Protein AF-0000000074217308 (afdb_homodimer)

pLDDT: mean 73.63, std 30.28, range [13.21, 98.88]

Radius of gyration: 38.31 Å; Cα contacts (8 Å, |Δi|>4): 2050; chains: 2; bounding box: 138×130×109 Å

InterPro domains:
  IPR002314 Aminoacyl-tRNA synthetase, class II (G/ P/ S/T) [PF00587] (200-422)
  IPR002316 Proline-tRNA ligase, class IIa [PR01046] (174-192)
  IPR002316 Proline-tRNA ligase, class IIa [PR01046] (210-221)
  IPR002316 Proline-tRNA ligase, class IIa [PR01046] (241-249)
  IPR002316 Proline-tRNA ligase, class IIa [PR01046] (251-262)
  IPR006195 Aminoacyl-tRNA synthetase, class II [PS50862] (157-419)
  IPR036621 Anticodon-binding domain superfamily [G3DSA:3.40.50.800] (457-588)
  IPR045864 Class II Aminoacyl-tRNA synthetase/Biotinyl protein ligase (BPL) and lipoyl protein ligase (LPL) [G3DSA:3.30.930.10] (109-428)
  IPR045864 Class II Aminoacyl-tRNA synthetase/Biotinyl protein ligase (BPL) and lipoyl protein ligase (LPL) [SSF55681] (122-476)
  IPR050062 Proline-tRNA synthetase [PTHR42753] (130-562)

Sequence (1192 aa):
MTILNKLNRSNFIRLQDLLKIEQRSKYLFNSIESNNNHWYQDGKKPISTANQHHHHSSILNHHMNDKKPDDYSYGKRDYHHNNNNHVVDQQCQQIIRGRLYRWNDVLFSSTFNEIVRLDSSIIDDITQYSLFREKNFIKSFDKGFFSLMPFVVRSLERLIDLVDQQMFKIGAQKIQMPSIVGKHLWLRSERWQLSGQEIFRVNDRHQSEYCLAPTHEEVVTQILASCNQLSHRQLPIYLYQISPKYRDELRTKFGLLRAREFIMKDLYTFDKDEDTAKQTYQLVSSMYENIFRLLELPVIKTVGSVGTIGGKHSHEFLLETNLGEDEMYTCLNCSESFNAELLDDINDDQQQQQQPYCLNCKSHHLTTKRRALELGHSFLLSDRYSKRMGAIYLAEHSNKQIPLQMGCYGLGISRILAASVEYLSCKYQQSLSSDSESSAQSSSSSQSQSASTLYDSASNSLFLRWPKLIVPFKICLILPKRDSKEDHGKGTEFSMHLANIIRDRFGEDILIDDRSNLTIGKRLLTAKTIGIPFILVAGRNIIDVRPKFEVFDMYNVGDDSIDAKQQQQQQGRLMTQAEILDHLNIHLKHFQLNKDMTILNKLNRSNFIRLQDLLKIEQRSKYLFNSIESNNNHWYQDGKKPISTANQHHHHSSILNHHMNDKKPDDYSYGKRDYHHNNNNHVVDQQCQQIIRGRLYRWNDVLFSSTFNEIVRLDSSIIDDITQYSLFREKNFIKSFDKGFFSLMPFVVRSLERLIDLVDQQMFKIGAQKIQMPSIVGKHLWLRSERWQLSGQEIFRVNDRHQSEYCLAPTHEEVVTQILASCNQLSHRQLPIYLYQISPKYRDELRTKFGLLRAREFIMKDLYTFDKDEDTAKQTYQLVSSMYENIFRLLELPVIKTVGSVGTIGGKHSHEFLLETNLGEDEMYTCLNCSESFNAELLDDINDDQQQQQQPYCLNCKSHHLTTKRRALELGHSFLLSDRYSKRMGAIYLAEHSNKQIPLQMGCYGLGISRILAASVEYLSCKYQQSLSSDSESSAQSSSSSQSQSASTLYDSASNSLFLRWPKLIVPFKICLILPKRDSKEDHGKGTEFSMHLANIIRDRFGEDILIDDRSNLTIGKRLLTAKTIGIPFILVAGRNIIDVRPKFEVFDMYNVGDDSIDAKQQQQQQGRLMTQAEILDHLNIHLKHFQLNKD

Organism: Dermatophagoides pteronyssinus (NCBI:txid6956)

Solvent-accessible surface area (bac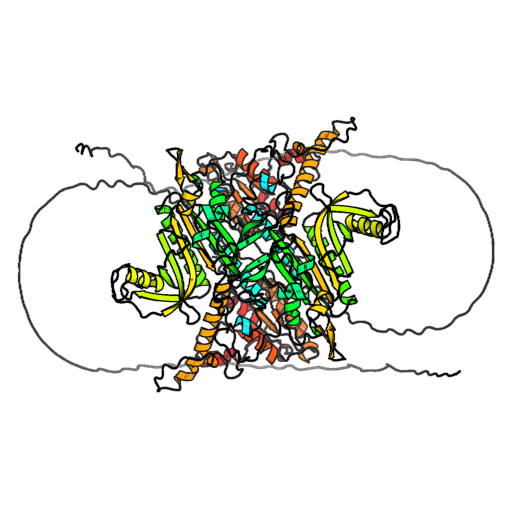kbone atoms only — not comparable to full-atom values): 68248 Å² total; per-residue (Å²): 142,82,99,81,81,92,84,78,91,84,94,84,88,80,88,66,90,75,73,90,79,78,84,90,84,84,85,92,81,86,83,93,86,86,91,86,90,87,93,85,90,86,91,86,91,93,84,92,86,86,89,82,90,83,85,86,84,88,83,91,83,85,88,83,90,83,89,83,87,89,82,92,84,89,90,77,90,71,90,74,81,82,79,69,84,69,72,84,67,71,72,70,68,53,52,54,42,59,56,39,61,37,44,47,73,36,50,46,61,64,44,78,50,66,72,62,47,64,63,69,68,81,64,77,61,66,74,56,54,24,74,46,52,63,34,52,35,38,49,67,91,48,93,34,34,53,28,32,28,37,61,48,38,47,19,49,51,37,45,50,40,53,50,52,49,57,39,47,74,74,54,39,37,51,35,43,70,54,47,67,38,52,44,70,52,32,55,56,69,49,45,58,70,72,46,54,66,42,46,36,50,34,49,49,90,83,64,49,55,28,29,40,31,65,68,57,70,56,59,56,40,43,56,48,30,69,43,80,78,37,48,59,82,52,51,64,42,42,44,25,35,75,45,72,29,28,34,47,58,91,71,63,40,34,59,54,67,33,40,28,51,45,39,30,35,45,36,39,36,36,17,82,38,67,68,57,33,50,52,50,49,50,53,52,53,52,49,52,53,48,53,33,52,68,46,72,42,83,60,43,73,18,44,37,66,44,71,88,83,38,51,80,44,26,36,30,29,29,34,77,36,85,87,28,85,43,41,31,33,35,25,74,82,80,64,52,31,32,29,39,66,42,47,50,49,53,30,58,73,62,71,40,95,58,79,64,55,34,87,86,82,61,44,64,54,51,50,68,82,37,45,14,28,77,43,32,40,40,32,38,29,42,43,66,54,20,57,59,60,52,16,46,30,34,41,88,89,68,67,44,80,39,51,28,16,30,32,42,38,40,35,35,49,45,28,41,54,49,49,41,30,54,51,44,22,50,52,50,32,48,61,60,46,58,65,60,41,74,73,64,82,78,91,78,80,82,69,77,84,60,85,75,66,49,33,39,86,89,68,45,30,55,50,40,30,54,35,53,61,32,46,61,39,57,33,35,41,35,52,34,43,73,84,31,71,36,32,73,57,44,28,44,59,52,50,50,51,52,51,50,50,49,30,72,73,66,58,48,34,34,35,34,38,67,55,52,91,48,54,69,66,58,52,51,48,49,44,42,36,72,30,39,37,33,35,38,32,40,46,81,46,31,56,43,99,69,42,25,29,36,38,34,55,68,75,72,59,63,91,56,60,73,66,54,38,57,43,40,70,71,42,56,43,78,30,37,69,69,52,45,54,51,51,45,64,67,56,51,57,72,44,42,81,76,66,88,144,90,84,90,93,84,95,90,97,86,95,87,91,79,94,81,72,88,90,74,90,72,87,88,93,86,89,93,84,92,88,94,89,93,89,92,94,89,89,96,88,91,91,75,94,81,87,91,79,85,86,84,90,84,89,80,86,88,91,82,90,83,90,81,85,86,88,79,85,89,82,83,90,87,86,74,86,73,81,77,79,82,75,67,86,64,62,86,65,68,75,70,69,53,49,54,42,59,55,40,60,38,44,50,74,35,48,47,60,64,44,79,50,66,71,61,48,62,64,69,65,81,66,76,59,66,74,60,51,27,73,46,52,63,34,53,35,37,48,67,92,46,93,34,33,53,28,34,28,37,61,48,38,46,18,50,51,36,46,50,40,53,50,50,49,57,38,46,72,73,55,38,38,52,35,43,71,54,46,67,38,52,45,71,51,32,55,56,68,49,44,56,69,72,47,56,65,42,47,35,50,35,49,51,90,83,65,49,55,27,29,38,33,66,67,56,69,55,59,57,39,44,55,49,31,68,44,80,76,38,50,60,81,54,52,64,43,43,44,26,34,75,46,72,28,28,34,47,58,91,70,63,40,35,56,54,66,31,41,27,51,44,38,30,34,42,37,38,35,37,18,82,39,67,69,56,34,50,52,50,50,51,53,52,51,52,48,53,52,48,53,34,52,67,47,71,42,85,58,41,73,18,44,37,66,45,71,86,83,38,52,82,45,26,36,31,31,28,34,76,35,84,87,27,86,44,40,31,33,36,25,73,81,81,64,52,32,32,30,40,68,44,45,49,51,53,31,58,72,62,72,40,96,58,80,64,57,36,88,86,82,64,43,64,54,52,49,69,82,39,45,14,28,77,43,31,40,39,31,37,29,42,42,66,55,20,57,60,59,53,14,45,31,34,42,87,88,67,66,42,80,40,51,27,18,30,33,41,36,41,35,36,49,46,28,42,54,50,48,42,30,54,51,44,21,51,53,51,33,48,60,60,47,58,66,60,41,73,72,66,81,80,89,78,80,82,67,80,82,60,84,75,66,50,34,38,85,88,67,46,30,55,52,40,30,54,36,55,61,32,45,62,40,58,34,33,41,35,51,36,44,75,86,31,74,36,32,72,56,43,28,42,59,54,49,53,49,50,50,50,50,47,29,72,74,67,57,46,34,33,36,33,38,68,53,49,92,47,53,68,66,57,51,49,50,48,43,43,36,72,31,39,36,32,37,38,32,41,47,82,46,32,57,43,97,70,41,24,29,34,37,31,54,68,73,72,58,63,91,54,62,71,66,52,36,55,43,42,70,71,41,56,43,79,32,36,71,69,53,44,55,52,50,45,67,67,56,50,58,70,44,43,79,76,65,93

Secondary structure (DSSP, 8-state):
--------------------------------------------------------------------------------------TT----------------PEEGGGS-------S----S-GGG--HHHHTTSEEEEETTEEEEPHHHHHHHHHHHHHHHHHHHHTT-EE-B--SEEEHHHHHHHTHHHHTGGGSEEEE-TT--EEEE-S--HHHHHHHHHTSSS-BGGG-SEEEEEEEEEE---S--BTGGGB-SEEEEEEEEEEESSHHHHHHHHHHHHHHHHHHHHHTT--EEEEE---TTT--SEEEEEEEE-TT--EEEEEBTTT--EEEHHHHHHHHHHTT--PPP--TTT----BPPPEEEEEEEEEEEEETHHHHHHT-EEE-TTT--EEEPEEEEEEE-HHHHHHHHHHHHHHHHHHHHHHHHHTTS----------GGGGS-TTT--PPP---GGG-S-SEEEEPPPTTSHHHHTTHHHHHHHHHHHHHHHH---EEEE--TTS-HHHHHHHHHHHT-SEEEE--GGGGSSS--EEEEESS---SS-HHHHHHHHHSPEEE-HHHHHHHHHHHGGGGS----/-----------------------------------------------------------------------------------GGGGGG---------------PEEGGGS-------S------GGG--HHHHTTSEEEEETTEEEEPHHHHHHHHHHHHHHHHHHHHTT-EE-B--SEEEHHHHHHHTHHHHTGGGSEEEE-TT--EEEE-S--HHHHHHHHHTSSS-BGGG-SEEEEEEEEEE---S--BTGGGB-SEEEEEEEEEEESSHHHHHHHHHHHHHHHHHHHHHTT--EEEEE---TTT--SEEEEEEEE-TT--EEEEEBTTT--EEEHHHHHHHHHHTT--PPP--TTT----BPPPEEEEEEEEEEEEETHHHHHHT-EEE-TTT--EEEPEEEEEEE-HHHHHHHHHHHHHHHHHHHHHHHHHTTS----------GGGGS-TTT--PPP---GGG-S-SEEEEPPPTTSHHHHTTHHHHHHHHHHHHHHHH---EEEE--TTS-HHHHHHHHHHHT-SEEEE--GGGGSSS--EEEEESS---SS-HHHHHHHHHSPEEE-HHHHHHHHHHHGGGGS----

Structure (mmCIF, N/CA/C/O backbone):
data_AF-0000000074217308-model_v1
#
loop_
_entity.id
_entity.type
_entity.pdbx_description
1 polymer 'proline--tRNA ligase'
#
loop_
_atom_site.group_PDB
_atom_site.id
_atom_site.type_symbol
_atom_site.label_atom_id
_atom_site.label_alt_id
_atom_site.label_comp_id
_atom_site.label_asym_id
_atom_site.label_entity_id
_atom_site.label_seq_id
_atom_site.pdbx_PDB_ins_code
_atom_site.Cartn_x
_atom_site.Cartn_y
_atom_site.Cartn_z
_atom_site.occupancy
_atom_site.B_iso_or_equiv
_atom_site.auth_seq_id
_atom_site.auth_comp_id
_atom_site.auth_asym_id
_atom_site.auth_atom_id
_atom_site.pdbx_PDB_model_num
ATOM 1 N N . MET A 1 1 ? 15.766 60.781 9.047 1 15.88 1 MET A N 1
ATOM 2 C CA . MET A 1 1 ? 17.047 61.156 9.641 1 15.88 1 MET A CA 1
ATOM 3 C C . MET A 1 1 ? 17.281 60.406 10.945 1 15.88 1 MET A C 1
ATOM 5 O O . MET A 1 1 ? 18.344 59.781 11.141 1 15.88 1 MET A O 1
ATOM 9 N N . THR A 1 2 ? 16.766 60.938 12.188 1 13.95 2 THR A N 1
ATOM 10 C CA . THR A 1 2 ? 17.438 61.344 13.422 1 13.95 2 THR A CA 1
ATOM 11 C C . THR A 1 2 ? 17.422 60.188 14.438 1 13.95 2 THR A C 1
ATOM 13 O O . THR A 1 2 ? 18.453 59.875 15.031 1 13.95 2 THR A O 1
ATOM 16 N N . ILE A 1 3 ? 16.266 60.031 15.367 1 15.48 3 ILE A N 1
ATOM 17 C CA . ILE A 1 3 ? 16.297 60 16.828 1 15.48 3 ILE A CA 1
ATOM 18 C C . ILE A 1 3 ? 16.625 58.562 17.281 1 15.48 3 ILE A C 1
ATOM 20 O O . ILE A 1 3 ? 15.891 57.625 16.969 1 15.48 3 ILE A O 1
ATOM 24 N N . LEU A 1 4 ? 17.766 58.156 18.016 1 16.31 4 LEU A N 1
ATOM 25 C CA . LEU A 1 4 ? 18.938 57.5 18.578 1 16.31 4 LEU A CA 1
ATOM 26 C C . LEU A 1 4 ? 18.562 56.719 19.844 1 16.31 4 LEU A C 1
ATOM 28 O O . LEU A 1 4 ? 19.25 55.781 20.219 1 16.31 4 LEU A O 1
ATOM 32 N N . ASN A 1 5 ? 17.719 57.125 20.828 1 15.34 5 ASN A N 1
ATOM 33 C CA . ASN A 1 5 ? 18.188 57.469 22.172 1 15.34 5 ASN A CA 1
ATOM 34 C C . ASN A 1 5 ? 18.219 56.219 23.062 1 15.34 5 ASN A C 1
ATOM 36 O O . ASN A 1 5 ? 19.234 55.938 23.688 1 15.34 5 ASN A O 1
ATOM 40 N N . LYS A 1 6 ? 17.453 56.094 24.266 1 16.47 6 LYS A N 1
ATOM 41 C CA . LYS A 1 6 ? 17.766 56.031 25.703 1 16.47 6 LYS A CA 1
ATOM 42 C C . LYS A 1 6 ? 17.656 54.625 26.219 1 16.47 6 LYS A C 1
ATOM 44 O O . LYS A 1 6 ? 16.594 54 26.125 1 16.47 6 LYS A O 1
ATOM 49 N N . LEU A 1 7 ? 18.766 53.844 26.641 1 16.33 7 LEU A N 1
ATOM 50 C CA . LEU A 1 7 ? 19.453 52.594 27 1 16.33 7 LEU A CA 1
ATOM 51 C C . LEU A 1 7 ? 19.062 52.125 28.391 1 16.33 7 LEU A C 1
ATOM 53 O O . LEU A 1 7 ? 19.5 51.062 28.844 1 16.33 7 LEU A O 1
ATOM 57 N N . ASN A 1 8 ? 18.516 52.844 29.328 1 15.38 8 ASN A N 1
ATOM 58 C CA . ASN A 1 8 ? 19.141 52.938 30.656 1 15.38 8 ASN A CA 1
ATOM 59 C C . ASN A 1 8 ? 18.844 51.688 31.484 1 15.38 8 ASN A C 1
ATOM 61 O O . ASN A 1 8 ? 19.75 51.062 32.031 1 15.38 8 ASN A O 1
ATOM 65 N N . ARG A 1 9 ? 17.938 51.625 32.562 1 15.54 9 ARG A N 1
ATOM 66 C CA . ARG A 1 9 ? 18.203 51.625 34 1 15.54 9 ARG A CA 1
ATOM 67 C C . ARG A 1 9 ? 18.219 50.219 34.562 1 15.54 9 ARG A C 1
ATOM 69 O O . ARG A 1 9 ? 17.75 49.281 33.906 1 15.54 9 ARG A O 1
ATOM 76 N N . SER A 1 10 ? 17.562 49.781 35.844 1 15.8 10 SER A N 1
ATOM 77 C CA . SER A 1 10 ? 17.953 49.562 37.25 1 15.8 10 SER A CA 1
ATOM 78 C C . SER A 1 10 ? 17.906 48.062 37.594 1 15.8 10 SER A C 1
ATOM 80 O O . SER A 1 10 ? 18.891 47.531 38.094 1 15.8 10 SER A O 1
ATOM 82 N N . ASN A 1 11 ? 16.938 47.5 38.469 1 16.11 11 ASN A N 1
ATOM 83 C CA . ASN A 1 11 ? 17.062 47.094 39.875 1 16.11 11 ASN A CA 1
ATOM 84 C C . ASN A 1 11 ? 17.312 45.594 40 1 16.11 11 ASN A C 1
ATOM 86 O O . ASN A 1 11 ? 16.922 44.812 39.125 1 16.11 11 ASN A O 1
ATOM 90 N N . PHE A 1 12 ? 17.828 44.812 41.188 1 16.44 12 PHE A N 1
ATOM 91 C CA . PHE A 1 12 ? 18.766 44.094 42.031 1 16.44 12 PHE A CA 1
ATOM 92 C C . PHE A 1 12 ? 18.188 42.781 42.5 1 16.44 12 PHE A C 1
ATOM 94 O O . PHE A 1 12 ? 18.875 41.75 42.469 1 16.44 12 PHE A O 1
ATOM 101 N N . ILE A 1 13 ? 16.891 42.562 43.188 1 16.02 13 ILE A N 1
ATOM 102 C CA . ILE A 1 13 ? 17 42.062 44.531 1 16.02 13 ILE A CA 1
ATOM 103 C C . ILE A 1 13 ? 17.234 40.562 44.5 1 16.02 13 ILE A C 1
ATOM 105 O O . ILE A 1 13 ? 16.984 39.906 43.469 1 16.02 13 ILE A O 1
ATOM 109 N N . ARG A 1 14 ? 16.594 39.656 45.5 1 16.12 14 ARG A N 1
ATOM 110 C CA . ARG A 1 14 ? 16.922 38.969 46.75 1 16.12 14 ARG A CA 1
ATOM 111 C C . ARG A 1 14 ? 16.719 37.469 46.625 1 16.12 14 ARG A C 1
ATOM 113 O O . ARG A 1 14 ? 15.602 36.969 46.75 1 16.12 14 ARG A O 1
ATOM 120 N N . LEU A 1 15 ? 17.25 36.75 45.656 1 16.14 15 LEU A N 1
ATOM 121 C CA . LEU A 1 15 ? 17.047 35.344 45.469 1 16.14 15 LEU A CA 1
ATOM 122 C C . LEU A 1 15 ? 17.609 34.531 46.625 1 16.14 15 LEU A C 1
ATOM 124 O O . LEU A 1 15 ? 18.812 34.25 46.656 1 16.14 15 LEU A O 1
ATOM 128 N N . GLN A 1 16 ? 17.109 34.844 47.844 1 15.11 16 GLN A N 1
ATOM 129 C CA . GLN A 1 16 ? 17.656 34.25 49.062 1 15.11 16 GLN A CA 1
ATOM 130 C C . GLN A 1 16 ? 17.719 32.75 49 1 15.11 16 GLN A C 1
ATOM 132 O O . GLN A 1 16 ? 18.766 32.125 49.188 1 15.11 16 GLN A O 1
ATOM 137 N N . ASP A 1 17 ? 16.656 32 49.625 1 16.16 17 ASP A N 1
ATOM 138 C CA . ASP A 1 17 ? 16.828 31.078 50.75 1 16.16 17 ASP A CA 1
ATOM 139 C C . ASP A 1 17 ? 17.016 29.656 50.25 1 16.16 17 ASP A C 1
ATOM 141 O O . ASP A 1 17 ? 16.062 29 49.844 1 16.16 17 ASP A O 1
ATOM 145 N N . LEU A 1 18 ? 17.922 29.344 49.438 1 16.66 18 LEU A N 1
ATOM 146 C CA . LEU A 1 18 ? 18.188 28.047 48.812 1 16.66 18 LEU A CA 1
ATOM 147 C C . LEU A 1 18 ? 18.391 26.969 49.906 1 16.66 18 LEU A C 1
ATOM 149 O O . LEU A 1 18 ? 18.203 25.781 49.625 1 16.66 18 LEU A O 1
ATOM 153 N N . LEU A 1 19 ? 19.031 27.375 51 1 15.98 19 LEU A N 1
ATOM 154 C CA . LEU A 1 19 ? 20.141 26.5 51.375 1 15.98 19 LEU A CA 1
ATOM 155 C C . LEU A 1 19 ? 19.625 25.172 51.906 1 15.98 19 LEU A C 1
ATOM 157 O O . LEU A 1 19 ? 20.156 24.109 51.562 1 15.98 19 LEU A O 1
ATOM 161 N N . LYS A 1 20 ? 18.859 25.141 53.031 1 16.34 20 LYS A N 1
ATOM 162 C CA . LYS A 1 20 ? 19.266 24.391 54.219 1 16.34 20 LYS A CA 1
ATOM 163 C C . LYS A 1 20 ? 18.938 22.906 54.062 1 16.34 20 LYS A C 1
ATOM 165 O O . LYS A 1 20 ? 17.781 22.531 53.812 1 16.34 20 LYS A O 1
ATOM 170 N N . ILE A 1 21 ? 19.953 22.016 53.875 1 17.78 21 ILE A N 1
ATOM 171 C CA . ILE A 1 21 ? 20.281 20.609 53.656 1 17.78 21 ILE A CA 1
ATOM 172 C C . ILE A 1 21 ? 19.641 19.734 54.719 1 17.78 21 ILE A C 1
ATOM 174 O O . ILE A 1 21 ? 19.125 18.656 54.438 1 17.78 21 ILE A O 1
ATOM 178 N N . GLU A 1 22 ? 19.75 20.125 56.031 1 16.22 22 GLU A N 1
ATOM 179 C CA . GLU A 1 22 ? 20.391 19.156 56.938 1 16.22 22 GLU A CA 1
ATOM 180 C C . GLU A 1 22 ? 19.438 18.016 57.25 1 16.22 22 GLU A C 1
ATOM 182 O O . GLU A 1 22 ? 19.812 16.844 57.156 1 16.22 22 GLU A O 1
ATOM 187 N N . GLN A 1 23 ? 18.625 18.125 58.406 1 15.47 23 GLN A N 1
ATOM 188 C CA . GLN A 1 23 ? 18.812 17.391 59.656 1 15.47 23 GLN A CA 1
ATOM 189 C C . GLN A 1 23 ? 18.016 16.078 59.656 1 15.47 23 GLN A C 1
ATOM 191 O O . GLN A 1 23 ? 18.562 15.016 59.938 1 15.47 23 GLN A O 1
ATOM 196 N N . ARG A 1 24 ? 16.812 15.953 60.5 1 15.36 24 ARG A N 1
ATOM 197 C CA . ARG A 1 24 ? 16.531 15.148 61.688 1 15.36 24 ARG A CA 1
ATOM 198 C C . ARG A 1 24 ? 15.852 13.844 61.312 1 15.36 24 ARG A C 1
ATOM 200 O O . ARG A 1 24 ? 14.922 13.828 60.5 1 15.36 24 ARG A O 1
ATOM 207 N N . SER A 1 25 ? 16.422 12.508 61.75 1 16.09 25 SER A N 1
ATOM 208 C CA . SER A 1 25 ? 16.266 11.062 61.844 1 16.09 25 SER A CA 1
ATOM 209 C C . SER A 1 25 ? 14.945 10.695 62.531 1 16.09 25 SER A C 1
ATOM 211 O O . SER A 1 25 ? 14.586 9.516 62.594 1 16.09 25 SER A O 1
ATOM 213 N N . LYS A 1 26 ? 14.211 11.523 63.375 1 15.23 26 LYS A N 1
ATOM 214 C CA . LYS A 1 26 ? 13.875 10.93 64.688 1 15.23 26 LYS A CA 1
ATOM 215 C C . LYS A 1 26 ? 12.898 9.766 64.5 1 15.23 26 LYS A C 1
ATOM 217 O O . LYS A 1 26 ? 12.289 9.609 63.438 1 15.23 26 LYS A O 1
ATOM 222 N N . TYR A 1 27 ? 11.805 9.719 65.562 1 15.08 27 TYR A N 1
ATOM 223 C CA . TYR A 1 27 ? 11.414 8.875 66.688 1 15.08 27 TYR A CA 1
ATOM 224 C C . TYR A 1 27 ? 10.344 7.875 66.312 1 15.08 27 TYR A C 1
ATOM 226 O O . TYR A 1 27 ? 10.492 6.672 66.5 1 15.08 27 TYR A O 1
ATOM 234 N N . LEU A 1 28 ? 8.875 8.164 66.438 1 14.73 28 LEU A N 1
ATOM 235 C CA . LEU A 1 28 ? 8.031 7.613 67.5 1 14.73 28 LEU A CA 1
ATOM 236 C C . LEU A 1 28 ? 7.324 6.348 67.062 1 14.73 28 LEU A C 1
ATOM 238 O O . LEU A 1 28 ? 6.887 6.27 65.875 1 14.73 28 LEU A O 1
ATOM 242 N N . PHE A 1 29 ? 7.227 5.164 68 1 15.73 29 PHE A N 1
ATOM 243 C CA . PHE A 1 29 ? 6.836 3.805 68.312 1 15.73 29 PHE A CA 1
ATOM 244 C C . PHE A 1 29 ? 5.324 3.643 68.25 1 15.73 29 PHE A C 1
ATOM 246 O O . PHE A 1 29 ? 4.812 2.52 68.25 1 15.73 29 PHE A O 1
ATOM 253 N N . ASN A 1 30 ? 4.359 4.672 68.438 1 14.72 30 ASN A N 1
ATOM 254 C CA . ASN A 1 30 ? 3.422 4.324 69.5 1 14.72 30 ASN A CA 1
ATOM 255 C C . ASN A 1 30 ? 2.586 3.102 69.125 1 14.72 30 ASN A C 1
ATOM 257 O O . ASN A 1 30 ? 2.469 2.756 68 1 14.72 30 ASN A O 1
ATOM 261 N N . SER A 1 31 ? 1.557 2.748 70.188 1 14.85 31 SER A N 1
ATOM 262 C CA . SER A 1 31 ? 0.955 1.761 71.062 1 14.85 31 SER A CA 1
ATOM 263 C C . SER A 1 31 ? -0.258 1.102 70.438 1 14.85 31 SER A C 1
ATOM 265 O O . SER A 1 31 ? -0.382 -0.125 70.438 1 14.85 31 SER A O 1
ATOM 267 N N . ILE A 1 32 ? -1.607 1.765 70.312 1 14.55 32 ILE A N 1
ATOM 268 C CA . ILE A 1 32 ? -2.654 1.37 71.25 1 14.55 32 ILE A CA 1
ATOM 269 C C . ILE A 1 32 ? -3.379 0.134 70.688 1 14.55 32 ILE A C 1
ATOM 271 O O . ILE A 1 32 ? -3.412 -0.104 69.5 1 14.55 32 ILE A O 1
ATOM 275 N N . GLU A 1 33 ? -4.617 -0.195 71.5 1 14.62 33 GLU A N 1
ATOM 276 C CA . GLU A 1 33 ? -5.332 -1.15 72.312 1 14.62 33 GLU A CA 1
ATOM 277 C C . GLU A 1 33 ? -6.352 -1.946 71.5 1 14.62 33 GLU A C 1
ATOM 279 O O . GLU A 1 33 ? -6.363 -3.178 71.562 1 14.62 33 GLU A O 1
ATOM 284 N N . SER A 1 34 ? -7.789 -1.557 71.625 1 14.17 34 SER A N 1
ATOM 285 C CA . SER A 1 34 ? -8.734 -2.229 72.5 1 14.17 34 SER A CA 1
ATOM 286 C C . SER A 1 34 ? -9.531 -3.295 71.75 1 14.17 34 SER A C 1
ATOM 288 O O . SER A 1 34 ? -9.57 -4.453 72.188 1 14.17 34 SER A O 1
ATOM 290 N N . ASN A 1 35 ? -10.984 -3.127 71.812 1 14.22 35 ASN A N 1
ATOM 291 C CA . ASN A 1 35 ? -12.023 -3.803 72.562 1 14.22 35 ASN A CA 1
ATOM 292 C C . ASN A 1 35 ? -12.695 -4.91 71.75 1 14.22 35 ASN A C 1
ATOM 294 O O . ASN A 1 35 ? -12.594 -4.934 70.5 1 14.22 35 ASN A O 1
ATOM 298 N N . ASN A 1 36 ? -14.055 -5.293 72.25 1 14.43 36 ASN A N 1
ATOM 299 C CA . ASN A 1 36 ? -14.766 -6.375 72.938 1 14.43 36 ASN A CA 1
ATOM 300 C C . ASN A 1 36 ? -15.641 -7.156 71.938 1 14.43 36 ASN A C 1
ATOM 302 O O . ASN A 1 36 ? -15.578 -8.383 71.875 1 14.43 36 ASN A O 1
ATOM 306 N N . ASN A 1 37 ? -17.047 -6.703 71.75 1 14.09 37 ASN A N 1
ATOM 307 C CA . ASN A 1 37 ? -18.172 -7.41 72.375 1 14.09 37 ASN A CA 1
ATOM 308 C C . ASN A 1 37 ? -18.703 -8.508 71.438 1 14.09 37 ASN A C 1
ATOM 310 O O . ASN A 1 37 ? -18.422 -8.508 70.25 1 14.09 37 ASN A O 1
ATOM 314 N N . HIS A 1 38 ? -20.156 -8.945 71.688 1 14.25 38 HIS A N 1
ATOM 315 C CA . HIS A 1 38 ? -20.891 -10.078 72.25 1 14.25 38 HIS A CA 1
ATOM 316 C C . HIS A 1 38 ? -21.562 -10.875 71.125 1 14.25 38 HIS A C 1
ATOM 318 O O . HIS A 1 38 ? -21.406 -12.094 71.062 1 14.25 38 HIS A O 1
ATOM 324 N N . TRP A 1 39 ? -23.031 -10.57 70.812 1 13.79 39 TRP A N 1
ATOM 325 C CA . TRP A 1 39 ? -24.125 -11.398 71.312 1 13.79 39 TRP A CA 1
ATOM 326 C C . TRP A 1 39 ? -24.516 -12.477 70.312 1 13.79 39 TRP A C 1
ATOM 328 O O . TRP A 1 39 ? -24.219 -12.375 69.125 1 13.79 39 TRP A O 1
ATOM 338 N N . TYR A 1 40 ? -25.875 -13.039 70.562 1 13.81 40 TYR A N 1
ATOM 339 C CA . TYR A 1 40 ? -26.516 -14.297 70.938 1 13.81 40 TYR A CA 1
ATOM 340 C C . TYR A 1 40 ? -27.094 -14.977 69.688 1 13.81 40 TYR A C 1
ATOM 342 O O . TYR A 1 40 ? -26.766 -16.125 69.375 1 13.81 40 TYR A O 1
ATOM 350 N N . GLN A 1 41 ? -28.547 -14.891 69.438 1 13.29 41 GLN A N 1
ATOM 351 C CA . GLN A 1 41 ? -29.5 -15.93 69.812 1 13.29 41 GLN A CA 1
ATOM 352 C C . GLN A 1 41 ? -29.875 -16.797 68.625 1 13.29 41 GLN A C 1
ATOM 354 O O . GLN A 1 41 ? -29.609 -16.438 67.5 1 13.29 41 GLN A O 1
ATOM 359 N N . ASP A 1 42 ? -31.359 -17.234 68.438 1 13.9 42 ASP A N 1
ATOM 360 C CA . ASP A 1 42 ? -32.094 -18.484 68.688 1 13.9 42 ASP A CA 1
ATOM 361 C C . ASP A 1 42 ? -32.5 -19.156 67.438 1 13.9 42 ASP A C 1
ATOM 363 O O . ASP A 1 42 ? -32.25 -20.344 67.188 1 13.9 42 ASP A O 1
ATOM 367 N N . GLY A 1 43 ? -33.812 -18.812 66.812 1 13.67 43 GLY A N 1
ATOM 368 C CA . GLY A 1 43 ? -34.969 -19.688 66.938 1 13.67 43 GLY A CA 1
ATOM 369 C C . GLY A 1 43 ? -35.094 -20.703 65.812 1 13.67 43 GLY A C 1
ATOM 370 O O . GLY A 1 43 ? -34.5 -20.531 64.75 1 13.67 43 GLY A O 1
ATOM 371 N N . LYS A 1 44 ? -36.156 -21.719 65.938 1 14.55 44 LYS A N 1
ATOM 372 C CA . LYS A 1 44 ? -36.5 -23.125 65.812 1 14.55 44 LYS A CA 1
ATOM 373 C C . LYS A 1 44 ? -37.031 -23.469 64.438 1 14.55 44 LYS A C 1
ATOM 375 O O . LYS A 1 44 ? -36.562 -24.391 63.781 1 14.55 44 LYS A O 1
ATOM 380 N N . LYS A 1 45 ? -38.562 -23.438 64.188 1 14.3 45 LYS A N 1
ATOM 381 C CA . LYS A 1 45 ? -39.344 -24.672 64.25 1 14.3 45 LYS A CA 1
ATOM 382 C C . LYS A 1 45 ? -39.406 -25.375 62.906 1 14.3 45 LYS A C 1
ATOM 384 O O . LYS A 1 45 ? -39.094 -24.766 61.875 1 14.3 45 LYS A O 1
ATOM 389 N N . PRO A 1 46 ? -40.875 -26 62.562 1 13.77 46 PRO A N 1
ATOM 390 C CA . PRO A 1 46 ? -41.531 -27.312 62.531 1 13.77 46 PRO A CA 1
ATOM 391 C C . PRO A 1 46 ? -41.781 -27.797 61.094 1 13.77 46 PRO A C 1
ATOM 393 O O . PRO A 1 46 ? -41.594 -27.047 60.125 1 13.77 46 PRO A O 1
ATOM 396 N N . ILE A 1 47 ? -43.25 -28 60.688 1 13.64 47 ILE A N 1
ATOM 397 C CA . ILE A 1 47 ? -44.094 -29.188 60.594 1 13.64 47 ILE A CA 1
ATOM 398 C C . ILE A 1 47 ? -44.281 -29.594 59.156 1 13.64 47 ILE A C 1
ATOM 400 O O . ILE A 1 47 ? -44.031 -30.734 58.75 1 13.64 47 ILE A O 1
ATOM 404 N N . SER A 1 48 ? -45.594 -29.359 58.562 1 13.52 48 SER A N 1
ATOM 405 C CA . SER A 1 48 ? -46.688 -30.328 58.406 1 13.52 48 SER A CA 1
ATOM 406 C C . SER A 1 48 ? -46.656 -30.953 57 1 13.52 48 SER A C 1
ATOM 408 O O . SER A 1 48 ? -46.031 -30.422 56.094 1 13.52 48 SER A O 1
ATOM 410 N N . THR A 1 49 ? -47.938 -31.531 56.531 1 13.62 49 THR A N 1
ATOM 411 C CA . THR A 1 49 ? -48.688 -32.75 56.25 1 13.62 49 THR A CA 1
ATOM 412 C C . THR A 1 49 ? -48.812 -32.969 54.75 1 13.62 49 THR A C 1
ATOM 414 O O . THR A 1 49 ? -48.438 -34.031 54.219 1 13.62 49 THR A O 1
ATOM 417 N N . ALA A 1 50 ? -50.156 -32.938 54.156 1 13.21 50 ALA A N 1
ATOM 418 C CA . ALA A 1 50 ? -51.031 -34.062 53.781 1 13.21 50 ALA A CA 1
ATOM 419 C C . ALA A 1 50 ? -50.938 -34.344 52.281 1 13.21 50 ALA A C 1
ATOM 421 O O . ALA A 1 50 ? -50.656 -35.469 51.844 1 13.21 50 ALA A O 1
ATOM 422 N N . ASN A 1 51 ? -52.156 -34.188 51.531 1 13.52 51 ASN A N 1
ATOM 423 C CA . ASN A 1 51 ? -53.125 -35.156 51.094 1 13.52 51 ASN A CA 1
ATOM 424 C C . ASN A 1 51 ? -52.938 -35.531 49.625 1 13.52 51 ASN A C 1
ATOM 426 O O . ASN A 1 51 ? -52.25 -34.781 48.875 1 13.52 51 ASN A O 1
ATOM 430 N N . GLN A 1 52 ? -54.094 -35.719 48.781 1 13.25 52 GLN A N 1
ATOM 431 C CA . GLN A 1 52 ? -54.875 -36.812 48.281 1 13.25 52 GLN A CA 1
ATOM 432 C C . GLN A 1 52 ? -54.688 -37 46.781 1 13.25 52 GLN A C 1
ATOM 434 O O . GLN A 1 52 ? -54.312 -38.094 46.312 1 13.25 52 GLN A O 1
ATOM 439 N N . HIS A 1 53 ? -55.688 -36.625 45.875 1 13.8 53 HIS A N 1
ATOM 440 C CA . HIS A 1 53 ? -56.625 -37.562 45.25 1 13.8 53 HIS A CA 1
ATOM 441 C C . HIS A 1 53 ? -56.188 -37.969 43.844 1 13.8 53 HIS A C 1
ATOM 443 O O . HIS A 1 53 ? -55.312 -37.281 43.281 1 13.8 53 HIS A O 1
ATOM 449 N N . HIS A 1 54 ? -57.156 -38.406 42.938 1 13.47 54 HIS A N 1
ATOM 450 C CA . HIS A 1 54 ? -57.719 -39.625 42.344 1 13.47 54 HIS A CA 1
ATOM 451 C C . HIS A 1 54 ? -57.406 -39.719 40.844 1 13.47 54 HIS A C 1
ATOM 453 O O . HIS A 1 54 ? -56.875 -40.719 40.375 1 13.47 54 HIS A O 1
ATOM 459 N N . HIS A 1 55 ? -58.281 -39.188 39.938 1 13.38 55 HIS A N 1
ATOM 460 C CA . HIS A 1 55 ? -59.188 -40.094 39.219 1 13.38 55 HIS A CA 1
ATOM 461 C C . HIS A 1 55 ? -58.562 -40.562 37.906 1 13.38 55 HIS A C 1
ATOM 463 O O . HIS A 1 55 ? -57.594 -39.938 37.438 1 13.38 55 HIS A O 1
ATOM 469 N N . HIS A 1 56 ? -59.438 -40.719 36.812 1 13.25 56 HIS A N 1
ATOM 470 C CA . HIS A 1 56 ? -60.062 -41.844 36.125 1 13.25 56 HIS A CA 1
ATOM 471 C C . HIS A 1 56 ? -59.375 -42.156 34.812 1 13.25 56 HIS A C 1
ATOM 473 O O . HIS A 1 56 ? -58.312 -41.594 34.531 1 13.25 56 HIS A O 1
ATOM 479 N N . SER A 1 57 ? -60.219 -42.188 33.688 1 13.29 57 SER A N 1
ATOM 480 C CA . SER A 1 57 ? -60.75 -43.344 33 1 13.29 57 SER A CA 1
ATOM 481 C C . SER A 1 57 ? -59.969 -43.656 31.719 1 13.29 57 SER A C 1
ATOM 483 O O . SER A 1 57 ? -59.5 -44.781 31.531 1 13.29 57 SER A O 1
ATOM 485 N N . SER A 1 58 ? -60.688 -43.594 30.484 1 13.48 58 SER A N 1
ATOM 486 C CA . SER A 1 58 ? -61.219 -44.719 29.719 1 13.48 58 SER A CA 1
ATOM 487 C C . SER A 1 58 ? -60.281 -45.094 28.578 1 13.48 58 SER A C 1
ATOM 489 O O . SER A 1 58 ? -59.344 -44.344 28.25 1 13.48 58 SER A O 1
ATOM 491 N N . ILE A 1 59 ? -60.906 -45.375 27.266 1 13.49 59 ILE A N 1
ATOM 492 C CA . ILE A 1 59 ? -61.188 -46.656 26.594 1 13.49 59 ILE A CA 1
ATOM 493 C C . ILE A 1 59 ? -60.219 -46.875 25.453 1 13.49 59 ILE A C 1
ATOM 495 O O . ILE A 1 59 ? -59.594 -47.938 25.375 1 13.49 59 ILE A O 1
ATOM 499 N N . LEU A 1 60 ? -60.688 -46.719 24.109 1 13.87 60 LEU A N 1
ATOM 500 C CA . LEU A 1 60 ? -61.031 -47.875 23.281 1 13.87 60 LEU A CA 1
ATOM 501 C C . LEU A 1 60 ? -59.875 -48.281 22.375 1 13.87 60 LEU A C 1
ATOM 503 O O . LEU A 1 60 ? -58.969 -47.469 22.125 1 13.87 60 LEU A O 1
ATOM 507 N N . ASN A 1 61 ? -60.156 -49.188 21.344 1 13.45 61 ASN A N 1
ATOM 508 C CA . ASN A 1 61 ? -59.938 -50.562 20.875 1 13.45 61 ASN A CA 1
ATOM 509 C C . ASN A 1 61 ? -58.969 -50.562 19.688 1 13.45 61 ASN A C 1
ATOM 511 O O . ASN A 1 61 ? -57.969 -51.312 19.688 1 13.45 61 ASN A O 1
ATOM 515 N N . HIS A 1 62 ? -59.438 -50.438 18.375 1 13.93 62 HIS A N 1
ATOM 516 C CA . HIS A 1 62 ? -59.594 -51.625 17.562 1 13.93 62 HIS A CA 1
ATOM 517 C C . HIS A 1 62 ? -58.312 -51.906 16.781 1 13.93 62 HIS A C 1
ATOM 519 O O . HIS A 1 62 ? -57.469 -51.031 16.609 1 13.93 62 HIS A O 1
ATOM 525 N N . HIS A 1 63 ? -58.5 -52.5 15.453 1 13.98 63 HIS A N 1
ATOM 526 C CA . HIS A 1 63 ? -58.312 -53.812 14.891 1 13.98 63 HIS A CA 1
ATOM 527 C C . HIS A 1 63 ? -57.031 -53.875 14.062 1 13.98 63 HIS A C 1
ATOM 529 O O . HIS A 1 63 ? -56.375 -52.844 13.812 1 13.98 63 HIS A O 1
ATOM 535 N N . MET A 1 64 ? -57.188 -54.344 12.641 1 13.73 64 MET A N 1
ATOM 536 C CA . MET A 1 64 ? -56.875 -55.656 12.141 1 13.73 64 MET A CA 1
ATOM 537 C C . MET A 1 64 ? -55.5 -55.688 11.445 1 13.73 64 MET A C 1
ATOM 539 O O . MET A 1 64 ? -54.562 -56.312 11.906 1 13.73 64 MET A O 1
ATOM 543 N N . ASN A 1 65 ? -55.531 -56.031 10 1 13.93 65 ASN A N 1
ATOM 544 C CA . ASN A 1 65 ? -55.125 -57.344 9.477 1 13.93 65 ASN A CA 1
ATOM 545 C C . ASN A 1 65 ? -53.688 -57.312 8.961 1 13.93 65 ASN A C 1
ATOM 547 O O . ASN A 1 65 ? -53.094 -56.25 8.789 1 13.93 65 ASN A O 1
ATOM 551 N N . ASP A 1 66 ? -53.5 -57.906 7.59 1 14.22 66 ASP A N 1
ATOM 552 C CA . ASP A 1 66 ? -52.938 -59.219 7.246 1 14.22 66 ASP A CA 1
ATOM 553 C C . ASP A 1 66 ? -51.5 -59.062 6.766 1 14.22 66 ASP A C 1
ATOM 555 O O . ASP A 1 66 ? -50.594 -59.75 7.25 1 14.22 66 ASP A O 1
ATOM 559 N N . LYS A 1 67 ? -51.375 -59.156 5.273 1 14.8 67 LYS A N 1
ATOM 560 C CA . LYS A 1 67 ? -50.75 -60.344 4.676 1 14.8 67 LYS A CA 1
ATOM 561 C C . LYS A 1 67 ? -49.25 -60.25 4.672 1 14.8 67 LYS A C 1
ATOM 563 O O . LYS A 1 67 ? -48.688 -59.156 4.715 1 14.8 67 LYS A O 1
ATOM 568 N N . LYS A 1 68 ? -48.625 -61.062 3.639 1 14.42 68 LYS A N 1
ATOM 569 C CA . LYS A 1 68 ? -47.719 -62.219 3.752 1 14.42 68 LYS A CA 1
ATOM 570 C C . LYS A 1 68 ? -46.281 -61.781 3.533 1 14.42 68 LYS A C 1
ATOM 572 O O . LYS A 1 68 ? -45.406 -62.094 4.344 1 14.42 68 LYS A O 1
ATOM 577 N N . PRO A 1 69 ? -45.594 -62.344 2.26 1 14.63 69 PRO A N 1
ATOM 578 C CA . PRO A 1 69 ? -44.625 -63.438 2.377 1 14.63 69 PRO A CA 1
ATOM 579 C C . PRO A 1 69 ? -43.188 -62.938 2.443 1 14.63 69 PRO A C 1
ATOM 581 O O . PRO A 1 69 ? -42.906 -61.781 2.209 1 14.63 69 PRO A O 1
ATOM 584 N N . ASP A 1 70 ? -42.312 -63.469 1.396 1 14.89 70 ASP A N 1
ATOM 585 C CA . ASP A 1 70 ? -41.25 -64.438 1.56 1 14.89 70 ASP A CA 1
ATOM 586 C C . ASP A 1 70 ? -39.875 -63.75 1.629 1 14.89 70 ASP A C 1
ATOM 588 O O . ASP A 1 70 ? -39.75 -62.594 1.206 1 14.89 70 ASP A O 1
ATOM 592 N N . ASP A 1 71 ? -38.688 -64.562 1.265 1 14.8 71 ASP A N 1
ATOM 593 C CA . ASP A 1 71 ? -37.5 -65.062 1.953 1 14.8 71 ASP A CA 1
ATOM 594 C C . ASP A 1 71 ? -36.25 -64.312 1.538 1 14.8 71 ASP A C 1
ATOM 596 O O . ASP A 1 71 ? -35.469 -63.906 2.389 1 14.8 71 ASP A O 1
ATOM 600 N N . TYR A 1 72 ? -35.625 -64.5 0.259 1 15.78 72 TYR A N 1
ATOM 601 C CA . TYR A 1 72 ? -34.344 -65.188 0.289 1 15.78 72 TYR A CA 1
ATOM 602 C C . TYR A 1 72 ? -33.219 -64.25 0.594 1 15.78 72 TYR A C 1
ATOM 604 O O . TYR A 1 72 ? -33.344 -63.031 0.381 1 15.78 72 TYR A O 1
ATOM 612 N N . SER A 1 73 ? -31.812 -64.75 0.713 1 14.87 73 SER A N 1
ATOM 613 C CA . SER A 1 73 ? -30.656 -64.812 1.604 1 14.87 73 SER A CA 1
ATOM 614 C C . SER A 1 73 ? -29.547 -63.875 1.166 1 14.87 73 SER A C 1
ATOM 616 O O . SER A 1 73 ? -28.938 -63.219 1.998 1 14.87 73 SER A O 1
ATOM 618 N N . TYR A 1 74 ? -28.844 -63.969 -0.066 1 15.22 74 TYR A N 1
ATOM 619 C CA . TYR A 1 74 ? -27.422 -64.312 -0.007 1 15.22 74 TYR A CA 1
ATOM 620 C C . TYR A 1 74 ? -26.562 -63.125 0.346 1 15.22 74 TYR A C 1
ATOM 622 O O . TYR A 1 74 ? -27.016 -62 0.226 1 15.22 74 TYR A O 1
ATOM 630 N N . GLY A 1 75 ? -25.156 -63.031 -0.258 1 15.54 75 GLY A N 1
ATOM 631 C CA . GLY A 1 75 ? -23.812 -63.094 0.273 1 15.54 75 GLY A CA 1
ATOM 632 C C . GLY A 1 75 ? -23.141 -61.719 0.424 1 15.54 75 GLY A C 1
ATOM 633 O O . GLY A 1 75 ? -23.578 -60.75 -0.187 1 15.54 75 GLY A O 1
ATOM 634 N N . LYS A 1 76 ? -21.938 -61.594 1.157 1 16.2 76 LYS A N 1
ATOM 635 C CA . LYS A 1 76 ? -21.156 -60.781 2.096 1 16.2 76 LYS A CA 1
ATOM 636 C C . LYS A 1 76 ? -20.203 -59.875 1.359 1 16.2 76 LYS A C 1
ATOM 638 O O . LYS A 1 76 ? -19.578 -59 1.969 1 16.2 76 LYS A O 1
ATOM 643 N N . ARG A 1 77 ? -19.688 -59.875 0.133 1 17.2 77 ARG A N 1
ATOM 644 C CA . ARG A 1 77 ? -18.234 -59.688 0.112 1 17.2 77 ARG A CA 1
ATOM 645 C C . ARG A 1 77 ? -17.875 -58.219 0.385 1 17.2 77 ARG A C 1
ATOM 647 O O . ARG A 1 77 ? -18.531 -57.312 -0.124 1 17.2 77 ARG A O 1
ATOM 654 N N . ASP A 1 78 ? -16.812 -57.906 1.326 1 16.81 78 ASP A N 1
ATOM 655 C CA . ASP A 1 78 ? -16.234 -56.906 2.213 1 16.81 78 ASP A CA 1
ATOM 656 C C . ASP A 1 78 ? -15.336 -55.938 1.439 1 16.81 78 ASP A C 1
ATOM 658 O O . ASP A 1 78 ? -14.617 -55.156 2.039 1 16.81 78 ASP A O 1
ATOM 662 N N . TYR A 1 79 ? -15.258 -55.781 0.169 1 17.81 79 TYR A N 1
ATOM 663 C CA . TYR A 1 79 ? -13.992 -55.219 -0.295 1 17.81 79 TYR A CA 1
ATOM 664 C C . TYR A 1 79 ? -13.75 -53.844 0.298 1 17.81 79 TYR A C 1
ATOM 666 O O . TYR A 1 79 ? -14.594 -52.938 0.17 1 17.81 79 TYR A O 1
ATOM 674 N N . HIS A 1 80 ? -12.797 -53.688 1.319 1 18.33 80 HIS A N 1
ATOM 675 C CA . HIS A 1 80 ? -12.266 -52.625 2.168 1 18.33 80 HIS A CA 1
ATOM 676 C C . HIS A 1 80 ? -11.492 -51.594 1.349 1 18.33 80 HIS A C 1
ATOM 678 O O . HIS A 1 80 ? -10.359 -51.875 0.927 1 18.33 80 HIS A O 1
ATOM 684 N N . HIS A 1 81 ? -11.742 -51.125 0.213 1 18.47 81 HIS A N 1
ATOM 685 C CA . HIS A 1 81 ? -10.789 -50.25 -0.452 1 18.47 81 HIS A CA 1
ATOM 686 C C . HIS A 1 81 ? -10.422 -49.094 0.435 1 18.47 81 HIS A C 1
ATOM 688 O O . HIS A 1 81 ? -11.297 -48.344 0.915 1 18.47 81 HIS A O 1
ATOM 694 N N . ASN A 1 82 ? -9.125 -49.062 1.083 1 20.62 82 ASN A N 1
ATOM 695 C CA . ASN A 1 82 ? -8.383 -48.188 1.978 1 20.62 82 ASN A CA 1
ATOM 696 C C . ASN A 1 82 ? -8.125 -46.844 1.332 1 20.62 82 ASN A C 1
ATOM 698 O O . ASN A 1 82 ? -7.336 -46.719 0.393 1 20.62 82 ASN A O 1
ATOM 702 N N . ASN A 1 83 ? -8.969 -45.969 1.019 1 20.05 83 ASN A N 1
ATOM 703 C CA . ASN A 1 83 ? -8.867 -44.625 0.455 1 20.05 83 ASN A CA 1
ATOM 704 C C . ASN A 1 83 ? -8.086 -43.688 1.373 1 20.05 83 ASN A C 1
ATOM 706 O O . ASN A 1 83 ? -8.664 -42.812 2.004 1 20.05 83 ASN A O 1
ATOM 710 N N . ASN A 1 84 ? -6.988 -44.094 2.119 1 21.62 84 ASN A N 1
ATOM 711 C CA . ASN A 1 84 ? -6.473 -43.219 3.166 1 21.62 84 ASN A CA 1
ATOM 712 C C . ASN A 1 84 ? -5.77 -42 2.58 1 21.62 84 ASN A C 1
ATOM 714 O O . ASN A 1 84 ? -4.543 -41.906 2.602 1 21.62 84 ASN A O 1
ATOM 718 N N . ASN A 1 85 ? -5.832 -41.531 1.408 1 22.61 85 ASN A N 1
ATOM 719 C CA . ASN A 1 85 ? -4.969 -40.406 1.065 1 22.61 85 ASN A CA 1
ATOM 720 C C . ASN A 1 85 ? -5.16 -39.25 2.031 1 22.61 85 ASN A C 1
ATOM 722 O O . ASN A 1 85 ? -5.902 -38.312 1.741 1 22.61 85 ASN A O 1
ATOM 726 N N . HIS A 1 86 ? -5.418 -39.469 3.357 1 24.33 86 HIS A N 1
ATOM 727 C CA . HIS A 1 86 ? -5.699 -38.438 4.355 1 24.33 86 HIS A CA 1
ATOM 728 C C . HIS A 1 86 ? -4.488 -37.531 4.574 1 24.33 86 HIS A C 1
ATOM 730 O O . HIS A 1 86 ? -4.387 -36.875 5.605 1 24.33 86 HIS A O 1
ATOM 736 N N . VAL A 1 87 ? -3.402 -37.75 3.912 1 23.97 87 VAL A N 1
ATOM 737 C CA . VAL A 1 87 ? -2.236 -37.156 4.555 1 23.97 87 VAL A CA 1
ATOM 738 C C . VAL A 1 87 ? -2.584 -35.75 5.062 1 23.97 87 VAL A C 1
ATOM 740 O O . VAL A 1 87 ? -2.422 -35.469 6.25 1 23.97 87 VAL A O 1
ATOM 743 N N . VAL A 1 88 ? -1.652 -34.75 4.641 1 25.02 88 VAL A N 1
ATOM 744 C CA . VAL A 1 88 ? -1.037 -33.594 5.293 1 25.02 88 VAL A CA 1
ATOM 745 C C . VAL A 1 88 ? -2.047 -32.438 5.387 1 25.02 88 VAL A C 1
ATOM 747 O O . VAL A 1 88 ? -2.164 -31.641 4.461 1 25.02 88 VAL A O 1
ATOM 750 N N . ASP A 1 89 ? -3.26 -32.75 5.367 1 24.73 89 ASP A N 1
ATOM 751 C CA . ASP A 1 89 ? -4.145 -31.594 5.48 1 24.73 89 ASP A CA 1
ATOM 752 C C . ASP A 1 89 ? -3.914 -30.859 6.797 1 24.73 89 ASP A C 1
ATOM 754 O O . ASP A 1 89 ? -4.871 -30.453 7.465 1 24.73 89 ASP A O 1
ATOM 758 N N . GLN A 1 90 ? -2.941 -31.297 7.594 1 24.2 90 GLN A N 1
ATOM 759 C CA . GLN A 1 90 ? -2.932 -30.562 8.844 1 24.2 90 GLN A CA 1
ATOM 760 C C . GLN A 1 90 ? -3.055 -29.062 8.594 1 24.2 90 GLN A C 1
ATOM 762 O O . GLN A 1 90 ? -2.311 -28.5 7.789 1 24.2 90 GLN A O 1
ATOM 767 N N . GLN A 1 91 ? -4.148 -28.562 8.961 1 25.2 91 GLN A N 1
ATOM 768 C CA . GLN A 1 91 ? -4.555 -27.156 9.078 1 25.2 91 GLN A CA 1
ATOM 769 C C . GLN A 1 91 ? -3.477 -26.328 9.75 1 25.2 91 GLN A C 1
ATOM 771 O O . GLN A 1 91 ? -3.232 -26.469 10.953 1 25.2 91 GLN A O 1
ATOM 776 N N . CYS A 1 92 ? -2.324 -26.25 9.242 1 27 92 CYS A N 1
ATOM 777 C CA . CYS A 1 92 ? -1.455 -25.188 9.719 1 27 92 CYS A CA 1
ATOM 778 C C . CYS A 1 92 ? -2.271 -23.984 10.195 1 27 92 CYS A C 1
ATOM 780 O O . CYS A 1 92 ? -3.008 -23.391 9.414 1 27 92 CYS A O 1
ATOM 782 N N . GLN A 1 93 ? -2.74 -24.125 11.414 1 25.55 93 GLN A N 1
ATOM 783 C CA . GLN A 1 93 ? -3.305 -22.953 12.07 1 25.55 93 GLN A CA 1
ATOM 784 C C . GLN A 1 93 ? -2.469 -21.703 11.789 1 25.55 93 GLN A C 1
ATOM 786 O O . GLN A 1 93 ? -1.331 -21.594 12.25 1 25.55 93 GLN A O 1
ATOM 791 N N . GLN A 1 94 ? -2.582 -21.234 10.664 1 29.7 94 GLN A N 1
ATOM 792 C CA . GLN A 1 94 ? -1.947 -20.016 10.148 1 29.7 94 GLN A CA 1
ATOM 793 C C . GLN A 1 94 ? -2.217 -18.828 11.07 1 29.7 94 GLN A C 1
ATOM 795 O O . GLN A 1 94 ? -3.369 -18.453 11.266 1 29.7 94 GLN A O 1
ATOM 800 N N . ILE A 1 95 ? -1.489 -18.797 12.133 1 30.05 95 ILE A N 1
ATOM 801 C CA . ILE A 1 95 ? -1.569 -17.594 12.961 1 30.05 95 ILE A CA 1
ATOM 802 C C . ILE A 1 95 ? -1.248 -16.359 12.125 1 30.05 95 ILE A C 1
ATOM 804 O O . ILE A 1 95 ? -0.146 -16.234 11.586 1 30.05 95 ILE A O 1
ATOM 808 N N . ILE A 1 96 ? -2.246 -15.766 11.625 1 30.58 96 ILE A N 1
ATOM 809 C CA . ILE A 1 96 ? -2.162 -14.555 10.812 1 30.58 96 ILE A CA 1
ATOM 810 C C . ILE A 1 96 ? -1.893 -13.352 11.711 1 30.58 96 ILE A C 1
ATOM 812 O O . ILE A 1 96 ? -2.654 -13.078 12.641 1 30.58 96 ILE A O 1
ATOM 816 N N . ARG A 1 97 ? -0.711 -13.102 11.977 1 33.78 97 ARG A N 1
ATOM 817 C CA . ARG A 1 97 ? -0.481 -11.875 12.719 1 33.78 97 ARG A CA 1
ATOM 818 C C . ARG A 1 97 ? -0.526 -10.656 11.797 1 33.78 97 ARG A C 1
ATOM 820 O O . ARG A 1 97 ? 0.065 -10.672 10.711 1 33.78 97 ARG A O 1
ATOM 827 N N . GLY A 1 98 ? -1.528 -9.961 11.875 1 34.75 98 GLY A N 1
ATOM 828 C CA . GLY A 1 98 ? -1.78 -8.742 11.117 1 34.75 98 GLY A CA 1
ATOM 829 C C . GLY A 1 98 ? -0.671 -7.715 11.258 1 34.75 98 GLY A C 1
ATOM 830 O O . GLY A 1 98 ? 0.222 -7.867 12.094 1 34.75 98 GLY A O 1
ATOM 831 N N . ARG A 1 99 ? -0.595 -6.895 10.336 1 36.88 99 ARG A N 1
ATOM 832 C CA . ARG A 1 99 ? 0.289 -5.734 10.305 1 36.88 99 ARG A CA 1
ATOM 833 C C . ARG A 1 99 ? 0.171 -4.922 11.594 1 36.88 99 ARG A C 1
ATOM 835 O O . ARG A 1 99 ? -0.923 -4.492 11.969 1 36.88 99 ARG A O 1
ATOM 842 N N . LEU A 1 100 ? 0.868 -5.211 12.57 1 34.03 100 LEU A N 1
ATOM 843 C CA . LEU A 1 100 ? 0.814 -4.332 13.734 1 34.03 100 LEU A CA 1
ATOM 844 C C . LEU A 1 100 ? 1.19 -2.904 13.352 1 34.03 100 LEU A C 1
ATOM 846 O O . LEU A 1 100 ? 2.268 -2.668 12.805 1 34.03 100 LEU A O 1
ATOM 850 N N . TYR A 1 101 ? 0.269 -2.221 12.906 1 34.5 101 TYR A N 1
ATOM 851 C CA . TYR A 1 101 ? 0.484 -0.783 12.781 1 34.5 101 TYR A CA 1
ATOM 852 C C . TYR A 1 101 ? 1.059 -0.205 14.07 1 34.5 101 TYR A C 1
ATOM 854 O O . TYR A 1 101 ? 0.518 -0.432 15.156 1 34.5 101 TYR A O 1
ATOM 862 N N . ARG A 1 102 ? 2.342 -0.293 14.281 1 36.16 102 ARG A N 1
ATOM 863 C CA . ARG A 1 102 ? 2.932 0.327 15.469 1 36.16 102 ARG A CA 1
ATOM 864 C C . ARG A 1 102 ? 2.809 1.846 15.406 1 36.16 102 ARG A C 1
ATOM 866 O O . ARG A 1 102 ? 3.607 2.514 14.742 1 36.16 102 ARG A O 1
ATOM 873 N N . TRP A 1 103 ? 1.594 2.338 15.344 1 41.22 103 TRP A N 1
ATOM 874 C CA . TRP A 1 103 ? 1.499 3.793 15.422 1 41.22 103 TRP A CA 1
ATOM 875 C C . TRP A 1 103 ? 1.748 4.277 16.844 1 41.22 103 TRP A C 1
ATOM 877 O O . TRP A 1 103 ? 1.382 3.604 17.812 1 41.22 103 TRP A O 1
ATOM 887 N N . ASN A 1 104 ? 2.965 4.895 17.062 1 48.38 104 ASN A N 1
ATOM 888 C CA . ASN A 1 104 ? 3.158 5.719 18.25 1 48.38 104 ASN A CA 1
ATOM 889 C C . ASN A 1 104 ? 1.969 6.645 18.5 1 48.38 104 ASN A C 1
ATOM 891 O O . ASN A 1 104 ? 1.098 6.781 17.625 1 48.38 104 ASN A O 1
ATOM 895 N N . ASP A 1 105 ? 2.008 7.082 19.719 1 57.44 105 ASP A N 1
ATOM 896 C CA . ASP A 1 105 ? 0.999 8.07 20.078 1 57.44 105 ASP A CA 1
ATOM 897 C C . ASP A 1 105 ? 0.94 9.203 19.062 1 57.44 105 ASP A C 1
ATOM 899 O O . ASP A 1 105 ? 1.971 9.617 18.516 1 57.44 105 ASP A O 1
ATOM 903 N N . VAL A 1 106 ? -0.224 9.273 18.547 1 67 106 VAL A N 1
ATOM 904 C CA . VAL A 1 106 ? -0.452 10.359 17.609 1 67 106 VAL A CA 1
ATOM 905 C C . VAL A 1 106 ? -1.111 11.539 18.312 1 67 106 VAL A C 1
ATOM 907 O O . VAL A 1 106 ? -2.121 11.375 19 1 67 106 VAL A O 1
ATOM 910 N N . LEU A 1 107 ? -0.36 12.594 18.312 1 66.12 107 LEU A N 1
ATOM 911 C CA . LEU A 1 107 ? -0.964 13.812 18.844 1 66.12 107 LEU A CA 1
ATOM 912 C C . LEU A 1 107 ? -2.051 14.328 17.906 1 66.12 107 LEU A C 1
ATOM 914 O O . LEU A 1 107 ? -1.825 14.461 16.703 1 66.12 107 LEU A O 1
ATOM 918 N N . PHE A 1 108 ? -3.207 14.586 18.438 1 70.5 108 PHE A N 1
ATOM 919 C CA . PHE A 1 108 ? -4.332 15.047 17.625 1 70.5 108 PHE A CA 1
ATOM 920 C C . PHE A 1 108 ? -4.023 16.406 17 1 70.5 108 PHE A C 1
ATOM 922 O O . PHE A 1 108 ? -4.398 16.656 15.852 1 70.5 108 PHE A O 1
ATOM 929 N N . SER A 1 109 ? -3.289 17.188 17.781 1 68 109 SER A N 1
ATOM 930 C CA . SER A 1 109 ? -2.955 18.516 17.297 1 68 109 SER A CA 1
ATOM 931 C C . SER A 1 109 ? -2.078 18.453 16.047 1 68 109 SER A C 1
ATOM 933 O O . SER A 1 109 ? -2.084 19.359 15.227 1 68 109 SER A O 1
ATOM 935 N N . SER A 1 110 ? -1.459 17.375 15.898 1 64.19 110 SER A N 1
ATOM 936 C CA . SER A 1 110 ? -0.535 17.203 14.781 1 64.19 110 SER A CA 1
ATOM 937 C C . SER A 1 110 ? -1.196 16.469 13.617 1 64.19 110 SER A C 1
ATOM 939 O O . SER A 1 110 ? -0.591 16.312 12.555 1 64.19 110 SER A O 1
ATOM 941 N N . THR A 1 111 ? -2.352 16.094 13.922 1 67.56 111 THR A N 1
ATOM 942 C CA . THR A 1 111 ? -3.049 15.375 12.852 1 67.56 111 THR A CA 1
ATOM 943 C C . THR A 1 111 ? -3.801 16.359 11.953 1 67.56 111 THR A C 1
ATOM 945 O O . THR A 1 111 ? -4.547 17.203 12.445 1 67.56 111 THR A O 1
ATOM 948 N N . PHE A 1 112 ? -3.18 16.297 10.703 1 68.06 112 PHE A N 1
ATOM 949 C CA . PHE A 1 112 ? -3.836 17.172 9.742 1 68.06 112 PHE A CA 1
ATOM 950 C C . PHE A 1 112 ? -5.273 16.719 9.492 1 68.06 112 PHE A C 1
ATOM 952 O O . PHE A 1 112 ? -5.504 15.664 8.898 1 68.06 112 PHE A O 1
ATOM 959 N N . ASN A 1 113 ? -6.086 17.062 10.32 1 56.94 113 ASN A N 1
ATOM 960 C CA . ASN A 1 113 ? -7.52 16.906 10.086 1 56.94 113 ASN A CA 1
ATOM 961 C C . ASN A 1 113 ? -8.258 18.234 10.219 1 56.94 113 ASN A C 1
ATOM 963 O O . ASN A 1 113 ? -8.141 18.906 11.234 1 56.94 113 ASN A O 1
ATOM 967 N N . GLU A 1 114 ? -8.352 18.859 9.023 1 58 114 GLU A N 1
ATOM 968 C CA . GLU A 1 114 ? -9.25 20 9.258 1 58 114 GLU A CA 1
ATOM 969 C C . GLU A 1 114 ? -10.281 19.672 10.336 1 58 114 GLU A C 1
ATOM 971 O O . GLU A 1 114 ? -10.578 18.5 10.586 1 58 114 GLU A O 1
ATOM 976 N N . ILE A 1 115 ? -10.633 20.562 11.016 1 54.12 115 ILE A N 1
ATOM 977 C CA . ILE A 1 115 ? -11.609 20.438 12.094 1 54.12 115 ILE A CA 1
ATOM 978 C C . ILE A 1 115 ? -12.734 19.484 11.664 1 54.12 115 ILE A C 1
ATOM 980 O O . ILE A 1 115 ? -13.43 19.75 10.68 1 54.12 115 ILE A O 1
ATOM 984 N N . VAL A 1 116 ? -12.477 18.281 12.195 1 55.94 116 VAL A N 1
ATOM 985 C CA . VAL A 1 116 ? -13.664 17.438 12.102 1 55.94 116 VAL A CA 1
ATOM 986 C C . VAL A 1 116 ? -14.914 18.297 12.305 1 55.94 116 VAL A C 1
ATOM 988 O O . VAL A 1 116 ? -15.039 19.016 13.297 1 55.94 116 VAL A O 1
ATOM 991 N N . ARG A 1 117 ? -15.562 18.516 11.211 1 59.09 117 ARG A N 1
ATOM 992 C CA . ARG A 1 117 ? -16.781 19.297 11.312 1 59.09 117 ARG A CA 1
ATOM 993 C C . ARG A 1 117 ? -17.781 18.656 12.258 1 59.09 117 ARG A C 1
ATOM 995 O O . ARG A 1 117 ? -18.156 17.484 12.078 1 59.09 117 ARG A O 1
ATOM 1002 N N . LEU A 1 118 ? -17.984 19.359 13.344 1 53.38 118 LEU A N 1
ATOM 1003 C CA . LEU A 1 118 ? -18.891 18.859 14.359 1 53.38 118 LEU A CA 1
ATOM 1004 C C . LEU A 1 118 ? -20.344 19.125 13.969 1 53.38 118 LEU A C 1
ATOM 1006 O O . LEU A 1 118 ? -21.25 18.406 14.383 1 53.38 118 LEU A O 1
ATOM 1010 N N . ASP A 1 119 ? -20.562 20.344 13.203 1 51.88 119 ASP A N 1
ATOM 1011 C CA . ASP A 1 119 ? -21.922 20.766 12.922 1 51.88 119 ASP A CA 1
ATOM 1012 C C . ASP A 1 119 ? -22.453 20.109 11.656 1 51.88 119 ASP A C 1
ATOM 1014 O O . ASP A 1 119 ? -21.688 19.672 10.805 1 51.88 119 ASP A O 1
ATOM 1018 N N . SER A 1 120 ? -23.734 19.719 11.742 1 47.16 120 SER A N 1
ATOM 1019 C CA . SER A 1 120 ? -24.422 19.203 10.562 1 47.16 120 SER A CA 1
ATOM 1020 C C . SER A 1 120 ? -24.375 20.219 9.414 1 47.16 120 SER A C 1
ATOM 1022 O O . SER A 1 120 ? -24.75 21.375 9.578 1 47.16 120 SER A O 1
ATOM 1024 N N . SER A 1 121 ? -23.328 20.375 8.797 1 44.34 121 SER A N 1
ATOM 1025 C CA . SER A 1 121 ? -23.531 21.266 7.668 1 44.34 121 SER A CA 1
ATOM 1026 C C . SER A 1 121 ? -24.594 20.719 6.715 1 44.34 121 SER A C 1
ATOM 1028 O O . SER A 1 121 ? -24.672 19.5 6.508 1 44.34 121 SER A O 1
ATOM 1030 N N . ILE A 1 122 ? -25.641 21.484 6.559 1 40.84 122 ILE A N 1
ATOM 1031 C CA . ILE A 1 122 ? -26.703 21.234 5.59 1 40.84 122 ILE A CA 1
ATOM 1032 C C . ILE A 1 122 ? -26.078 20.891 4.234 1 40.84 122 ILE A C 1
ATOM 1034 O O . ILE A 1 122 ? -25.406 21.719 3.625 1 40.84 122 ILE A O 1
ATOM 1038 N N . ILE A 1 123 ? -25.531 19.812 4.164 1 42.19 123 ILE A N 1
ATOM 1039 C CA . ILE A 1 123 ? -25.188 19.469 2.791 1 42.19 123 ILE A CA 1
ATOM 1040 C C . ILE A 1 123 ? -26.453 19.453 1.928 1 42.19 123 ILE A C 1
ATOM 1042 O O . ILE A 1 123 ? -27.375 18.672 2.178 1 42.19 123 ILE A O 1
ATOM 1046 N N . ASP A 1 124 ? -26.719 20.5 1.369 1 38.94 124 ASP A N 1
ATOM 1047 C CA . ASP A 1 124 ? -27.875 20.703 0.514 1 38.94 124 ASP A CA 1
ATOM 1048 C C . ASP A 1 124 ? -28.078 19.5 -0.415 1 38.94 124 ASP A C 1
ATOM 1050 O O . ASP A 1 124 ? -29.219 19.094 -0.673 1 38.94 124 ASP A O 1
ATOM 1054 N N . ASP A 1 125 ? -27.062 19.125 -1.202 1 38.19 125 ASP A N 1
ATOM 1055 C CA . ASP A 1 125 ? -27.359 18.141 -2.232 1 38.19 125 ASP A CA 1
ATOM 1056 C C . ASP A 1 125 ? -27.203 16.719 -1.693 1 38.19 125 ASP A C 1
ATOM 1058 O O . ASP A 1 125 ? -26.078 16.266 -1.459 1 38.19 125 ASP A O 1
ATOM 1062 N N . ILE A 1 126 ? -28.219 16.141 -1.193 1 42.41 126 ILE A N 1
ATOM 1063 C CA . ILE A 1 126 ? -28.422 14.82 -0.617 1 42.41 126 ILE A CA 1
ATOM 1064 C C . ILE A 1 126 ? -27.688 13.773 -1.461 1 42.41 126 ILE A C 1
ATOM 1066 O O . ILE A 1 126 ? -27.234 12.75 -0.939 1 42.41 126 ILE A O 1
ATOM 1070 N N . THR A 1 127 ? -27.766 14.031 -2.775 1 42.56 127 THR A N 1
ATOM 1071 C CA . THR A 1 127 ? -27.234 13.023 -3.689 1 42.56 127 THR A CA 1
ATOM 1072 C C . THR A 1 127 ? -25.734 12.844 -3.49 1 42.56 127 THR A C 1
ATOM 1074 O O . THR A 1 127 ? -25.156 11.852 -3.936 1 42.56 127 THR A O 1
ATOM 1077 N N . GLN A 1 128 ? -25.156 13.82 -2.842 1 48.03 128 GLN A N 1
ATOM 1078 C CA . GLN A 1 128 ? -23.703 13.797 -2.738 1 48.03 128 GLN A CA 1
ATOM 1079 C C . GLN A 1 128 ? -23.266 13.617 -1.291 1 48.03 128 GLN A C 1
ATOM 1081 O O . GLN A 1 128 ? -22.078 13.742 -0.979 1 48.03 128 GLN A O 1
ATOM 1086 N N . TYR A 1 129 ? -24.219 13.195 -0.558 1 58.44 129 TYR A N 1
ATOM 1087 C CA . TYR A 1 129 ? -23.859 13.102 0.856 1 58.44 129 TYR A CA 1
ATOM 1088 C C . TYR A 1 129 ? -22.984 11.891 1.122 1 58.44 129 TYR A C 1
ATOM 1090 O O . TYR A 1 129 ? -23.156 10.836 0.515 1 58.44 129 TYR A O 1
ATOM 1098 N N . SER A 1 130 ? -21.875 12.133 1.62 1 76.38 130 SER A N 1
ATOM 1099 C CA . SER A 1 130 ? -20.984 11.133 2.18 1 76.38 130 SER A CA 1
ATOM 1100 C C . SER A 1 130 ? -20.484 11.531 3.568 1 76.38 130 SER A C 1
ATOM 1102 O O . SER A 1 130 ? -20.125 12.688 3.793 1 76.38 130 SER A O 1
ATOM 1104 N N . LEU A 1 131 ? -20.734 10.617 4.449 1 77.31 131 LEU A N 1
ATOM 1105 C CA . LEU A 1 131 ? -20.25 10.867 5.805 1 77.31 131 LEU A CA 1
ATOM 1106 C C . LEU A 1 131 ? -18.781 11.297 5.793 1 77.31 131 LEU A C 1
ATOM 1108 O O . LEU A 1 131 ? -18.391 12.18 6.555 1 77.31 131 LEU A O 1
ATOM 1112 N N . PHE A 1 132 ? -18.078 10.734 4.883 1 81.69 132 PHE A N 1
ATOM 1113 C CA . PHE A 1 132 ? -16.672 11.07 4.82 1 81.69 132 PHE A CA 1
ATOM 1114 C C . PHE A 1 132 ? -16.469 12.508 4.355 1 81.69 132 PHE A C 1
ATOM 1116 O O . PHE A 1 132 ? -15.586 13.211 4.852 1 81.69 132 PHE A O 1
ATOM 1123 N N . ARG A 1 133 ? -17.266 12.875 3.453 1 76.62 133 ARG A N 1
ATOM 1124 C CA . ARG A 1 133 ? -17.172 14.25 2.98 1 76.62 133 ARG A CA 1
ATOM 1125 C C . ARG A 1 133 ? -17.625 15.234 4.059 1 76.62 133 ARG A C 1
ATOM 1127 O O . ARG A 1 133 ? -16.984 16.266 4.273 1 76.62 133 ARG A O 1
ATOM 1134 N N . GLU A 1 134 ? -18.641 14.867 4.73 1 75.12 134 GLU A N 1
ATOM 1135 C CA . GLU A 1 134 ? -19.219 15.719 5.77 1 75.12 134 GLU A CA 1
ATOM 1136 C C . GLU A 1 134 ? -18.219 15.953 6.902 1 75.12 134 GLU A C 1
ATOM 1138 O O . GLU A 1 134 ? -18.188 17.031 7.496 1 75.12 134 GLU A O 1
ATOM 1143 N N . LYS A 1 135 ? -17.406 15.023 7.109 1 78.19 135 LYS A N 1
ATOM 1144 C CA . LYS A 1 135 ? -16.484 15.102 8.242 1 78.19 135 LYS A CA 1
ATOM 1145 C C . LYS A 1 135 ? -15.102 15.539 7.785 1 78.19 135 LYS A C 1
ATOM 1147 O O . LYS A 1 135 ? -14.156 15.547 8.578 1 78.19 135 LYS A O 1
ATOM 1152 N N . ASN A 1 136 ? -14.938 15.828 6.527 1 82.69 136 ASN A N 1
ATOM 1153 C CA . ASN A 1 136 ? -13.68 16.25 5.926 1 82.69 136 ASN A CA 1
ATOM 1154 C C . ASN A 1 136 ? -12.633 15.141 5.965 1 82.69 136 ASN A C 1
ATOM 1156 O O . ASN A 1 136 ? -11.453 15.398 6.184 1 82.69 136 ASN A O 1
ATOM 1160 N N . PHE A 1 137 ? -13.18 13.977 5.867 1 90.12 137 PHE A N 1
ATOM 1161 C CA . PHE A 1 137 ? -12.312 12.812 5.824 1 90.12 137 PHE A CA 1
ATOM 1162 C C . PHE A 1 137 ? -11.789 12.57 4.41 1 90.12 137 PHE A C 1
ATOM 1164 O O . PHE A 1 137 ? -10.82 11.836 4.215 1 90.12 137 PHE A O 1
ATOM 1171 N N . ILE A 1 138 ? -12.469 13.141 3.441 1 92.31 138 ILE A N 1
ATOM 1172 C CA . ILE A 1 138 ? -12.023 13.117 2.055 1 92.31 138 ILE A CA 1
ATOM 1173 C C . ILE A 1 138 ? -12.203 14.492 1.425 1 92.31 138 ILE A C 1
ATOM 1175 O O . ILE A 1 138 ? -13.047 15.273 1.86 1 92.31 138 ILE A O 1
ATOM 1179 N N . LYS A 1 139 ? -11.383 14.797 0.457 1 91.38 139 LYS A N 1
ATOM 1180 C CA . LYS A 1 139 ? -11.469 16.047 -0.305 1 91.38 139 LYS A CA 1
ATOM 1181 C C . LYS A 1 139 ? -11.438 15.766 -1.807 1 91.38 139 LYS A C 1
ATOM 1183 O O . LYS A 1 139 ? -10.75 14.852 -2.262 1 91.38 139 LYS A O 1
ATOM 1188 N N . SER A 1 140 ? -12.219 16.5 -2.535 1 92.25 140 SER A N 1
ATOM 1189 C CA . SER A 1 140 ? -12.289 16.328 -3.982 1 92.25 140 SER A CA 1
ATOM 1190 C C . SER A 1 140 ? -12.211 17.672 -4.699 1 92.25 140 SER A C 1
ATOM 1192 O O . SER A 1 140 ? -12.898 18.625 -4.32 1 92.25 140 SER A O 1
ATOM 1194 N N . PHE A 1 141 ? -11.336 17.734 -5.695 1 92.19 141 PHE A N 1
ATOM 1195 C CA . PHE A 1 141 ? -11.195 18.953 -6.469 1 92.19 141 PHE A CA 1
ATOM 1196 C C . PHE A 1 141 ? -11.555 18.719 -7.934 1 92.19 141 PHE A C 1
ATOM 1198 O O . PHE A 1 141 ? -11.609 19.656 -8.727 1 92.19 141 PHE A O 1
ATOM 1205 N N . ASP A 1 142 ? -11.664 17.453 -8.289 1 92.62 142 ASP A N 1
ATOM 1206 C CA . ASP A 1 142 ? -12.164 17 -9.586 1 92.62 142 ASP A CA 1
ATOM 1207 C C . ASP A 1 142 ? -13.211 15.898 -9.414 1 92.62 142 ASP A C 1
ATOM 1209 O O . ASP A 1 142 ? -13.156 15.117 -8.453 1 92.62 142 ASP A O 1
ATOM 1213 N N . LYS A 1 143 ? -14.148 15.836 -10.312 1 91.75 143 LYS A N 1
ATOM 1214 C CA . LYS A 1 143 ? -15.258 14.891 -10.188 1 91.75 143 LYS A CA 1
ATOM 1215 C C . LYS A 1 143 ? -14.758 13.453 -10.188 1 91.75 143 LYS A C 1
ATOM 1217 O O . LYS A 1 143 ? -14.117 13.008 -11.148 1 91.75 143 LYS A O 1
ATOM 1222 N N . GLY A 1 144 ? -15.047 12.766 -9.133 1 94 144 GLY A N 1
ATOM 1223 C CA . GLY A 1 144 ? -14.773 11.336 -9.062 1 94 144 GLY A CA 1
ATOM 1224 C C . GLY A 1 144 ? -13.375 11.016 -8.57 1 94 144 GLY A C 1
ATOM 1225 O O . GLY A 1 144 ? -12.977 9.852 -8.516 1 94 144 GLY A O 1
ATOM 1226 N N . PHE A 1 145 ? -12.633 12.016 -8.219 1 96.56 145 PHE A N 1
ATOM 1227 C CA . PHE A 1 145 ? -11.273 11.844 -7.707 1 96.56 145 PHE A CA 1
ATOM 1228 C C . PHE A 1 145 ? -11.156 12.414 -6.297 1 96.56 145 PHE A C 1
ATOM 1230 O O . PHE A 1 145 ? -11.469 13.586 -6.066 1 96.56 145 PHE A O 1
ATOM 1237 N N . PHE A 1 146 ? -10.703 11.578 -5.332 1 96.19 146 PHE A N 1
ATOM 1238 C CA . PHE A 1 146 ? -10.766 11.977 -3.93 1 96.19 146 PHE A CA 1
ATOM 1239 C C . PHE A 1 146 ? -9.414 11.812 -3.254 1 96.19 146 PHE A C 1
ATOM 1241 O O . PHE A 1 146 ? -8.703 10.836 -3.498 1 96.19 146 PHE A O 1
ATOM 1248 N N . SER A 1 147 ? -9.023 12.805 -2.496 1 96.12 147 SER A N 1
ATOM 1249 C CA . SER A 1 147 ? -7.922 12.68 -1.553 1 96.12 147 SER A CA 1
ATOM 1250 C C . SER A 1 147 ? -8.391 12.117 -0.217 1 96.12 147 SER A C 1
ATOM 1252 O O . SER A 1 147 ? -9.391 12.578 0.341 1 96.12 147 SER A O 1
ATOM 1254 N N . LEU A 1 148 ? -7.73 11.117 0.223 1 96.38 148 LEU A N 1
ATOM 1255 C CA . LEU A 1 148 ? -8.039 10.516 1.516 1 96.38 148 LEU A CA 1
ATOM 1256 C C . LEU A 1 148 ? -7.184 11.125 2.619 1 96.38 148 LEU A C 1
ATOM 1258 O O . LEU A 1 148 ? -5.953 11.141 2.516 1 96.38 148 LEU A O 1
ATOM 1262 N N . MET A 1 149 ? -7.836 11.57 3.629 1 93.75 149 MET A N 1
ATOM 1263 C CA . MET A 1 149 ? -7.152 12.219 4.746 1 93.75 149 MET A CA 1
ATOM 1264 C C . MET A 1 149 ? -6.637 11.18 5.742 1 93.75 149 MET A C 1
ATOM 1266 O O . MET A 1 149 ? -6.891 9.984 5.586 1 93.75 149 MET A O 1
ATOM 1270 N N . PRO A 1 150 ? -5.875 11.555 6.75 1 92 150 PRO A N 1
ATOM 1271 C CA . PRO A 1 150 ? -5.086 10.625 7.559 1 92 150 PRO A CA 1
ATOM 1272 C C . PRO A 1 150 ? -5.945 9.562 8.242 1 92 150 PRO A C 1
ATOM 1274 O O . PRO A 1 150 ? -5.582 8.383 8.258 1 92 150 PRO A O 1
ATOM 1277 N N . PHE A 1 151 ? -7.105 9.914 8.828 1 91.44 151 PHE A N 1
ATOM 1278 C CA . PHE A 1 151 ? -7.934 8.938 9.523 1 91.44 151 PHE A CA 1
ATOM 1279 C C . PHE A 1 151 ? -8.43 7.867 8.562 1 91.44 151 PHE A C 1
ATOM 1281 O O . PHE A 1 151 ? -8.438 6.68 8.898 1 91.44 151 PHE A O 1
ATOM 1288 N N . VAL A 1 152 ? -8.797 8.328 7.371 1 94.69 152 VAL A N 1
ATOM 1289 C CA . VAL A 1 152 ? -9.32 7.406 6.367 1 94.69 152 VAL A CA 1
ATOM 1290 C C . VAL A 1 152 ? -8.203 6.488 5.871 1 94.69 152 VAL A C 1
ATOM 1292 O O . VAL A 1 152 ? -8.422 5.293 5.672 1 94.69 152 VAL A O 1
ATOM 1295 N N . VAL A 1 153 ? -7.039 7.066 5.684 1 96.06 153 VAL A N 1
ATOM 1296 C CA . VAL A 1 153 ? -5.91 6.281 5.199 1 96.06 153 VAL A CA 1
ATOM 1297 C C . VAL A 1 153 ? -5.539 5.215 6.227 1 96.06 153 VAL A C 1
ATOM 1299 O O . VAL A 1 153 ? -5.215 4.082 5.867 1 96.06 153 VAL A O 1
ATOM 1302 N N . ARG A 1 154 ? -5.57 5.547 7.504 1 93.25 154 ARG A N 1
ATOM 1303 C CA . ARG A 1 154 ? -5.305 4.566 8.555 1 93.25 154 ARG A CA 1
ATOM 1304 C C . ARG A 1 154 ? -6.285 3.404 8.477 1 93.25 154 ARG A C 1
ATOM 1306 O O . ARG A 1 154 ? -5.887 2.24 8.562 1 93.25 154 ARG A O 1
ATOM 1313 N N . SER A 1 155 ? -7.523 3.754 8.352 1 95.75 155 SER A N 1
ATOM 1314 C CA . SER A 1 155 ? -8.547 2.719 8.242 1 95.75 155 SER A CA 1
ATOM 1315 C C . SER A 1 155 ? -8.375 1.904 6.965 1 95.75 155 SER A C 1
ATOM 1317 O O . SER A 1 155 ? -8.531 0.682 6.973 1 95.75 155 SER A O 1
ATOM 1319 N N . LEU A 1 156 ? -8.062 2.561 5.883 1 97.75 156 LEU A N 1
ATOM 1320 C CA . LEU A 1 156 ? -7.824 1.898 4.605 1 97.75 156 LEU A CA 1
ATOM 1321 C C . LEU A 1 156 ? -6.703 0.869 4.73 1 97.75 156 LEU A C 1
ATOM 1323 O O . LEU A 1 156 ? -6.832 -0.256 4.242 1 97.75 156 LEU A O 1
ATOM 1327 N N . GLU A 1 157 ? -5.66 1.262 5.328 1 95.56 157 GLU A N 1
ATOM 1328 C CA . GLU A 1 157 ? -4.523 0.362 5.496 1 95.56 157 GLU A CA 1
ATOM 1329 C C . GLU A 1 157 ? -4.895 -0.843 6.355 1 95.56 157 GLU A C 1
ATOM 1331 O O . GLU A 1 157 ? -4.426 -1.957 6.105 1 95.56 157 GLU A O 1
ATOM 1336 N N . ARG A 1 158 ? -5.699 -0.657 7.348 1 94.31 158 ARG A N 1
ATOM 1337 C CA . ARG A 1 158 ? -6.16 -1.768 8.172 1 94.31 158 ARG A CA 1
ATOM 1338 C C . ARG A 1 158 ? -7.035 -2.725 7.371 1 94.31 158 ARG A C 1
ATOM 1340 O O . ARG A 1 158 ? -6.957 -3.941 7.547 1 94.31 158 ARG A O 1
ATOM 1347 N N . LEU A 1 159 ? -7.859 -2.152 6.578 1 98.06 159 LEU A N 1
ATOM 1348 C CA . LEU A 1 159 ? -8.68 -2.988 5.715 1 98.06 159 LEU A CA 1
ATOM 1349 C C . LEU A 1 159 ? -7.816 -3.789 4.746 1 98.06 159 LEU A C 1
ATOM 1351 O O . LEU A 1 159 ? -8.062 -4.977 4.527 1 98.06 159 LEU A O 1
ATOM 1355 N N . ILE A 1 160 ? -6.836 -3.139 4.148 1 97.56 160 ILE A N 1
ATOM 1356 C CA . ILE A 1 160 ? -5.914 -3.811 3.242 1 97.56 160 ILE A CA 1
ATOM 1357 C C . ILE A 1 160 ? -5.219 -4.961 3.971 1 97.56 160 ILE A C 1
ATOM 1359 O O . ILE A 1 160 ? -5.094 -6.059 3.432 1 97.56 160 ILE A O 1
ATOM 1363 N N . ASP A 1 161 ? -4.844 -4.73 5.168 1 93.69 161 ASP A N 1
ATOM 1364 C CA . ASP A 1 161 ? -4.195 -5.766 5.965 1 93.69 161 ASP A CA 1
ATOM 1365 C C . ASP A 1 161 ? -5.125 -6.957 6.18 1 93.69 161 ASP A C 1
ATOM 1367 O O . ASP A 1 161 ? -4.695 -8.109 6.102 1 93.69 161 ASP A O 1
ATOM 1371 N N . LEU A 1 162 ? -6.309 -6.621 6.523 1 95 162 LEU A N 1
ATOM 1372 C CA . LEU A 1 162 ? -7.305 -7.672 6.723 1 95 162 LEU A CA 1
ATOM 1373 C C . LEU A 1 162 ? -7.461 -8.516 5.465 1 95 162 LEU A C 1
ATOM 1375 O O . LEU A 1 162 ? -7.457 -9.75 5.531 1 95 162 LEU A O 1
ATOM 1379 N N . VAL A 1 163 ? -7.562 -7.891 4.34 1 97.75 163 VAL A N 1
ATOM 1380 C CA . VAL A 1 163 ? -7.742 -8.586 3.068 1 97.75 163 VAL A CA 1
ATOM 1381 C C . VAL A 1 163 ? -6.492 -9.391 2.736 1 97.75 163 VAL A C 1
ATOM 1383 O O . VAL A 1 163 ? -6.586 -10.539 2.289 1 97.75 163 VAL A O 1
ATOM 1386 N N . ASP A 1 164 ? -5.328 -8.781 2.936 1 94.62 164 ASP A N 1
ATOM 1387 C CA . ASP A 1 164 ? -4.07 -9.492 2.709 1 94.62 164 ASP A CA 1
ATOM 1388 C C . ASP A 1 164 ? -4.008 -10.781 3.52 1 94.62 164 ASP A C 1
ATOM 1390 O O . ASP A 1 164 ? -3.572 -11.82 3.014 1 94.62 164 ASP A O 1
ATOM 1394 N N . GLN A 1 165 ? -4.461 -10.719 4.746 1 91.38 165 GLN A N 1
ATOM 1395 C CA . GLN A 1 165 ? -4.438 -11.898 5.613 1 91.38 165 GLN A CA 1
ATOM 1396 C C . GLN A 1 165 ? -5.344 -13 5.07 1 91.38 165 GLN A C 1
ATOM 1398 O O . GLN A 1 165 ? -4.977 -14.172 5.082 1 91.38 165 GLN A O 1
ATOM 1403 N N . GLN A 1 166 ? -6.469 -12.578 4.613 1 93.56 166 GLN A N 1
ATOM 1404 C CA . GLN A 1 166 ? -7.398 -13.562 4.066 1 93.56 166 GLN A CA 1
ATOM 1405 C C . GLN A 1 166 ? -6.863 -14.164 2.768 1 93.56 166 GLN A C 1
ATOM 1407 O O . GLN A 1 166 ? -7.043 -15.352 2.504 1 93.56 166 GLN A O 1
ATOM 1412 N N . MET A 1 167 ? -6.219 -13.359 1.933 1 94.5 167 MET A N 1
ATOM 1413 C CA . MET A 1 167 ? -5.609 -13.852 0.702 1 94.5 167 MET A CA 1
ATOM 1414 C C . MET A 1 167 ? -4.484 -14.836 1.008 1 94.5 167 MET A C 1
ATOM 1416 O O . MET A 1 167 ? -4.359 -15.867 0.343 1 94.5 167 MET A O 1
ATOM 1420 N N . PHE A 1 168 ? -3.766 -14.539 1.989 1 87.81 168 PHE A N 1
ATOM 1421 C CA . PHE A 1 168 ? -2.666 -15.406 2.393 1 87.81 168 PHE A CA 1
ATOM 1422 C C . PHE A 1 168 ? -3.188 -16.766 2.836 1 87.81 168 PHE A C 1
ATOM 1424 O O . PHE A 1 168 ? -2.559 -17.797 2.572 1 87.81 168 PHE A O 1
ATOM 1431 N N . LYS A 1 169 ? -4.312 -16.797 3.494 1 87.25 169 LYS A N 1
ATOM 1432 C CA . LYS A 1 169 ? -4.891 -18.031 4.023 1 87.25 169 LYS A CA 1
ATOM 1433 C C . LYS A 1 169 ? -5.207 -19.016 2.902 1 87.25 169 LYS A C 1
ATOM 1435 O O . LYS A 1 169 ? -5.16 -20.234 3.104 1 87.25 169 LYS A O 1
ATOM 1440 N N . ILE A 1 170 ? -5.465 -18.5 1.804 1 90.12 170 ILE A N 1
ATOM 1441 C CA . ILE A 1 170 ? -5.82 -19.406 0.721 1 90.12 170 ILE A CA 1
ATOM 1442 C C . ILE A 1 170 ? -4.609 -19.641 -0.178 1 90.12 170 ILE A C 1
ATOM 1444 O O . ILE A 1 170 ? -4.73 -20.219 -1.256 1 90.12 170 ILE A O 1
ATOM 1448 N N . GLY A 1 171 ? -3.482 -19.062 0.172 1 86.5 171 GLY A N 1
ATOM 1449 C CA . GLY A 1 171 ? -2.248 -19.312 -0.556 1 86.5 171 GLY A CA 1
ATOM 1450 C C . GLY A 1 171 ? -2.049 -18.375 -1.73 1 86.5 171 GLY A C 1
ATOM 1451 O O . GLY A 1 171 ? -1.249 -18.656 -2.627 1 86.5 171 GLY A O 1
ATOM 1452 N N . ALA A 1 172 ? -2.791 -17.281 -1.781 1 93.44 172 ALA A N 1
ATOM 1453 C CA . ALA A 1 172 ? -2.635 -16.312 -2.865 1 93.44 172 ALA A CA 1
ATOM 1454 C C . ALA A 1 172 ? -1.349 -15.516 -2.699 1 93.44 172 ALA A C 1
ATOM 1456 O O . ALA A 1 172 ? -0.945 -15.203 -1.576 1 93.44 172 ALA A O 1
ATOM 1457 N N . GLN A 1 173 ? -0.691 -15.227 -3.801 1 92.38 173 GLN A N 1
ATOM 1458 C CA . GLN A 1 173 ? 0.552 -14.461 -3.799 1 92.38 173 GLN A CA 1
ATOM 1459 C C . GLN A 1 173 ? 0.328 -13.039 -4.316 1 92.38 173 GLN A C 1
ATOM 1461 O O . GLN A 1 173 ? -0.324 -12.852 -5.348 1 92.38 173 GLN A O 1
ATOM 1466 N N . LYS A 1 174 ? 0.878 -12.164 -3.613 1 95.44 174 LYS A N 1
ATOM 1467 C CA . LYS A 1 174 ? 0.7 -10.758 -3.961 1 95.44 174 LYS A CA 1
ATOM 1468 C C . LYS A 1 174 ? 1.7 -10.328 -5.031 1 95.44 174 LYS A C 1
ATOM 1470 O O . LYS A 1 174 ? 2.893 -10.625 -4.93 1 95.44 174 LYS A O 1
ATOM 1475 N N . ILE A 1 175 ? 1.235 -9.727 -6.066 1 96.44 175 ILE A N 1
ATOM 1476 C CA . ILE A 1 175 ? 2.047 -9.133 -7.121 1 96.44 175 ILE A CA 1
ATOM 1477 C C . ILE A 1 175 ? 1.604 -7.688 -7.355 1 96.44 175 ILE A C 1
ATOM 1479 O O . ILE A 1 175 ? 0.699 -7.191 -6.68 1 96.44 175 ILE A O 1
ATOM 1483 N N . GLN A 1 176 ? 2.275 -6.969 -8.133 1 97.88 176 GLN A N 1
ATOM 1484 C CA . GLN A 1 176 ? 1.903 -5.617 -8.531 1 97.88 176 GLN A CA 1
ATOM 1485 C C . GLN A 1 176 ? 2.037 -5.434 -10.039 1 97.88 176 GLN A C 1
ATOM 1487 O O . GLN A 1 176 ? 3.096 -5.703 -10.609 1 97.88 176 GLN A O 1
ATOM 1492 N N . MET A 1 177 ? 0.979 -5.055 -10.664 1 98.38 177 MET A N 1
ATOM 1493 C CA . MET A 1 177 ? 0.966 -4.867 -12.117 1 98.38 177 MET A CA 1
ATOM 1494 C C . MET A 1 177 ? 0.795 -3.396 -12.469 1 98.38 177 MET A C 1
ATOM 1496 O O . MET A 1 177 ? 0.236 -2.625 -11.688 1 98.38 177 MET A O 1
ATOM 1500 N N . PRO A 1 178 ? 1.27 -2.996 -13.602 1 98.06 178 PRO A N 1
ATOM 1501 C CA . PRO A 1 178 ? 1.17 -1.586 -13.984 1 98.06 178 PRO A CA 1
ATOM 1502 C C . PRO A 1 178 ? -0.269 -1.147 -14.25 1 98.06 178 PRO A C 1
ATOM 1504 O O . PRO A 1 178 ? -1.076 -1.934 -14.75 1 98.06 178 PRO A O 1
ATOM 1507 N N . SER A 1 179 ? -0.533 0.131 -13.953 1 98.12 179 SER A N 1
ATOM 1508 C CA . SER A 1 179 ? -1.843 0.717 -14.219 1 98.12 179 SER A CA 1
ATOM 1509 C C . SER A 1 179 ? -1.983 1.114 -15.688 1 98.12 179 SER A C 1
ATOM 1511 O O . SER A 1 179 ? -3.088 1.113 -16.234 1 98.12 179 SER A O 1
ATOM 1513 N N . ILE A 1 180 ? -0.894 1.532 -16.297 1 98.06 180 ILE A N 1
ATOM 1514 C CA . ILE A 1 180 ? -0.88 1.825 -17.719 1 98.06 180 ILE A CA 1
ATOM 1515 C C . ILE A 1 180 ? -0.59 0.548 -18.516 1 98.06 180 ILE A C 1
ATOM 1517 O O . ILE A 1 180 ? 0.465 -0.067 -18.344 1 98.06 180 ILE A O 1
ATOM 1521 N N . VAL A 1 181 ? -1.53 0.157 -19.359 1 97.94 181 VAL A N 1
ATOM 1522 C CA . VAL A 1 181 ? -1.413 -1.102 -20.078 1 97.94 181 VAL A CA 1
ATOM 1523 C C . VAL A 1 181 ? -1.533 -0.843 -21.578 1 97.94 181 VAL A C 1
ATOM 1525 O O . VAL A 1 181 ? -2.422 -0.11 -22.016 1 97.94 181 VAL A O 1
ATOM 1528 N N . GLY A 1 182 ? -0.693 -1.457 -22.328 1 97.69 182 GLY A N 1
ATOM 1529 C CA . GLY A 1 182 ? -0.668 -1.248 -23.766 1 97.69 182 GLY A CA 1
ATOM 1530 C C . GLY A 1 182 ? -1.919 -1.749 -24.469 1 97.69 182 GLY A C 1
ATOM 1531 O O . GLY A 1 182 ? -2.469 -2.789 -24.094 1 97.69 182 GLY A O 1
ATOM 1532 N N . LYS A 1 183 ? -2.307 -1.069 -25.531 1 97.25 183 LYS A N 1
ATOM 1533 C CA . LYS A 1 183 ? -3.473 -1.395 -26.344 1 97.25 183 LYS A CA 1
ATOM 1534 C C . LYS A 1 183 ? -3.373 -2.809 -26.906 1 97.25 183 LYS A C 1
ATOM 1536 O O . LYS A 1 183 ? -4.383 -3.504 -27.031 1 97.25 183 LYS A O 1
ATOM 1541 N N . HIS A 1 184 ? -2.221 -3.264 -27.219 1 97.25 184 HIS A N 1
ATOM 1542 C CA . HIS A 1 184 ? -2.016 -4.547 -27.891 1 97.25 184 HIS A CA 1
ATOM 1543 C C . HIS A 1 184 ? -2.549 -5.695 -27.031 1 97.25 184 HIS A C 1
ATOM 1545 O O . HIS A 1 184 ? -3.111 -6.656 -27.562 1 97.25 184 HIS A O 1
ATOM 1551 N N . LEU A 1 185 ? -2.416 -5.641 -25.75 1 97.25 185 LEU A N 1
ATOM 1552 C CA . LEU A 1 185 ? -2.943 -6.688 -24.875 1 97.25 185 LEU A CA 1
ATOM 1553 C C . LEU A 1 185 ? -4.469 -6.668 -24.875 1 97.25 185 LEU A C 1
ATOM 1555 O O . LEU A 1 185 ? -5.105 -7.723 -24.875 1 97.25 185 LEU A O 1
ATOM 1559 N N . TRP A 1 186 ? -5.051 -5.523 -24.922 1 96.06 186 TRP A N 1
ATOM 1560 C CA . TRP A 1 186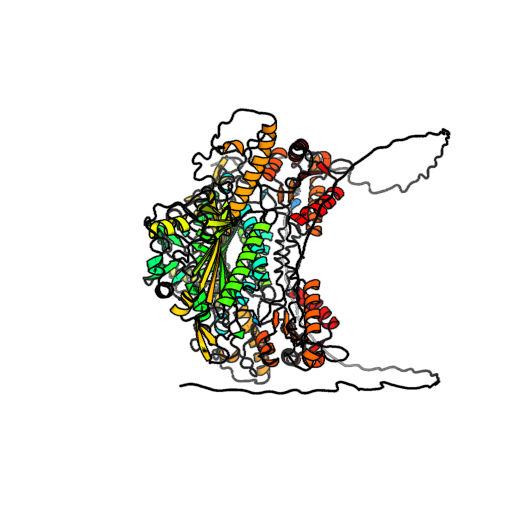 ? -6.5 -5.371 -24.859 1 96.06 186 TRP A CA 1
ATOM 1561 C C . TRP A 1 186 ? -7.141 -5.742 -26.203 1 96.06 186 TRP A C 1
ATOM 1563 O O . TRP A 1 186 ? -8.305 -6.137 -26.25 1 96.06 186 TRP A O 1
ATOM 1573 N N . LEU A 1 187 ? -6.414 -5.555 -27.297 1 96.75 187 LEU A N 1
ATOM 1574 C CA . LEU A 1 187 ? -6.895 -6.035 -28.594 1 96.75 187 LEU A CA 1
ATOM 1575 C C . LEU A 1 187 ? -6.996 -7.555 -28.594 1 96.75 187 LEU A C 1
ATOM 1577 O O . LEU A 1 187 ? -7.953 -8.109 -29.141 1 96.75 187 LEU A O 1
ATOM 1581 N N . ARG A 1 188 ? -6.059 -8.188 -27.969 1 96 188 ARG A N 1
ATOM 1582 C CA . ARG A 1 188 ? -6.051 -9.648 -27.922 1 96 188 ARG A CA 1
ATOM 1583 C C . ARG A 1 188 ? -7.227 -10.18 -27.109 1 96 188 ARG A C 1
ATOM 1585 O O . ARG A 1 188 ? -7.797 -11.219 -27.438 1 96 188 ARG A O 1
ATOM 1592 N N . SER A 1 189 ? -7.598 -9.492 -26.031 1 94.62 189 SER A N 1
ATOM 1593 C CA . SER A 1 189 ? -8.742 -9.914 -25.234 1 94.62 189 SER A CA 1
ATOM 1594 C C . SER A 1 189 ? -10.055 -9.477 -25.875 1 94.62 189 SER A C 1
ATOM 1596 O O . SER A 1 189 ? -11.125 -9.938 -25.469 1 94.62 189 SER A O 1
ATOM 1598 N N . GLU A 1 190 ? -10.023 -8.469 -26.797 1 93.88 190 GLU A N 1
ATOM 1599 C CA . GLU A 1 190 ? -11.156 -7.891 -27.516 1 93.88 190 GLU A CA 1
ATOM 1600 C C . GLU A 1 190 ? -11.891 -6.871 -26.656 1 93.88 190 GLU A C 1
ATOM 1602 O O . GLU A 1 190 ? -12.93 -6.348 -27.062 1 93.88 190 GLU A O 1
ATOM 1607 N N . ARG A 1 191 ? -11.383 -6.535 -25.516 1 94.56 191 ARG A N 1
ATOM 1608 C CA . ARG A 1 191 ? -12.094 -5.645 -24.609 1 94.56 191 ARG A CA 1
ATOM 1609 C C . ARG A 1 191 ? -11.82 -4.184 -24.953 1 94.56 191 ARG A C 1
ATOM 1611 O O . ARG A 1 191 ? -12.484 -3.283 -24.438 1 94.56 191 ARG A O 1
ATOM 1618 N N . TRP A 1 192 ? -10.836 -3.957 -25.828 1 94.38 192 TRP A N 1
ATOM 1619 C CA . TRP A 1 192 ? -10.531 -2.586 -26.219 1 94.38 192 TRP A CA 1
ATOM 1620 C C . TRP A 1 192 ? -11.75 -1.914 -26.844 1 94.38 192 TRP A C 1
ATOM 1622 O O . TRP A 1 192 ? -12.102 -0.787 -26.484 1 94.38 192 TRP A O 1
ATOM 1632 N N . GLN A 1 193 ? -12.43 -2.643 -27.672 1 91 193 GLN A N 1
ATOM 1633 C CA . GLN A 1 193 ? -13.609 -2.121 -28.359 1 91 193 GLN A CA 1
ATOM 1634 C C . GLN A 1 193 ? -14.852 -2.279 -27.484 1 91 193 GLN A C 1
ATOM 1636 O O . GLN A 1 193 ? -15.695 -1.382 -27.422 1 91 193 GLN A O 1
ATOM 1641 N N . LEU A 1 194 ? -14.844 -3.324 -26.75 1 87.81 194 LEU A N 1
ATOM 1642 C CA . LEU A 1 194 ? -16.016 -3.664 -25.953 1 87.81 194 LEU A CA 1
ATOM 1643 C C . LEU A 1 194 ? -16.203 -2.67 -24.812 1 87.81 194 LEU A C 1
ATOM 1645 O O . LEU A 1 194 ? -17.344 -2.424 -24.375 1 87.81 194 LEU A O 1
ATOM 1649 N N . SER A 1 195 ? -15.133 -2.135 -24.281 1 87.69 195 SER A N 1
ATOM 1650 C CA . SER A 1 195 ? -15.211 -1.281 -23.109 1 87.69 195 SER A CA 1
ATOM 1651 C C . SER A 1 195 ? -15.586 0.148 -23.484 1 87.69 195 SER A C 1
ATOM 1653 O O . SER A 1 195 ? -16.031 0.924 -22.625 1 87.69 195 SER A O 1
ATOM 1655 N N . GLY A 1 196 ? -15.508 0.535 -24.641 1 84.06 196 GLY A N 1
ATOM 1656 C CA . GLY A 1 196 ? -15.953 1.833 -25.125 1 84.06 196 GLY A CA 1
ATOM 1657 C C . GLY A 1 196 ? -15.391 2.992 -24.312 1 84.06 196 GLY A C 1
ATOM 1658 O O . GLY A 1 196 ? -14.18 3.072 -24.109 1 84.06 196 GLY A O 1
ATOM 1659 N N . GLN A 1 197 ? -16.328 3.818 -23.797 1 84.38 197 GLN A N 1
ATOM 1660 C CA . GLN A 1 197 ? -15.953 5.062 -23.125 1 84.38 197 GLN A CA 1
ATOM 1661 C C . GLN A 1 197 ? -15.711 4.84 -21.641 1 84.38 197 GLN A C 1
ATOM 1663 O O . GLN A 1 197 ? -15.336 5.77 -20.922 1 84.38 197 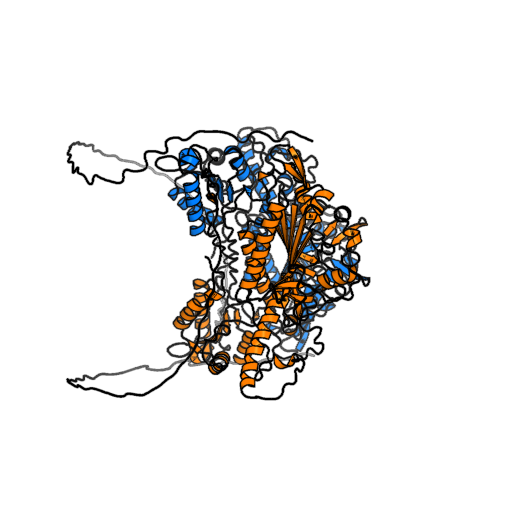GLN A O 1
ATOM 1668 N N . GLU A 1 198 ? -15.773 3.672 -21.219 1 89 198 GLU A N 1
ATOM 1669 C CA . GLU A 1 198 ? -15.648 3.393 -19.797 1 89 198 GLU A CA 1
ATOM 1670 C C . GLU A 1 198 ? -14.18 3.35 -19.375 1 89 198 GLU A C 1
ATOM 1672 O O . GLU A 1 198 ? -13.875 3.447 -18.172 1 89 198 GLU A O 1
ATOM 1677 N N . ILE A 1 199 ? -13.367 3.223 -20.344 1 94.19 199 ILE A N 1
ATOM 1678 C CA . ILE A 1 199 ? -11.953 3.115 -20 1 94.19 199 ILE A CA 1
ATOM 1679 C C . ILE A 1 199 ? -11.242 4.414 -20.359 1 94.19 199 ILE A C 1
ATOM 1681 O O . ILE A 1 199 ? -11.547 5.047 -21.375 1 94.19 199 ILE A O 1
ATOM 1685 N N . PHE A 1 200 ? -10.305 4.887 -19.5 1 96.44 200 PHE A N 1
ATOM 1686 C CA . PHE A 1 200 ? -9.422 6.008 -19.812 1 96.44 200 PHE A CA 1
ATOM 1687 C C . PHE A 1 200 ? -8.344 5.594 -20.812 1 96.44 200 PHE A C 1
ATOM 1689 O O . PHE A 1 200 ? -7.684 4.566 -20.625 1 96.44 200 PHE A O 1
ATOM 1696 N N . ARG A 1 201 ? -8.234 6.297 -21.812 1 95.38 201 ARG A N 1
ATOM 1697 C CA . ARG A 1 201 ? -7.188 6.055 -22.797 1 95.38 201 ARG A CA 1
ATOM 1698 C C . ARG A 1 201 ? -6.09 7.109 -22.703 1 95.38 201 ARG A C 1
ATOM 1700 O O . ARG A 1 201 ? -6.371 8.281 -22.438 1 95.38 201 ARG A O 1
ATOM 1707 N N . VAL A 1 202 ? -4.863 6.668 -22.875 1 95.12 202 VAL A N 1
ATOM 1708 C CA . VAL A 1 202 ? -3.707 7.547 -22.734 1 95.12 202 VAL A CA 1
ATOM 1709 C C . VAL A 1 202 ? -2.738 7.309 -23.891 1 95.12 202 VAL A C 1
ATOM 1711 O O . VAL A 1 202 ? -2.518 6.168 -24.297 1 95.12 202 VAL A O 1
ATOM 1714 N N . ASN A 1 203 ? -2.184 8.391 -24.406 1 94.19 203 ASN A N 1
ATOM 1715 C CA . ASN A 1 203 ? -1.12 8.32 -25.391 1 94.19 203 ASN A CA 1
ATOM 1716 C C . ASN A 1 203 ? 0.216 8.781 -24.828 1 94.19 203 ASN A C 1
ATOM 1718 O O . ASN A 1 203 ? 0.263 9.734 -24.031 1 94.19 203 ASN A O 1
ATOM 1722 N N . ASP A 1 204 ? 1.212 8.102 -25.25 1 93.5 204 ASP A N 1
ATOM 1723 C CA . ASP A 1 204 ? 2.527 8.578 -24.844 1 93.5 204 ASP A CA 1
ATOM 1724 C C . ASP A 1 204 ? 3.104 9.547 -25.875 1 93.5 204 ASP A C 1
ATOM 1726 O O . ASP A 1 204 ? 2.434 9.891 -26.859 1 93.5 204 ASP A O 1
ATOM 1730 N N . ARG A 1 205 ? 4.371 9.969 -25.641 1 92.44 205 ARG A N 1
ATOM 1731 C CA . ARG A 1 205 ? 5.008 10.984 -26.469 1 92.44 205 ARG A CA 1
ATOM 1732 C C . ARG A 1 205 ? 5.289 10.445 -27.859 1 92.44 205 ARG A C 1
ATOM 1734 O O . ARG A 1 205 ? 5.504 11.211 -28.797 1 92.44 205 ARG A O 1
ATOM 1741 N N . HIS A 1 206 ? 5.23 9.125 -28.047 1 91.44 206 HIS A N 1
ATOM 1742 C CA . HIS A 1 206 ? 5.445 8.5 -29.344 1 91.44 206 HIS A CA 1
ATOM 1743 C C . HIS A 1 206 ? 4.121 8.102 -29.984 1 91.44 206 HIS A C 1
ATOM 1745 O O . HIS A 1 206 ? 4.105 7.375 -30.984 1 91.44 206 HIS A O 1
ATOM 1751 N N . GLN A 1 207 ? 3.066 8.383 -29.344 1 91.88 207 GLN A N 1
ATOM 1752 C CA . GLN A 1 207 ? 1.707 8.172 -29.844 1 91.88 207 GLN A CA 1
ATOM 1753 C C . GLN A 1 207 ? 1.287 6.715 -29.703 1 91.88 207 GLN A C 1
ATOM 1755 O O . GLN A 1 207 ? 0.345 6.27 -30.359 1 91.88 207 GLN A O 1
ATOM 1760 N N . SER A 1 208 ? 2.07 6.047 -28.938 1 94.75 208 SER A N 1
ATOM 1761 C CA . SER A 1 208 ? 1.591 4.719 -28.578 1 94.75 208 SER A CA 1
ATOM 1762 C C . SER A 1 208 ? 0.372 4.805 -27.656 1 94.75 208 SER A C 1
ATOM 1764 O O . SER A 1 208 ? 0.296 5.684 -26.797 1 94.75 208 SER A O 1
ATOM 1766 N N . GLU A 1 209 ? -0.564 3.883 -27.875 1 96.12 209 GLU A N 1
ATOM 1767 C CA . GLU A 1 209 ? -1.835 3.957 -27.172 1 96.12 209 GLU A CA 1
ATOM 1768 C C . GLU A 1 209 ? -1.865 2.986 -25.984 1 96.12 209 GLU A C 1
ATOM 1770 O O . GLU A 1 209 ? -1.436 1.838 -26.109 1 96.12 209 GLU A O 1
ATOM 1775 N N . TYR A 1 210 ? -2.332 3.473 -24.906 1 97.44 210 TYR A N 1
ATOM 1776 C CA . TYR A 1 210 ? -2.496 2.723 -23.656 1 97.44 210 TYR A CA 1
ATOM 1777 C C . TYR A 1 210 ? -3.865 2.979 -23.047 1 97.44 210 TYR A C 1
ATOM 1779 O O . TYR A 1 210 ? -4.598 3.867 -23.484 1 97.44 210 TYR A O 1
ATOM 1787 N N . CYS A 1 211 ? -4.227 2.23 -22.141 1 96.88 211 CYS A N 1
ATOM 1788 C CA . CYS A 1 211 ? -5.359 2.543 -21.281 1 96.88 211 CYS A CA 1
ATOM 1789 C C . CYS A 1 211 ? -4.949 2.496 -19.812 1 96.88 211 CYS A C 1
ATOM 1791 O O . CYS A 1 211 ? -3.908 1.935 -19.469 1 96.88 211 CYS A O 1
ATOM 1793 N N . LEU A 1 212 ? -5.637 3.271 -18.969 1 97.88 212 LEU A N 1
ATOM 1794 C CA . LEU A 1 212 ? -5.57 3.059 -17.531 1 97.88 212 LEU A CA 1
ATOM 1795 C C . LEU A 1 212 ? -6.457 1.888 -17.125 1 97.88 212 LEU A C 1
ATOM 1797 O O . LEU A 1 212 ? -7.668 1.907 -17.344 1 97.88 212 LEU A O 1
ATOM 1801 N N . ALA A 1 213 ? -5.875 0.909 -16.5 1 97.38 213 ALA A N 1
ATOM 1802 C CA . ALA A 1 213 ? -6.504 -0.399 -16.328 1 97.38 213 ALA A CA 1
ATOM 1803 C C . ALA A 1 213 ? -7.68 -0.319 -15.359 1 97.38 213 ALA A C 1
ATOM 1805 O O . ALA A 1 213 ? -7.508 0.061 -14.195 1 97.38 213 ALA A O 1
ATOM 1806 N N . PRO A 1 214 ? -8.906 -0.633 -15.797 1 97.44 214 PRO A N 1
ATOM 1807 C CA . PRO A 1 214 ? -10.023 -0.801 -14.867 1 97.44 214 PRO A CA 1
ATOM 1808 C C . PRO A 1 214 ? -9.969 -2.125 -14.109 1 97.44 214 PRO A C 1
ATOM 1810 O O . PRO A 1 214 ? -10.633 -2.281 -13.086 1 97.44 214 PRO A O 1
ATOM 1813 N N . THR A 1 215 ? -9.336 -3.086 -14.633 1 97.38 215 THR A N 1
ATOM 1814 C CA . THR A 1 215 ? -8.969 -4.402 -14.125 1 97.38 215 THR A CA 1
ATOM 1815 C C . THR A 1 215 ? -7.75 -4.941 -14.867 1 97.38 215 THR A C 1
ATOM 1817 O O . THR A 1 215 ? -7.242 -4.305 -15.789 1 97.38 215 THR A O 1
ATOM 1820 N N . HIS A 1 216 ? -7.238 -6.16 -14.539 1 98.56 216 HIS A N 1
ATOM 1821 C CA . HIS A 1 216 ? -5.934 -6.555 -15.055 1 98.56 216 HIS A CA 1
ATOM 1822 C C . HIS A 1 216 ? -5.969 -7.969 -15.617 1 98.56 216 HIS A C 1
ATOM 1824 O O . HIS A 1 216 ? -4.969 -8.695 -15.562 1 98.56 216 HIS A O 1
ATOM 1830 N N . GLU A 1 217 ? -7.066 -8.438 -16.188 1 98 217 GLU A N 1
ATOM 1831 C CA . GLU A 1 217 ? -7.121 -9.773 -16.766 1 98 217 GLU A CA 1
ATOM 1832 C C . GLU A 1 217 ? -6.055 -9.945 -17.844 1 98 217 GLU A C 1
ATOM 1834 O O . GLU A 1 217 ? -5.398 -10.992 -17.906 1 98 217 GLU A O 1
ATOM 1839 N N . GLU A 1 218 ? -5.859 -8.953 -18.688 1 97.81 218 GLU A N 1
ATOM 1840 C CA . GLU A 1 218 ? -4.934 -9.031 -19.812 1 97.81 218 GLU A CA 1
ATOM 1841 C C . GLU A 1 218 ? -3.49 -9.172 -19.328 1 97.81 218 GLU A C 1
ATOM 1843 O O . GLU A 1 218 ? -2.746 -10.016 -19.828 1 97.81 218 GLU A O 1
ATOM 1848 N N . VAL A 1 219 ? -3.119 -8.367 -18.328 1 98.12 219 VAL A N 1
ATOM 1849 C CA . VAL A 1 219 ? -1.73 -8.328 -17.891 1 98.12 219 VAL A CA 1
ATOM 1850 C C . VAL A 1 219 ? -1.379 -9.641 -17.188 1 98.12 219 VAL A C 1
ATOM 1852 O O . VAL A 1 219 ? -0.334 -10.234 -17.453 1 98.12 219 VAL A O 1
ATOM 1855 N N . VAL A 1 220 ? -2.211 -10.109 -16.281 1 97.69 220 VAL A N 1
ATOM 1856 C CA . VAL A 1 220 ? -1.908 -11.305 -15.5 1 97.69 220 VAL A CA 1
ATOM 1857 C C . VAL A 1 220 ? -1.866 -12.523 -16.422 1 97.69 220 VAL A C 1
ATOM 1859 O O . VAL A 1 220 ? -1.058 -13.43 -16.219 1 97.69 220 VAL A O 1
ATOM 1862 N N . THR A 1 221 ? -2.799 -12.586 -17.406 1 97.19 221 THR A N 1
ATOM 1863 C CA . THR A 1 221 ? -2.777 -13.68 -18.375 1 97.19 221 THR A CA 1
ATOM 1864 C C . THR A 1 221 ? -1.479 -13.672 -19.188 1 97.19 221 THR A C 1
ATOM 1866 O O . THR A 1 221 ? -0.893 -14.727 -19.438 1 97.19 221 THR A O 1
ATOM 1869 N N . GLN A 1 222 ? -1.071 -12.492 -19.547 1 96.5 222 GLN A N 1
ATOM 1870 C CA . GLN A 1 222 ? 0.186 -12.359 -20.281 1 96.5 222 GLN A CA 1
ATOM 1871 C C . GLN A 1 222 ? 1.364 -12.836 -19.438 1 96.5 222 GLN A C 1
ATOM 1873 O O . GLN A 1 222 ? 2.324 -13.398 -19.953 1 96.5 222 GLN A O 1
ATOM 1878 N N . ILE A 1 223 ? 1.368 -12.523 -18.141 1 94.19 223 ILE A N 1
ATOM 1879 C CA . ILE A 1 223 ? 2.402 -13 -17.234 1 94.19 223 ILE A CA 1
ATOM 1880 C C . ILE A 1 223 ? 2.488 -14.516 -17.297 1 94.19 223 ILE A C 1
ATOM 1882 O O . ILE A 1 223 ? 3.576 -15.078 -17.453 1 94.19 223 ILE A O 1
ATOM 1886 N N . LEU A 1 224 ? 1.372 -15.234 -17.25 1 93 224 LEU A N 1
ATOM 1887 C CA . LEU A 1 224 ? 1.368 -16.688 -17.297 1 93 224 LEU A CA 1
ATOM 1888 C C . LEU A 1 224 ? 1.789 -17.188 -18.688 1 93 224 LEU A C 1
ATOM 1890 O O . LEU A 1 224 ? 2.5 -18.188 -18.797 1 93 224 LEU A O 1
ATOM 1894 N N . ALA A 1 225 ? 1.307 -16.484 -19.688 1 92.94 225 ALA A N 1
ATOM 1895 C CA . ALA A 1 225 ? 1.654 -16.875 -21.062 1 92.94 225 ALA A CA 1
ATOM 1896 C C . ALA A 1 225 ? 3.158 -16.781 -21.297 1 92.94 225 ALA A C 1
ATOM 1898 O O . ALA A 1 225 ? 3.719 -17.516 -22.109 1 92.94 225 ALA A O 1
ATOM 1899 N N . SER A 1 226 ? 3.76 -15.867 -20.594 1 88.69 226 SER A N 1
ATOM 1900 C CA . SER A 1 226 ? 5.188 -15.641 -20.766 1 88.69 226 SER A CA 1
ATOM 1901 C C . SER A 1 226 ? 6.012 -16.703 -20.062 1 88.69 226 SER A C 1
ATOM 1903 O O . SER A 1 226 ? 7.219 -16.828 -20.281 1 88.69 226 SER A O 1
ATOM 1905 N N . CYS A 1 227 ? 5.348 -17.406 -19.172 1 81.69 227 CYS A N 1
ATOM 1906 C CA . CYS A 1 227 ? 6.035 -18.484 -18.484 1 81.69 227 CYS A CA 1
ATOM 1907 C C . CYS A 1 227 ? 6.195 -19.703 -19.391 1 81.69 227 CYS A C 1
ATOM 1909 O O . CYS A 1 227 ? 5.266 -20.078 -20.094 1 81.69 227 CYS A O 1
ATOM 1911 N N . ASN A 1 228 ? 7.41 -20.062 -19.516 1 72 228 ASN A N 1
ATOM 1912 C CA . ASN A 1 228 ? 7.656 -21.219 -20.359 1 72 228 ASN A CA 1
ATOM 1913 C C . ASN A 1 228 ? 7.336 -22.516 -19.625 1 72 228 ASN A C 1
ATOM 1915 O O . ASN A 1 228 ? 7.797 -22.734 -18.5 1 72 228 ASN A O 1
ATOM 1919 N N . GLN A 1 229 ? 6.48 -23.344 -20.109 1 72 229 GLN A N 1
ATOM 1920 C CA . GLN A 1 229 ? 6.223 -24.734 -19.734 1 72 229 GLN A CA 1
ATOM 1921 C C . GLN A 1 229 ? 5.648 -24.812 -18.312 1 72 229 GLN A C 1
ATOM 1923 O O . GLN A 1 229 ? 6.191 -25.516 -17.469 1 72 229 GLN A O 1
ATOM 1928 N N . LEU A 1 230 ? 4.629 -24.094 -18.062 1 80.44 230 LEU A N 1
ATOM 1929 C CA . LEU A 1 230 ? 3.934 -24.297 -16.797 1 80.44 230 LEU A CA 1
ATOM 1930 C C . LEU A 1 230 ? 3.482 -25.734 -16.656 1 80.44 230 LEU A C 1
ATOM 1932 O O . LEU A 1 230 ? 2.885 -26.297 -17.578 1 80.44 230 LEU A O 1
ATOM 1936 N N . SER A 1 231 ? 3.926 -26.297 -15.57 1 77.06 231 SER A N 1
ATOM 1937 C CA . SER A 1 231 ? 3.572 -27.688 -15.32 1 77.06 231 SER A CA 1
ATOM 1938 C C . SER A 1 231 ? 2.25 -27.797 -14.57 1 77.06 231 SER A C 1
ATOM 1940 O O . SER A 1 231 ? 1.872 -26.891 -13.828 1 77.06 231 SER A O 1
ATOM 1942 N N . HIS A 1 232 ? 1.549 -28.938 -14.797 1 80.19 232 HIS A N 1
ATOM 1943 C CA . HIS A 1 232 ? 0.303 -29.203 -14.086 1 80.19 232 HIS A CA 1
ATOM 1944 C C . HIS A 1 232 ? 0.523 -29.234 -12.578 1 80.19 232 HIS A C 1
ATOM 1946 O O . HIS A 1 232 ? -0.397 -28.953 -11.805 1 80.19 232 HIS A O 1
ATOM 1952 N N . ARG A 1 233 ? 1.745 -29.422 -12.109 1 74.94 233 ARG A N 1
ATOM 1953 C CA . ARG A 1 233 ? 2.066 -29.531 -10.688 1 74.94 233 ARG A CA 1
ATOM 1954 C C . ARG A 1 233 ? 2.045 -28.172 -10.016 1 74.94 233 ARG A C 1
ATOM 1956 O O . ARG A 1 233 ? 1.917 -28.078 -8.789 1 74.94 233 ARG A O 1
ATOM 1963 N N . GLN A 1 234 ? 2.162 -27.203 -10.766 1 80.44 234 GLN A N 1
ATOM 1964 C CA . GLN A 1 234 ? 2.211 -25.859 -10.219 1 80.44 234 GLN A CA 1
ATOM 1965 C C . GLN A 1 234 ? 0.806 -25.281 -10.031 1 80.44 234 GLN A C 1
ATOM 1967 O O . GLN A 1 234 ? 0.638 -24.219 -9.438 1 80.44 234 GLN A O 1
ATOM 1972 N N . LEU A 1 235 ? -0.175 -26.078 -10.492 1 87.94 235 LEU A N 1
ATOM 1973 C CA . LEU A 1 235 ? -1.547 -25.578 -10.453 1 87.94 235 LEU A CA 1
ATOM 1974 C C . LEU A 1 235 ? -2.285 -26.109 -9.234 1 87.94 235 LEU A C 1
ATOM 1976 O O . LEU A 1 235 ? -2.004 -27.219 -8.766 1 87.94 235 LEU A O 1
ATOM 1980 N N . PRO A 1 236 ? -3.197 -25.297 -8.688 1 92.44 236 PRO A N 1
ATOM 1981 C CA . PRO A 1 236 ? -3.656 -23.969 -9.141 1 92.44 236 PRO A CA 1
ATOM 1982 C C . PRO A 1 236 ? -2.727 -22.844 -8.703 1 92.44 236 PRO A C 1
ATOM 1984 O O . PRO A 1 236 ? -1.926 -23.016 -7.785 1 92.44 236 PRO A O 1
ATOM 1987 N N . ILE A 1 237 ? -2.752 -21.734 -9.445 1 92.88 237 ILE A N 1
ATOM 1988 C CA . ILE A 1 237 ? -2 -20.516 -9.133 1 92.88 237 ILE A CA 1
ATOM 1989 C C . ILE A 1 237 ? -2.961 -19.406 -8.742 1 92.88 237 ILE A C 1
ATOM 1991 O O . ILE A 1 237 ? -3.975 -19.172 -9.406 1 92.88 237 ILE A O 1
ATOM 1995 N N . TYR A 1 238 ? -2.729 -18.781 -7.613 1 95.5 238 TYR A N 1
ATOM 1996 C CA . TYR A 1 238 ? -3.494 -17.641 -7.129 1 95.5 238 TYR A CA 1
ATOM 1997 C C . TYR A 1 238 ? -2.623 -16.391 -7.059 1 95.5 238 TYR A C 1
ATOM 1999 O O . TYR A 1 238 ? -1.693 -16.312 -6.25 1 95.5 238 TYR A O 1
ATOM 2007 N N . LEU A 1 239 ? -2.879 -15.367 -7.922 1 96.31 239 LEU A N 1
ATOM 2008 C CA . LEU A 1 239 ? -2.146 -14.102 -7.934 1 96.31 239 LEU A CA 1
ATOM 2009 C C . LEU A 1 239 ? -3.086 -12.93 -7.676 1 96.31 239 LEU A C 1
ATOM 2011 O O . LEU A 1 239 ? -4.148 -12.828 -8.297 1 96.31 239 LEU A O 1
ATOM 2015 N N . TYR A 1 240 ? -2.689 -12.086 -6.73 1 97.88 240 TYR A N 1
ATOM 2016 C CA . TYR A 1 240 ? -3.564 -10.945 -6.461 1 97.88 240 TYR A CA 1
ATOM 2017 C C . TYR A 1 240 ? -2.758 -9.672 -6.277 1 97.88 240 TYR A C 1
ATOM 2019 O O . TYR A 1 240 ? -1.532 -9.719 -6.137 1 97.88 240 TYR A O 1
ATOM 2027 N N . GLN A 1 241 ? -3.455 -8.586 -6.324 1 98.62 241 GLN A N 1
ATOM 2028 C CA . GLN A 1 241 ? -2.887 -7.27 -6.051 1 98.62 241 GLN A CA 1
ATOM 2029 C C . GLN A 1 241 ? -3.922 -6.344 -5.418 1 98.62 241 GLN A C 1
ATOM 2031 O O . GLN A 1 241 ? -5.125 -6.59 -5.516 1 98.62 241 GLN A O 1
ATOM 2036 N N . ILE A 1 242 ? -3.471 -5.375 -4.723 1 98.62 242 ILE A N 1
ATOM 2037 C CA . ILE A 1 242 ? -4.27 -4.242 -4.27 1 98.62 242 ILE A CA 1
ATOM 2038 C C . ILE A 1 242 ? -3.682 -2.945 -4.82 1 98.62 242 ILE A C 1
ATOM 2040 O O . ILE A 1 242 ? -2.57 -2.553 -4.457 1 98.62 242 ILE A O 1
ATOM 2044 N N . SER A 1 243 ? -4.383 -2.336 -5.73 1 98.06 243 SER A N 1
ATOM 2045 C CA . SER A 1 243 ? -3.854 -1.185 -6.453 1 98.06 243 SER A CA 1
ATOM 2046 C C . SER A 1 243 ? -4.977 -0.271 -6.934 1 98.06 243 SER A C 1
ATOM 2048 O O . SER A 1 243 ? -6.148 -0.647 -6.898 1 98.06 243 SER A O 1
ATOM 2050 N N . PRO A 1 244 ? -4.652 0.946 -7.293 1 98.06 244 PRO A N 1
ATOM 2051 C CA . PRO A 1 244 ? -5.68 1.818 -7.863 1 98.06 244 PRO A CA 1
ATOM 2052 C C . PRO A 1 244 ? -6.184 1.327 -9.219 1 98.06 244 PRO A C 1
ATOM 2054 O O . PRO A 1 244 ? -5.414 0.771 -10.008 1 98.06 244 PRO A O 1
ATOM 2057 N N . LYS A 1 245 ? -7.453 1.504 -9.445 1 98.5 245 LYS A N 1
ATOM 2058 C CA . LYS A 1 245 ? -8.109 1.265 -10.727 1 98.5 245 LYS A CA 1
ATOM 2059 C C . LYS A 1 245 ? -8.789 2.531 -11.242 1 98.5 245 LYS A C 1
ATOM 2061 O O . LYS A 1 245 ? -9.078 3.445 -10.469 1 98.5 245 LYS A O 1
ATOM 2066 N N . TYR A 1 246 ? -9.016 2.561 -12.508 1 98.12 246 TYR A N 1
ATOM 2067 C CA . TYR A 1 246 ? -9.523 3.764 -13.156 1 98.12 246 TYR A CA 1
ATOM 2068 C C . TYR A 1 246 ? -10.703 3.434 -14.078 1 98.12 246 TYR A C 1
ATOM 2070 O O . TYR A 1 246 ? -10.594 2.562 -14.938 1 98.12 246 TYR A O 1
ATOM 2078 N N . ARG A 1 247 ? -11.781 4.008 -13.875 1 97.25 247 ARG A N 1
ATOM 2079 C CA . ARG A 1 247 ? -12.961 3.881 -14.727 1 97.25 247 ARG A CA 1
ATOM 2080 C C . ARG A 1 247 ? -13.578 5.246 -15.008 1 97.25 247 ARG A C 1
ATOM 2082 O O . ARG A 1 247 ? -13.852 6.012 -14.078 1 97.25 247 ARG A O 1
ATOM 2089 N N . ASP A 1 248 ? -13.727 5.523 -16.203 1 96.12 248 ASP A N 1
ATOM 2090 C CA . ASP A 1 248 ? -14.336 6.797 -16.578 1 96.12 248 ASP A CA 1
ATOM 2091 C C . ASP A 1 248 ? -15.852 6.754 -16.406 1 96.12 248 ASP A C 1
ATOM 2093 O O . ASP A 1 248 ? -16.594 6.898 -17.375 1 96.12 248 ASP A O 1
ATOM 2097 N N . GLU A 1 249 ? -16.25 6.707 -15.156 1 91.69 249 GLU A N 1
ATOM 2098 C CA . GLU A 1 249 ? -17.656 6.625 -14.773 1 91.69 249 GLU A CA 1
ATOM 2099 C C . GLU A 1 249 ? -18.438 7.844 -15.266 1 91.69 249 GLU A C 1
ATOM 2101 O O . GLU A 1 249 ? -17.969 8.977 -15.141 1 91.69 249 GLU A O 1
ATOM 2106 N N . LEU A 1 250 ? -19.625 7.523 -15.812 1 85.62 250 LEU A N 1
ATOM 2107 C CA . LEU A 1 250 ? -20.484 8.602 -16.281 1 85.62 250 LEU A CA 1
ATOM 2108 C C . LEU A 1 250 ? -20.969 9.453 -15.117 1 85.62 250 LEU A C 1
ATOM 2110 O O . LEU A 1 250 ? -20.953 10.688 -15.195 1 85.62 250 LEU A O 1
ATOM 2114 N N . ARG A 1 251 ? -21.391 8.789 -14.055 1 85.31 251 ARG A N 1
ATOM 2115 C CA . ARG A 1 251 ? -21.891 9.469 -12.867 1 85.31 251 ARG A CA 1
ATOM 2116 C C . ARG A 1 251 ? -21.172 8.992 -11.609 1 85.31 251 ARG A C 1
ATOM 2118 O O . ARG A 1 251 ? -21.078 7.785 -11.367 1 85.31 251 ARG A O 1
ATOM 2125 N N . THR A 1 252 ? -20.594 9.961 -10.953 1 87.88 252 THR A N 1
ATOM 2126 C CA . THR A 1 252 ? -20 9.656 -9.656 1 87.88 252 THR A CA 1
ATOM 2127 C C . THR A 1 252 ? -20.984 9.977 -8.523 1 87.88 252 THR A C 1
ATOM 2129 O O . THR A 1 252 ? -21.75 10.93 -8.609 1 87.88 252 THR A O 1
ATOM 2132 N N . LYS A 1 253 ? -21.031 9.086 -7.562 1 84.81 253 LYS A N 1
ATOM 2133 C CA . LYS A 1 253 ? -22.016 9.273 -6.488 1 84.81 253 LYS A CA 1
ATOM 2134 C C . LYS A 1 253 ? -21.406 8.945 -5.133 1 84.81 253 LYS A C 1
ATOM 2136 O O . LYS A 1 253 ? -20.609 8 -5.008 1 84.81 253 LYS A O 1
ATOM 2141 N N . PHE A 1 254 ? -21.75 9.734 -4.168 1 85.25 254 PHE A N 1
ATOM 2142 C CA . PHE A 1 254 ? -21.594 9.477 -2.74 1 85.25 254 PHE A CA 1
ATOM 2143 C C . PHE A 1 254 ? -20.141 9.227 -2.385 1 85.25 254 PHE A C 1
ATOM 2145 O O . PHE A 1 254 ? -19.812 8.242 -1.718 1 85.25 254 PHE A O 1
ATOM 2152 N N . GLY A 1 255 ? -19.297 10.031 -2.951 1 89.81 255 GLY A N 1
ATOM 2153 C CA . GLY A 1 255 ? -17.891 9.961 -2.549 1 89.81 255 GLY A CA 1
ATOM 2154 C C . GLY A 1 255 ? -17.188 8.742 -3.086 1 89.81 255 GLY A C 1
ATOM 2155 O O . GLY A 1 255 ? -17.172 8.5 -4.293 1 89.81 255 GLY A O 1
ATOM 2156 N N . LEU A 1 256 ? -16.766 7.871 -2.176 1 93.88 256 LEU A N 1
ATOM 2157 C CA . LEU A 1 256 ? -15.938 6.727 -2.535 1 93.88 256 LEU A CA 1
ATOM 2158 C C . LEU A 1 256 ? -16.797 5.559 -2.996 1 93.88 256 LEU A C 1
ATOM 2160 O O . LEU A 1 256 ? -16.281 4.52 -3.414 1 93.88 256 LEU A O 1
ATOM 2164 N N . LEU A 1 257 ? -18.109 5.691 -2.971 1 94.25 257 LEU A N 1
ATOM 2165 C CA . LEU A 1 257 ? -18.984 4.586 -3.365 1 94.25 257 LEU A CA 1
ATOM 2166 C C . LEU A 1 257 ? -18.953 4.383 -4.875 1 94.25 257 LEU A C 1
ATOM 2168 O O . LEU A 1 257 ? -19.062 3.252 -5.355 1 94.25 257 LEU A O 1
ATOM 2172 N N . ARG A 1 258 ? -18.859 5.445 -5.625 1 93.75 258 ARG A N 1
ATOM 2173 C CA . ARG A 1 258 ? -18.688 5.398 -7.07 1 93.75 258 ARG A CA 1
ATOM 2174 C C . ARG A 1 258 ? -17.719 6.488 -7.539 1 93.75 258 ARG A C 1
ATOM 2176 O O . ARG A 1 258 ? -18.141 7.602 -7.855 1 93.75 258 ARG A O 1
ATOM 2183 N N . ALA A 1 259 ? -16.5 6.129 -7.602 1 95.62 259 ALA A N 1
ATOM 2184 C CA . ALA A 1 259 ? -15.438 7.047 -7.977 1 95.62 259 ALA A CA 1
ATOM 2185 C C . ALA A 1 259 ? -14.805 6.637 -9.305 1 95.62 259 ALA A C 1
ATOM 2187 O O . ALA A 1 259 ? -15.078 5.555 -9.82 1 95.62 259 ALA A O 1
ATOM 2188 N N . ARG A 1 260 ? -14.047 7.531 -9.859 1 97.5 260 ARG A N 1
ATOM 2189 C CA . ARG A 1 260 ? -13.375 7.266 -11.125 1 97.5 260 ARG A CA 1
ATOM 2190 C C . ARG A 1 260 ? -11.977 6.699 -10.898 1 97.5 260 ARG A C 1
ATOM 2192 O O . ARG A 1 260 ? -11.391 6.098 -11.805 1 97.5 260 ARG A O 1
ATOM 2199 N N . GLU A 1 261 ? -11.383 6.984 -9.805 1 97.94 261 GLU A N 1
ATOM 2200 C CA . GLU A 1 261 ? -10.18 6.359 -9.266 1 97.94 261 GLU A CA 1
ATOM 2201 C C . GLU A 1 261 ? -10.438 5.762 -7.887 1 97.94 261 GLU A C 1
ATOM 2203 O O . GLU A 1 261 ? -10.953 6.438 -6.992 1 97.94 261 GLU A O 1
ATOM 2208 N N . PHE A 1 262 ? -10.18 4.5 -7.73 1 97.94 262 PHE A N 1
ATOM 2209 C CA . PHE A 1 262 ? -10.469 3.816 -6.477 1 97.94 262 PHE A CA 1
ATOM 2210 C C . PHE A 1 262 ? -9.5 2.664 -6.25 1 97.94 262 PHE A C 1
ATOM 2212 O O . PHE A 1 262 ? -8.836 2.211 -7.184 1 97.94 262 PHE A O 1
ATOM 2219 N N . ILE A 1 263 ? -9.352 2.229 -5.004 1 98.69 263 ILE A N 1
ATOM 2220 C CA . ILE A 1 263 ? -8.477 1.117 -4.652 1 98.69 263 ILE A CA 1
ATOM 2221 C C . ILE A 1 263 ? -9.258 -0.194 -4.703 1 98.69 263 ILE A C 1
ATOM 2223 O O . ILE A 1 263 ? -10.336 -0.299 -4.125 1 98.69 263 ILE A O 1
ATOM 2227 N N . MET A 1 264 ? -8.703 -1.128 -5.418 1 98.75 264 MET A N 1
ATOM 2228 C CA . MET A 1 264 ? -9.352 -2.426 -5.574 1 98.75 264 MET A CA 1
ATOM 2229 C C . MET A 1 264 ? -8.375 -3.562 -5.297 1 98.75 264 MET A C 1
ATOM 2231 O O . MET A 1 264 ? -7.176 -3.43 -5.551 1 98.75 264 MET A O 1
ATOM 2235 N N . LYS A 1 265 ? -8.844 -4.609 -4.691 1 98.88 265 LYS A N 1
ATOM 2236 C CA . LYS A 1 265 ? -8.141 -5.891 -4.688 1 98.88 265 LYS A CA 1
ATOM 2237 C C . LYS A 1 265 ? -8.648 -6.801 -5.805 1 98.88 265 LYS A C 1
ATOM 2239 O O . LYS A 1 265 ? -9.844 -7.094 -5.875 1 98.88 265 LYS A O 1
ATOM 2244 N N . ASP A 1 266 ? -7.793 -7.195 -6.691 1 98.62 266 ASP A N 1
ATOM 2245 C CA . ASP A 1 266 ? -8.156 -8.18 -7.707 1 98.62 266 ASP A CA 1
ATOM 2246 C C . ASP A 1 266 ? -7.309 -9.438 -7.582 1 98.62 266 ASP A C 1
ATOM 2248 O O . ASP A 1 266 ? -6.082 -9.359 -7.461 1 98.62 266 ASP A O 1
ATOM 2252 N N . LEU A 1 267 ? -7.965 -10.539 -7.508 1 98.75 267 LEU A N 1
ATOM 2253 C CA . LEU A 1 267 ? -7.371 -11.867 -7.48 1 98.75 267 LEU A CA 1
ATOM 2254 C C . LEU A 1 267 ? -7.656 -12.617 -8.773 1 98.75 267 LEU A C 1
ATOM 2256 O O . LEU A 1 267 ? -8.773 -12.57 -9.289 1 98.75 267 LEU A O 1
ATOM 2260 N N . TYR A 1 268 ? -6.645 -13.258 -9.305 1 98.56 268 TYR A N 1
ATOM 2261 C CA . TYR A 1 268 ? -6.762 -14.109 -10.484 1 98.56 268 TYR A CA 1
ATOM 2262 C C . TYR A 1 268 ? -6.305 -15.531 -10.18 1 98.56 268 TYR A C 1
ATOM 2264 O O . TYR A 1 268 ? -5.254 -15.727 -9.562 1 98.56 268 TYR A O 1
ATOM 2272 N N . THR A 1 269 ? -7.125 -16.453 -10.609 1 97.56 269 THR A N 1
ATOM 2273 C CA . THR A 1 269 ? -6.805 -17.859 -10.375 1 97.56 269 THR A CA 1
ATOM 2274 C C . THR A 1 269 ? -6.672 -18.625 -11.688 1 97.56 269 THR A C 1
ATOM 2276 O O . THR A 1 269 ? -7.336 -18.281 -12.672 1 97.56 269 THR A O 1
ATOM 2279 N N . PHE A 1 270 ? -5.816 -19.594 -11.711 1 96.69 270 PHE A N 1
ATOM 2280 C CA . PHE A 1 270 ? -5.547 -20.453 -12.867 1 96.69 270 PHE A CA 1
ATOM 2281 C C . PHE A 1 270 ? -5.59 -21.922 -12.477 1 96.69 270 PHE A C 1
ATOM 2283 O O . PHE A 1 270 ? -4.797 -22.375 -11.648 1 96.69 270 PHE A O 1
ATOM 2290 N N . ASP A 1 271 ? -6.465 -22.625 -13.094 1 96.19 271 ASP A N 1
ATOM 2291 C CA . ASP A 1 271 ? -6.684 -24.047 -12.797 1 96.19 271 ASP A CA 1
ATOM 2292 C C . ASP A 1 271 ? -6.492 -24.906 -14.047 1 96.19 271 ASP A C 1
ATOM 2294 O O . ASP A 1 271 ? -6.52 -24.391 -15.164 1 96.19 271 ASP A O 1
ATOM 2298 N N . LYS A 1 272 ? -6.32 -26.203 -13.812 1 93.19 272 LYS A N 1
ATOM 2299 C CA . LYS A 1 272 ? -6.023 -27.125 -14.914 1 93.19 272 LYS A CA 1
ATOM 2300 C C . LYS A 1 272 ? -7.285 -27.453 -15.711 1 93.19 272 LYS A C 1
ATOM 2302 O O . LYS A 1 272 ? -7.211 -27.734 -16.906 1 93.19 272 LYS A O 1
ATOM 2307 N N . ASP A 1 273 ? -8.438 -27.484 -15 1 94.31 273 ASP A N 1
ATOM 2308 C CA . ASP A 1 273 ? -9.688 -27.812 -15.68 1 94.31 273 ASP A CA 1
ATOM 2309 C C . ASP A 1 273 ? -10.875 -27.109 -15.023 1 94.31 273 ASP A C 1
ATOM 2311 O O . ASP A 1 273 ? -10.703 -26.391 -14.031 1 94.31 273 ASP A O 1
ATOM 2315 N N . GLU A 1 274 ? -12.016 -27.266 -15.57 1 95.12 274 GLU A N 1
ATOM 2316 C CA . GLU A 1 274 ? -13.203 -26.531 -15.125 1 95.12 274 GLU A CA 1
ATOM 2317 C C . GLU A 1 274 ? -13.625 -26.969 -13.727 1 95.12 274 GLU A C 1
ATOM 2319 O O . GLU A 1 274 ? -14.109 -26.156 -12.938 1 95.12 274 GLU A O 1
ATOM 2324 N N . ASP A 1 275 ? -13.484 -28.203 -13.445 1 96.12 275 ASP A N 1
ATOM 2325 C CA . ASP A 1 275 ? -13.898 -28.734 -12.141 1 96.12 275 ASP A CA 1
ATOM 2326 C C . ASP A 1 275 ? -13.062 -28.109 -11.016 1 96.12 275 ASP A C 1
ATOM 2328 O O . ASP A 1 275 ? -13.609 -27.672 -10 1 96.12 275 ASP A O 1
ATOM 2332 N N . THR A 1 276 ? -11.789 -28.125 -11.25 1 96.5 276 THR A N 1
ATOM 2333 C CA . THR A 1 276 ? -10.922 -27.516 -10.242 1 96.5 276 THR A CA 1
ATOM 2334 C C . THR A 1 276 ? -11.156 -26.016 -10.156 1 96.5 276 THR A C 1
ATOM 2336 O O . THR A 1 276 ? -11.047 -25.422 -9.078 1 96.5 276 THR A O 1
ATOM 2339 N N . ALA A 1 277 ? -11.477 -25.422 -11.242 1 97.56 277 ALA A N 1
ATOM 2340 C CA . ALA A 1 277 ? -11.789 -23.984 -11.258 1 97.56 277 ALA A CA 1
ATOM 2341 C C . ALA A 1 277 ? -13.039 -23.688 -10.438 1 97.56 277 ALA A C 1
ATOM 2343 O O . ALA A 1 277 ? -13.109 -22.672 -9.75 1 97.56 277 ALA A O 1
ATOM 2344 N N . LYS A 1 278 ? -14 -24.578 -10.539 1 97.38 278 LYS A N 1
ATOM 2345 C CA . LYS A 1 278 ? -15.219 -24.422 -9.766 1 97.38 278 LYS A CA 1
ATOM 2346 C C . LYS A 1 278 ? -14.938 -24.547 -8.266 1 97.38 278 LYS A C 1
ATOM 2348 O O . LYS A 1 278 ? -15.531 -23.828 -7.457 1 97.38 278 LYS A O 1
ATOM 2353 N N . GLN A 1 279 ? -14.086 -25.422 -7.918 1 97.38 279 GLN A N 1
ATOM 2354 C CA . GLN A 1 279 ? -13.695 -25.562 -6.52 1 97.38 279 GLN A CA 1
ATOM 2355 C C . GLN A 1 279 ? -13.008 -24.297 -6.012 1 97.38 279 GLN A C 1
ATOM 2357 O O . GLN A 1 279 ? -13.305 -23.828 -4.914 1 97.38 279 GLN A O 1
ATOM 2362 N N . THR A 1 280 ? -12.062 -23.828 -6.844 1 97.62 280 THR A N 1
ATOM 2363 C CA . THR A 1 280 ? -11.383 -22.578 -6.516 1 97.62 280 THR A CA 1
ATOM 2364 C C . THR A 1 280 ? -12.391 -21.453 -6.363 1 97.62 280 THR A C 1
ATOM 2366 O O . THR A 1 280 ? -12.297 -20.656 -5.43 1 97.62 280 THR A O 1
ATOM 2369 N N . TYR A 1 281 ? -13.359 -21.406 -7.254 1 97.69 281 TYR A N 1
ATOM 2370 C CA . TYR A 1 281 ? -14.406 -20.406 -7.234 1 97.69 281 TYR A CA 1
ATOM 2371 C C . TYR A 1 281 ? -15.156 -20.422 -5.91 1 97.69 281 TYR A C 1
ATOM 2373 O O . TYR A 1 281 ? -15.398 -19.359 -5.312 1 97.69 281 TYR A O 1
ATOM 2381 N N . GLN A 1 282 ? -15.484 -21.547 -5.473 1 97.25 282 GLN A N 1
ATOM 2382 C CA . GLN A 1 282 ? -16.203 -21.688 -4.215 1 97.25 282 GLN A CA 1
ATOM 2383 C C . GLN A 1 282 ? -15.336 -21.297 -3.027 1 97.25 282 GLN A C 1
ATOM 2385 O O . GLN A 1 282 ? -15.805 -20.625 -2.098 1 97.25 282 GLN A O 1
ATOM 2390 N N . LEU A 1 283 ? -14.133 -21.672 -3.094 1 97.62 283 LEU A N 1
ATOM 2391 C CA . LEU A 1 283 ? -13.188 -21.344 -2.033 1 97.62 283 LEU A CA 1
ATOM 2392 C C . LEU A 1 283 ? -13.062 -19.828 -1.869 1 97.62 283 LEU A C 1
ATOM 2394 O O . LEU A 1 283 ? -13.18 -19.312 -0.757 1 97.62 283 LEU A O 1
ATOM 2398 N N . VAL A 1 284 ? -12.836 -19.125 -2.961 1 98.06 284 VAL A N 1
ATOM 2399 C CA . VAL A 1 284 ? -12.625 -17.688 -2.926 1 98.06 284 VAL A CA 1
ATOM 2400 C C . VAL A 1 284 ? -13.914 -16.969 -2.525 1 98.06 284 VAL A C 1
ATOM 2402 O O . VAL A 1 284 ? -13.891 -16.031 -1.738 1 98.06 284 VAL A O 1
ATOM 2405 N N . SER A 1 285 ? -15.031 -17.422 -3.061 1 97.12 285 SER A N 1
ATOM 2406 C CA . SER A 1 285 ? -16.312 -16.812 -2.709 1 97.12 285 SER A CA 1
ATOM 2407 C C . SER A 1 285 ? -16.594 -16.938 -1.217 1 97.12 285 SER A C 1
ATOM 2409 O O . SER A 1 285 ? -17.094 -16 -0.591 1 97.12 285 SER A O 1
ATOM 2411 N N . SER A 1 286 ? -16.312 -18.094 -0.717 1 97 286 SER A N 1
ATOM 2412 C CA . SER A 1 286 ? -16.484 -18.281 0.718 1 97 286 SER A CA 1
ATOM 2413 C C . SER A 1 286 ? -15.578 -17.359 1.521 1 97 286 SER A C 1
ATOM 2415 O O . SER A 1 286 ? -15.977 -16.844 2.572 1 97 286 SER A O 1
ATOM 2417 N N . MET A 1 287 ? -14.453 -17.203 1.04 1 97.25 287 MET A N 1
ATOM 2418 C CA . MET A 1 287 ? -13.523 -16.297 1.69 1 97.25 287 MET A CA 1
ATOM 2419 C C . MET A 1 287 ? -14.055 -14.859 1.678 1 97.25 287 MET A C 1
ATOM 2421 O O . MET A 1 287 ? -13.906 -14.133 2.656 1 97.25 287 MET A O 1
ATOM 2425 N N . TYR A 1 288 ? -14.633 -14.414 0.532 1 98.12 288 TYR A N 1
ATOM 2426 C CA . TYR A 1 288 ? -15.25 -13.094 0.46 1 98.12 288 TYR A CA 1
ATOM 2427 C C . TYR A 1 288 ? -16.359 -12.945 1.502 1 98.12 288 TYR A C 1
ATOM 2429 O O . TYR A 1 288 ? -16.438 -11.922 2.188 1 98.12 288 TYR A O 1
ATOM 2437 N N . GLU A 1 289 ? -17.141 -13.977 1.625 1 97.5 289 GLU A N 1
ATOM 2438 C CA . GLU A 1 289 ? -18.203 -13.953 2.631 1 97.5 289 GLU A CA 1
ATOM 2439 C C . GLU A 1 289 ? -17.625 -13.797 4.035 1 97.5 289 GLU A C 1
ATOM 2441 O O . GLU A 1 289 ? -18.172 -13.055 4.859 1 97.5 289 GLU A O 1
ATOM 2446 N N . ASN A 1 290 ? -16.578 -14.453 4.258 1 96.5 290 ASN A N 1
ATOM 2447 C CA . ASN A 1 290 ? -15.922 -14.352 5.559 1 96.5 290 ASN A CA 1
ATOM 2448 C C . ASN A 1 290 ? -15.406 -12.938 5.82 1 96.5 290 ASN A C 1
ATOM 2450 O O . ASN A 1 290 ? -15.508 -12.43 6.938 1 96.5 290 ASN A O 1
ATOM 2454 N N . ILE A 1 291 ? -14.812 -12.375 4.816 1 97.94 291 ILE A N 1
ATOM 2455 C CA . ILE A 1 291 ? -14.312 -11.008 4.949 1 97.94 291 ILE A CA 1
ATOM 2456 C C . ILE A 1 291 ? -15.461 -10.078 5.344 1 97.94 291 ILE A C 1
ATOM 2458 O O . ILE A 1 291 ? -15.312 -9.258 6.254 1 97.94 291 ILE A O 1
ATOM 2462 N N . PHE A 1 292 ? -16.594 -10.219 4.734 1 98.62 292 PHE A N 1
ATOM 2463 C CA . PHE A 1 292 ? -17.719 -9.336 5.016 1 98.62 292 PHE A CA 1
ATOM 2464 C C . PHE A 1 292 ? -18.281 -9.609 6.406 1 98.62 292 PHE A C 1
ATOM 2466 O O . PHE A 1 292 ? -18.75 -8.688 7.086 1 98.62 292 PHE A O 1
ATOM 2473 N N . ARG A 1 293 ? -18.25 -10.828 6.844 1 97.12 293 ARG A N 1
ATOM 2474 C CA . ARG A 1 293 ? -18.656 -11.156 8.211 1 97.12 293 ARG A CA 1
ATOM 2475 C C . ARG A 1 293 ? -17.734 -10.477 9.227 1 97.12 293 ARG A C 1
ATOM 2477 O O . ARG A 1 293 ? -18.203 -9.898 10.203 1 97.12 293 ARG A O 1
ATOM 2484 N N . LEU A 1 294 ? -16.469 -10.516 8.945 1 96.5 294 LEU A N 1
ATOM 2485 C CA . LEU A 1 294 ? -15.492 -9.891 9.828 1 96.5 294 LEU A CA 1
ATOM 2486 C C . LEU A 1 294 ? -15.711 -8.383 9.891 1 96.5 294 LEU A C 1
ATOM 2488 O O . LEU A 1 294 ? -15.445 -7.754 10.922 1 96.5 294 LEU A O 1
ATOM 2492 N N . LEU A 1 295 ? -16.203 -7.836 8.805 1 98.06 295 LEU A N 1
ATOM 2493 C CA . LEU A 1 295 ? -16.469 -6.402 8.742 1 98.06 295 LEU A CA 1
ATOM 2494 C C . LEU A 1 295 ? -17.859 -6.074 9.266 1 98.06 295 LEU A C 1
ATOM 2496 O O . LEU A 1 295 ? -18.297 -4.922 9.195 1 98.06 295 LEU A O 1
ATOM 2500 N N . GLU A 1 296 ? -18.578 -7.082 9.703 1 96.31 296 GLU A N 1
ATOM 2501 C CA . GLU A 1 296 ? -19.906 -6.922 10.305 1 96.31 296 GLU A CA 1
ATOM 2502 C C . GLU A 1 296 ? -20.906 -6.387 9.289 1 96.31 296 GLU A C 1
ATOM 2504 O O . GLU A 1 296 ? -21.703 -5.508 9.609 1 96.31 296 GLU A O 1
ATOM 2509 N N . LEU A 1 297 ? -20.781 -6.852 8.078 1 97.88 297 LEU A N 1
ATOM 2510 C CA . LEU A 1 297 ? -21.672 -6.43 7.012 1 97.88 297 LEU A CA 1
ATOM 2511 C C . LEU A 1 297 ? -22.531 -7.59 6.531 1 97.88 297 LEU A C 1
ATOM 2513 O O . LEU A 1 297 ? -22.016 -8.648 6.168 1 97.88 297 LEU A O 1
ATOM 2517 N N . PRO A 1 298 ? -23.828 -7.414 6.543 1 97.25 298 PRO A N 1
ATOM 2518 C CA . PRO A 1 298 ? -24.719 -8.469 6.035 1 97.25 298 PRO A CA 1
ATOM 2519 C C . PRO A 1 298 ? -24.766 -8.508 4.508 1 97.25 298 PRO A C 1
ATOM 2521 O O . PRO A 1 298 ? -25.812 -8.227 3.914 1 97.25 298 PRO A O 1
ATOM 2524 N N . VAL A 1 299 ? -23.75 -8.961 3.9 1 98.31 299 VAL A N 1
ATOM 2525 C CA . VAL A 1 299 ? -23.609 -9 2.447 1 98.31 299 VAL A CA 1
ATOM 2526 C C . VAL A 1 299 ? -24.219 -10.289 1.903 1 98.31 299 VAL A C 1
ATOM 2528 O O . VAL A 1 299 ? -24.062 -11.359 2.5 1 98.31 299 VAL A O 1
ATOM 2531 N N . ILE A 1 300 ? -24.938 -10.156 0.793 1 97.44 300 ILE A N 1
ATOM 2532 C CA . ILE A 1 300 ? -25.609 -11.289 0.168 1 97.44 300 ILE A CA 1
ATOM 2533 C C . ILE A 1 300 ? -24.922 -11.625 -1.154 1 97.44 300 ILE A C 1
ATOM 2535 O O . ILE A 1 300 ? -24.703 -10.75 -1.993 1 97.44 300 ILE A O 1
ATOM 2539 N N . LYS A 1 301 ? -24.516 -12.898 -1.268 1 97.62 301 LYS A N 1
ATOM 2540 C CA . LYS A 1 301 ? -24 -13.375 -2.551 1 97.62 301 LYS A CA 1
ATOM 2541 C C . LYS A 1 301 ? -25.141 -13.555 -3.557 1 97.62 301 LYS A C 1
ATOM 2543 O O . LYS A 1 301 ? -26.094 -14.297 -3.305 1 97.62 301 LYS A O 1
ATOM 2548 N N . THR A 1 302 ? -25.078 -12.867 -4.695 1 97.25 302 THR A N 1
ATOM 2549 C CA . THR A 1 302 ? -26.141 -12.844 -5.688 1 97.25 302 THR A CA 1
ATOM 2550 C C . THR A 1 302 ? -25.625 -13.266 -7.059 1 97.25 302 THR A C 1
ATOM 2552 O O . THR A 1 302 ? -24.516 -12.883 -7.449 1 97.25 302 THR A O 1
ATOM 2555 N N . VAL A 1 303 ? -26.484 -14.078 -7.746 1 96.44 303 VAL A N 1
ATOM 2556 C CA . VAL A 1 303 ? -26.109 -14.414 -9.117 1 96.44 303 VAL A CA 1
ATOM 2557 C C . VAL A 1 303 ? -26.125 -13.156 -9.984 1 96.44 303 VAL A C 1
ATOM 2559 O O . VAL A 1 303 ? -27.078 -12.375 -9.93 1 96.44 303 VAL A O 1
ATOM 2562 N N . GLY A 1 304 ? -25.016 -12.938 -10.664 1 93.69 304 GLY A N 1
ATOM 2563 C CA . GLY A 1 304 ? -24.906 -11.734 -11.469 1 93.69 304 GLY A CA 1
ATOM 2564 C C . GLY A 1 304 ? -24.641 -12.023 -12.938 1 93.69 304 GLY A C 1
ATOM 2565 O O . GLY A 1 304 ? -24.547 -13.188 -13.336 1 93.69 304 GLY A O 1
ATOM 2566 N N . SER A 1 305 ? -24.594 -10.938 -13.664 1 90.06 305 SER A N 1
ATOM 2567 C CA . SER A 1 305 ? -24.234 -11.023 -15.078 1 90.06 305 SER A CA 1
ATOM 2568 C C . SER A 1 305 ? -22.719 -10.977 -15.273 1 90.06 305 SER A C 1
ATOM 2570 O O . SER A 1 305 ? -22 -10.391 -14.461 1 90.06 305 SER A O 1
ATOM 2572 N N . VAL A 1 306 ? -22.234 -11.562 -16.328 1 87.94 306 VAL A N 1
ATOM 2573 C CA . VAL A 1 306 ? -20.797 -11.602 -16.578 1 87.94 306 VAL A CA 1
ATOM 2574 C C . VAL A 1 306 ? -20.359 -10.32 -17.281 1 87.94 306 VAL A C 1
ATOM 2576 O O . VAL A 1 306 ? -19.172 -9.977 -17.281 1 87.94 306 VAL A O 1
ATOM 2579 N N . GLY A 1 307 ? -21.203 -9.617 -17.906 1 84.94 307 GLY A N 1
ATOM 2580 C CA . GLY A 1 307 ? -20.906 -8.336 -18.547 1 84.94 307 GLY A CA 1
ATOM 2581 C C . GLY A 1 307 ? -19.766 -8.414 -19.547 1 84.94 307 GLY A C 1
ATOM 2582 O O . GLY A 1 307 ? -19.641 -9.406 -20.266 1 84.94 307 GLY A O 1
ATOM 2583 N N . THR A 1 308 ? -18.906 -7.363 -19.562 1 83.62 308 THR A N 1
ATOM 2584 C CA . THR A 1 308 ? -17.844 -7.23 -20.547 1 83.62 308 THR A CA 1
ATOM 2585 C C . THR A 1 308 ? -16.641 -8.07 -20.141 1 83.62 308 THR A C 1
ATOM 2587 O O . THR A 1 308 ? -15.781 -8.383 -20.984 1 83.62 308 THR A O 1
ATOM 2590 N N . ILE A 1 309 ? -16.531 -8.383 -18.906 1 90.12 309 ILE A N 1
ATOM 2591 C CA . ILE A 1 309 ? -15.422 -9.219 -18.422 1 90.12 309 ILE A CA 1
ATOM 2592 C C . ILE A 1 309 ? -15.523 -10.602 -19.062 1 90.12 309 ILE A C 1
ATOM 2594 O O . ILE A 1 309 ? -14.508 -11.188 -19.453 1 90.12 309 ILE A O 1
ATOM 2598 N N . GLY A 1 310 ? -16.766 -11.086 -19.141 1 87.75 310 GLY A N 1
ATOM 2599 C CA . GLY A 1 310 ? -17.016 -12.375 -19.781 1 87.75 310 GLY A CA 1
ATOM 2600 C C . GLY A 1 310 ? -16.953 -13.539 -18.812 1 87.75 310 GLY A C 1
ATOM 2601 O O . GLY A 1 310 ? -16.828 -13.336 -17.594 1 87.75 310 GLY A O 1
ATOM 2602 N N . GLY A 1 311 ? -17.109 -14.766 -19.406 1 91 311 GLY A N 1
ATOM 2603 C CA . GLY A 1 311 ? -17.094 -15.984 -18.625 1 91 311 GLY A CA 1
ATOM 2604 C C . GLY A 1 311 ? -18.422 -16.703 -18.609 1 91 311 GLY A C 1
ATOM 2605 O O . GLY A 1 311 ? -19.297 -16.438 -19.438 1 91 311 GLY A O 1
ATOM 2606 N N . LYS A 1 312 ? -18.484 -17.625 -17.719 1 87.75 312 LYS A N 1
ATOM 2607 C CA . LYS A 1 312 ? -19.656 -18.516 -17.703 1 87.75 312 LYS A CA 1
ATOM 2608 C C . LYS A 1 312 ? -20.594 -18.172 -16.562 1 87.75 312 LYS A C 1
ATOM 2610 O O . LYS A 1 312 ? -21.812 -18.297 -16.688 1 87.75 312 LYS A O 1
ATOM 2615 N N . HIS A 1 313 ? -19.953 -17.812 -15.492 1 90.19 313 HIS A N 1
ATOM 2616 C CA . HIS A 1 313 ? -20.719 -17.625 -14.266 1 90.19 313 HIS A CA 1
ATOM 2617 C C . HIS A 1 313 ? -20.125 -16.516 -13.406 1 90.19 313 HIS A C 1
ATOM 2619 O O . HIS A 1 313 ? -18.906 -16.312 -13.406 1 90.19 313 HIS A O 1
ATOM 2625 N N . SER A 1 314 ? -21.062 -15.75 -12.773 1 95.88 314 SER A N 1
ATOM 2626 C CA . SER A 1 314 ? -20.547 -14.727 -11.867 1 95.88 314 SER A CA 1
ATOM 2627 C C . SER A 1 314 ? -21.469 -14.531 -10.672 1 95.88 314 SER A C 1
ATOM 2629 O O . SER A 1 314 ? -22.656 -14.875 -10.734 1 95.88 314 SER A O 1
ATOM 2631 N N . HIS A 1 315 ? -20.938 -14.109 -9.594 1 97.69 315 HIS A N 1
ATOM 2632 C CA . HIS A 1 315 ? -21.688 -13.695 -8.422 1 97.69 315 HIS A CA 1
ATOM 2633 C C . HIS A 1 315 ? -21.266 -12.305 -7.949 1 97.69 315 HIS A C 1
ATOM 2635 O O . HIS A 1 315 ? -20.078 -11.984 -7.949 1 97.69 315 HIS A O 1
ATOM 2641 N N . GLU A 1 316 ? -22.219 -11.523 -7.602 1 97.88 316 GLU A N 1
ATOM 2642 C CA . GLU A 1 316 ? -22.016 -10.227 -6.969 1 97.88 316 GLU A CA 1
ATOM 2643 C C . GLU A 1 316 ? -22.281 -10.297 -5.469 1 97.88 316 GLU A C 1
ATOM 2645 O O . GLU A 1 316 ? -23.156 -11.047 -5.023 1 97.88 316 GLU A O 1
ATOM 2650 N N . PHE A 1 317 ? -21.516 -9.602 -4.746 1 98.5 317 PHE A N 1
ATOM 2651 C CA . PHE A 1 317 ? -21.719 -9.469 -3.309 1 98.5 317 PHE A CA 1
ATOM 2652 C C . PHE A 1 317 ? -22.375 -8.125 -2.98 1 98.5 317 PHE A C 1
ATOM 2654 O O . PHE A 1 317 ? -21.719 -7.086 -3.031 1 98.5 317 PHE A O 1
ATOM 2661 N N . LEU A 1 318 ? -23.641 -8.234 -2.596 1 98.06 318 LEU A N 1
ATOM 2662 C CA . LEU A 1 318 ? -24.453 -7.023 -2.488 1 98.06 318 LEU A CA 1
ATOM 2663 C C . LEU A 1 318 ? -24.812 -6.734 -1.034 1 98.06 318 LEU A C 1
ATOM 2665 O O . LEU A 1 318 ? -25.172 -7.645 -0.286 1 98.06 318 LEU A O 1
ATOM 2669 N N . LEU A 1 319 ? -24.609 -5.543 -0.622 1 97.88 319 LEU A N 1
ATOM 2670 C CA . LEU A 1 319 ? -25.078 -5.023 0.655 1 97.88 319 LEU A CA 1
ATOM 2671 C C . LEU A 1 319 ? -26.406 -4.273 0.479 1 97.88 319 LEU A C 1
ATOM 2673 O O . LEU A 1 319 ? -26.469 -3.299 -0.272 1 97.88 319 LEU A O 1
ATOM 2677 N N . GLU A 1 320 ? -27.438 -4.75 1.151 1 95.19 320 GLU A N 1
ATOM 2678 C CA . GLU A 1 320 ? -28.734 -4.074 1.055 1 95.19 320 GLU A CA 1
ATOM 2679 C C . GLU A 1 320 ? -28.688 -2.695 1.707 1 95.19 320 GLU A C 1
ATOM 2681 O O . GLU A 1 320 ? -28.5 -2.584 2.922 1 95.19 320 GLU A O 1
ATOM 2686 N N . THR A 1 321 ? -28.797 -1.693 0.88 1 91.88 321 THR A N 1
ATOM 2687 C CA . THR A 1 321 ? -28.766 -0.309 1.339 1 91.88 321 THR A CA 1
ATOM 2688 C C . THR A 1 321 ? -29.359 0.624 0.288 1 91.88 321 THR A C 1
ATOM 2690 O O . THR A 1 321 ? -29.25 0.364 -0.912 1 91.88 321 THR A O 1
ATOM 2693 N N . ASN A 1 322 ? -29.844 1.73 0.731 1 87.81 322 ASN A N 1
ATOM 2694 C CA . ASN A 1 322 ? -30.453 2.703 -0.177 1 87.81 322 ASN A CA 1
ATOM 2695 C C . ASN A 1 322 ? -29.375 3.561 -0.858 1 87.81 322 ASN A C 1
ATOM 2697 O O . ASN A 1 322 ? -29.672 4.273 -1.819 1 87.81 322 ASN A O 1
ATOM 2701 N N . LEU A 1 323 ? -28.203 3.396 -0.418 1 85.81 323 LEU A N 1
ATOM 2702 C CA . LEU A 1 323 ? -27.109 4.156 -1.011 1 85.81 323 LEU A CA 1
ATOM 2703 C C . LEU A 1 323 ? -26.672 3.539 -2.336 1 85.81 323 LEU A C 1
ATOM 2705 O O . LEU A 1 323 ? -25.969 4.18 -3.123 1 85.81 323 LEU A O 1
ATOM 2709 N N . GLY A 1 324 ? -27.047 2.338 -2.527 1 88.62 324 GLY A N 1
ATOM 2710 C CA . GLY A 1 324 ? -26.594 1.638 -3.725 1 88.62 324 GLY A CA 1
ATOM 2711 C C . GLY A 1 324 ? -27.516 1.857 -4.914 1 88.62 324 GLY A C 1
ATOM 2712 O O . GLY A 1 324 ? -28.641 2.326 -4.758 1 88.62 324 GLY A O 1
ATOM 2713 N N . GLU A 1 325 ? -27 1.52 -6.086 1 88.5 325 GLU A N 1
ATOM 2714 C CA . GLU A 1 325 ? -27.766 1.683 -7.316 1 88.5 325 GLU A CA 1
ATOM 2715 C C . GLU A 1 325 ? -28.156 0.331 -7.906 1 88.5 325 GLU A C 1
ATOM 2717 O O . GLU A 1 325 ? -28.922 0.267 -8.867 1 88.5 325 GLU A O 1
ATOM 2722 N N . ASP A 1 326 ? -27.656 -0.672 -7.383 1 93.5 326 ASP A N 1
ATOM 2723 C CA . ASP A 1 326 ? -28.062 -2.008 -7.816 1 93.5 326 ASP A CA 1
ATOM 2724 C C . ASP A 1 326 ? -29.391 -2.418 -7.18 1 93.5 326 ASP A C 1
ATOM 2726 O O . ASP A 1 326 ? -29.844 -1.78 -6.23 1 93.5 326 ASP A O 1
ATOM 2730 N N . GLU A 1 327 ? -29.984 -3.398 -7.797 1 95.94 327 GLU A N 1
ATOM 2731 C CA . GLU A 1 327 ? -31.203 -3.998 -7.266 1 95.94 327 GLU A CA 1
ATOM 2732 C C . GLU A 1 327 ? -31.125 -5.523 -7.285 1 95.94 327 GLU A C 1
ATOM 2734 O O . GLU A 1 327 ? -30.453 -6.102 -8.141 1 95.94 327 GLU A O 1
ATOM 2739 N N . MET A 1 328 ? -31.828 -6.109 -6.301 1 96.69 328 MET A N 1
ATOM 2740 C CA . MET A 1 328 ? -31.734 -7.566 -6.242 1 96.69 328 MET A CA 1
ATOM 2741 C C . MET A 1 328 ? -33.094 -8.188 -5.895 1 96.69 328 MET A C 1
ATOM 2743 O O . MET A 1 328 ? -33.969 -7.516 -5.328 1 96.69 328 MET A O 1
ATOM 2747 N N . TYR A 1 329 ? -33.312 -9.438 -6.324 1 95.88 329 TYR A N 1
ATOM 2748 C CA . TYR A 1 329 ? -34.406 -10.32 -5.93 1 95.88 329 TYR A CA 1
ATOM 2749 C C . TYR A 1 329 ? -33.906 -11.484 -5.09 1 95.88 329 TYR A C 1
ATOM 2751 O O . TYR A 1 329 ? -32.75 -11.922 -5.258 1 95.88 329 TYR A O 1
ATOM 2759 N N . THR A 1 330 ? -34.688 -11.906 -4.18 1 96.81 330 THR A N 1
ATOM 2760 C CA . THR A 1 330 ? -34.438 -13.141 -3.455 1 96.81 330 THR A CA 1
ATOM 2761 C C . THR A 1 330 ? -35.594 -14.109 -3.58 1 96.81 330 THR A C 1
ATOM 2763 O O . THR A 1 330 ? -36.75 -13.711 -3.436 1 96.81 330 THR A O 1
ATOM 2766 N N . CYS A 1 331 ? -35.25 -15.297 -3.932 1 96.94 331 CYS A N 1
ATOM 2767 C CA . CYS A 1 331 ? -36.281 -16.328 -4.031 1 96.94 331 CYS A CA 1
ATOM 2768 C C . CYS A 1 331 ? -36.75 -16.75 -2.646 1 96.94 331 CYS A C 1
ATOM 2770 O O . CYS A 1 331 ? -35.938 -17.125 -1.791 1 96.94 331 CYS A O 1
ATOM 2772 N N . LEU A 1 332 ? -38 -16.703 -2.447 1 96.5 332 LEU A N 1
ATOM 2773 C CA . LEU A 1 332 ? -38.562 -17.047 -1.149 1 96.5 332 LEU A CA 1
ATOM 2774 C C . LEU A 1 332 ? -38.688 -18.562 -0.992 1 96.5 332 LEU A C 1
ATOM 2776 O O . LEU A 1 332 ? -38.938 -19.062 0.114 1 96.5 332 LEU A O 1
ATOM 2780 N N . ASN A 1 333 ? -38.5 -19.234 -2.07 1 96.31 333 ASN A N 1
ATOM 2781 C CA . ASN A 1 333 ? -38.562 -20.703 -2.041 1 96.31 333 ASN A CA 1
ATOM 2782 C C . ASN A 1 333 ? -37.219 -21.312 -1.697 1 96.31 333 ASN A C 1
ATOM 2784 O O . ASN A 1 333 ? -37.125 -22.172 -0.806 1 96.31 333 ASN A O 1
ATOM 2788 N N . CYS A 1 334 ? -36.156 -20.938 -2.408 1 96.31 334 CYS A N 1
ATOM 2789 C CA . CYS A 1 334 ? -34.875 -21.578 -2.213 1 96.31 334 CYS A CA 1
ATOM 2790 C C . CYS A 1 334 ? -33.875 -20.609 -1.614 1 96.31 334 CYS A C 1
ATOM 2792 O O . CYS A 1 334 ? -32.719 -21 -1.337 1 96.31 334 CYS A O 1
ATOM 2794 N N . SER A 1 335 ? -34.094 -19.359 -1.505 1 95.19 335 SER A N 1
ATOM 2795 C CA . SER A 1 335 ? -33.312 -18.328 -0.825 1 95.19 335 SER A CA 1
ATOM 2796 C C . SER A 1 335 ? -32.156 -17.844 -1.703 1 95.19 335 SER A C 1
ATOM 2798 O O . SER A 1 335 ? -31.328 -17.047 -1.258 1 95.19 335 SER A O 1
ATOM 2800 N N . GLU A 1 336 ? -32.188 -18.312 -2.938 1 96.06 336 GLU A N 1
ATOM 2801 C CA . GLU A 1 336 ? -31.188 -17.781 -3.854 1 96.06 336 GLU A CA 1
ATOM 2802 C C . GLU A 1 336 ? -31.5 -16.344 -4.258 1 96.06 336 GLU A C 1
ATOM 2804 O O . GLU A 1 336 ? -32.656 -15.992 -4.469 1 96.06 336 GLU A O 1
ATOM 2809 N N . SER A 1 337 ? -30.453 -15.555 -4.332 1 97 337 SER A N 1
ATOM 2810 C CA . SER A 1 337 ? -30.625 -14.156 -4.703 1 97 337 SER A CA 1
ATOM 2811 C C . SER A 1 337 ? -30.031 -13.875 -6.082 1 97 337 SER A C 1
ATOM 2813 O O . SER A 1 337 ? -29.094 -14.539 -6.512 1 97 337 SER A O 1
ATOM 2815 N N . PHE A 1 338 ? -30.656 -12.836 -6.793 1 96.75 338 PHE A N 1
ATOM 2816 C CA . PHE A 1 338 ? -30.281 -12.484 -8.156 1 96.75 338 PHE A CA 1
ATOM 2817 C C . PHE A 1 338 ? -30.203 -10.969 -8.32 1 96.75 338 PHE A C 1
ATOM 2819 O O . PHE A 1 338 ? -31.031 -10.234 -7.785 1 96.75 338 PHE A O 1
ATOM 2826 N N . ASN A 1 339 ? -29.109 -10.531 -8.984 1 95.75 339 ASN A N 1
ATOM 2827 C CA . ASN A 1 339 ? -29.156 -9.148 -9.43 1 95.75 339 ASN A CA 1
ATOM 2828 C C . ASN A 1 339 ? -30.328 -8.898 -10.375 1 95.75 339 ASN A C 1
ATOM 2830 O O . ASN A 1 339 ? -30.562 -9.672 -11.305 1 95.75 339 ASN A O 1
ATOM 2834 N N . ALA A 1 340 ? -31.031 -7.875 -10.172 1 93.5 340 ALA A N 1
ATOM 2835 C CA . ALA A 1 340 ? -32.25 -7.605 -10.938 1 93.5 340 ALA A CA 1
ATOM 2836 C C . ALA A 1 340 ? -31.922 -7.441 -12.422 1 93.5 340 ALA A C 1
ATOM 2838 O O . ALA A 1 340 ? -32.719 -7.844 -13.281 1 93.5 340 ALA A O 1
ATOM 2839 N N . GLU A 1 341 ? -30.781 -6.867 -12.711 1 89.94 341 GLU A N 1
ATOM 2840 C CA . GLU A 1 341 ? -30.391 -6.652 -14.102 1 89.94 341 GLU A CA 1
ATOM 2841 C C . GLU A 1 341 ? -30.281 -7.977 -14.852 1 89.94 341 GLU A C 1
ATOM 2843 O O . GLU A 1 341 ? -30.625 -8.047 -16.031 1 89.94 341 GLU A O 1
ATOM 2848 N N . LEU A 1 342 ? -29.812 -8.969 -14.211 1 90.88 342 LEU A N 1
ATOM 2849 C CA . LEU A 1 342 ? -29.688 -10.281 -14.828 1 90.88 342 LEU A CA 1
ATOM 2850 C C . LEU A 1 342 ? -31.047 -10.852 -15.203 1 90.88 342 LEU A C 1
ATOM 2852 O O . LEU A 1 342 ? -31.25 -11.281 -16.344 1 90.88 342 LEU A O 1
ATOM 2856 N N . LEU A 1 343 ? -32 -10.883 -14.289 1 89.75 343 LEU A N 1
ATOM 2857 C CA . LEU A 1 343 ? -33.312 -11.445 -14.531 1 89.75 343 LEU A CA 1
ATOM 2858 C C . LEU A 1 343 ? -34.094 -10.609 -15.555 1 89.75 343 LEU A C 1
ATOM 2860 O O . LEU A 1 343 ? -34.844 -11.164 -16.375 1 89.75 343 LEU A O 1
ATOM 2864 N N . ASP A 1 344 ? -33.812 -9.359 -15.43 1 86.19 344 ASP A N 1
ATOM 2865 C CA . ASP A 1 344 ? -34.5 -8.477 -16.391 1 86.19 344 ASP A CA 1
ATOM 2866 C C . ASP A 1 344 ? -34 -8.719 -17.797 1 86.19 344 ASP A C 1
ATOM 2868 O O . ASP A 1 344 ? -34.781 -8.703 -18.75 1 86.19 344 ASP A O 1
ATOM 2872 N N . ASP A 1 345 ? -32.75 -8.914 -17.938 1 84.88 345 ASP A N 1
ATOM 2873 C CA . ASP A 1 345 ? -32.188 -9.188 -19.25 1 84.88 345 ASP A CA 1
ATOM 2874 C C . ASP A 1 345 ? -32.688 -10.508 -19.812 1 84.88 345 ASP A C 1
ATOM 2876 O O . ASP A 1 345 ? -32.969 -10.617 -21 1 84.88 345 ASP A O 1
ATOM 2880 N N . ILE A 1 346 ? -32.812 -11.492 -18.969 1 82.44 346 ILE A N 1
ATOM 2881 C CA . ILE A 1 346 ? -33.281 -12.805 -19.391 1 82.44 346 ILE A CA 1
ATOM 2882 C C . ILE A 1 346 ? -34.75 -12.711 -19.812 1 82.44 346 ILE A C 1
ATOM 2884 O O . ILE A 1 346 ? -35.156 -13.32 -20.797 1 82.44 346 ILE A O 1
ATOM 2888 N N . ASN A 1 347 ? -35.438 -11.969 -19.109 1 80.31 347 ASN A N 1
ATOM 2889 C CA . ASN A 1 347 ? -36.844 -11.781 -19.422 1 80.31 347 ASN A CA 1
ATOM 2890 C C . ASN A 1 347 ? -37.031 -11.055 -20.75 1 80.31 347 ASN A C 1
ATOM 2892 O O . ASN A 1 347 ? -37.938 -11.367 -21.516 1 80.31 347 ASN A O 1
ATOM 2896 N N . ASP A 1 348 ? -36.219 -10.094 -20.938 1 78.38 348 ASP A N 1
ATOM 2897 C CA . ASP A 1 348 ? -36.312 -9.336 -22.188 1 78.38 348 ASP A CA 1
ATOM 2898 C C . ASP A 1 348 ? -35.938 -10.211 -23.391 1 78.38 348 ASP A C 1
ATOM 2900 O O . ASP A 1 348 ? -36.562 -10.102 -24.453 1 78.38 348 ASP A O 1
ATOM 2904 N N . ASP A 1 349 ? -35.031 -11.016 -23.219 1 75.44 349 ASP A N 1
ATOM 2905 C CA . ASP A 1 349 ? -34.562 -11.898 -24.281 1 75.44 349 ASP A CA 1
ATOM 2906 C C . ASP A 1 349 ? -35.656 -12.922 -24.641 1 75.44 349 ASP A C 1
ATOM 2908 O O . ASP A 1 349 ? -35.781 -13.289 -25.812 1 75.44 349 ASP A O 1
ATOM 2912 N N . GLN A 1 350 ? -36.375 -13.312 -23.656 1 71.31 350 GLN A N 1
ATOM 2913 C CA . GLN A 1 350 ? -37.375 -14.328 -23.891 1 71.31 350 GLN A CA 1
ATOM 2914 C C . GLN A 1 350 ? -38.719 -13.703 -24.312 1 71.31 350 GLN A C 1
ATOM 2916 O O . GLN A 1 350 ? -39.688 -14.414 -24.562 1 71.31 350 GLN A O 1
ATOM 2921 N N . GLN A 1 351 ? -38.688 -12.383 -24.688 1 67 351 GLN A N 1
ATOM 2922 C CA . GLN A 1 351 ? -39.906 -11.656 -25.109 1 67 351 GLN A CA 1
ATOM 2923 C C . GLN A 1 351 ? -41.094 -12 -24.203 1 67 351 GLN A C 1
ATOM 2925 O O . GLN A 1 351 ? -42.219 -12.125 -24.672 1 67 351 GLN A O 1
ATOM 2930 N N . GLN A 1 352 ? -40.719 -12.461 -23.094 1 61.78 352 GLN A N 1
ATOM 2931 C CA . GLN A 1 352 ? -41.781 -12.812 -22.188 1 61.78 352 GLN A CA 1
ATOM 2932 C C . GLN A 1 352 ? -42.094 -11.672 -21.234 1 61.78 352 GLN A C 1
ATOM 2934 O O . GLN A 1 352 ? -41.188 -11.039 -20.688 1 61.78 352 GLN A O 1
ATOM 2939 N N . GLN A 1 353 ? -43.062 -10.922 -21.516 1 62.28 353 GLN A N 1
ATOM 2940 C CA . GLN A 1 353 ? -43.594 -9.922 -20.578 1 62.28 353 GLN A CA 1
ATOM 2941 C C . GLN A 1 353 ? -43.938 -10.562 -19.234 1 62.28 353 GLN A C 1
ATOM 2943 O O . GLN A 1 353 ? -45.062 -10.367 -18.734 1 62.28 353 GLN A O 1
ATOM 2948 N N . GLN A 1 354 ? -43.094 -11.633 -18.859 1 66.25 354 GLN A N 1
ATOM 2949 C CA . GLN A 1 354 ? -43.469 -12.383 -17.656 1 66.25 354 GLN A CA 1
ATOM 2950 C C . GLN A 1 354 ? -42.719 -11.867 -16.438 1 66.25 354 GLN A C 1
ATOM 2952 O O . GLN A 1 354 ? -41.719 -11.164 -16.578 1 66.25 354 GLN A O 1
ATOM 2957 N N . GLN A 1 355 ? -43.219 -12.023 -15.328 1 81.62 355 GLN A N 1
ATOM 2958 C CA . GLN A 1 355 ? -42.625 -11.758 -14.008 1 81.62 355 GLN A CA 1
ATOM 2959 C C . GLN A 1 355 ? -41.312 -12.5 -13.828 1 81.62 355 GLN A C 1
ATOM 2961 O O . GLN A 1 355 ? -41.156 -13.633 -14.289 1 81.62 355 GLN A O 1
ATOM 2966 N N . PRO A 1 356 ? -40.312 -11.82 -13.336 1 89 356 PRO A N 1
ATOM 2967 C CA . PRO A 1 356 ? -39.031 -12.508 -13.055 1 89 356 PRO A CA 1
ATOM 2968 C C . PRO A 1 356 ? -39.219 -13.773 -12.227 1 89 356 PRO A C 1
ATOM 2970 O O . PRO A 1 356 ? -40.156 -13.867 -11.43 1 89 356 PRO A O 1
ATOM 2973 N N . TYR A 1 357 ? -38.438 -14.797 -12.523 1 91.62 357 TYR A N 1
ATOM 2974 C CA . TYR A 1 357 ? -38.5 -16.062 -11.789 1 91.62 357 TYR A CA 1
ATOM 2975 C C . TYR A 1 357 ? -37.094 -16.516 -11.383 1 91.62 357 TYR A C 1
ATOM 2977 O O . TYR A 1 357 ? -36.094 -16.047 -11.914 1 91.62 357 TYR A O 1
ATOM 2985 N N . CYS A 1 358 ? -37.062 -17.406 -10.445 1 94.69 358 CYS A N 1
ATOM 2986 C CA . CYS A 1 358 ? -35.812 -17.953 -9.914 1 94.69 358 CYS A CA 1
ATOM 2987 C C . CYS A 1 358 ? -35.156 -18.891 -10.93 1 94.69 358 CYS A C 1
ATOM 2989 O O . CYS A 1 358 ? -35.781 -19.844 -11.391 1 94.69 358 CYS A O 1
ATOM 2991 N N . LEU A 1 359 ? -33.969 -18.688 -11.203 1 92.19 359 LEU A N 1
ATOM 2992 C CA . LEU A 1 359 ? -33.25 -19.484 -12.188 1 92.19 359 LEU A CA 1
ATOM 2993 C C . LEU A 1 359 ? -32.844 -20.844 -11.602 1 92.19 359 LEU A C 1
ATOM 2995 O O . LEU A 1 359 ? -32.5 -21.766 -12.344 1 92.19 359 LEU A O 1
ATOM 2999 N N . ASN A 1 360 ? -32.844 -20.906 -10.305 1 93.5 360 ASN A N 1
ATOM 3000 C CA . ASN A 1 360 ? -32.438 -22.141 -9.625 1 93.5 360 ASN A CA 1
ATOM 3001 C C . ASN A 1 360 ? -33.625 -23.109 -9.492 1 93.5 360 ASN A C 1
ATOM 3003 O O . ASN A 1 360 ? -33.562 -24.234 -9.992 1 93.5 360 ASN A O 1
ATOM 3007 N N . CYS A 1 361 ? -34.781 -22.719 -8.969 1 95.56 361 CYS A N 1
ATOM 3008 C CA . CYS A 1 361 ? -35.906 -23.625 -8.727 1 95.56 361 CYS A CA 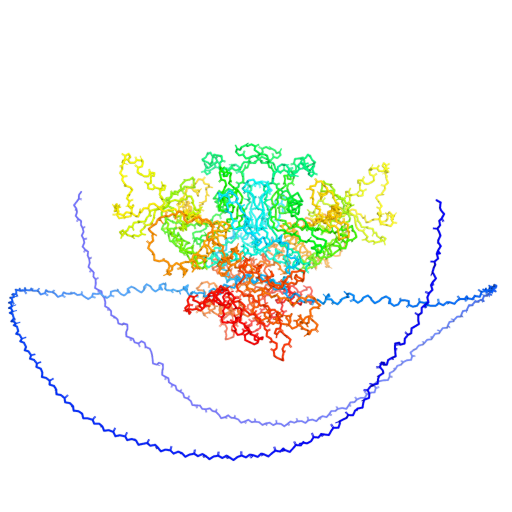1
ATOM 3009 C C . CYS A 1 361 ? -37.094 -23.297 -9.648 1 95.56 361 CYS A C 1
ATOM 3011 O O . CYS A 1 361 ? -38.125 -23.969 -9.609 1 95.56 361 CYS A O 1
ATOM 3013 N N . LYS A 1 362 ? -37.094 -22.266 -10.328 1 92.62 362 LYS A N 1
ATOM 3014 C CA . LYS A 1 362 ? -38.062 -21.875 -11.352 1 92.62 362 LYS A CA 1
ATOM 3015 C C . LYS A 1 362 ? -39.312 -21.281 -10.727 1 92.62 362 LYS A C 1
ATOM 3017 O O . LYS A 1 362 ? -40.312 -21.078 -11.414 1 92.62 362 LYS A O 1
ATOM 3022 N N . SER A 1 363 ? -39.156 -20.969 -9.461 1 93.69 363 SER A N 1
ATOM 3023 C CA . SER A 1 363 ? -40.312 -20.375 -8.766 1 93.69 363 SER A CA 1
ATOM 3024 C C . SER A 1 363 ? -40.469 -18.906 -9.164 1 93.69 363 SER A C 1
ATOM 3026 O O . SER A 1 363 ? -39.469 -18.219 -9.43 1 93.69 363 SER A O 1
ATOM 3028 N N . HIS A 1 364 ? -41.719 -18.422 -9.125 1 92.62 364 HIS A N 1
ATOM 3029 C CA . HIS A 1 364 ? -42 -17.016 -9.359 1 92.62 364 HIS A CA 1
ATOM 3030 C C . HIS A 1 364 ? -42.156 -16.25 -8.047 1 92.62 364 HIS A C 1
ATOM 3032 O O . HIS A 1 364 ? -42.406 -15.039 -8.047 1 92.62 364 HIS A O 1
ATOM 3038 N N . HIS A 1 365 ? -41.938 -16.953 -6.977 1 94.88 365 HIS A N 1
ATOM 3039 C CA . HIS A 1 365 ? -42.062 -16.344 -5.66 1 94.88 365 HIS A CA 1
ATOM 3040 C C . HIS A 1 365 ? -40.781 -15.641 -5.242 1 94.88 365 HIS A C 1
ATOM 3042 O O . HIS A 1 365 ? -40.031 -16.156 -4.414 1 94.88 365 HIS A O 1
ATOM 3048 N N . LEU A 1 366 ? -40.656 -14.445 -5.762 1 94.88 366 LEU A N 1
ATOM 3049 C CA . LEU A 1 366 ? -39.5 -13.617 -5.461 1 94.88 366 LEU A CA 1
ATOM 3050 C C . LEU A 1 366 ? -39.875 -12.438 -4.57 1 94.88 366 LEU A C 1
ATOM 3052 O O . LEU A 1 366 ? -41.031 -12.016 -4.559 1 94.88 366 LEU A O 1
ATOM 3056 N N . THR A 1 367 ? -38.938 -11.992 -3.777 1 94.94 367 THR A N 1
ATOM 3057 C CA . THR A 1 367 ? -39.156 -10.75 -3.045 1 94.94 367 THR A CA 1
ATOM 3058 C C . THR A 1 367 ? -39.312 -9.578 -4.008 1 94.94 367 THR A C 1
ATOM 3060 O O . THR A 1 367 ? -39.062 -9.711 -5.207 1 94.94 367 THR A O 1
ATOM 3063 N N . THR A 1 368 ? -39.75 -8.453 -3.436 1 91.88 368 THR A N 1
ATOM 3064 C CA . THR A 1 368 ? -39.719 -7.215 -4.199 1 91.88 368 THR A CA 1
ATOM 3065 C C . THR A 1 368 ? -38.281 -6.777 -4.445 1 91.88 368 THR A C 1
ATOM 3067 O O . THR A 1 368 ? -37.375 -7.238 -3.764 1 91.88 368 THR A O 1
ATOM 3070 N N . LYS A 1 369 ? -38.219 -5.965 -5.402 1 93.81 369 LYS A N 1
ATOM 3071 C CA . LYS A 1 369 ? -36.906 -5.414 -5.711 1 93.81 369 LYS A CA 1
ATOM 3072 C C . LYS A 1 369 ? -36.344 -4.602 -4.535 1 93.81 369 LYS A C 1
ATOM 3074 O O . LYS A 1 369 ? -37.062 -3.754 -3.984 1 93.81 369 LYS A O 1
ATOM 3079 N N . ARG A 1 370 ? -35.156 -4.926 -4.145 1 95.44 370 ARG A N 1
ATOM 3080 C CA . ARG A 1 370 ? -34.5 -4.203 -3.066 1 95.44 370 ARG A CA 1
ATOM 3081 C C . ARG A 1 370 ? -33.219 -3.553 -3.561 1 95.44 370 ARG A C 1
ATOM 3083 O O . ARG A 1 370 ? -32.469 -4.164 -4.312 1 95.44 370 ARG A O 1
ATOM 3090 N N . ARG A 1 371 ? -33 -2.359 -3.1 1 95.06 371 ARG A N 1
ATOM 3091 C CA . ARG A 1 371 ? -31.781 -1.64 -3.465 1 95.06 371 ARG A CA 1
ATOM 3092 C C . ARG A 1 371 ? -30.562 -2.209 -2.736 1 95.06 371 ARG A C 1
ATOM 3094 O O . ARG A 1 371 ? -30.672 -2.619 -1.578 1 95.06 371 ARG A O 1
ATOM 3101 N N . ALA A 1 372 ? -29.453 -2.186 -3.484 1 96.38 372 ALA A N 1
ATOM 3102 C CA . ALA A 1 372 ? -28.25 -2.76 -2.91 1 96.38 372 ALA A CA 1
ATOM 3103 C C . ALA A 1 372 ? -27 -2.129 -3.521 1 96.38 372 ALA A C 1
ATOM 3105 O O . ALA A 1 372 ? -27.078 -1.413 -4.523 1 96.38 372 ALA A O 1
ATOM 3106 N N . LEU A 1 373 ? -25.922 -2.266 -2.863 1 96.44 373 LEU A N 1
ATOM 3107 C CA . LEU A 1 373 ? -24.609 -1.799 -3.305 1 96.44 373 LEU A CA 1
ATOM 3108 C C . LEU A 1 373 ? -23.656 -2.971 -3.504 1 96.44 373 LEU A C 1
ATOM 3110 O O . LEU A 1 373 ? -23.5 -3.811 -2.615 1 96.44 373 LEU A O 1
ATOM 3114 N N . GLU A 1 374 ? -23.047 -3.053 -4.676 1 97.5 374 GLU A N 1
ATOM 3115 C CA . GLU A 1 374 ? -22.094 -4.125 -4.965 1 97.5 374 GLU A CA 1
ATOM 3116 C C . GLU A 1 374 ? -20.734 -3.846 -4.324 1 97.5 374 GLU A C 1
ATOM 3118 O O . GLU A 1 374 ? -20.125 -2.816 -4.594 1 97.5 374 GLU A O 1
ATOM 3123 N N . LEU A 1 375 ? -20.281 -4.758 -3.51 1 98.38 375 LEU A N 1
ATOM 3124 C CA . LEU A 1 375 ? -19.016 -4.57 -2.816 1 98.38 375 LEU A CA 1
ATOM 3125 C C . LEU A 1 375 ? -17.938 -5.488 -3.389 1 98.38 375 LEU A C 1
ATOM 3127 O O . LEU A 1 375 ? -16.75 -5.281 -3.146 1 98.38 375 LEU A O 1
ATOM 3131 N N . GLY A 1 376 ? -18.266 -6.465 -4.074 1 98.25 376 GLY A N 1
ATOM 3132 C CA . GLY A 1 376 ? -17.375 -7.438 -4.688 1 98.25 376 GLY A CA 1
ATOM 3133 C C . GLY A 1 376 ? -18.016 -8.195 -5.832 1 98.25 376 GLY A C 1
ATOM 3134 O O . GLY A 1 376 ? -19.25 -8.18 -5.984 1 98.25 376 GLY A O 1
ATOM 3135 N N . HIS A 1 377 ? -17.203 -8.805 -6.594 1 98.25 377 HIS A N 1
ATOM 3136 C CA . HIS A 1 377 ? -17.672 -9.531 -7.77 1 98.25 377 HIS A CA 1
ATOM 3137 C C . HIS A 1 377 ? -16.734 -10.688 -8.109 1 98.25 377 HIS A C 1
ATOM 3139 O O . HIS A 1 377 ? -15.508 -10.516 -8.125 1 98.25 377 HIS A O 1
ATOM 3145 N N . SER A 1 378 ? -17.266 -11.891 -8.242 1 98.06 378 SER A N 1
ATOM 3146 C CA . SER A 1 378 ? -16.516 -13.078 -8.633 1 98.06 378 SER A CA 1
ATOM 3147 C C . SER A 1 378 ? -16.938 -13.562 -10.016 1 98.06 378 SER A C 1
ATOM 3149 O O . SER A 1 378 ? -18.125 -13.562 -10.352 1 98.06 378 SER A O 1
ATOM 3151 N N . PHE A 1 379 ? -15.977 -13.969 -10.844 1 98 379 PHE A N 1
ATOM 3152 C CA . PHE A 1 379 ? -16.234 -14.461 -12.195 1 98 379 PHE A CA 1
ATOM 3153 C C . PHE A 1 379 ? -15.5 -15.773 -12.445 1 98 379 PHE A C 1
ATOM 3155 O O . PHE A 1 379 ? -14.32 -15.906 -12.109 1 98 379 PHE A O 1
ATOM 3162 N N . LEU A 1 380 ? -16.203 -16.688 -12.961 1 97.81 380 LEU A N 1
ATOM 3163 C CA . LEU A 1 380 ? -15.57 -17.828 -13.617 1 97.81 380 LEU A CA 1
ATOM 3164 C C . LEU A 1 380 ? -15.391 -17.562 -15.109 1 97.81 380 LEU A C 1
ATOM 3166 O O . LEU A 1 380 ? -16.359 -17.609 -15.875 1 97.81 380 LEU A O 1
ATOM 3170 N N . LEU A 1 381 ? -14.156 -17.375 -15.523 1 97.62 381 LEU A N 1
ATOM 3171 C CA . LEU A 1 381 ? -13.859 -16.875 -16.859 1 97.62 381 LEU A CA 1
ATOM 3172 C C . LEU A 1 381 ? -13.648 -18.031 -17.828 1 97.62 381 LEU A C 1
ATOM 3174 O O . LEU A 1 381 ? -13.68 -17.828 -19.047 1 97.62 381 LEU A O 1
ATOM 3178 N N . SER A 1 382 ? -13.469 -19.234 -17.281 1 96.5 382 SER A N 1
ATOM 3179 C CA . SER A 1 382 ? -13.07 -20.375 -18.109 1 96.5 382 SER A CA 1
ATOM 3180 C C . SER A 1 382 ? -11.805 -20.062 -18.906 1 96.5 382 SER A C 1
ATOM 3182 O O . SER A 1 382 ? -10.812 -19.594 -18.344 1 96.5 382 SER A O 1
ATOM 3184 N N . ASP A 1 383 ? -11.797 -20.406 -20.172 1 96.88 383 ASP A N 1
ATOM 3185 C CA . ASP A 1 383 ? -10.57 -20.219 -20.938 1 96.88 383 ASP A CA 1
ATOM 3186 C C . ASP A 1 383 ? -10.664 -18.984 -21.828 1 96.88 383 ASP A C 1
ATOM 3188 O O . ASP A 1 383 ? -9.914 -18.859 -22.797 1 96.88 383 ASP A O 1
ATOM 3192 N N . ARG A 1 384 ? -11.57 -18.031 -21.562 1 96.06 384 ARG A N 1
ATOM 3193 C CA . ARG A 1 384 ? -11.844 -16.859 -22.391 1 96.06 384 ARG A CA 1
ATOM 3194 C C . ARG A 1 384 ? -10.562 -16.094 -22.672 1 96.06 384 ARG A C 1
ATOM 3196 O O . ARG A 1 384 ? -10.281 -15.734 -23.812 1 96.06 384 ARG A O 1
ATOM 3203 N N . TYR A 1 385 ? -9.758 -15.797 -21.688 1 97.75 385 TYR A N 1
ATOM 3204 C CA . TYR A 1 385 ? -8.547 -15 -21.828 1 97.75 385 TYR A CA 1
ATOM 3205 C C . TYR A 1 385 ? -7.348 -15.891 -22.156 1 97.75 385 TYR A C 1
ATOM 3207 O O . TYR A 1 385 ? -6.547 -15.57 -23.031 1 97.75 385 TYR A O 1
ATOM 3215 N N . SER A 1 386 ? -7.266 -17.031 -21.469 1 96.56 386 SER A N 1
ATOM 3216 C CA . SER A 1 386 ? -6.109 -17.906 -21.594 1 96.56 386 SER A CA 1
ATOM 3217 C C . SER A 1 386 ? -5.98 -18.422 -23.031 1 96.56 386 SER A C 1
ATOM 3219 O O . SER A 1 386 ? -4.879 -18.484 -23.578 1 96.56 386 SER A O 1
ATOM 3221 N N . LYS A 1 387 ? -7.086 -18.797 -23.641 1 95.81 387 LYS A N 1
ATOM 3222 C CA . LYS A 1 387 ? -7.078 -19.312 -25 1 95.81 387 LYS A CA 1
ATOM 3223 C C . LYS A 1 387 ? -6.648 -18.25 -26 1 95.81 387 LYS A C 1
ATOM 3225 O O . LYS A 1 387 ? -5.844 -18.516 -26.891 1 95.81 387 LYS A O 1
ATOM 3230 N N . ARG A 1 388 ? -7.125 -17.109 -25.812 1 95 388 ARG A N 1
ATOM 3231 C CA . ARG A 1 388 ? -6.871 -16.016 -26.75 1 95 388 ARG A CA 1
ATOM 3232 C C . ARG A 1 388 ? -5.453 -15.477 -26.594 1 95 388 ARG A C 1
ATOM 3234 O O . ARG A 1 388 ? -4.832 -15.039 -27.562 1 95 388 ARG A O 1
ATOM 3241 N N . MET A 1 389 ? -4.934 -15.539 -25.359 1 95.81 389 MET A N 1
ATOM 3242 C CA . MET A 1 389 ? -3.666 -14.875 -25.094 1 95.81 389 MET A CA 1
ATOM 3243 C C . MET A 1 389 ? -2.539 -15.891 -24.938 1 95.81 389 MET A C 1
ATOM 3245 O O . MET A 1 389 ? -1.379 -15.516 -24.75 1 95.81 389 MET A O 1
ATOM 3249 N N . GLY A 1 390 ? -2.859 -17.125 -24.953 1 93.94 390 GLY A N 1
ATOM 3250 C CA . GLY A 1 390 ? -1.845 -18.172 -25.016 1 93.94 390 GLY A CA 1
ATOM 3251 C C . GLY A 1 390 ? -1.313 -18.562 -23.656 1 93.94 390 GLY A C 1
ATOM 3252 O O . GLY A 1 390 ? -0.127 -18.875 -23.516 1 93.94 390 GLY A O 1
ATOM 3253 N N . ALA A 1 391 ? -2.086 -18.453 -22.625 1 94.75 391 ALA A N 1
ATOM 3254 C CA . ALA A 1 391 ? -1.704 -18.984 -21.328 1 94.75 391 ALA A CA 1
ATOM 3255 C C . ALA A 1 391 ? -2.09 -20.453 -21.203 1 94.75 391 ALA A C 1
ATOM 3257 O O . ALA A 1 391 ? -3.264 -20.781 -21.016 1 94.75 391 ALA A O 1
ATOM 3258 N N . ILE A 1 392 ? -1.045 -21.344 -21.281 1 92.94 392 ILE A N 1
ATOM 3259 C CA . ILE A 1 392 ? -1.283 -22.766 -21.391 1 92.94 392 ILE A CA 1
ATOM 3260 C C . ILE A 1 392 ? -0.405 -23.516 -20.391 1 92.94 392 ILE A C 1
ATOM 3262 O O . ILE A 1 392 ? 0.548 -22.953 -19.859 1 92.94 392 ILE A O 1
ATOM 3266 N N . TYR A 1 393 ? -0.821 -24.703 -20.062 1 89.69 393 TYR A N 1
ATOM 3267 C CA . TYR A 1 393 ? 0.027 -25.609 -19.297 1 89.69 393 TYR A CA 1
ATOM 3268 C C . TYR A 1 393 ? 0.176 -26.938 -20.031 1 89.69 393 TYR A C 1
ATOM 3270 O O . TYR A 1 393 ? -0.579 -27.234 -20.953 1 89.69 393 TYR A O 1
ATOM 3278 N N . LEU A 1 394 ? 1.237 -27.641 -19.688 1 86.5 394 LEU A N 1
ATOM 3279 C CA . LEU A 1 394 ? 1.487 -28.953 -20.266 1 86.5 394 LEU A CA 1
ATOM 3280 C C . LEU A 1 394 ? 0.842 -30.047 -19.406 1 86.5 394 LEU A C 1
ATOM 3282 O O . LEU A 1 394 ? 1.145 -30.172 -18.219 1 86.5 394 LEU A O 1
ATOM 3286 N N . ALA A 1 395 ? -0.041 -30.797 -20.125 1 83.38 395 ALA A N 1
ATOM 3287 C CA . ALA A 1 395 ? -0.732 -31.875 -19.438 1 83.38 395 ALA A CA 1
ATOM 3288 C C . ALA A 1 395 ? 0.236 -33 -19.047 1 83.38 395 ALA A C 1
ATOM 3290 O O . ALA A 1 395 ? 1.248 -33.188 -19.719 1 83.38 395 ALA A O 1
ATOM 3291 N N . GLU A 1 396 ? 0.102 -33.594 -17.922 1 75.56 396 GLU A N 1
ATOM 3292 C CA . GLU A 1 396 ? 0.981 -34.625 -17.375 1 75.56 396 GLU A CA 1
ATOM 3293 C C . GLU A 1 396 ? 1.278 -35.719 -18.406 1 75.56 396 GLU A C 1
ATOM 3295 O O . GLU A 1 396 ? 2.438 -36.062 -18.609 1 75.56 396 GLU A O 1
ATOM 3300 N N . HIS A 1 397 ? 0.372 -36.375 -19.047 1 73.31 397 HIS A N 1
ATOM 3301 C CA . HIS A 1 397 ? 0.58 -37.625 -19.797 1 73.31 397 HIS A CA 1
ATOM 3302 C C . HIS A 1 397 ? 0.682 -37.344 -21.297 1 73.31 397 HIS A C 1
ATOM 3304 O O . HIS A 1 397 ? 1.223 -38.156 -22.047 1 73.31 397 HIS A O 1
ATOM 3310 N N . SER A 1 398 ? 0.316 -36.312 -21.734 1 71.19 398 SER A N 1
ATOM 3311 C CA . SER A 1 398 ? 0.234 -36.156 -23.188 1 71.19 398 SER A CA 1
ATOM 3312 C C . SER A 1 398 ? 1.061 -35 -23.672 1 71.19 398 SER A C 1
ATOM 3314 O O . SER A 1 398 ? 1.286 -34.844 -24.875 1 71.19 398 SER A O 1
ATOM 3316 N N . ASN A 1 399 ? 1.711 -34.375 -22.906 1 75.88 399 ASN A N 1
ATOM 3317 C CA . ASN A 1 399 ? 2.41 -33.125 -23.25 1 75.88 399 ASN A CA 1
ATOM 3318 C C . ASN A 1 399 ? 1.532 -32.188 -24.094 1 75.88 399 ASN A C 1
ATOM 3320 O O . ASN A 1 399 ? 2.041 -31.422 -24.891 1 75.88 399 ASN A O 1
ATOM 3324 N N . LYS A 1 400 ? 0.254 -32.438 -24.062 1 86.56 400 LYS A N 1
ATOM 3325 C CA . LYS A 1 400 ? -0.69 -31.547 -24.766 1 86.56 400 LYS A CA 1
ATOM 3326 C C . LYS A 1 400 ? -0.774 -30.188 -24.078 1 86.56 400 LYS A C 1
ATOM 3328 O O . LYS A 1 400 ? -0.785 -30.094 -22.859 1 86.56 400 LYS A O 1
ATOM 3333 N N . GLN A 1 401 ? -0.812 -29.219 -24.938 1 89.56 401 GLN A N 1
ATOM 3334 C CA . GLN A 1 401 ? -0.975 -27.844 -24.469 1 89.56 401 GLN A CA 1
ATOM 3335 C C . GLN A 1 401 ? -2.447 -27.5 -24.25 1 89.56 401 GLN A C 1
ATOM 3337 O O . GLN A 1 401 ? -3.254 -27.578 -25.172 1 89.56 401 GLN A O 1
ATOM 3342 N N . ILE A 1 402 ? -2.801 -27.203 -23.031 1 93.38 402 ILE A N 1
ATOM 3343 C CA . ILE A 1 402 ? -4.191 -26.938 -22.656 1 93.38 402 ILE A CA 1
ATOM 3344 C C . ILE A 1 402 ? -4.316 -25.531 -22.078 1 93.38 402 ILE A C 1
ATOM 3346 O O . ILE A 1 402 ? -3.541 -25.156 -21.188 1 93.38 402 ILE A O 1
ATOM 3350 N N . PRO A 1 403 ? -5.273 -24.781 -22.562 1 95.62 403 PRO A N 1
ATOM 3351 C CA . PRO A 1 403 ? -5.48 -23.469 -21.969 1 95.62 403 PRO A CA 1
ATOM 3352 C C . PRO A 1 403 ? -5.879 -23.531 -20.5 1 95.62 403 PRO A C 1
ATOM 3354 O O . PRO A 1 403 ? -6.633 -24.438 -20.094 1 95.62 403 PRO A O 1
ATOM 3357 N N . LEU A 1 404 ? -5.359 -22.625 -19.719 1 96.31 404 LEU A N 1
ATOM 3358 C CA . LEU A 1 404 ? -5.676 -22.562 -18.297 1 96.31 404 LEU A CA 1
ATOM 3359 C C . LEU A 1 404 ? -7.117 -22.125 -18.078 1 96.31 404 LEU A C 1
ATOM 3361 O O . LEU A 1 404 ? -7.637 -21.281 -18.828 1 96.31 404 LEU A O 1
ATOM 3365 N N . GLN A 1 405 ? -7.789 -22.703 -17.094 1 97.5 405 GLN A N 1
ATOM 3366 C CA . GLN A 1 405 ? -9.102 -22.25 -16.656 1 97.5 405 GLN A CA 1
ATOM 3367 C C . GLN A 1 405 ? -8.984 -21.125 -15.625 1 97.5 405 GLN A C 1
ATOM 3369 O O . GLN A 1 405 ? -8.445 -21.344 -14.539 1 97.5 405 GLN A O 1
ATOM 3374 N N . MET A 1 406 ? -9.562 -20 -15.977 1 97.81 406 MET A N 1
ATOM 3375 C CA . MET A 1 406 ? -9.281 -18.797 -15.188 1 97.81 406 MET A CA 1
ATOM 3376 C C . MET A 1 406 ? -10.5 -18.375 -14.375 1 97.81 406 MET A C 1
ATOM 3378 O O . MET A 1 406 ? -11.633 -18.641 -14.781 1 97.81 406 MET A O 1
ATOM 3382 N N . GLY A 1 407 ? -10.258 -17.812 -13.203 1 98.19 407 GLY A N 1
ATOM 3383 C CA . GLY A 1 407 ? -11.203 -17.016 -12.438 1 98.19 407 GLY A CA 1
ATOM 3384 C C . GLY A 1 407 ? -10.664 -15.641 -12.078 1 98.19 407 GLY A C 1
ATOM 3385 O O . GLY A 1 407 ? -9.445 -15.438 -12.039 1 98.19 407 GLY A O 1
ATOM 3386 N N . CYS A 1 408 ? -11.523 -14.672 -11.953 1 98.44 408 CYS A N 1
ATOM 3387 C CA . CYS A 1 408 ? -11.125 -13.375 -11.43 1 98.44 408 CYS A CA 1
ATOM 3388 C C . CYS A 1 408 ? -12.102 -12.898 -10.359 1 98.44 408 CYS A C 1
ATOM 3390 O O . CYS A 1 408 ? -13.289 -13.211 -10.414 1 98.44 408 CYS A O 1
ATOM 3392 N N . TYR A 1 409 ? -11.609 -12.25 -9.367 1 98.69 409 TYR A N 1
ATOM 3393 C CA . TYR A 1 409 ? -12.336 -11.898 -8.148 1 98.69 409 TYR A CA 1
ATOM 3394 C C . TYR A 1 409 ? -11.961 -10.5 -7.676 1 98.69 409 TYR A C 1
ATOM 3396 O O . TYR A 1 409 ? -10.812 -10.234 -7.336 1 98.69 409 TYR A O 1
ATOM 3404 N N . GLY A 1 410 ? -12.922 -9.578 -7.652 1 98.56 410 GLY A N 1
ATOM 3405 C CA . GLY A 1 410 ? -12.672 -8.195 -7.289 1 98.56 410 GLY A CA 1
ATOM 3406 C C . GLY A 1 410 ? -13.359 -7.773 -6.008 1 98.56 410 GLY A C 1
ATOM 3407 O O . GLY A 1 410 ? -14.516 -8.148 -5.77 1 98.56 410 GLY A O 1
ATOM 3408 N N . LEU A 1 411 ? -12.648 -7.066 -5.148 1 98.81 411 LEU A N 1
ATOM 3409 C CA . LEU A 1 411 ? -13.172 -6.34 -3.996 1 98.81 411 LEU A CA 1
ATOM 3410 C C . LEU A 1 411 ? -12.859 -4.852 -4.098 1 98.81 411 LEU A C 1
ATOM 3412 O O . LEU A 1 411 ? -11.695 -4.473 -4.254 1 98.81 411 LEU A O 1
ATOM 3416 N N . GLY A 1 412 ? -13.883 -4.023 -4.059 1 98.56 412 GLY A N 1
ATOM 3417 C CA . GLY A 1 412 ? -13.648 -2.588 -4.027 1 98.56 412 GLY A CA 1
ATOM 3418 C C . GLY A 1 412 ? -13.227 -2.082 -2.66 1 98.56 412 GLY A C 1
ATOM 3419 O O . GLY A 1 412 ? -14.07 -1.66 -1.861 1 98.56 412 GLY A O 1
ATOM 3420 N N . ILE A 1 413 ? -12 -1.989 -2.412 1 98.81 413 ILE A N 1
ATOM 3421 C CA . ILE A 1 413 ? -11.469 -1.729 -1.081 1 98.81 413 ILE A CA 1
ATOM 3422 C C . ILE A 1 413 ? -11.945 -0.364 -0.59 1 98.81 413 ILE A C 1
ATOM 3424 O O . ILE A 1 413 ? -12.484 -0.248 0.512 1 98.81 413 ILE A O 1
ATOM 3428 N N . SER A 1 414 ? -11.719 0.722 -1.373 1 98.12 414 SER A N 1
ATOM 3429 C CA . SER A 1 414 ? -12.148 2.053 -0.953 1 98.12 414 SER A CA 1
ATOM 3430 C C . SER A 1 414 ? -13.664 2.127 -0.808 1 98.12 414 SER A C 1
ATOM 3432 O O . SER A 1 414 ? -14.172 2.783 0.102 1 98.12 414 SER A O 1
ATOM 3434 N N . ARG A 1 415 ? -14.367 1.435 -1.701 1 97.31 415 ARG A N 1
ATOM 3435 C CA . ARG A 1 415 ? -15.828 1.39 -1.619 1 97.31 415 ARG A CA 1
ATOM 3436 C C . ARG A 1 415 ? -16.281 0.66 -0.36 1 97.31 415 ARG A C 1
ATOM 3438 O O . ARG A 1 415 ? -17.203 1.108 0.325 1 97.31 415 ARG A O 1
ATOM 3445 N N . ILE A 1 416 ? -15.672 -0.49 -0.104 1 98.5 416 ILE A N 1
ATOM 3446 C CA . ILE A 1 416 ? -16.016 -1.271 1.08 1 98.5 416 ILE A CA 1
ATOM 3447 C C . ILE A 1 416 ? -15.797 -0.428 2.334 1 98.5 416 ILE A C 1
ATOM 3449 O O . ILE A 1 416 ? -16.625 -0.444 3.25 1 98.5 416 ILE A O 1
ATOM 3453 N N . LEU A 1 417 ? -14.727 0.287 2.393 1 98 417 LEU A N 1
ATOM 3454 C CA . LEU A 1 417 ? -14.43 1.153 3.529 1 98 417 LEU A CA 1
ATOM 3455 C C . LEU A 1 417 ? -15.555 2.166 3.742 1 98 417 LEU A C 1
ATOM 3457 O O . LEU A 1 417 ? -16.109 2.256 4.836 1 98 417 LEU A O 1
ATOM 3461 N N . ALA A 1 418 ? -15.883 2.908 2.717 1 96.25 418 ALA A N 1
ATOM 3462 C CA . ALA A 1 418 ? -16.906 3.941 2.818 1 96.25 418 ALA A CA 1
ATOM 3463 C C . ALA A 1 418 ? -18.281 3.332 3.129 1 96.25 418 ALA A C 1
ATOM 3465 O O . ALA A 1 418 ? -19 3.826 3.994 1 96.25 418 ALA A O 1
ATOM 3466 N N . ALA A 1 419 ? -18.594 2.252 2.438 1 96.06 419 ALA A N 1
ATOM 3467 C CA . ALA A 1 419 ? -19.891 1.604 2.602 1 96.06 419 ALA A CA 1
ATOM 3468 C C . ALA A 1 419 ? -20.062 1.06 4.02 1 96.06 419 ALA A C 1
ATOM 3470 O O . ALA A 1 419 ? -21.141 1.143 4.598 1 96.06 419 ALA A O 1
ATOM 3471 N N . SER A 1 420 ? -19.062 0.463 4.547 1 96.81 420 SER A N 1
ATOM 3472 C CA . SER A 1 420 ? -19.156 -0.131 5.875 1 96.81 420 SER A CA 1
ATOM 3473 C C . SER A 1 420 ? -19.406 0.932 6.938 1 96.81 420 SER A C 1
ATOM 3475 O O . SER A 1 420 ? -20.25 0.742 7.82 1 96.81 420 SER A O 1
ATOM 3477 N N . VAL A 1 421 ? -18.719 2.031 6.875 1 94.5 421 VAL A N 1
ATOM 3478 C CA . VAL A 1 421 ? -18.891 3.104 7.848 1 94.5 421 VAL A CA 1
ATOM 3479 C C . VAL A 1 421 ? -20.281 3.715 7.699 1 94.5 421 VAL A C 1
ATOM 3481 O O . VAL A 1 421 ? -20.969 3.963 8.695 1 94.5 421 VAL A O 1
ATOM 3484 N N . GLU A 1 422 ? -20.734 3.939 6.441 1 91.69 422 GLU A N 1
ATOM 3485 C CA . GLU A 1 422 ? -22.062 4.461 6.191 1 91.69 422 GLU A CA 1
ATOM 3486 C C . GLU A 1 422 ? -23.141 3.531 6.758 1 91.69 422 GLU A C 1
ATOM 3488 O O . GLU A 1 422 ? -24.062 3.982 7.434 1 91.69 422 GLU A O 1
ATOM 3493 N N . TYR A 1 423 ? -22.984 2.285 6.5 1 93.12 423 TYR A N 1
ATOM 3494 C CA . TYR A 1 423 ? -23.984 1.296 6.91 1 93.12 423 TYR A CA 1
ATOM 3495 C C . TYR A 1 423 ? -24.047 1.19 8.43 1 93.12 423 TYR A C 1
ATOM 3497 O O . TYR A 1 423 ? -25.141 1.259 9.008 1 93.12 423 TYR A O 1
ATOM 3505 N N . LEU A 1 424 ? -22.938 1.067 9.055 1 92.62 424 LEU A N 1
ATOM 3506 C CA . LEU A 1 424 ? -22.906 0.854 10.5 1 92.62 424 LEU A CA 1
ATOM 3507 C C . LEU A 1 424 ? -23.297 2.123 11.242 1 92.62 424 LEU A C 1
ATOM 3509 O O . LEU A 1 424 ? -23.922 2.057 12.312 1 92.62 424 LEU A O 1
ATOM 3513 N N . SER A 1 425 ? -22.922 3.266 10.742 1 89.69 425 SER A N 1
ATOM 3514 C CA . SER A 1 425 ? -23.312 4.527 11.359 1 89.69 425 SER A CA 1
ATOM 3515 C C . SER A 1 425 ? -24.812 4.73 11.281 1 89.69 425 SER A C 1
ATOM 3517 O O . SER A 1 425 ? -25.438 5.18 12.25 1 89.69 425 SER A O 1
ATOM 3519 N N . CYS A 1 426 ? -25.344 4.395 10.141 1 84.5 426 CYS A N 1
ATOM 3520 C CA . CYS A 1 426 ? -26.797 4.484 9.977 1 84.5 426 CYS A CA 1
ATOM 3521 C C . CYS A 1 426 ? -27.516 3.523 10.914 1 84.5 426 CYS A C 1
ATOM 3523 O O . CYS A 1 426 ? -28.516 3.883 11.531 1 84.5 426 CYS A O 1
ATOM 3525 N N . LYS A 1 427 ? -27.047 2.359 10.969 1 83.5 427 LYS A N 1
ATOM 3526 C CA . LYS A 1 427 ? -27.641 1.361 11.852 1 83.5 427 LYS A CA 1
ATOM 3527 C C . LYS A 1 427 ? -27.578 1.814 13.312 1 83.5 427 LYS A C 1
ATOM 3529 O O . LYS A 1 427 ? -28.531 1.623 14.07 1 83.5 427 LYS A O 1
ATOM 3534 N N . TYR A 1 428 ? -26.5 2.346 13.609 1 82.5 428 TYR A N 1
ATOM 3535 C CA . TYR A 1 428 ? -26.328 2.846 14.969 1 82.5 428 TYR A CA 1
ATOM 3536 C C . TYR A 1 428 ? -27.297 3.979 15.266 1 82.5 428 TYR A C 1
ATOM 3538 O O . TYR A 1 428 ? -27.906 4.02 16.328 1 82.5 428 TYR A O 1
ATOM 3546 N N . GLN A 1 429 ? -27.438 4.809 14.438 1 77.19 429 GLN A N 1
ATOM 3547 C CA . GLN A 1 429 ? -28.359 5.934 14.609 1 77.19 429 GLN A CA 1
ATOM 3548 C C . GLN A 1 429 ? -29.797 5.449 14.766 1 77.19 429 GLN A C 1
ATOM 3550 O O . GLN A 1 429 ? -30.547 5.988 15.57 1 77.19 429 GLN A O 1
ATOM 3555 N N . GLN A 1 430 ? -30.172 4.5 14.016 1 74.88 430 GLN A N 1
ATOM 3556 C CA . GLN A 1 430 ? -31.5 3.924 14.094 1 74.88 430 GLN A CA 1
ATOM 3557 C C . GLN A 1 430 ? -31.75 3.268 15.445 1 74.88 430 GLN A C 1
ATOM 3559 O O . GLN A 1 430 ? -32.844 3.311 15.977 1 74.88 430 GLN A O 1
ATOM 3564 N N . SER A 1 431 ? -30.75 2.738 15.93 1 73.25 431 SER A N 1
ATOM 3565 C CA . SER A 1 431 ? -30.875 2.068 17.219 1 73.25 431 SER A CA 1
ATOM 3566 C C . SER A 1 431 ? -31.094 3.074 18.344 1 73.25 431 SER A C 1
ATOM 3568 O O . SER A 1 431 ? -31.688 2.748 19.375 1 73.25 431 SER A O 1
ATOM 3570 N N . LEU A 1 432 ? -30.672 4.215 18.062 1 67 432 LEU A N 1
ATOM 3571 C CA . LEU A 1 432 ? -30.859 5.27 19.062 1 67 432 LEU A CA 1
ATOM 3572 C C . LEU A 1 432 ? -32.25 5.84 19 1 67 432 LEU A C 1
ATOM 3574 O O . LEU A 1 432 ? -32.812 6.273 20.016 1 67 432 LEU A O 1
ATOM 3578 N N . SER A 1 433 ? -32.906 5.938 17.766 1 60.03 433 SER A N 1
ATOM 3579 C CA . SER A 1 433 ? -34.219 6.508 17.547 1 60.03 433 SER A CA 1
ATOM 3580 C C . SER A 1 433 ? -35.312 5.531 17.969 1 60.03 433 SER A C 1
ATOM 3582 O O . SER A 1 433 ? -36.375 5.938 18.484 1 60.03 433 SER A O 1
ATOM 3584 N N . SER A 1 434 ? -35.375 4.277 17.422 1 53.31 434 SER A N 1
ATOM 3585 C CA . SER A 1 434 ? -36.406 3.318 17.75 1 53.31 434 SER A CA 1
ATOM 3586 C C . SER A 1 434 ? -36.656 3.244 19.266 1 53.31 434 SER A C 1
ATOM 3588 O O . SER A 1 434 ? -37.75 3.004 19.719 1 53.31 434 SER A O 1
ATOM 3590 N N . ASP A 1 435 ? -35.656 3.496 19.906 1 46.22 435 ASP A N 1
ATOM 3591 C CA . ASP A 1 435 ? -35.844 3.404 21.344 1 46.22 435 ASP A CA 1
ATOM 3592 C C . ASP A 1 435 ? -36.594 4.613 21.875 1 46.22 435 ASP A C 1
ATOM 3594 O O . ASP A 1 435 ? -37.281 4.531 22.906 1 46.22 435 ASP A O 1
ATOM 3598 N N . SER A 1 436 ? -36.594 5.688 21.047 1 40.88 436 SER A N 1
ATOM 3599 C CA . SER A 1 436 ? -37.375 6.824 21.484 1 40.88 436 SER A CA 1
ATOM 3600 C C . SER A 1 436 ? -38.844 6.652 21.094 1 40.88 436 SER A C 1
ATOM 3602 O O . SER A 1 436 ? -39.75 7.184 21.766 1 40.88 436 SER A O 1
ATOM 3604 N N . GLU A 1 437 ? -39.094 5.949 19.906 1 39.78 437 GLU A N 1
ATOM 3605 C CA . GLU A 1 437 ? -40.469 5.84 19.484 1 39.78 437 GLU A CA 1
ATOM 3606 C C . GLU A 1 437 ? -41.219 4.754 20.281 1 39.78 437 GLU A C 1
ATOM 3608 O O . GLU A 1 437 ? -42.406 4.562 20.109 1 39.78 437 GLU A O 1
ATOM 3613 N N . SER A 1 438 ? -40.594 3.721 20.906 1 37.19 438 SER A N 1
ATOM 3614 C CA . SER A 1 438 ? -41.531 2.816 21.562 1 37.19 438 SER A CA 1
ATOM 3615 C C . SER A 1 438 ? -42.5 3.58 22.469 1 37.19 438 SER A C 1
ATOM 3617 O O . SER A 1 438 ? -43.438 3 23 1 37.19 438 SER A O 1
ATOM 3619 N N . SER A 1 439 ? -42.156 4.773 22.922 1 32.97 439 SER A N 1
ATOM 3620 C CA . SER A 1 439 ? -43.25 5.391 23.672 1 32.97 439 SER A CA 1
ATOM 3621 C C . SER A 1 439 ? -44.281 6.02 22.734 1 32.97 439 SER A C 1
ATOM 3623 O O . SER A 1 439 ? -45.344 6.449 23.172 1 32.97 439 SER A O 1
ATOM 3625 N N . ALA A 1 440 ? -43.938 6.633 21.5 1 30.81 440 ALA A N 1
ATOM 3626 C CA . ALA A 1 440 ? -45.031 7.254 20.766 1 30.81 440 ALA A CA 1
ATOM 3627 C C . ALA A 1 440 ? -45.719 6.242 19.859 1 30.81 440 ALA A C 1
ATOM 3629 O O . ALA A 1 440 ? -45.094 5.68 18.953 1 30.81 440 ALA A O 1
ATOM 3630 N N . GLN A 1 441 ? -46.875 5.508 20.156 1 27.14 441 GLN A N 1
ATOM 3631 C CA . GLN A 1 441 ? -47.75 4.512 19.547 1 27.14 441 GLN A CA 1
ATOM 3632 C C . GLN A 1 441 ? -47.875 4.742 18.047 1 27.14 441 GLN A C 1
ATOM 3634 O O . GLN A 1 441 ? -47.75 3.809 17.266 1 27.14 441 GLN A O 1
ATOM 3639 N N . SER A 1 442 ? -49.156 5.422 17.5 1 27.34 442 SER A N 1
ATOM 3640 C CA . SER A 1 442 ? -50.156 5.051 16.5 1 27.34 442 SER A CA 1
ATOM 3641 C C . SER A 1 442 ? -49.688 5.387 15.094 1 27.34 442 SER A C 1
ATOM 3643 O O . SER A 1 442 ? -50.156 4.781 14.125 1 27.34 442 SER A O 1
ATOM 3645 N N . SER A 1 443 ? -49.438 6.711 14.586 1 27.23 443 SER A N 1
ATOM 3646 C CA . SER A 1 443 ? -49.875 7.035 13.227 1 27.23 443 SER A CA 1
ATOM 3647 C C . SER A 1 443 ? -48.906 6.465 12.188 1 27.23 443 SER A C 1
ATOM 3649 O O . SER A 1 443 ? -47.688 6.414 12.422 1 27.23 443 SER A O 1
ATOM 3651 N N . SER A 1 444 ? -49.344 5.637 11.07 1 27.38 444 SER A N 1
ATOM 3652 C CA . SER A 1 444 ? -49 4.789 9.938 1 27.38 444 SER A CA 1
ATOM 3653 C C . SER A 1 444 ? -48.031 5.5 8.992 1 27.38 444 SER A C 1
ATOM 3655 O O . SER A 1 444 ? -47.688 4.973 7.93 1 27.38 444 SER A O 1
ATOM 3657 N N . SER A 1 445 ? -47.875 6.887 8.914 1 26.8 445 SER A N 1
ATOM 3658 C CA . SER A 1 445 ? -47.438 7.355 7.598 1 26.8 445 SER A CA 1
ATOM 3659 C C . SER A 1 445 ? -46.031 6.91 7.297 1 26.8 445 SER A C 1
ATOM 3661 O O . SER A 1 445 ? -45.156 6.93 8.18 1 26.8 445 SER A O 1
ATOM 3663 N N . SER A 1 446 ? -45.719 6.027 6.328 1 28.86 446 SER A N 1
ATOM 3664 C CA . SER A 1 446 ? -44.594 5.531 5.527 1 28.86 446 SER A CA 1
ATOM 3665 C C . SER A 1 446 ? -43.594 6.641 5.246 1 28.86 446 SER A C 1
ATOM 3667 O O . SER A 1 446 ? -43.375 7.008 4.09 1 28.86 446 SER A O 1
ATOM 3669 N N . GLN A 1 447 ? -43.594 7.859 5.902 1 25.61 447 GLN A N 1
ATOM 3670 C CA . GLN A 1 447 ? -42.75 8.914 5.352 1 25.61 447 GLN A CA 1
ATOM 3671 C C . GLN A 1 447 ? -41.312 8.469 5.262 1 25.61 447 GLN A C 1
ATOM 3673 O O . GLN A 1 447 ? -40.844 7.688 6.094 1 25.61 447 GLN A O 1
ATOM 3678 N N . SER A 1 448 ? -40.625 8.789 4.102 1 29.88 448 SER A N 1
ATOM 3679 C CA . SER A 1 448 ? -39.25 8.766 3.643 1 29.88 448 SER A CA 1
ATOM 3680 C C . SER A 1 448 ? -38.281 9.156 4.762 1 29.88 448 SER A C 1
ATOM 3682 O O . SER A 1 448 ? -38.406 10.227 5.359 1 29.88 448 SER A O 1
ATOM 3684 N N . GLN A 1 449 ? -37.906 8.367 5.664 1 31.38 449 GLN A N 1
ATOM 3685 C CA . GLN A 1 449 ? -36.938 8.586 6.727 1 31.38 449 GLN A CA 1
ATOM 3686 C C . GLN A 1 449 ? -35.812 9.5 6.254 1 31.38 449 GLN A C 1
ATOM 3688 O O . GLN A 1 449 ? -35 9.109 5.41 1 31.38 449 GLN A O 1
ATOM 3693 N N . SER A 1 450 ? -36 10.836 6.074 1 29.2 450 SER A N 1
ATOM 3694 C CA . SER A 1 450 ? -35.062 11.906 5.746 1 29.2 450 SER A CA 1
ATOM 3695 C C . SER A 1 450 ? -33.812 11.82 6.598 1 29.2 450 SER A C 1
ATOM 3697 O O . SER A 1 450 ? -33.812 11.242 7.684 1 29.2 450 SER A O 1
ATOM 3699 N N . ALA A 1 451 ? -32.562 12.141 6.066 1 35.03 451 ALA A N 1
ATOM 3700 C CA . ALA A 1 451 ? -31.219 12.383 6.59 1 35.03 451 ALA A CA 1
ATOM 3701 C C . ALA A 1 451 ? -31.281 13.07 7.949 1 35.03 451 ALA A C 1
ATOM 3703 O O . ALA A 1 451 ? -30.281 13.133 8.664 1 35.03 451 ALA A O 1
ATOM 3704 N N . SER A 1 452 ? -32.312 13.695 8.344 1 34.19 452 SER A N 1
ATOM 3705 C CA . SER A 1 452 ? -32.438 14.523 9.539 1 34.19 452 SER A CA 1
ATOM 3706 C C . SER A 1 452 ? -32.281 13.688 10.812 1 34.19 452 SER A C 1
ATOM 3708 O O . SER A 1 452 ? -31.922 14.219 11.867 1 34.19 452 SER A O 1
ATOM 3710 N N . THR A 1 453 ? -32.562 12.43 10.781 1 39.53 453 THR A N 1
ATOM 3711 C CA . THR A 1 453 ? -32.719 11.727 12.047 1 39.53 453 THR A CA 1
ATOM 3712 C C . THR A 1 453 ? -31.375 11.18 12.531 1 39.53 453 THR A C 1
ATOM 3714 O O . THR A 1 453 ? -31.297 10.492 13.547 1 39.53 453 THR A O 1
ATOM 3717 N N . LEU A 1 454 ? -30.312 11.344 11.742 1 44.22 454 LEU A N 1
ATOM 3718 C CA . LEU A 1 454 ? -29.047 10.688 12.062 1 44.22 454 LEU A CA 1
ATOM 3719 C C . LEU A 1 454 ? -28.297 11.461 13.148 1 44.22 454 LEU A C 1
ATOM 3721 O O . LEU A 1 454 ? -27.188 11.094 13.516 1 44.22 454 LEU A O 1
ATOM 3725 N N . TYR A 1 455 ? -28.859 12.578 13.602 1 43.56 455 TYR A N 1
ATOM 3726 C CA . TYR A 1 455 ? -28.109 13.461 14.477 1 43.56 455 TYR A CA 1
ATOM 3727 C C . TYR A 1 455 ? -28.531 13.289 15.93 1 43.56 455 TYR A C 1
ATOM 3729 O O . TYR A 1 455 ? -29.688 13.008 16.219 1 43.56 455 TYR A O 1
ATOM 3737 N N . ASP A 1 456 ? -27.562 13.023 16.828 1 46.28 456 ASP A N 1
ATOM 3738 C CA . ASP A 1 456 ? -27.812 13.016 18.266 1 46.28 456 ASP A CA 1
ATOM 3739 C C . ASP A 1 456 ? -28.594 14.258 18.688 1 46.28 456 ASP A C 1
ATOM 3741 O O . ASP A 1 456 ? -28.25 15.375 18.297 1 46.28 456 ASP A O 1
ATOM 3745 N N . SER A 1 457 ? -29.859 14.055 19.234 1 44.09 457 SER A N 1
ATOM 3746 C CA . SER A 1 457 ? -30.781 15.125 19.625 1 44.09 457 SER A CA 1
ATOM 3747 C C . SER A 1 457 ? -30.047 16.219 20.391 1 44.09 457 SER A C 1
ATOM 3749 O O . SER A 1 457 ? -30.391 17.406 20.266 1 44.09 457 SER A O 1
ATOM 3751 N N . ALA A 1 458 ? -29.219 15.781 21.234 1 43.28 458 ALA A N 1
ATOM 3752 C CA . ALA A 1 458 ? -28.609 16.797 22.078 1 43.28 458 ALA A CA 1
ATOM 3753 C C . ALA A 1 458 ? -27.547 17.578 21.328 1 43.28 458 ALA A C 1
ATOM 3755 O O . ALA A 1 458 ? -27.438 18.797 21.469 1 43.28 458 ALA A O 1
ATOM 3756 N N . SER A 1 459 ? -26.75 16.906 20.531 1 48.25 459 SER A N 1
ATOM 3757 C CA . SER A 1 459 ? -25.594 17.516 19.891 1 48.25 459 SER A CA 1
ATOM 3758 C C . SER A 1 459 ? -25.781 17.656 18.391 1 48.25 459 SER A C 1
ATOM 3760 O O . SER A 1 459 ? -25.016 18.344 17.719 1 48.25 459 SER A O 1
ATOM 3762 N N . ASN A 1 460 ? -26.891 17.312 17.859 1 54.44 460 ASN A N 1
ATOM 3763 C CA . ASN A 1 460 ? -27.141 17.328 16.422 1 54.44 460 ASN A CA 1
ATOM 3764 C C . ASN A 1 460 ? -25.938 16.797 15.641 1 54.44 460 ASN A C 1
ATOM 3766 O O . ASN A 1 460 ? -25.562 17.344 14.602 1 54.44 460 ASN A O 1
ATOM 3770 N N . SER A 1 461 ? -25.172 15.875 16.453 1 63.06 461 SER A N 1
ATOM 3771 C CA . SER A 1 461 ? -23.969 15.352 15.805 1 63.06 461 SER A CA 1
ATOM 3772 C C . SER A 1 461 ? -24.125 13.883 15.438 1 63.06 461 SER A C 1
ATOM 3774 O O . SER A 1 461 ? -24.859 13.148 16.109 1 63.06 461 SER A O 1
ATOM 3776 N N . LEU A 1 462 ? -23.641 13.523 14.305 1 75.94 462 LEU A N 1
ATOM 3777 C CA . LEU A 1 462 ? -23.609 12.133 13.867 1 75.94 462 LEU A CA 1
ATOM 3778 C C . LEU A 1 462 ? -22.297 11.469 14.242 1 75.94 462 LEU A C 1
ATOM 3780 O O . LEU A 1 462 ? -21.219 11.953 13.875 1 75.94 462 LEU A O 1
ATOM 3784 N N . PHE A 1 463 ? -22.453 10.398 15.141 1 83.19 463 PHE A N 1
ATOM 3785 C CA . PHE A 1 463 ? -21.266 9.656 15.547 1 83.19 463 PHE A CA 1
ATOM 3786 C C . PHE A 1 463 ? -20.984 8.516 14.578 1 83.19 463 PHE A C 1
ATOM 3788 O O . PHE A 1 463 ? -21.844 7.656 14.359 1 83.19 463 PHE A O 1
ATOM 3795 N N . LEU A 1 464 ? -19.797 8.531 14.07 1 90.31 464 LEU A N 1
ATOM 3796 C CA . LEU A 1 464 ? -19.438 7.492 13.117 1 90.31 464 LEU A CA 1
ATOM 3797 C C . LEU A 1 464 ? -19.25 6.152 13.82 1 90.31 464 LEU A C 1
ATOM 3799 O O . LEU A 1 464 ? -18.844 6.109 14.984 1 90.31 464 LEU A O 1
ATOM 3803 N N . ARG A 1 465 ? -19.625 5.113 13.156 1 92.56 465 ARG A N 1
ATOM 3804 C CA . ARG A 1 465 ? -19.359 3.738 13.562 1 92.56 465 ARG A CA 1
ATOM 3805 C C . ARG A 1 465 ? -18.578 2.988 12.492 1 92.56 465 ARG A C 1
ATOM 3807 O O . ARG A 1 465 ? -19 2.924 11.336 1 92.56 465 ARG A O 1
ATOM 3814 N N . TRP A 1 466 ? -17.391 2.514 12.93 1 95.88 466 TRP A N 1
ATOM 3815 C CA . TRP A 1 466 ? -16.531 1.737 12.047 1 95.88 466 TRP A CA 1
ATOM 3816 C C . TRP A 1 466 ? -16.656 0.245 12.336 1 95.88 466 TRP A C 1
ATOM 3818 O O . TRP A 1 466 ? -17 -0.15 13.445 1 95.88 466 TRP A O 1
ATOM 3828 N N . PRO A 1 467 ? -16.422 -0.64 11.234 1 97.19 467 PRO A N 1
ATOM 3829 C CA . PRO A 1 467 ? -16.125 -2.012 11.648 1 97.19 467 PRO A CA 1
ATOM 3830 C C . PRO A 1 467 ? -15 -2.084 12.68 1 97.19 467 PRO A C 1
ATOM 3832 O O . PRO A 1 467 ? -14.008 -1.364 12.57 1 97.19 467 PRO A O 1
ATOM 3835 N N . LYS A 1 468 ? -15.164 -2.902 13.633 1 95.88 468 LYS A N 1
ATOM 3836 C CA . LYS A 1 468 ? -14.227 -2.955 14.758 1 95.88 468 LYS A CA 1
ATOM 3837 C C . LYS A 1 468 ? -12.805 -3.205 14.273 1 95.88 468 LYS A C 1
ATOM 3839 O O . LYS A 1 468 ? -11.852 -2.617 14.797 1 95.88 468 LYS A O 1
ATOM 3844 N N . LEU A 1 469 ? -12.633 -3.938 13.273 1 95.88 469 LEU A N 1
ATOM 3845 C CA . LEU A 1 469 ? -11.312 -4.395 12.852 1 95.88 469 LEU A CA 1
ATOM 3846 C C . LEU A 1 469 ? -10.594 -3.314 12.055 1 95.88 469 LEU A C 1
ATOM 3848 O O . LEU A 1 469 ? -9.383 -3.408 11.836 1 95.88 469 LEU A O 1
ATOM 3852 N N . ILE A 1 470 ? -11.305 -2.209 11.688 1 96.88 470 ILE A N 1
ATOM 3853 C CA . ILE A 1 470 ? -10.609 -1.277 10.812 1 96.88 470 ILE A CA 1
ATOM 3854 C C . ILE A 1 470 ? -10.789 0.149 11.328 1 96.88 470 ILE A C 1
ATOM 3856 O O . ILE A 1 470 ? -10.609 1.113 10.578 1 96.88 470 ILE A O 1
ATOM 3860 N N . VAL A 1 471 ? -11.18 0.306 12.594 1 95.25 471 VAL A N 1
ATOM 3861 C CA . VAL A 1 471 ? -11.273 1.634 13.195 1 95.25 471 VAL A CA 1
ATOM 3862 C C . VAL A 1 471 ? -9.906 2.314 13.156 1 95.25 471 VAL A C 1
ATOM 3864 O O . VAL A 1 471 ? -8.883 1.675 13.391 1 95.25 471 VAL A O 1
ATOM 3867 N N . PRO A 1 472 ? -9.859 3.604 12.812 1 92.62 472 PRO A N 1
ATOM 3868 C CA . PRO A 1 472 ? -8.555 4.254 12.664 1 92.62 472 PRO A CA 1
ATOM 3869 C C . PRO A 1 472 ? -7.758 4.285 13.969 1 92.62 472 PRO A C 1
ATOM 3871 O O . PRO A 1 472 ? -6.535 4.125 13.953 1 92.62 472 PRO A O 1
ATOM 3874 N N . PHE A 1 473 ? -8.398 4.59 15.086 1 92.31 473 PHE A N 1
ATOM 3875 C CA . PHE A 1 473 ? -7.844 4.512 16.438 1 92.31 473 PHE A CA 1
ATOM 3876 C C . PHE A 1 473 ? -8.805 3.795 17.375 1 92.31 473 PHE A C 1
ATOM 3878 O O . PHE A 1 473 ? -10.008 4.035 17.344 1 92.31 473 PHE A O 1
ATOM 3885 N N . LYS A 1 474 ? -8.227 2.982 18.141 1 94.56 474 LYS A N 1
ATOM 3886 C CA . LYS A 1 474 ? -9.07 2.254 19.078 1 94.56 474 LYS A CA 1
ATOM 3887 C C . LYS A 1 474 ? -9.258 3.039 20.375 1 94.56 474 LYS A C 1
ATOM 3889 O O . LYS A 1 474 ? -10.281 2.904 21.047 1 94.56 474 LYS A O 1
ATOM 3894 N N . ILE A 1 475 ? -8.258 3.83 20.703 1 95.12 475 ILE A N 1
ATOM 3895 C CA . ILE A 1 475 ? -8.258 4.539 21.969 1 95.12 475 ILE A CA 1
ATOM 3896 C C . ILE A 1 475 ? -7.895 6.008 21.75 1 95.12 475 ILE A C 1
ATOM 3898 O O . ILE A 1 475 ? -6.984 6.316 20.969 1 95.12 475 ILE A O 1
ATOM 3902 N N . CYS A 1 476 ? -8.625 6.898 22.328 1 95.19 476 CYS A N 1
ATOM 3903 C CA . CYS A 1 476 ? -8.305 8.32 22.391 1 95.19 476 CYS A CA 1
ATOM 3904 C C . CYS A 1 476 ? -8.133 8.773 23.828 1 95.19 476 CYS A C 1
ATOM 3906 O O . CYS A 1 476 ? -8.984 8.508 24.688 1 95.19 476 CYS A O 1
ATOM 3908 N N . LEU A 1 477 ? -6.996 9.367 24.172 1 95.56 477 LEU A N 1
ATOM 3909 C CA . LEU A 1 477 ? -6.727 9.93 25.484 1 95.56 477 LEU A CA 1
ATOM 3910 C C . LEU A 1 477 ? -6.793 11.453 25.469 1 95.56 477 LEU A C 1
ATOM 3912 O O . LEU A 1 477 ? -5.992 12.102 24.797 1 95.56 477 LEU A O 1
ATOM 3916 N N . ILE A 1 478 ? -7.742 11.992 26.141 1 94.94 478 ILE A N 1
ATOM 3917 C CA . ILE A 1 478 ? -7.91 13.438 26.234 1 94.94 478 ILE A CA 1
ATOM 3918 C C . ILE A 1 478 ? -7.18 13.969 27.469 1 94.94 478 ILE A C 1
ATOM 3920 O O . ILE A 1 478 ? -7.559 13.656 28.594 1 94.94 478 ILE A O 1
ATOM 3924 N N . LEU A 1 479 ? -6.172 14.805 27.281 1 93.94 479 LEU A N 1
ATOM 3925 C CA . LEU A 1 479 ? -5.34 15.344 28.344 1 93.94 479 LEU A CA 1
ATOM 3926 C C . LEU A 1 479 ? -6.039 16.5 29.047 1 93.94 479 LEU A C 1
ATOM 3928 O O . LEU A 1 479 ? -6.98 17.094 28.516 1 93.94 479 LEU A O 1
ATOM 3932 N N . PRO A 1 480 ? -5.582 16.797 30.266 1 92.75 480 PRO A N 1
ATOM 3933 C CA . PRO A 1 480 ? -6.094 18.016 30.891 1 92.75 480 PRO A CA 1
ATOM 3934 C C . PRO A 1 480 ? -5.773 19.266 30.109 1 92.75 480 PRO A C 1
ATOM 3936 O O . PRO A 1 480 ? -4.848 19.281 29.297 1 92.75 480 PRO A O 1
ATOM 3939 N N . LYS A 1 481 ? -6.676 20.234 30.344 1 89.56 481 LYS A N 1
ATOM 3940 C CA . LYS A 1 481 ? -6.348 21.516 29.734 1 89.56 481 LYS A CA 1
ATOM 3941 C C . LYS A 1 481 ? -5.023 22.062 30.281 1 89.56 481 LYS A C 1
ATOM 3943 O O . LYS A 1 481 ? -4.742 21.953 31.469 1 89.56 481 LYS A O 1
ATOM 3948 N N . ARG A 1 482 ? -4.281 22.672 29.422 1 87.56 482 ARG A N 1
ATOM 3949 C CA . ARG A 1 482 ? -2.998 23.234 29.828 1 87.56 482 ARG A CA 1
ATOM 3950 C C . ARG A 1 482 ? -3.184 24.297 30.906 1 87.56 482 ARG A C 1
ATOM 3952 O O . ARG A 1 482 ? -4.102 25.109 30.828 1 87.56 482 ARG A O 1
ATOM 3959 N N . ASP A 1 483 ? -2.436 24.281 31.906 1 87.88 483 ASP A N 1
ATOM 3960 C CA . ASP A 1 483 ? -2.391 25.25 33 1 87.88 483 ASP A CA 1
ATOM 3961 C C . ASP A 1 483 ? -3.633 25.125 33.875 1 87.88 483 ASP A C 1
ATOM 3963 O O . ASP A 1 483 ? -3.908 26.016 34.688 1 87.88 483 ASP A O 1
ATOM 3967 N N . SER A 1 484 ? -4.395 24.125 33.656 1 89.69 484 SER A N 1
ATOM 3968 C CA . SER A 1 484 ? -5.508 23.844 34.562 1 89.69 484 SER A CA 1
ATOM 3969 C C . SER A 1 484 ? -5.012 23.266 35.906 1 89.69 484 SER A C 1
ATOM 3971 O O . SER A 1 484 ? -3.826 22.969 36.031 1 89.69 484 SER A O 1
ATOM 3973 N N . LYS A 1 485 ? -5.887 23.25 36.812 1 90.38 485 LYS A N 1
ATOM 3974 C CA . LYS A 1 485 ? -5.57 22.625 38.094 1 90.38 485 LYS A CA 1
ATOM 3975 C C . LYS A 1 485 ? -5.109 21.172 37.906 1 90.38 485 LYS A C 1
ATOM 3977 O O . LYS A 1 485 ? -4.168 20.734 38.562 1 90.38 485 LYS A O 1
ATOM 3982 N N . GLU A 1 486 ? -5.746 20.516 37.031 1 89.62 486 GLU A N 1
ATOM 3983 C CA . GLU A 1 486 ? -5.43 19.125 36.719 1 89.62 486 GLU A CA 1
ATOM 3984 C C . GLU A 1 486 ? -4.039 18.984 36.094 1 89.62 486 GLU A C 1
ATOM 3986 O O . GLU A 1 486 ? -3.303 18.047 36.406 1 89.62 486 GLU A O 1
ATOM 3991 N N . ASP A 1 487 ? -3.676 19.859 35.188 1 87.88 487 ASP A N 1
ATOM 3992 C CA . ASP A 1 487 ? -2.363 19.891 34.562 1 87.88 487 ASP A CA 1
ATOM 3993 C C . ASP A 1 487 ? -1.26 20.141 35.594 1 87.88 487 ASP A C 1
ATOM 3995 O O . ASP A 1 487 ? -0.234 19.453 35.594 1 87.88 487 ASP A O 1
ATOM 3999 N N . HIS A 1 488 ? -1.554 21.125 36.531 1 84 488 HIS A N 1
ATOM 4000 C CA . HIS A 1 488 ? -0.598 21.469 37.562 1 84 488 HIS A CA 1
ATOM 4001 C C . HIS A 1 488 ? -0.444 20.328 38.562 1 84 488 HIS A C 1
ATOM 4003 O O . HIS A 1 488 ? 0.63 20.141 39.125 1 84 488 HIS A O 1
ATOM 4009 N N . GLY A 1 489 ? -1.487 19.625 38.719 1 83 489 GLY A N 1
ATOM 4010 C CA . GLY A 1 489 ? -1.482 18.484 39.656 1 83 489 GLY A CA 1
ATOM 4011 C C . GLY A 1 489 ? -0.895 17.234 39.031 1 83 489 GLY A C 1
ATOM 4012 O O . GLY A 1 489 ? -1.271 16.125 39.406 1 83 489 GLY A O 1
ATOM 4013 N N . LYS A 1 490 ? -0.204 17.281 37.969 1 85.25 490 LYS A N 1
ATOM 4014 C CA . LYS A 1 490 ? 0.527 16.203 37.281 1 85.25 490 LYS A CA 1
ATOM 4015 C C . LYS A 1 490 ? -0.418 15.312 36.5 1 85.25 490 LYS A C 1
ATOM 4017 O O . LYS A 1 490 ? -0.114 14.141 36.25 1 85.25 490 LYS A O 1
ATOM 4022 N N . GLY A 1 491 ? -1.576 15.828 36.219 1 89.88 491 GLY A N 1
ATOM 4023 C CA . GLY A 1 491 ? -2.541 15.062 35.438 1 89.88 491 GLY A CA 1
ATOM 4024 C C . GLY A 1 491 ? -2.023 14.672 34.062 1 89.88 491 GLY A C 1
ATOM 4025 O O . GLY A 1 491 ? -2.297 13.562 33.594 1 89.88 491 GLY A O 1
ATOM 4026 N N . THR A 1 492 ? -1.322 15.562 33.469 1 90.31 492 THR A N 1
ATOM 4027 C CA . THR A 1 492 ? -0.752 15.297 32.156 1 90.31 492 THR A CA 1
ATOM 4028 C C . THR A 1 492 ? 0.297 14.188 32.25 1 90.31 492 THR A C 1
ATOM 4030 O O . THR A 1 492 ? 0.302 13.273 31.422 1 90.31 492 THR A O 1
ATOM 4033 N N . GLU A 1 493 ? 1.108 14.242 33.188 1 88.5 493 GLU A N 1
ATOM 4034 C CA . GLU A 1 493 ? 2.141 13.227 33.375 1 88.5 493 GLU A CA 1
ATOM 4035 C C . GLU A 1 493 ? 1.526 11.852 33.625 1 88.5 493 GLU A C 1
ATOM 4037 O O . GLU A 1 493 ? 1.974 10.852 33.062 1 88.5 493 GLU A O 1
ATOM 4042 N N . PHE A 1 494 ? 0.556 11.891 34.5 1 90.62 494 PHE A N 1
ATOM 4043 C CA . PHE A 1 494 ? -0.138 10.641 34.781 1 90.62 494 PHE A CA 1
ATOM 4044 C C . PHE A 1 494 ? -0.8 10.078 33.531 1 90.62 494 PHE A C 1
ATOM 4046 O O . PHE A 1 494 ? -0.777 8.867 33.312 1 90.62 494 PHE A O 1
ATOM 4053 N N . SER A 1 495 ? -1.376 10.883 32.781 1 92.31 495 SER A N 1
ATOM 4054 C CA . SER A 1 495 ? -2.047 10.484 31.562 1 92.31 495 SER A CA 1
ATOM 4055 C C . SER A 1 495 ? -1.06 9.883 30.562 1 92.31 495 SER A C 1
ATOM 4057 O O . SER A 1 495 ? -1.338 8.852 29.953 1 92.31 495 SER A O 1
ATOM 4059 N N . MET A 1 496 ? 0.057 10.492 30.438 1 89 496 MET A N 1
ATOM 4060 C CA . MET A 1 496 ? 1.078 10 29.516 1 89 496 MET A CA 1
ATOM 4061 C C . MET A 1 496 ? 1.642 8.664 29.984 1 89 496 MET A C 1
ATOM 4063 O O . MET A 1 496 ? 1.989 7.812 29.156 1 89 496 MET A O 1
ATOM 4067 N N . HIS A 1 497 ? 1.719 8.547 31.266 1 90.19 497 HIS A N 1
ATOM 4068 C CA . HIS A 1 497 ? 2.139 7.266 31.828 1 90.19 497 HIS A CA 1
ATOM 4069 C C . HIS A 1 497 ? 1.16 6.156 31.453 1 90.19 497 HIS A C 1
ATOM 4071 O O . HIS A 1 497 ? 1.575 5.062 31.062 1 90.19 497 HIS A O 1
ATOM 4077 N N . LEU A 1 498 ? -0.088 6.457 31.609 1 93.06 498 LEU A N 1
ATOM 4078 C CA . LEU A 1 498 ? -1.106 5.484 31.234 1 93.06 498 LEU A CA 1
ATOM 4079 C C . LEU A 1 498 ? -0.989 5.121 29.75 1 93.06 498 LEU A C 1
ATOM 4081 O O . LEU A 1 498 ? -1.101 3.951 29.391 1 93.06 498 LEU A O 1
ATOM 4085 N N . ALA A 1 499 ? -0.778 6.125 28.922 1 90.81 499 ALA A N 1
ATOM 4086 C CA . ALA A 1 499 ? -0.626 5.902 27.5 1 90.81 499 ALA A CA 1
ATOM 4087 C C . ALA A 1 499 ? 0.526 4.945 27.203 1 90.81 499 ALA A C 1
ATOM 4089 O O . ALA A 1 499 ? 0.399 4.039 26.375 1 90.81 499 ALA A O 1
ATOM 4090 N N . ASN A 1 500 ? 1.577 5.121 27.906 1 88.06 500 ASN A N 1
ATOM 4091 C CA . ASN A 1 500 ? 2.746 4.266 27.734 1 88.06 500 ASN A CA 1
ATOM 4092 C C . ASN A 1 500 ? 2.447 2.822 28.125 1 88.06 500 ASN A C 1
ATOM 4094 O O . ASN A 1 500 ? 2.85 1.889 27.422 1 88.06 500 ASN A O 1
ATOM 4098 N N . ILE A 1 501 ? 1.771 2.664 29.172 1 91.38 501 ILE A N 1
ATOM 4099 C CA . ILE A 1 501 ? 1.438 1.326 29.641 1 91.38 501 ILE A CA 1
ATOM 4100 C C . ILE A 1 501 ? 0.524 0.631 28.641 1 91.38 501 ILE A C 1
ATOM 4102 O O . ILE A 1 501 ? 0.708 -0.55 28.344 1 91.38 501 ILE A O 1
ATOM 4106 N N . ILE A 1 502 ? -0.43 1.39 28.156 1 91.62 502 ILE A N 1
ATOM 4107 C CA . ILE A 1 502 ? -1.375 0.832 27.203 1 91.62 502 ILE A CA 1
ATOM 4108 C C . ILE A 1 502 ? -0.634 0.403 25.938 1 91.62 502 ILE A C 1
ATOM 4110 O O . ILE A 1 502 ? -0.887 -0.677 25.391 1 91.62 502 ILE A O 1
ATOM 4114 N N . ARG A 1 503 ? 0.219 1.193 25.469 1 86.88 503 ARG A N 1
ATOM 4115 C CA . ARG A 1 503 ? 1.011 0.879 24.281 1 86.88 503 ARG A CA 1
ATOM 4116 C C . ARG A 1 503 ? 1.837 -0.385 24.484 1 86.88 503 ARG A C 1
ATOM 4118 O O . ARG A 1 503 ? 1.886 -1.255 23.609 1 86.88 503 ARG A O 1
ATOM 4125 N N . ASP A 1 504 ? 2.49 -0.46 25.594 1 84.12 504 ASP A N 1
ATOM 4126 C CA . ASP A 1 504 ? 3.379 -1.583 25.891 1 84.12 504 ASP A CA 1
ATOM 4127 C C . ASP A 1 504 ? 2.59 -2.881 26.047 1 84.12 504 ASP A C 1
ATOM 4129 O O . ASP A 1 504 ? 3.031 -3.939 25.594 1 84.12 504 ASP A O 1
ATOM 4133 N N . ARG A 1 505 ? 1.499 -2.73 26.656 1 87.56 505 ARG A N 1
ATOM 4134 C CA . ARG A 1 505 ? 0.737 -3.926 27 1 87.56 505 ARG A CA 1
ATOM 4135 C C . ARG A 1 505 ? -0.069 -4.426 25.797 1 87.56 505 ARG A C 1
ATOM 4137 O O . ARG A 1 505 ? -0.187 -5.633 25.578 1 87.56 505 ARG A O 1
ATOM 4144 N N . PHE A 1 506 ? -0.61 -3.508 25.047 1 87 506 PHE A N 1
ATOM 4145 C CA . PHE A 1 506 ? -1.569 -3.932 24.031 1 87 506 PHE A CA 1
ATOM 4146 C C . PHE A 1 506 ? -1.028 -3.668 22.641 1 87 506 PHE A C 1
ATOM 4148 O O . PHE A 1 506 ? -1.607 -4.121 21.641 1 87 506 PHE A O 1
ATOM 4155 N N . GLY A 1 507 ? 0.055 -3.018 22.516 1 77.75 507 GLY A N 1
ATOM 4156 C CA . GLY A 1 507 ? 0.633 -2.736 21.219 1 77.75 507 GLY A CA 1
ATOM 4157 C C . GLY A 1 507 ? -0.257 -1.872 20.344 1 77.75 507 GLY A C 1
ATOM 4158 O O . GLY A 1 507 ? -0.294 -2.045 19.125 1 77.75 507 GLY A O 1
ATOM 4159 N N . GLU A 1 508 ? -1.1 -0.994 20.922 1 76.31 508 GLU A N 1
ATOM 4160 C CA . GLU A 1 508 ? -2.064 -0.177 20.188 1 76.31 508 GLU A CA 1
ATOM 4161 C C . GLU A 1 508 ? -1.635 1.287 20.156 1 76.31 508 GLU A C 1
ATOM 4163 O O . GLU A 1 508 ? -1.104 1.807 21.141 1 76.31 508 GLU A O 1
ATOM 4168 N N . ASP A 1 509 ? -1.922 1.826 18.906 1 77.31 509 ASP A N 1
ATOM 4169 C CA . ASP A 1 509 ? -1.716 3.268 18.812 1 77.31 509 ASP A CA 1
ATOM 4170 C C . ASP A 1 509 ? -2.855 4.031 19.5 1 77.31 509 ASP A C 1
ATOM 4172 O O . ASP A 1 509 ? -4.016 3.629 19.406 1 77.31 509 ASP A O 1
ATOM 4176 N N . ILE A 1 510 ? -2.383 5.023 20.219 1 89.12 510 ILE A N 1
ATOM 4177 C CA . ILE A 1 510 ? -3.334 5.855 20.953 1 89.12 510 ILE A CA 1
ATOM 4178 C C . ILE A 1 510 ? -3.367 7.258 20.344 1 89.12 510 ILE A C 1
ATOM 4180 O O . ILE A 1 510 ? -2.324 7.812 20 1 89.12 510 ILE A O 1
ATOM 4184 N N . LEU A 1 511 ? -4.543 7.766 20.094 1 91.56 511 LEU A N 1
ATOM 4185 C CA . LEU A 1 511 ? -4.707 9.172 19.734 1 91.56 511 LEU A CA 1
ATOM 4186 C C . LEU A 1 511 ? -4.719 10.055 20.969 1 91.56 511 LEU A C 1
ATOM 4188 O O . LEU A 1 511 ? -5.656 10 21.766 1 91.56 511 LEU A O 1
ATOM 4192 N N . ILE A 1 512 ? -3.707 10.867 21.188 1 91.38 512 ILE A N 1
ATOM 4193 C CA . ILE A 1 512 ? -3.604 11.766 22.344 1 91.38 512 ILE A CA 1
ATOM 4194 C C . ILE A 1 512 ? -4.117 13.148 21.969 1 91.38 512 ILE A C 1
ATOM 4196 O O . ILE A 1 512 ? -3.523 13.836 21.125 1 91.38 512 ILE A O 1
ATOM 4200 N N . ASP A 1 513 ? -5.195 13.508 22.547 1 91.56 513 ASP A N 1
ATOM 4201 C CA . ASP A 1 513 ? -5.773 14.812 22.25 1 91.56 513 ASP A CA 1
ATOM 4202 C C . ASP A 1 513 ? -5.168 15.891 23.141 1 91.56 513 ASP A C 1
ATOM 4204 O O . ASP A 1 513 ? -5.625 16.094 24.266 1 91.56 513 ASP A O 1
ATOM 4208 N N . ASP A 1 514 ? -4.227 16.594 22.641 1 86.81 514 ASP A N 1
ATOM 4209 C CA . ASP A 1 514 ? -3.514 17.656 23.359 1 86.81 514 ASP A CA 1
ATOM 4210 C C . ASP A 1 514 ? -4.004 19.031 22.938 1 86.81 514 ASP A C 1
ATOM 4212 O O . ASP A 1 514 ? -3.346 20.047 23.219 1 86.81 514 ASP A O 1
ATOM 4216 N N . ARG A 1 515 ? -5.164 19.109 22.266 1 85.94 515 ARG A N 1
ATOM 4217 C CA . ARG A 1 515 ? -5.68 20.391 21.781 1 85.94 515 ARG A CA 1
ATOM 4218 C C . ARG A 1 515 ? -6.254 21.219 22.938 1 85.94 515 ARG A C 1
ATOM 4220 O O . ARG A 1 515 ? -7.473 21.312 23.094 1 85.94 515 ARG A O 1
ATOM 4227 N N . SER A 1 516 ? -5.418 21.906 23.641 1 82.62 516 SER A N 1
ATOM 4228 C CA . SER A 1 516 ? -5.773 22.594 24.875 1 82.62 516 SER A CA 1
ATOM 4229 C C . SER A 1 516 ? -6.535 23.875 24.578 1 82.62 516 SER A C 1
ATOM 4231 O O . SER A 1 516 ? -7.098 24.484 25.5 1 82.62 516 SER A O 1
ATOM 4233 N N . ASN A 1 517 ? -6.57 24.25 23.328 1 81.25 517 ASN A N 1
ATOM 4234 C CA . ASN A 1 517 ? -7.363 25.422 22.969 1 81.25 517 ASN A CA 1
ATOM 4235 C C . ASN A 1 517 ? -8.852 25.094 22.938 1 81.25 517 ASN A C 1
ATOM 4237 O O . ASN A 1 517 ? -9.688 26 22.938 1 81.25 517 ASN A O 1
ATOM 4241 N N . LEU A 1 518 ? -9.219 23.859 22.953 1 85.81 518 LEU A N 1
ATOM 4242 C CA . LEU A 1 518 ? -10.609 23.406 23 1 85.81 518 LEU A CA 1
ATOM 4243 C C . LEU A 1 518 ? -10.977 22.922 24.391 1 85.81 518 LEU A C 1
ATOM 4245 O O . LEU A 1 518 ? -10.109 22.469 25.141 1 85.81 518 LEU A O 1
ATOM 4249 N N . THR A 1 519 ? -12.25 23.047 24.672 1 89.62 519 THR A N 1
ATOM 4250 C CA . THR A 1 519 ? -12.734 22.516 25.938 1 89.62 519 THR A CA 1
ATOM 4251 C C . THR A 1 519 ? -12.711 20.984 25.922 1 89.62 519 THR A C 1
ATOM 4253 O O . THR A 1 519 ? -12.672 20.375 24.859 1 89.62 519 THR A O 1
ATOM 4256 N N . ILE A 1 520 ? -12.711 20.406 27.094 1 91.12 520 ILE A N 1
ATOM 4257 C CA . ILE A 1 520 ? -12.758 18.953 27.203 1 91.12 520 ILE A CA 1
ATOM 4258 C C . ILE A 1 520 ? -14.008 18.422 26.516 1 91.12 520 ILE A C 1
ATOM 4260 O O . ILE A 1 520 ? -13.953 17.391 25.844 1 91.12 520 ILE A O 1
ATOM 4264 N N . GLY A 1 521 ? -15.109 19.125 26.703 1 89.19 521 GLY A N 1
ATOM 4265 C CA . GLY A 1 521 ? -16.359 18.734 26.078 1 89.19 521 GLY A CA 1
ATOM 4266 C C . GLY A 1 521 ? -16.281 18.672 24.562 1 89.19 521 GLY A C 1
ATOM 4267 O O . GLY A 1 521 ? -16.75 17.719 23.938 1 89.19 521 GLY A O 1
ATOM 4268 N N . LYS A 1 522 ? -15.711 19.719 24 1 88.25 522 LYS A N 1
ATOM 4269 C CA . LYS A 1 522 ? -15.57 19.75 22.547 1 88.25 522 LYS A CA 1
ATOM 4270 C C . LYS A 1 522 ? -14.633 18.641 22.062 1 88.25 522 LYS A C 1
ATOM 4272 O O . LYS A 1 522 ? -14.875 18.047 21 1 88.25 522 LYS A O 1
ATOM 4277 N N . ARG A 1 523 ? -13.586 18.406 22.797 1 90.81 523 ARG A N 1
ATOM 4278 C CA . ARG A 1 523 ? -12.648 17.344 22.453 1 90.81 523 ARG A CA 1
ATOM 4279 C C . ARG A 1 523 ? -13.32 15.969 22.531 1 90.81 523 ARG A C 1
ATOM 4281 O O . ARG A 1 523 ? -13.125 15.117 21.672 1 90.81 523 ARG A O 1
ATOM 4288 N N . LEU A 1 524 ? -14.086 15.797 23.578 1 91.44 524 LEU A N 1
ATOM 4289 C CA . LEU A 1 524 ? -14.844 14.562 23.734 1 91.44 524 LEU A CA 1
ATOM 4290 C C . LEU A 1 524 ? -15.828 14.375 22.594 1 91.44 524 LEU A C 1
ATOM 4292 O O . LEU A 1 524 ? -15.93 13.281 22.016 1 91.44 524 LEU A O 1
ATOM 4296 N N . LEU A 1 525 ? -16.5 15.461 22.266 1 87.5 525 LEU A N 1
ATOM 4297 C CA . LEU A 1 525 ? -17.453 15.406 21.156 1 87.5 525 LEU A CA 1
ATOM 4298 C C . LEU A 1 525 ? -16.766 15.062 19.844 1 87.5 525 LEU A C 1
ATOM 4300 O O . LEU A 1 525 ? -17.297 14.305 19.047 1 87.5 525 LEU A O 1
ATOM 4304 N N . THR A 1 526 ? -15.555 15.602 19.625 1 88.19 526 THR A N 1
ATOM 4305 C CA . THR A 1 526 ? -14.789 15.312 18.422 1 88.19 526 THR A CA 1
ATOM 4306 C C . THR A 1 526 ? -14.445 13.828 18.344 1 88.19 526 THR A C 1
ATOM 4308 O O . THR A 1 526 ? -14.609 13.195 17.297 1 88.19 526 THR A O 1
ATOM 4311 N N . ALA A 1 527 ? -13.984 13.305 19.438 1 91.38 527 ALA A N 1
ATOM 4312 C CA . ALA A 1 527 ? -13.609 11.891 19.484 1 91.38 527 ALA A CA 1
ATOM 4313 C C . ALA A 1 527 ? -14.812 11 19.203 1 91.38 527 ALA A C 1
ATOM 4315 O O . ALA A 1 527 ? -14.711 10.008 18.484 1 91.38 527 ALA A O 1
ATOM 4316 N N . LYS A 1 528 ? -15.938 11.398 19.797 1 88.38 528 LYS A N 1
ATOM 4317 C CA . LYS A 1 528 ? -17.172 10.664 19.562 1 88.38 528 LYS A CA 1
ATOM 4318 C C . LYS A 1 528 ? -17.578 10.734 18.094 1 88.38 528 LYS A C 1
ATOM 4320 O O . LYS A 1 528 ? -18 9.734 17.5 1 88.38 528 LYS A O 1
ATOM 4325 N N . THR A 1 529 ? -17.438 11.891 17.578 1 86.81 529 THR A N 1
ATOM 4326 C CA . THR A 1 529 ? -17.812 12.125 16.188 1 86.81 529 THR A CA 1
ATOM 4327 C C . THR A 1 529 ? -16.953 11.289 15.25 1 86.81 529 THR A C 1
ATOM 4329 O O . THR A 1 529 ? -17.438 10.766 14.242 1 86.81 529 THR A O 1
ATOM 4332 N N . ILE A 1 530 ? -15.672 11.164 15.547 1 90.06 530 ILE A N 1
ATOM 4333 C CA . ILE A 1 530 ? -14.75 10.375 14.734 1 90.06 530 ILE A CA 1
ATOM 4334 C C . ILE A 1 530 ? -15.117 8.891 14.844 1 90.06 530 ILE A C 1
ATOM 4336 O O . ILE A 1 530 ? -14.852 8.117 13.922 1 90.06 530 ILE A O 1
ATOM 4340 N N . GLY A 1 531 ? -15.695 8.523 15.906 1 91.31 531 GLY A N 1
ATOM 4341 C CA . GLY A 1 531 ? -16.094 7.137 16.109 1 91.31 531 GLY A CA 1
ATOM 4342 C C . GLY A 1 531 ? -15.062 6.316 16.844 1 91.31 531 GLY A C 1
ATOM 4343 O O . GLY A 1 531 ? -14.914 5.117 16.609 1 91.31 531 GLY A O 1
ATOM 4344 N N . ILE A 1 532 ? -14.305 6.875 17.75 1 93.69 532 ILE A N 1
ATOM 4345 C CA . ILE A 1 532 ? -13.297 6.164 18.516 1 93.69 532 ILE A CA 1
ATOM 4346 C C . ILE A 1 532 ? -13.969 5.289 19.578 1 93.69 532 ILE A C 1
ATOM 4348 O O . ILE A 1 532 ? -14.789 5.773 20.359 1 93.69 532 ILE A O 1
ATOM 4352 N N . PRO A 1 533 ? -13.617 4.09 19.719 1 94.88 533 PRO A N 1
ATOM 4353 C CA . PRO A 1 533 ? -14.32 3.154 20.594 1 94.88 533 PRO A CA 1
ATOM 4354 C C . PRO A 1 533 ? -14.117 3.465 22.078 1 94.88 533 PRO A C 1
ATOM 4356 O O . PRO A 1 533 ? -15.078 3.473 22.859 1 94.88 533 PRO A O 1
ATOM 4359 N N . PHE A 1 534 ? -12.883 3.686 22.5 1 95.75 534 PHE A N 1
ATOM 4360 C CA . PHE A 1 534 ? -12.562 3.926 23.906 1 95.75 534 PHE A CA 1
ATOM 4361 C C . PHE A 1 534 ? -11.984 5.32 24.094 1 95.75 534 PHE A C 1
ATOM 4363 O O . PHE A 1 534 ? -10.883 5.613 23.609 1 95.75 534 PHE A O 1
ATOM 4370 N N . ILE A 1 535 ? -12.703 6.137 24.812 1 96.25 535 ILE A N 1
ATOM 4371 C CA . ILE A 1 535 ? -12.258 7.5 25.078 1 96.25 535 ILE A CA 1
ATOM 4372 C C . ILE A 1 535 ? -11.961 7.672 26.562 1 96.25 535 ILE A C 1
ATOM 4374 O O . ILE A 1 535 ? -12.836 7.449 27.406 1 96.25 535 ILE A O 1
ATOM 4378 N N . LEU A 1 536 ? -10.742 7.996 26.875 1 97.12 536 LEU A N 1
ATOM 4379 C CA . LEU A 1 536 ? -10.289 8.234 28.25 1 97.12 536 LEU A CA 1
ATOM 4380 C C . LEU A 1 536 ? -10.086 9.727 28.5 1 97.12 536 LEU A C 1
ATOM 4382 O O . LEU A 1 536 ? -9.234 10.359 27.859 1 97.12 536 LEU A O 1
ATOM 4386 N N . VAL A 1 537 ? -10.805 10.266 29.406 1 96.56 537 VAL A N 1
ATOM 4387 C CA . VAL A 1 537 ? -10.766 11.703 29.672 1 96.56 537 VAL A CA 1
ATOM 4388 C C . VAL A 1 537 ? -10.094 11.969 31.016 1 96.56 537 VAL A C 1
ATOM 4390 O O . VAL A 1 537 ? -10.555 11.484 32.062 1 96.56 537 VAL A O 1
ATOM 4393 N N . ALA A 1 538 ? -9.008 12.68 30.969 1 95.19 538 ALA A N 1
ATOM 4394 C CA . ALA A 1 538 ? -8.398 13.164 32.188 1 95.19 538 ALA A CA 1
ATOM 4395 C C . ALA A 1 538 ? -9.078 14.453 32.688 1 95.19 538 ALA A C 1
ATOM 4397 O O . ALA A 1 538 ? -8.594 15.555 32.406 1 95.19 538 ALA A O 1
ATOM 4398 N N . GLY A 1 539 ? -10.133 14.289 33.406 1 92 539 GLY A N 1
ATOM 4399 C CA . GLY A 1 539 ? -10.875 15.414 33.969 1 92 539 GLY A CA 1
ATOM 4400 C C . GLY A 1 539 ? -10.5 15.734 35.406 1 92 539 GLY A C 1
ATOM 4401 O O . GLY A 1 539 ? -9.344 15.57 35.781 1 92 539 GLY A O 1
ATOM 4402 N N . ARG A 1 540 ? -11.453 16.219 36.125 1 91.69 540 ARG A N 1
ATOM 4403 C CA . ARG A 1 540 ? -11.242 16.75 37.469 1 91.69 540 ARG A CA 1
ATOM 4404 C C . ARG A 1 540 ? -10.797 15.641 38.438 1 91.69 540 ARG A C 1
ATOM 4406 O O . ARG A 1 540 ? -10.023 15.891 39.344 1 91.69 540 ARG A O 1
ATOM 4413 N N . ASN A 1 541 ? -11.125 14.43 38.188 1 92.88 541 ASN A N 1
ATOM 4414 C CA . ASN A 1 541 ? -10.891 13.328 39.125 1 92.88 541 ASN A CA 1
ATOM 4415 C C . ASN A 1 541 ? -9.461 12.797 39 1 92.88 541 ASN A C 1
ATOM 4417 O O . ASN A 1 541 ? -9.047 11.945 39.781 1 92.88 541 ASN A O 1
ATOM 4421 N N . ILE A 1 542 ? -8.719 13.32 38.094 1 93.19 542 ILE A N 1
ATOM 4422 C CA . ILE A 1 542 ? -7.355 12.844 37.875 1 93.19 542 ILE A CA 1
ATOM 4423 C C . ILE A 1 542 ? -6.465 13.281 39.031 1 93.19 542 ILE A C 1
ATOM 4425 O O . ILE A 1 542 ? -5.418 12.688 39.281 1 93.19 542 ILE A O 1
ATOM 4429 N N . ILE A 1 543 ? -6.934 14.352 39.781 1 90.25 543 ILE A N 1
ATOM 4430 C CA . ILE A 1 543 ? -6.113 14.891 40.875 1 90.25 543 ILE A CA 1
ATOM 4431 C C . ILE A 1 543 ? -6.578 14.32 42.188 1 90.25 543 ILE A C 1
ATOM 4433 O O . ILE A 1 543 ? -6.035 14.664 43.25 1 90.25 543 ILE A O 1
ATOM 4437 N N . ASP A 1 544 ? -7.477 13.477 42.25 1 89.75 544 ASP A N 1
ATOM 4438 C CA . ASP A 1 544 ? -7.906 12.805 43.469 1 89.75 544 ASP A CA 1
ATOM 4439 C C . ASP A 1 544 ? -6.777 11.977 44.062 1 89.75 544 ASP A C 1
ATOM 4441 O O . ASP A 1 544 ? -5.754 11.75 43.438 1 89.75 544 ASP A O 1
ATOM 4445 N N . VAL A 1 545 ? -6.938 11.492 45.375 1 87.88 545 VAL A N 1
ATOM 4446 C CA . VAL A 1 545 ? -5.965 10.641 46.031 1 87.88 545 VAL A CA 1
ATOM 4447 C C . VAL A 1 545 ? -5.715 9.383 45.219 1 87.88 545 VAL A C 1
ATOM 4449 O O . VAL A 1 545 ? -4.57 8.953 45.062 1 87.88 545 VAL A O 1
ATOM 4452 N N . ARG A 1 546 ? -6.805 8.953 44.719 1 91.94 546 ARG A N 1
ATOM 4453 C CA . ARG A 1 546 ? -6.723 7.902 43.719 1 91.94 546 ARG A CA 1
ATOM 4454 C C . ARG A 1 546 ? -7.164 8.414 42.344 1 91.94 546 ARG A C 1
ATOM 4456 O O . ARG A 1 546 ? -8.359 8.43 42.031 1 91.94 546 ARG A O 1
ATOM 4463 N N . PRO A 1 547 ? -6.188 8.734 41.531 1 93.44 547 PRO A N 1
ATOM 4464 C CA . PRO A 1 547 ? -6.52 9.352 40.25 1 93.44 547 PRO A CA 1
ATOM 4465 C C . PRO A 1 547 ? -7.461 8.492 39.406 1 93.44 547 PRO A C 1
ATOM 4467 O O . PRO A 1 547 ? -7.285 7.273 39.344 1 93.44 547 PRO A O 1
ATOM 4470 N N . LYS A 1 548 ? -8.477 9.078 38.875 1 95.56 548 LYS A N 1
ATOM 4471 C CA . LYS A 1 548 ? -9.43 8.375 38.031 1 95.56 548 LYS A CA 1
ATOM 4472 C C . LYS A 1 548 ? -9.625 9.102 36.688 1 95.56 548 LYS A C 1
ATOM 4474 O O . LYS A 1 548 ? -9.555 10.328 36.625 1 95.56 548 LYS A O 1
ATOM 4479 N N . PHE A 1 549 ? -9.812 8.344 35.656 1 96.62 549 PHE A N 1
ATOM 4480 C CA . PHE A 1 549 ? -10.195 8.844 34.344 1 96.62 549 PHE A CA 1
ATOM 4481 C C . PHE A 1 549 ? -11.688 8.617 34.094 1 96.62 549 PHE A C 1
ATOM 4483 O O . PHE A 1 549 ? -12.273 7.676 34.625 1 96.62 549 PHE A O 1
ATOM 4490 N N . GLU A 1 550 ? -12.289 9.484 33.406 1 95.88 550 GLU A N 1
ATOM 4491 C CA . GLU A 1 550 ? -13.617 9.211 32.875 1 95.88 550 GLU A CA 1
ATOM 4492 C C . GLU A 1 550 ? -13.539 8.414 31.562 1 95.88 550 GLU A C 1
ATOM 4494 O O . GLU A 1 550 ? -12.961 8.867 30.578 1 95.88 550 GLU A O 1
ATOM 4499 N N . VAL A 1 551 ? -14.141 7.242 31.562 1 95.94 551 VAL A N 1
ATOM 4500 C CA . VAL A 1 551 ? -13.984 6.328 30.438 1 95.94 551 VAL A CA 1
ATOM 4501 C C . VAL A 1 551 ? -15.305 6.191 29.688 1 95.94 551 VAL A C 1
ATOM 4503 O O . VAL A 1 551 ? -16.344 5.918 30.297 1 95.94 551 VAL A O 1
ATOM 4506 N N . PHE A 1 552 ? -15.266 6.465 28.422 1 93.88 552 PHE A N 1
ATOM 4507 C CA . PHE A 1 552 ? -16.406 6.258 27.531 1 93.88 552 PHE A CA 1
ATOM 4508 C C . PHE A 1 552 ? -16.172 5.051 26.641 1 93.88 552 PHE A C 1
ATOM 4510 O O . PHE A 1 552 ? -15.211 5.008 25.875 1 93.88 552 PHE A O 1
ATOM 4517 N N . ASP A 1 553 ? -16.922 4.02 26.734 1 92.75 553 ASP A N 1
ATOM 4518 C CA . ASP A 1 553 ? -16.953 2.855 25.859 1 92.75 553 ASP A CA 1
ATOM 4519 C C . ASP A 1 553 ? -18.094 2.963 24.844 1 92.75 553 ASP A C 1
ATOM 4521 O O . ASP A 1 553 ? -19.266 2.748 25.188 1 92.75 553 ASP A O 1
ATOM 4525 N N . MET A 1 554 ? -17.75 3.174 23.656 1 89.62 554 MET A N 1
ATOM 4526 C CA . MET A 1 554 ? -18.719 3.578 22.656 1 89.62 554 MET A CA 1
ATOM 4527 C C . MET A 1 554 ? -19.312 2.363 21.953 1 89.62 554 MET A C 1
ATOM 4529 O O . MET A 1 554 ? -20.344 2.469 21.281 1 89.62 554 MET A O 1
ATOM 4533 N N . TYR A 1 555 ? -18.703 1.187 21.984 1 86.88 555 TYR A N 1
ATOM 4534 C CA . TYR A 1 555 ? -19.125 0.028 21.219 1 86.88 555 TYR A CA 1
ATOM 4535 C C . TYR A 1 555 ? -19.766 -1.025 22.109 1 86.88 555 TYR A C 1
ATOM 4537 O O . TYR A 1 555 ? -20.516 -1.881 21.625 1 86.88 555 TYR A O 1
ATOM 4545 N N . ASN A 1 556 ? -19.344 -1.261 23.344 1 73.62 556 ASN A N 1
ATOM 4546 C CA . ASN A 1 556 ? -19.875 -2.303 24.219 1 73.62 556 ASN A CA 1
ATOM 4547 C C . ASN A 1 556 ? -20.922 -1.75 25.172 1 73.62 556 ASN A C 1
ATOM 4549 O O . ASN A 1 556 ? -20.594 -1.23 26.25 1 73.62 556 ASN A O 1
ATOM 4553 N N . VAL A 1 557 ? -21.969 -1.351 24.656 1 57.03 557 VAL A N 1
ATOM 4554 C CA . VAL A 1 557 ? -22.984 -0.866 25.594 1 57.03 557 VAL A CA 1
ATOM 4555 C C . VAL A 1 557 ? -23.797 -2.041 26.141 1 57.03 557 VAL A C 1
ATOM 4557 O O . VAL A 1 557 ? -24.25 -2.889 25.375 1 57.03 557 VAL A O 1
ATOM 4560 N N . GLY A 1 558 ? -23.375 -2.617 27.219 1 48.47 558 GLY A N 1
ATOM 4561 C CA . GLY A 1 558 ? -24 -3.729 27.922 1 48.47 558 GLY A CA 1
ATOM 4562 C C . GLY A 1 558 ? -25.469 -3.906 27.594 1 48.47 558 GLY A C 1
ATOM 4563 O O . GLY A 1 558 ? -26.109 -2.994 27.062 1 48.47 558 GLY A O 1
ATOM 4564 N N . ASP A 1 559 ? -25.859 -5.191 27.453 1 43.5 559 ASP A N 1
ATOM 4565 C CA . ASP A 1 559 ? -27.219 -5.688 27.297 1 43.5 559 ASP A CA 1
ATOM 4566 C C . ASP A 1 559 ? -28.188 -4.93 28.203 1 43.5 559 ASP A C 1
ATOM 4568 O O . ASP A 1 559 ? -29.312 -5.379 28.438 1 43.5 559 ASP A O 1
ATOM 4572 N N . ASP A 1 560 ? -27.797 -4.051 29.078 1 45.12 560 ASP A N 1
ATOM 4573 C CA . ASP A 1 560 ? -28.844 -3.574 29.969 1 45.12 560 ASP A CA 1
ATOM 4574 C C . ASP A 1 560 ? -29.859 -2.725 29.219 1 45.12 560 ASP A C 1
ATOM 4576 O O . ASP A 1 560 ? -29.609 -2.312 28.078 1 45.12 560 ASP A O 1
ATOM 4580 N N . SER A 1 561 ? -30.969 -2.32 29.969 1 44.78 561 SER A N 1
ATOM 4581 C CA . SER A 1 561 ? -32.094 -1.552 29.469 1 44.78 561 SER A CA 1
ATOM 4582 C C . SER A 1 561 ? -31.641 -0.335 28.672 1 44.78 561 SER A C 1
ATOM 4584 O O . SER A 1 561 ? -30.547 0.178 28.891 1 44.78 561 SER A O 1
ATOM 4586 N N . ILE A 1 562 ? -32.156 -0.112 27.469 1 45.59 562 ILE A N 1
ATOM 4587 C CA . ILE A 1 562 ? -32.031 0.991 26.516 1 45.59 562 ILE A CA 1
ATOM 4588 C C . ILE A 1 562 ? -31.609 2.258 27.266 1 45.59 562 ILE A C 1
ATOM 4590 O O . ILE A 1 562 ? -30.828 3.059 26.766 1 45.59 562 ILE A O 1
ATOM 4594 N N . ASP A 1 563 ? -32.219 2.355 28.375 1 48.09 563 ASP A N 1
ATOM 4595 C CA . ASP A 1 563 ? -31.969 3.537 29.188 1 48.09 563 ASP A CA 1
ATOM 4596 C C . ASP A 1 563 ? -30.516 3.58 29.672 1 48.09 563 ASP A C 1
ATOM 4598 O O . ASP A 1 563 ? -29.906 4.648 29.703 1 48.09 563 ASP A O 1
ATOM 4602 N N . ALA A 1 564 ? -30.047 2.43 29.922 1 48.22 564 ALA A N 1
ATOM 4603 C CA . ALA A 1 564 ? -28.688 2.354 30.453 1 48.22 564 ALA A CA 1
ATOM 4604 C C . ALA A 1 564 ? -27.656 2.621 29.359 1 48.22 564 ALA A C 1
ATOM 4606 O O . ALA A 1 564 ? -26.609 3.221 29.609 1 48.22 564 ALA A O 1
ATOM 4607 N N . LYS A 1 565 ? -28.062 2.406 28.172 1 53.09 565 LYS A N 1
ATOM 4608 C CA . LYS A 1 565 ? -27.203 2.645 27 1 53.09 565 LYS A CA 1
ATOM 4609 C C . LYS A 1 565 ? -27 4.141 26.766 1 53.09 565 LYS A C 1
ATOM 4611 O O . LYS A 1 565 ? -25.891 4.582 26.516 1 53.09 565 LYS A O 1
ATOM 4616 N N . GLN A 1 566 ? -28.109 4.746 26.75 1 51.62 566 GLN A N 1
ATOM 4617 C CA . GLN A 1 566 ? -28.062 6.191 26.547 1 51.62 566 GLN A CA 1
ATOM 4618 C C . GLN A 1 566 ? -27.297 6.875 27.672 1 51.62 566 GLN A C 1
ATOM 4620 O O . GLN A 1 566 ? -26.562 7.84 27.422 1 51.62 566 GLN A O 1
ATOM 4625 N N . GLN A 1 567 ? -27.484 6.301 28.766 1 50.91 567 GLN A N 1
ATOM 4626 C CA . GLN A 1 567 ? -26.812 6.926 29.906 1 50.91 567 GLN A CA 1
ATOM 4627 C C . GLN A 1 567 ? -25.312 6.695 29.859 1 50.91 567 GLN A C 1
ATOM 4629 O O . GLN A 1 567 ? -24.531 7.586 30.203 1 50.91 567 GLN A O 1
ATOM 4634 N N . GLN A 1 568 ? -24.922 5.5 29.438 1 52.28 568 GLN A N 1
ATOM 4635 C CA . GLN A 1 568 ? -23.484 5.211 29.406 1 52.28 568 GLN A CA 1
ATOM 4636 C C . GLN A 1 568 ? -22.797 5.977 28.297 1 52.28 568 GLN A C 1
ATOM 4638 O O . GLN A 1 568 ? -21.625 6.324 28.406 1 52.28 568 GLN A O 1
ATOM 4643 N N . GLN A 1 569 ? -23.516 6.172 27.156 1 56.56 569 GLN A N 1
ATOM 4644 C CA . GLN A 1 569 ? -22.922 6.988 26.109 1 56.56 569 GLN A CA 1
ATOM 4645 C C . GLN A 1 569 ? -22.828 8.453 26.531 1 56.56 569 GLN A C 1
ATOM 4647 O O . GLN A 1 569 ? -21.953 9.18 26.078 1 56.56 569 GLN A O 1
ATOM 4652 N N . GLN A 1 570 ? -23.766 8.805 27.359 1 58.72 570 GLN A N 1
ATOM 4653 C CA . GLN A 1 570 ? -23.781 10.203 27.766 1 58.72 570 GLN A CA 1
ATOM 4654 C C . GLN A 1 570 ? -22.922 10.422 29 1 58.72 570 GLN A C 1
ATOM 4656 O O . GLN A 1 570 ? -22.297 11.477 29.156 1 58.72 570 GLN A O 1
ATOM 4661 N N . GLN A 1 571 ? -22.891 9.266 29.844 1 72.5 571 GLN A N 1
ATOM 4662 C CA . GLN A 1 571 ? -22.109 9.516 31.062 1 72.5 571 GLN A CA 1
ATOM 4663 C C . GLN A 1 571 ? -20.906 8.57 31.141 1 72.5 571 GLN A C 1
ATOM 4665 O O . GLN A 1 571 ? -21.062 7.348 31.062 1 72.5 571 GLN A O 1
ATOM 4670 N N . GLY A 1 572 ? -19.703 9.062 31.109 1 86.06 572 GLY A N 1
ATOM 4671 C CA . GLY A 1 572 ? -18.469 8.297 31.266 1 86.06 572 GLY A CA 1
ATOM 4672 C C . GLY A 1 572 ? -18.359 7.613 32.625 1 86.06 572 GLY A C 1
ATOM 4673 O O . GLY A 1 572 ? -19.031 8.008 33.594 1 86.06 572 GLY A O 1
ATOM 4674 N N . ARG A 1 573 ? -17.719 6.527 32.75 1 92.25 573 ARG A N 1
ATOM 4675 C CA . ARG A 1 573 ? -17.422 5.824 34 1 92.25 573 ARG A CA 1
ATOM 4676 C C . ARG A 1 573 ? -16.047 6.215 34.531 1 92.25 573 ARG A C 1
ATOM 4678 O O . ARG A 1 573 ? -15.078 6.297 33.75 1 92.25 573 ARG A O 1
ATOM 4685 N N . LEU A 1 574 ? -16.094 6.461 35.781 1 94.81 574 LEU A N 1
ATOM 4686 C CA . LEU A 1 574 ? -14.812 6.766 36.406 1 94.81 574 LEU A CA 1
ATOM 4687 C C . LEU A 1 574 ? -14.031 5.488 36.719 1 94.81 574 LEU A C 1
ATOM 4689 O O . LEU A 1 574 ? -14.555 4.566 37.344 1 94.81 574 LEU A O 1
ATOM 4693 N N . MET A 1 575 ? -12.812 5.441 36.219 1 96.44 575 MET A N 1
ATOM 4694 C CA . MET A 1 575 ? -12 4.242 36.375 1 96.44 575 MET A CA 1
ATOM 4695 C C . MET A 1 575 ? -10.562 4.609 36.75 1 96.44 575 MET A C 1
ATOM 4697 O O . MET A 1 575 ? -10.023 5.598 36.25 1 96.44 575 MET A O 1
ATOM 4701 N N . THR A 1 576 ? -10.031 3.777 37.625 1 96.25 576 THR A N 1
ATOM 4702 C CA . THR A 1 576 ? -8.602 3.871 37.906 1 96.25 576 THR A CA 1
ATOM 4703 C C . THR A 1 576 ? -7.789 3.275 36.75 1 96.25 576 THR A C 1
ATOM 4705 O O . THR A 1 576 ? -8.344 2.654 35.844 1 96.25 576 THR A O 1
ATOM 4708 N N . GLN A 1 577 ? -6.477 3.533 36.812 1 95.75 577 GLN A N 1
ATOM 4709 C CA . GLN A 1 577 ? -5.586 2.957 35.812 1 95.75 577 GLN A CA 1
ATOM 4710 C C . GLN A 1 577 ? -5.758 1.444 35.75 1 95.75 577 GLN A C 1
ATOM 4712 O O . GLN A 1 577 ? -5.852 0.887 34.625 1 95.75 577 GLN A O 1
ATOM 4717 N N . ALA A 1 578 ? -5.781 0.768 36.844 1 96.19 578 ALA A N 1
ATO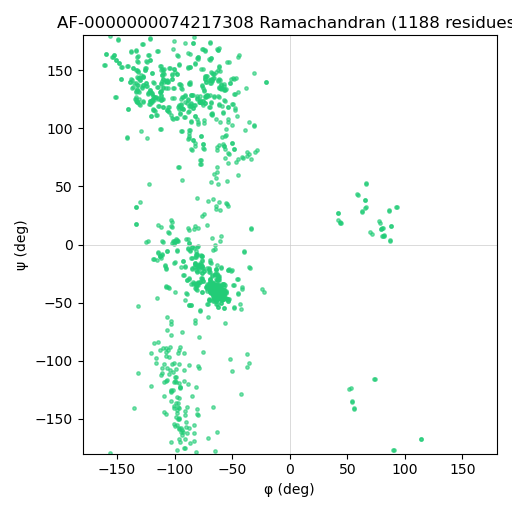M 4718 C CA . ALA A 1 578 ? -5.91 -0.687 36.906 1 96.19 578 ALA A CA 1
ATOM 4719 C C . ALA A 1 578 ? -7.23 -1.136 36.281 1 96.19 578 ALA A C 1
ATOM 4721 O O . ALA A 1 578 ? -7.277 -2.127 35.562 1 96.19 578 ALA A O 1
ATOM 4722 N N . GLU A 1 579 ? -8.258 -0.386 36.625 1 96.5 579 GLU A N 1
ATOM 4723 C CA . GLU A 1 579 ? -9.578 -0.72 36.094 1 96.5 579 GLU A CA 1
ATOM 4724 C C . GLU A 1 579 ? -9.633 -0.518 34.594 1 96.5 579 GLU A C 1
ATOM 4726 O O . GLU A 1 579 ? -10.281 -1.289 33.875 1 96.5 579 GLU A O 1
ATOM 4731 N N . ILE A 1 580 ? -8.992 0.497 34.125 1 96.81 580 ILE A N 1
ATOM 4732 C CA . ILE A 1 580 ? -8.938 0.771 32.688 1 96.81 580 ILE A CA 1
ATOM 4733 C C . ILE A 1 580 ? -8.219 -0.367 31.969 1 96.81 580 ILE A C 1
ATOM 4735 O O . ILE A 1 580 ? -8.703 -0.872 30.953 1 96.81 580 ILE A O 1
ATOM 4739 N N . LEU A 1 581 ? -7.09 -0.769 32.469 1 96.38 581 LEU A N 1
ATOM 4740 C CA . LEU A 1 581 ? -6.301 -1.832 31.875 1 96.38 581 LEU A CA 1
ATOM 4741 C C . LEU A 1 581 ? -7.086 -3.141 31.828 1 96.38 581 LEU A C 1
ATOM 4743 O O . LEU A 1 581 ? -7.027 -3.875 30.844 1 96.38 581 LEU A O 1
ATOM 4747 N N . ASP A 1 582 ? -7.832 -3.387 32.875 1 96.12 582 ASP A N 1
ATOM 4748 C CA . ASP A 1 582 ? -8.68 -4.574 32.906 1 96.12 582 ASP A CA 1
ATOM 4749 C C . ASP A 1 582 ? -9.789 -4.488 31.875 1 96.12 582 ASP A C 1
ATOM 4751 O O . ASP A 1 582 ? -10.062 -5.465 31.172 1 96.12 582 ASP A O 1
ATOM 4755 N N . HIS A 1 583 ? -10.383 -3.342 31.859 1 94.75 583 HIS A N 1
ATOM 4756 C CA . HIS A 1 583 ? -11.461 -3.117 30.906 1 94.75 583 HIS A CA 1
ATOM 4757 C C . HIS A 1 583 ? -10.977 -3.299 29.469 1 94.75 583 HIS A C 1
ATOM 4759 O O . HIS A 1 583 ? -11.633 -3.969 28.672 1 94.75 583 HIS A O 1
ATOM 4765 N N . LEU A 1 584 ? -9.852 -2.713 29.125 1 94.44 584 LEU A N 1
ATOM 4766 C CA . LEU A 1 584 ? -9.281 -2.822 27.781 1 94.44 584 LEU A CA 1
ATOM 4767 C C . LEU A 1 584 ? -8.883 -4.262 27.484 1 94.44 584 LEU A C 1
ATOM 4769 O O . LEU A 1 584 ? -9.023 -4.723 26.344 1 94.44 584 LEU A O 1
ATOM 4773 N N . ASN A 1 585 ? -8.359 -4.961 28.438 1 93.69 585 ASN A N 1
ATOM 4774 C CA . ASN A 1 585 ? -7.984 -6.359 28.25 1 93.69 585 ASN A CA 1
ATOM 4775 C C . ASN A 1 585 ? -9.172 -7.211 27.828 1 93.69 585 ASN A C 1
ATOM 4777 O O . ASN A 1 585 ? -9.023 -8.125 27.016 1 93.69 585 ASN A O 1
ATOM 4781 N N . ILE A 1 586 ? -10.312 -6.891 28.312 1 92.44 586 ILE A N 1
ATOM 4782 C CA . ILE A 1 586 ? -11.523 -7.664 28.031 1 92.44 586 ILE A CA 1
ATOM 4783 C C . ILE A 1 586 ? -12.102 -7.262 26.688 1 92.44 586 ILE A C 1
ATOM 4785 O O . ILE A 1 586 ? -12.523 -8.117 25.906 1 92.44 586 ILE A O 1
ATOM 4789 N N . HIS A 1 587 ? -12.016 -6 26.375 1 91.81 587 HIS A N 1
ATOM 4790 C CA . HIS A 1 587 ? -12.867 -5.531 25.281 1 91.81 587 HIS A CA 1
ATOM 4791 C C . HIS A 1 587 ? -12.039 -5.254 24.031 1 91.81 587 HIS A C 1
ATOM 4793 O O . HIS A 1 587 ? -12.586 -5.23 22.922 1 91.81 587 HIS A O 1
ATOM 4799 N N . LEU A 1 588 ? -10.758 -5.035 24.094 1 91.44 588 LEU A N 1
ATOM 4800 C CA . LEU A 1 588 ? -9.922 -4.723 22.938 1 91.44 588 LEU A CA 1
ATOM 4801 C C . LEU A 1 588 ? -9.773 -5.938 22.031 1 91.44 588 LEU A C 1
ATOM 4803 O O . LEU A 1 588 ? -9.438 -5.805 20.859 1 91.44 588 LEU A O 1
ATOM 4807 N N . LYS A 1 589 ? -9.984 -7.133 22.531 1 87.81 589 LYS A N 1
ATOM 4808 C CA . LYS A 1 589 ? -9.828 -8.367 21.766 1 87.81 589 LYS A CA 1
ATOM 4809 C C . LYS A 1 589 ? -10.789 -8.406 20.594 1 87.81 589 LYS A C 1
ATOM 4811 O O . LYS A 1 589 ? -10.508 -9.039 19.562 1 87.81 589 LYS A O 1
ATOM 4816 N N . HIS A 1 590 ? -11.93 -7.699 20.75 1 88.12 590 HIS A N 1
ATOM 4817 C CA . HIS A 1 590 ? -12.945 -7.695 19.703 1 88.12 590 HIS A CA 1
ATOM 4818 C C . HIS A 1 590 ? -12.531 -6.793 18.547 1 88.12 590 HIS A C 1
ATOM 4820 O O . HIS A 1 590 ? -13.156 -6.82 17.484 1 88.12 590 HIS A O 1
ATOM 4826 N N . PHE A 1 591 ? -11.461 -6.027 18.75 1 90.25 591 PHE A N 1
ATOM 4827 C CA . PHE A 1 591 ? -10.984 -5.098 17.734 1 90.25 591 PHE A CA 1
ATOM 4828 C C . PHE A 1 591 ? -9.719 -5.629 17.078 1 90.25 591 PHE A C 1
ATOM 4830 O O . PHE A 1 591 ? -9 -4.875 16.406 1 90.25 591 PHE A O 1
ATOM 4837 N N . GLN A 1 592 ? -9.414 -6.844 17.344 1 84.75 592 GLN A N 1
ATOM 4838 C CA . GLN A 1 592 ? -8.273 -7.531 16.75 1 84.75 592 GLN A CA 1
ATOM 4839 C C . GLN A 1 592 ? -8.688 -8.852 16.125 1 84.75 592 GLN A C 1
ATOM 4841 O O . GLN A 1 592 ? -9.68 -9.461 16.531 1 84.75 592 GLN A O 1
ATOM 4846 N N . LEU A 1 593 ? -8.039 -9.125 15.047 1 77.44 593 LEU A N 1
ATOM 4847 C CA . LEU A 1 593 ? -8.312 -10.422 14.445 1 77.44 593 LEU A CA 1
ATOM 4848 C C . LEU A 1 593 ? -7.793 -11.555 15.328 1 77.44 593 LEU A C 1
ATOM 4850 O O . LEU A 1 593 ? -6.691 -11.461 15.875 1 77.44 593 LEU A O 1
ATOM 4854 N N . ASN A 1 594 ? -8.75 -12.5 15.75 1 59 594 ASN A N 1
ATOM 4855 C CA . ASN A 1 594 ? -8.367 -13.625 16.594 1 59 594 ASN A CA 1
ATOM 4856 C C . ASN A 1 594 ? -7.211 -14.414 15.977 1 59 594 ASN A C 1
ATOM 4858 O O . ASN A 1 594 ? -7.199 -14.68 14.773 1 59 594 ASN A O 1
ATOM 4862 N N . LYS A 1 595 ? -6.141 -14.438 16.672 1 50.81 595 LYS A N 1
ATOM 4863 C CA . LYS A 1 595 ? -4.973 -15.25 16.344 1 50.81 595 LYS A CA 1
ATOM 4864 C C . LYS A 1 595 ? -5.301 -16.75 16.422 1 50.81 595 LYS A C 1
ATOM 4866 O O . LYS A 1 595 ? -5.023 -17.391 17.438 1 50.81 595 LYS A O 1
ATOM 4871 N N . ASP A 1 596 ? -6.508 -17.203 16.109 1 42.28 596 ASP A N 1
ATOM 4872 C CA . ASP A 1 596 ? -6.633 -18.656 16.219 1 42.28 596 ASP A CA 1
ATOM 4873 C C . ASP A 1 596 ? -5.879 -19.359 15.086 1 42.28 596 ASP A C 1
ATOM 4875 O O . ASP A 1 596 ? -5.887 -18.891 13.945 1 42.28 596 ASP A O 1
ATOM 4879 N N . MET B 1 1 ? -23.281 -57.562 -36.25 1 15.62 1 MET B N 1
ATOM 4880 C CA . MET B 1 1 ? -23.281 -58.906 -35.688 1 15.62 1 MET B CA 1
ATOM 4881 C C . MET B 1 1 ? -23.469 -58.875 -34.188 1 15.62 1 MET B C 1
ATOM 4883 O O . MET B 1 1 ? -23.156 -57.875 -33.531 1 15.62 1 MET B O 1
ATOM 4887 N N . THR B 1 2 ? -23.594 -60.125 -33.438 1 15.45 2 THR B N 1
ATOM 4888 C CA . THR B 1 2 ? -24.203 -60.906 -32.375 1 15.45 2 THR B CA 1
ATOM 4889 C C . THR B 1 2 ? -23.562 -60.531 -31.031 1 15.45 2 THR B C 1
ATOM 4891 O O . THR B 1 2 ? -24.25 -60.25 -30.062 1 15.45 2 THR B O 1
ATOM 4894 N N . ILE B 1 3 ? -22.547 -61.594 -30.469 1 14.58 3 ILE B N 1
ATOM 4895 C CA . ILE B 1 3 ? -22.469 -62.562 -29.406 1 14.58 3 ILE B CA 1
ATOM 4896 C C . ILE B 1 3 ? -21.938 -61.938 -28.125 1 14.58 3 ILE B C 1
ATOM 4898 O O . ILE B 1 3 ? -22.516 -62.062 -27.047 1 14.58 3 ILE B O 1
ATOM 4902 N N . LEU B 1 4 ? -20.594 -62.188 -27.734 1 15.01 4 LEU B N 1
ATOM 4903 C CA . LEU B 1 4 ? -20.016 -63.156 -26.781 1 15.01 4 LEU B CA 1
ATOM 4904 C C . LEU B 1 4 ? -19.906 -62.531 -25.391 1 15.01 4 LEU B C 1
ATOM 4906 O O . LEU B 1 4 ? -19.781 -61.312 -25.266 1 15.01 4 LEU B O 1
ATOM 4910 N N . ASN B 1 5 ? -19.156 -63.094 -24.281 1 14.87 5 ASN B N 1
ATOM 4911 C CA . ASN B 1 5 ? -19.188 -64.188 -23.328 1 14.87 5 ASN B CA 1
ATOM 4912 C C . ASN B 1 5 ? -18.859 -63.75 -21.922 1 14.87 5 ASN B C 1
ATOM 4914 O O . ASN B 1 5 ? -18.328 -62.656 -21.719 1 14.87 5 ASN B O 1
ATOM 4918 N N . LYS B 1 6 ? -18.031 -64.562 -21 1 14.93 6 LYS B N 1
ATOM 4919 C CA . LYS B 1 6 ? -18.109 -65.562 -19.906 1 14.93 6 LYS B CA 1
ATOM 4920 C C . LYS B 1 6 ? -17.516 -64.938 -18.625 1 14.93 6 LYS B C 1
ATOM 4922 O O . LYS B 1 6 ? -18.125 -65 -17.562 1 14.93 6 LYS B O 1
ATOM 4927 N N . LEU B 1 7 ? -16.125 -65.25 -18.297 1 15.26 7 LEU B N 1
ATOM 4928 C CA . LEU B 1 7 ? -15.68 -66.188 -17.281 1 15.26 7 LEU B CA 1
ATOM 4929 C C . LEU B 1 7 ? -15.656 -65.562 -15.906 1 15.26 7 LEU B C 1
ATOM 4931 O O . LEU B 1 7 ? -15.594 -64.312 -15.797 1 15.26 7 LEU B O 1
ATOM 4935 N N . ASN B 1 8 ? -15.016 -66.188 -14.688 1 14.59 8 ASN B N 1
ATOM 4936 C CA . ASN B 1 8 ? -15.008 -67.062 -13.531 1 14.59 8 ASN B CA 1
ATOM 4937 C C . ASN B 1 8 ? -14.484 -66.375 -12.281 1 14.59 8 ASN B C 1
ATOM 4939 O O . ASN B 1 8 ? -15.156 -66.375 -11.242 1 14.59 8 ASN B O 1
ATOM 4943 N N . ARG B 1 9 ? -13.133 -66.75 -11.641 1 15.54 9 ARG B N 1
ATOM 4944 C CA . ARG B 1 9 ? -12.734 -67.625 -10.531 1 15.54 9 ARG B CA 1
ATOM 4945 C C . ARG B 1 9 ? -12.531 -66.812 -9.258 1 15.54 9 ARG B C 1
ATOM 4947 O O . ARG B 1 9 ? -12.281 -65.625 -9.312 1 15.54 9 ARG B O 1
ATOM 4954 N N . SER B 1 10 ? -12.016 -67.5 -7.91 1 15.02 10 SER B N 1
ATOM 4955 C CA . SER B 1 10 ? -12.078 -68.062 -6.562 1 15.02 10 SER B CA 1
ATOM 4956 C C . SER B 1 10 ? -11.25 -67.188 -5.586 1 15.02 10 SER B C 1
ATOM 4958 O O . SER B 1 10 ? -11.734 -66.812 -4.52 1 15.02 10 SER B O 1
ATOM 4960 N N . ASN B 1 11 ? -9.852 -67.375 -5.469 1 15.66 11 ASN B N 1
ATOM 4961 C CA . ASN B 1 11 ? -9.141 -68.125 -4.414 1 15.66 11 ASN B CA 1
ATOM 4962 C C . ASN B 1 11 ? -8.992 -67.25 -3.158 1 15.66 11 ASN B C 1
ATOM 4964 O O . ASN B 1 11 ? -9.086 -66 -3.223 1 15.66 11 ASN B O 1
ATOM 4968 N N . PHE B 1 12 ? -8.258 -67.75 -1.874 1 15.59 12 PHE B N 1
ATOM 4969 C CA . PHE B 1 12 ? -8.062 -68.312 -0.55 1 15.59 12 PHE B CA 1
ATOM 4970 C C . PHE B 1 12 ? -7.391 -67.375 0.385 1 15.59 12 PHE B C 1
ATOM 4972 O O . PHE B 1 12 ? -7.938 -67 1.436 1 15.59 12 PHE B O 1
ATOM 4979 N N . ILE B 1 13 ? -6.082 -67.688 1.09 1 15.92 13 ILE B N 1
ATOM 4980 C CA . ILE B 1 13 ? -5.711 -68.25 2.389 1 15.92 13 ILE B CA 1
ATOM 4981 C C . ILE B 1 13 ? -5.25 -67.125 3.314 1 15.92 13 ILE B C 1
ATOM 4983 O O . ILE B 1 13 ? -6.027 -66.625 4.137 1 15.92 13 ILE B O 1
ATOM 4987 N N . ARG B 1 14 ? -3.973 -67.125 4.027 1 14.81 14 ARG B N 1
ATOM 4988 C CA . ARG B 1 14 ? -3.352 -67.625 5.258 1 14.81 14 ARG B CA 1
ATOM 4989 C C . ARG B 1 14 ? -2.615 -66.5 5.973 1 14.81 14 ARG B C 1
ATOM 4991 O O . ARG B 1 14 ? -1.436 -66.25 5.711 1 14.81 14 ARG B O 1
ATOM 4998 N N . LEU B 1 15 ? -3.027 -65.312 6.004 1 14.65 15 LEU B N 1
ATOM 4999 C CA . LEU B 1 15 ? -2.115 -64.375 6.613 1 14.65 15 LEU B CA 1
ATOM 5000 C C . LEU B 1 15 ? -1.976 -64.625 8.109 1 14.65 15 LEU B C 1
ATOM 5002 O O . LEU B 1 15 ? -2.814 -64.188 8.898 1 14.65 15 LEU B O 1
ATOM 5006 N N . GLN B 1 16 ? -1.603 -65.938 8.781 1 14.54 16 GLN B N 1
ATOM 5007 C CA . GLN B 1 16 ? -1.17 -66.562 10.031 1 14.54 16 GLN B CA 1
ATOM 5008 C C . GLN B 1 16 ? -0.173 -65.625 10.766 1 14.54 16 GLN B C 1
ATOM 5010 O O . GLN B 1 16 ? -0.352 -65.375 11.945 1 14.54 16 GLN B O 1
ATOM 5015 N N . ASP B 1 17 ? 1.284 -66 10.75 1 14.27 17 ASP B N 1
ATOM 5016 C CA . ASP B 1 17 ? 2.26 -66.5 11.711 1 14.27 17 ASP B CA 1
ATOM 5017 C C . ASP B 1 17 ? 2.99 -65.375 12.406 1 14.27 17 ASP B C 1
ATOM 5019 O O . ASP B 1 17 ? 3.6 -65.562 13.461 1 14.27 17 ASP B O 1
ATOM 5023 N N . LEU B 1 18 ? 3.551 -64.312 11.828 1 14.48 18 LEU B N 1
ATOM 5024 C CA . LEU B 1 18 ? 4.945 -64.312 12.266 1 14.48 18 LEU B CA 1
ATOM 5025 C C . LEU B 1 18 ? 5.051 -64.125 13.766 1 14.48 18 LEU B C 1
ATOM 5027 O O . LEU B 1 18 ? 4.121 -63.594 14.391 1 14.48 18 LEU B O 1
ATOM 5031 N N . LEU B 1 19 ? 6.398 -63.656 14.359 1 15.12 19 LEU B N 1
ATOM 5032 C CA . LEU B 1 19 ? 7.445 -64.188 15.227 1 15.12 19 LEU B CA 1
ATOM 5033 C C . LEU B 1 19 ? 7.246 -63.719 16.656 1 15.12 19 LEU B C 1
ATOM 5035 O O . LEU B 1 19 ? 6.602 -62.688 16.906 1 15.12 19 LEU B O 1
ATOM 5039 N N . LYS B 1 20 ? 7.941 -64.438 17.734 1 15.41 20 LYS B N 1
ATOM 5040 C CA . LYS B 1 20 ? 8.297 -64.875 19.094 1 15.41 20 LYS B CA 1
ATOM 5041 C C . LYS B 1 20 ? 9.086 -63.75 19.797 1 15.41 20 LYS B C 1
ATOM 5043 O O . LYS B 1 20 ? 10.312 -63.844 19.906 1 15.41 20 LYS B O 1
ATOM 5048 N N . ILE B 1 21 ? 8.984 -62.5 19.516 1 15.58 21 ILE B N 1
ATOM 5049 C CA . ILE B 1 21 ? 10.148 -61.844 20.109 1 15.58 21 ILE B CA 1
ATOM 5050 C C . ILE B 1 21 ? 10.203 -62.094 21.609 1 15.58 21 ILE B C 1
ATOM 5052 O O . ILE B 1 21 ? 9.344 -61.656 22.359 1 15.58 21 ILE B O 1
ATOM 5056 N N . GLU B 1 22 ? 10.812 -63.219 21.922 1 15.27 22 GLU B N 1
ATOM 5057 C CA . GLU B 1 22 ? 11.141 -63.906 23.172 1 15.27 22 GLU B CA 1
ATOM 5058 C C . GLU B 1 22 ? 11.836 -62.938 24.141 1 15.27 22 GLU B C 1
ATOM 5060 O O . GLU B 1 22 ? 11.406 -62.781 25.281 1 15.27 22 GLU B O 1
ATOM 5065 N N . GLN B 1 23 ? 13.258 -63.188 24.359 1 14.91 23 GLN B N 1
ATOM 5066 C CA . GLN B 1 23 ? 13.859 -63.844 25.516 1 14.91 23 GLN B CA 1
ATOM 5067 C C . GLN B 1 23 ? 14.352 -62.844 26.531 1 14.91 23 GLN B C 1
ATOM 5069 O O . GLN B 1 23 ? 13.953 -62.875 27.703 1 14.91 23 GLN B O 1
ATOM 5074 N N . ARG B 1 24 ? 15.898 -62.844 26.859 1 14.74 24 ARG B N 1
ATOM 5075 C CA . ARG B 1 24 ? 16.656 -63.375 27.984 1 14.74 24 ARG B CA 1
ATOM 5076 C C . ARG B 1 24 ? 17.062 -62.25 28.938 1 14.74 24 ARG B C 1
ATOM 5078 O O . ARG B 1 24 ? 16.953 -61.094 28.609 1 14.74 24 ARG B O 1
ATOM 5085 N N . SER B 1 25 ? 18.531 -62.312 29.406 1 14.72 25 SER B N 1
A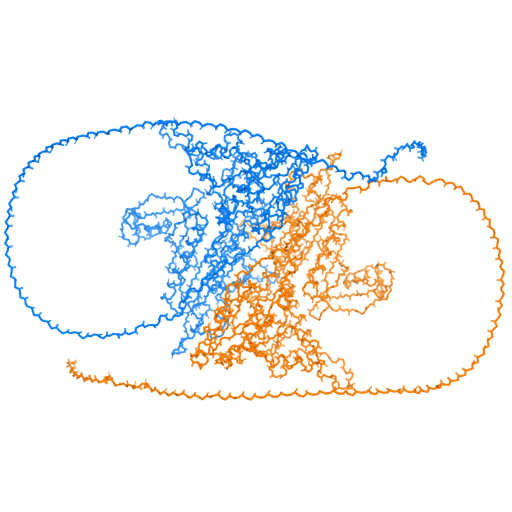TOM 5086 C CA . SER B 1 25 ? 19.188 -62.625 30.672 1 14.72 25 SER B CA 1
ATOM 5087 C C . SER B 1 25 ? 19.547 -61.344 31.438 1 14.72 25 SER B C 1
ATOM 5089 O O . SER B 1 25 ? 19.484 -60.25 30.891 1 14.72 25 SER B O 1
ATOM 5091 N N . LYS B 1 26 ? 20.906 -61.312 32.219 1 15.11 26 LYS B N 1
ATOM 5092 C CA . LYS B 1 26 ? 21.5 -61.469 33.531 1 15.11 26 LYS B CA 1
ATOM 5093 C C . LYS B 1 26 ? 22.125 -60.156 33.969 1 15.11 26 LYS B C 1
ATOM 5095 O O . LYS B 1 26 ? 21.859 -59.656 35.094 1 15.11 26 LYS B O 1
ATOM 5100 N N . TYR B 1 27 ? 23.672 -59.969 33.875 1 14.33 27 TYR B N 1
ATOM 5101 C CA . TYR B 1 27 ? 24.641 -60.062 34.938 1 14.33 27 TYR B CA 1
ATOM 5102 C C . TYR B 1 27 ? 25.031 -58.688 35.469 1 14.33 27 TYR B C 1
ATOM 5104 O O . TYR B 1 27 ? 24.906 -58.406 36.656 1 14.33 27 TYR B O 1
ATOM 5112 N N . LEU B 1 28 ? 26.438 -58.125 35.125 1 14.28 28 LEU B N 1
ATOM 5113 C CA . LEU B 1 28 ? 27.625 -58.125 35.938 1 14.28 28 LEU B CA 1
ATOM 5114 C C . LEU B 1 28 ? 27.844 -56.75 36.594 1 14.28 28 LEU B C 1
ATOM 5116 O O . LEU B 1 28 ? 27.406 -55.719 36.031 1 14.28 28 LEU B O 1
ATOM 5120 N N . PHE B 1 29 ? 29 -56.594 37.594 1 15.05 29 PHE B N 1
ATOM 5121 C CA . PHE B 1 29 ? 29.5 -56.188 38.906 1 15.05 29 PHE B CA 1
ATOM 5122 C C . PHE B 1 29 ? 30.234 -54.844 38.812 1 15.05 29 PHE B C 1
ATOM 5124 O O . PHE B 1 29 ? 29.984 -53.938 39.625 1 15.05 29 PHE B O 1
ATOM 5131 N N . ASN B 1 30 ? 31.484 -54.656 38.062 1 14.45 30 ASN B N 1
ATOM 5132 C CA . ASN B 1 30 ? 32.688 -54.531 38.844 1 14.45 30 ASN B CA 1
ATOM 5133 C C . ASN B 1 30 ? 32.906 -53.094 39.344 1 14.45 30 ASN B C 1
ATOM 5135 O O . ASN B 1 30 ? 32.344 -52.156 38.781 1 14.45 30 ASN B O 1
ATOM 5139 N N . SER B 1 31 ? 34.312 -52.75 39.812 1 14.74 31 SER B N 1
ATOM 5140 C CA . SER B 1 31 ? 35.094 -52.375 41 1 14.74 31 SER B CA 1
ATOM 5141 C C . SER B 1 31 ? 35.5 -50.906 40.938 1 14.74 31 SER B C 1
ATOM 5143 O O . SER B 1 31 ? 35.25 -50.156 41.875 1 14.74 31 SER B O 1
ATOM 5145 N N . ILE B 1 32 ? 36.875 -50.438 40.312 1 14.42 32 ILE B N 1
ATOM 5146 C CA . ILE B 1 32 ? 38.062 -50.156 41.125 1 14.42 32 ILE B CA 1
ATOM 5147 C C . ILE B 1 32 ? 38.156 -48.656 41.375 1 14.42 32 ILE B C 1
ATOM 5149 O O . ILE B 1 32 ? 37.594 -47.844 40.656 1 14.42 32 ILE B O 1
ATOM 5153 N N . GLU B 1 33 ? 39.594 -48.062 41.562 1 14.61 33 GLU B N 1
ATOM 5154 C CA . GLU B 1 33 ? 40.469 -47.531 42.625 1 14.61 33 GLU B CA 1
ATOM 5155 C C . GLU B 1 33 ? 40.656 -46.031 42.5 1 14.61 33 GLU B C 1
ATOM 5157 O O . GLU B 1 33 ? 40.375 -45.281 43.438 1 14.61 33 GLU B O 1
ATOM 5162 N N . SER B 1 34 ? 42.094 -45.438 42.25 1 14.24 34 SER B N 1
ATOM 5163 C CA . SER B 1 34 ? 43.125 -44.938 43.156 1 14.24 34 SER B CA 1
ATOM 5164 C C . SER B 1 34 ? 43.25 -43.406 43.031 1 14.24 34 SER B C 1
ATOM 5166 O O . SER B 1 34 ? 42.781 -42.812 42.062 1 14.24 34 SER B O 1
ATOM 5168 N N . ASN B 1 35 ? 44.719 -42.719 43.156 1 14.61 35 ASN B N 1
ATOM 5169 C CA . ASN B 1 35 ? 45.5 -42 44.156 1 14.61 35 ASN B CA 1
ATOM 5170 C C . ASN B 1 35 ? 45.812 -40.594 43.688 1 14.61 35 ASN B C 1
ATOM 5172 O O . ASN B 1 35 ? 45.625 -39.625 44.438 1 14.61 35 ASN B O 1
ATOM 5176 N N . ASN B 1 36 ? 47 -40.219 42.781 1 14.23 36 ASN B N 1
ATOM 5177 C CA . ASN B 1 36 ? 48.281 -39.688 43.219 1 14.23 36 ASN B CA 1
ATOM 5178 C C . ASN B 1 36 ? 48.281 -38.156 43.188 1 14.23 36 ASN B C 1
ATOM 5180 O O . ASN B 1 36 ? 47.469 -37.531 42.5 1 14.23 36 ASN B O 1
ATOM 5184 N N . ASN B 1 37 ? 49.719 -37.438 43.156 1 14.79 37 ASN B N 1
ATOM 5185 C CA . ASN B 1 37 ? 50.625 -36.656 43.938 1 14.79 37 ASN B CA 1
ATOM 5186 C C . ASN B 1 37 ? 50.719 -35.219 43.438 1 14.79 37 ASN B C 1
ATOM 5188 O O . ASN B 1 37 ? 50.188 -34.906 42.344 1 14.79 37 ASN B O 1
ATOM 5192 N N . HIS B 1 38 ? 52.125 -34.562 43.188 1 14.79 38 HIS B N 1
ATOM 5193 C CA . HIS B 1 38 ? 53.031 -33.688 43.906 1 14.79 38 HIS B CA 1
ATOM 5194 C C . HIS B 1 38 ? 53.125 -32.312 43.219 1 14.79 38 HIS B C 1
ATOM 5196 O O . HIS B 1 38 ? 52.875 -31.281 43.844 1 14.79 38 HIS B O 1
ATOM 5202 N N . TRP B 1 39 ? 54.469 -31.812 42.5 1 14.08 39 TRP B N 1
ATOM 5203 C CA . TRP B 1 39 ? 55.625 -31.016 42.938 1 14.08 39 TRP B CA 1
ATOM 5204 C C . TRP B 1 39 ? 55.625 -29.641 42.281 1 14.08 39 TRP B C 1
ATOM 5206 O O . TRP B 1 39 ? 55.656 -28.625 42.969 1 14.08 39 TRP B O 1
ATOM 5216 N N . TYR B 1 40 ? 56.531 -29.312 41.125 1 13.88 40 TYR B N 1
ATOM 5217 C CA . TYR B 1 40 ? 57.812 -28.625 41.188 1 13.88 40 TYR B CA 1
ATOM 5218 C C . TYR B 1 40 ? 57.625 -27.141 40.906 1 13.88 40 TYR B C 1
ATOM 5220 O O . TYR B 1 40 ? 56.625 -26.719 40.344 1 13.88 40 TYR B O 1
ATOM 5228 N N . GLN B 1 41 ? 58.938 -26.219 40.688 1 13.99 41 GLN B N 1
ATOM 5229 C CA . GLN B 1 41 ? 59.906 -25.234 41.188 1 13.99 41 GLN B CA 1
ATOM 5230 C C . GLN B 1 41 ? 59.906 -23.984 40.312 1 13.99 41 GLN B C 1
ATOM 5232 O O . GLN B 1 41 ? 59.781 -22.859 40.812 1 13.99 41 GLN B O 1
ATOM 5237 N N . ASP B 1 42 ? 60.844 -23.766 39.156 1 13.86 42 ASP B N 1
ATOM 5238 C CA . ASP B 1 42 ? 62.094 -23 39.156 1 13.86 42 ASP B CA 1
ATOM 5239 C C . ASP B 1 42 ? 61.875 -21.562 38.688 1 13.86 42 ASP B C 1
ATOM 5241 O O . ASP B 1 42 ? 60.812 -21.266 38.094 1 13.86 42 ASP B O 1
ATOM 5245 N N . GLY B 1 43 ? 63.125 -20.797 38.125 1 13.95 43 GLY B N 1
ATOM 5246 C CA . GLY B 1 43 ? 64.125 -19.781 38.312 1 13.95 43 GLY B CA 1
ATOM 5247 C C . GLY B 1 43 ? 63.938 -18.547 37.469 1 13.95 43 GLY B C 1
ATOM 5248 O O . GLY B 1 43 ? 63.031 -18.516 36.594 1 13.95 43 GLY B O 1
ATOM 5249 N N . LYS B 1 44 ? 65.188 -17.781 36.938 1 14.54 44 LYS B N 1
ATOM 5250 C CA . LYS B 1 44 ? 65.938 -16.562 37.094 1 14.54 44 LYS B CA 1
ATOM 5251 C C . LYS B 1 44 ? 65.875 -15.727 35.812 1 14.54 44 LYS B C 1
ATOM 5253 O O . LYS B 1 44 ? 66.312 -14.57 35.781 1 14.54 44 LYS B O 1
ATOM 5258 N N . LYS B 1 45 ? 65.5 -15.969 34.594 1 14.4 45 LYS B N 1
ATOM 5259 C CA . LYS B 1 45 ? 66.5 -15.5 33.625 1 14.4 45 LYS B CA 1
ATOM 5260 C C . LYS B 1 45 ? 66.625 -13.984 33.719 1 14.4 45 LYS B C 1
ATOM 5262 O O . LYS B 1 45 ? 65.688 -13.258 33.938 1 14.4 45 LYS B O 1
ATOM 5267 N N . PRO B 1 46 ? 68 -13.43 33.406 1 14.05 46 PRO B N 1
ATOM 5268 C CA . PRO B 1 46 ? 69 -12.367 33.562 1 14.05 46 PRO B CA 1
ATOM 5269 C C . PRO B 1 46 ? 68.75 -11.156 32.688 1 14.05 46 PRO B C 1
ATOM 5271 O O . PRO B 1 46 ? 68.75 -10.023 33.156 1 14.05 46 PRO B O 1
ATOM 5274 N N . ILE B 1 47 ? 69.125 -11.203 31.328 1 13.61 47 ILE B N 1
ATOM 5275 C CA . ILE B 1 47 ? 70.25 -10.516 30.766 1 13.61 47 ILE B CA 1
ATOM 5276 C C . ILE B 1 47 ? 69.938 -9.055 30.5 1 13.61 47 ILE B C 1
ATOM 5278 O O . ILE B 1 47 ? 68.75 -8.695 30.422 1 13.61 47 ILE B O 1
ATOM 5282 N N . SER B 1 48 ? 70.562 -8.492 29.359 1 13.55 48 SER B N 1
ATOM 5283 C CA . SER B 1 48 ? 71.688 -7.629 29.031 1 13.55 48 SER B CA 1
ATOM 5284 C C . SER B 1 48 ? 71.25 -6.219 28.688 1 13.55 48 SER B C 1
ATOM 5286 O O . SER B 1 48 ? 70.062 -6.004 28.391 1 13.55 48 SER B O 1
ATOM 5288 N N . THR B 1 49 ? 72.25 -5.293 28.125 1 13.52 49 THR B N 1
ATOM 5289 C CA . THR B 1 49 ? 73.125 -4.117 28.266 1 13.52 49 THR B CA 1
ATOM 5290 C C . THR B 1 49 ? 72.688 -3.016 27.312 1 13.52 49 THR B C 1
ATOM 5292 O O . THR B 1 49 ? 72.812 -1.828 27.609 1 13.52 49 THR B O 1
ATOM 5295 N N . ALA B 1 50 ? 72.375 -3.246 25.984 1 13.26 50 ALA B N 1
ATOM 5296 C CA . ALA B 1 50 ? 73.312 -2.471 25.141 1 13.26 50 ALA B CA 1
ATOM 5297 C C . ALA B 1 50 ? 73 -0.976 25.25 1 13.26 50 ALA B C 1
ATOM 5299 O O . ALA B 1 50 ? 71.938 -0.576 25.641 1 13.26 50 ALA B O 1
ATOM 5300 N N . ASN B 1 51 ? 73.625 -0.205 24.266 1 13.48 51 ASN B N 1
ATOM 5301 C CA . ASN B 1 51 ? 74.688 0.814 24.047 1 13.48 51 ASN B CA 1
ATOM 5302 C C . ASN B 1 51 ? 74.062 2.211 23.984 1 13.48 51 ASN B C 1
ATOM 5304 O O . ASN B 1 51 ? 72.875 2.359 23.797 1 13.48 51 ASN B O 1
ATOM 5308 N N . GLN B 1 52 ? 74.688 3.1 23.078 1 13.38 52 GLN B N 1
ATOM 5309 C CA . GLN B 1 52 ? 75.562 4.246 23.156 1 13.38 52 GLN B CA 1
ATOM 5310 C C . GLN B 1 52 ? 74.812 5.555 22.969 1 13.38 52 GLN B C 1
ATOM 5312 O O . GLN B 1 52 ? 73.625 5.586 23.047 1 13.38 52 GLN B O 1
ATOM 5317 N N . HIS B 1 53 ? 75.312 6.383 21.938 1 13.58 53 HIS B N 1
ATOM 5318 C CA . HIS B 1 53 ? 76.062 7.617 22.031 1 13.58 53 HIS B CA 1
ATOM 5319 C C . HIS B 1 53 ? 75.188 8.844 21.922 1 13.58 53 HIS B C 1
ATOM 5321 O O . HIS B 1 53 ? 74 8.727 21.578 1 13.58 53 HIS B O 1
ATOM 5327 N N . HIS B 1 54 ? 75.625 9.883 21 1 13.47 54 HIS B N 1
ATOM 5328 C CA . HIS B 1 54 ? 76.312 11.156 21.234 1 13.47 54 HIS B CA 1
ATOM 5329 C C . HIS B 1 54 ? 75.312 12.32 21.094 1 13.47 54 HIS B C 1
ATOM 5331 O O . HIS B 1 54 ? 75.188 13.148 22 1 13.47 54 HIS B O 1
ATOM 5337 N N . HIS B 1 55 ? 75.5 13.18 19.969 1 13.45 55 HIS B N 1
ATOM 5338 C CA . HIS B 1 55 ? 76.125 14.492 20.047 1 13.45 55 HIS B CA 1
ATOM 5339 C C . HIS B 1 55 ? 75.062 15.594 20.172 1 13.45 55 HIS B C 1
ATOM 5341 O O . HIS B 1 55 ? 73.875 15.359 19.922 1 13.45 55 HIS B O 1
ATOM 5347 N N . HIS B 1 56 ? 75.375 16.828 19.375 1 13.35 56 HIS B N 1
ATOM 5348 C CA . HIS B 1 56 ? 75.812 18.156 19.734 1 13.35 56 HIS B CA 1
ATOM 5349 C C . HIS B 1 56 ? 74.688 19.156 19.719 1 13.35 56 HIS B C 1
ATOM 5351 O O . HIS B 1 56 ? 74.438 19.859 20.703 1 13.35 56 HIS B O 1
ATOM 5357 N N . SER B 1 57 ? 74.688 20.156 18.672 1 13.3 57 SER B N 1
ATOM 5358 C CA . SER B 1 57 ? 75.125 21.547 18.844 1 13.3 57 SER B CA 1
ATOM 5359 C C . SER B 1 57 ? 73.938 22.453 19.125 1 13.3 57 SER B C 1
ATOM 5361 O O . SER B 1 57 ? 73.375 22.438 20.219 1 13.3 57 SER B O 1
ATOM 5363 N N . SER B 1 58 ? 73.75 23.562 18.188 1 13.52 58 SER B N 1
ATOM 5364 C CA . SER B 1 58 ? 74.062 24.969 18.422 1 13.52 58 SER B CA 1
ATOM 5365 C C . SER B 1 58 ? 72.812 25.734 18.844 1 13.52 58 SER B C 1
ATOM 5367 O O . SER B 1 58 ? 71.688 25.25 18.703 1 13.52 58 SER B O 1
ATOM 5369 N N . ILE B 1 59 ? 72.688 27.109 18.234 1 13.84 59 ILE B N 1
ATOM 5370 C CA . ILE B 1 59 ? 72.875 28.453 18.75 1 13.84 59 ILE B CA 1
ATOM 5371 C C . ILE B 1 59 ? 71.5 29.062 19.078 1 13.84 59 ILE B C 1
ATOM 5373 O O . ILE B 1 59 ? 70.5 28.625 18.562 1 13.84 59 ILE B O 1
ATOM 5377 N N . LEU B 1 60 ? 71.5 30.484 19.031 1 13.45 60 LEU B N 1
ATOM 5378 C CA . LEU B 1 60 ? 71.375 31.594 19.969 1 13.45 60 LEU B CA 1
ATOM 5379 C C . LEU B 1 60 ? 70 32.219 19.891 1 13.45 60 LEU B C 1
ATOM 5381 O O . LEU B 1 60 ? 69.312 32.375 20.922 1 13.45 60 LEU B O 1
ATOM 5385 N N . ASN B 1 61 ? 69.75 33.25 18.984 1 13.77 61 ASN B N 1
ATOM 5386 C CA . ASN B 1 61 ? 69.688 34.625 19.469 1 13.77 61 ASN B CA 1
ATOM 5387 C C . ASN B 1 61 ? 68.312 35 19.859 1 13.77 61 ASN B C 1
ATOM 5389 O O . ASN B 1 61 ? 67.312 34.344 19.453 1 13.77 61 ASN B O 1
ATOM 5393 N N . HIS B 1 62 ? 68 36.438 19.75 1 13.66 62 HIS B N 1
ATOM 5394 C CA . HIS B 1 62 ? 67.75 37.531 20.672 1 13.66 62 HIS B CA 1
ATOM 5395 C C . HIS B 1 62 ? 66.25 37.875 20.719 1 13.66 62 HIS B C 1
ATOM 5397 O O . HIS B 1 62 ? 65.688 37.969 21.797 1 13.66 62 HIS B O 1
ATOM 5403 N N . HIS B 1 63 ? 65.812 38.969 19.891 1 14.39 63 HIS B N 1
ATOM 5404 C CA . HIS B 1 63 ? 65.562 40.281 20.469 1 14.39 63 HIS B CA 1
ATOM 5405 C C . HIS B 1 63 ? 64.125 40.375 20.938 1 14.39 63 HIS B C 1
ATOM 5407 O O . HIS B 1 63 ? 63.25 39.625 20.5 1 14.39 63 HIS B O 1
ATOM 5413 N N . MET B 1 64 ? 63.656 41.781 21.156 1 13.66 64 MET B N 1
ATOM 5414 C CA . MET B 1 64 ? 63.188 42.594 22.266 1 13.66 64 MET B CA 1
ATOM 5415 C C . MET B 1 64 ? 61.688 42.781 22.25 1 13.66 64 MET B C 1
ATOM 5417 O O . MET B 1 64 ? 61.031 42.562 23.266 1 13.66 64 MET B O 1
ATOM 5421 N N . ASN B 1 65 ? 61.125 43.688 21.391 1 13.82 65 ASN B N 1
ATOM 5422 C CA . ASN B 1 65 ? 60.656 44.938 22.016 1 13.82 65 ASN B CA 1
ATOM 5423 C C . ASN B 1 65 ? 59.25 44.812 22.578 1 13.82 65 ASN B C 1
ATOM 5425 O O . ASN B 1 65 ? 58.531 43.844 22.266 1 13.82 65 ASN B O 1
ATOM 5429 N N . ASP B 1 66 ? 58.344 45.875 22.172 1 14.29 66 ASP B N 1
ATOM 5430 C CA . ASP B 1 66 ? 57.812 46.969 22.984 1 14.29 66 ASP B CA 1
ATOM 5431 C C . ASP B 1 66 ? 56.438 46.625 23.531 1 14.29 66 ASP B C 1
ATOM 5433 O O . ASP B 1 66 ? 55.75 45.719 23.016 1 14.29 66 ASP B O 1
ATOM 5437 N N . LYS B 1 67 ? 55.688 47.875 23.688 1 14.55 67 LYS B N 1
ATOM 5438 C CA . LYS B 1 67 ? 55.062 48.469 24.859 1 14.55 67 LYS B CA 1
ATOM 5439 C C . LYS B 1 67 ? 53.625 47.969 25.047 1 14.55 67 LYS B C 1
ATOM 5441 O O . LYS B 1 67 ? 53 47.5 24.078 1 14.55 67 LYS B O 1
ATOM 5446 N N . LYS B 1 68 ? 52.906 48.844 25.797 1 14.02 68 LYS B N 1
ATOM 5447 C CA . LYS B 1 68 ? 52.188 48.75 27.062 1 14.02 68 LYS B CA 1
ATOM 5448 C C . LYS B 1 68 ? 50.688 48.656 26.828 1 14.02 68 LYS B C 1
ATOM 5450 O O . LYS B 1 68 ? 50 47.844 27.484 1 14.02 68 LYS B O 1
ATOM 5455 N N . PRO B 1 69 ? 49.938 49.781 26.297 1 14.55 69 PRO B N 1
ATOM 5456 C CA . PRO B 1 69 ? 49.188 50.406 27.375 1 14.55 69 PRO B CA 1
ATOM 5457 C C . PRO B 1 69 ? 47.875 49.688 27.688 1 14.55 69 PRO B C 1
ATOM 5459 O O . PRO B 1 69 ? 47.438 48.812 26.922 1 14.55 69 PRO B O 1
ATOM 5462 N N . ASP B 1 70 ? 46.688 50.562 27.578 1 15.12 70 ASP B N 1
ATOM 5463 C CA . ASP B 1 70 ? 45.844 51.031 28.688 1 15.12 70 ASP B CA 1
ATOM 5464 C C . ASP B 1 70 ? 44.656 50.125 28.906 1 15.12 70 ASP B C 1
ATOM 5466 O O . ASP B 1 70 ? 44.25 49.406 28 1 15.12 70 ASP B O 1
ATOM 5470 N N . ASP B 1 71 ? 43.625 50.688 29.703 1 14.83 71 ASP B N 1
ATOM 5471 C CA . ASP B 1 71 ? 42.969 50.375 30.969 1 14.83 71 ASP B CA 1
ATOM 5472 C C . ASP B 1 71 ? 41.625 49.656 30.719 1 14.83 71 ASP B C 1
ATOM 5474 O O . ASP B 1 71 ? 41.375 48.594 31.281 1 14.83 71 ASP B O 1
ATOM 5478 N N . TYR B 1 72 ? 40.438 50.375 31.109 1 14.92 72 TYR B N 1
ATOM 5479 C CA . TYR B 1 72 ? 39.688 49.969 32.281 1 14.92 72 TYR B CA 1
ATOM 5480 C C . TYR B 1 72 ? 38.5 49.094 31.906 1 14.92 72 TYR B C 1
ATOM 5482 O O . TYR B 1 72 ? 38.344 48 32.438 1 14.92 72 TYR B O 1
ATOM 5490 N N . SER B 1 73 ? 37.188 49.688 31.688 1 15.18 73 SER B N 1
ATOM 5491 C CA . SER B 1 73 ? 36.156 49.594 32.719 1 15.18 73 SER B CA 1
ATOM 5492 C C . SER B 1 73 ? 35.25 48.406 32.469 1 15.18 73 SER B C 1
ATOM 5494 O O . SER B 1 73 ? 35.125 47.906 31.344 1 15.18 73 SER B O 1
ATOM 5496 N N . TYR B 1 74 ? 33.906 48.438 33.188 1 15.21 74 TYR B N 1
ATOM 5497 C CA . TYR B 1 74 ? 33.219 47.531 34.094 1 15.21 74 TYR B CA 1
ATOM 5498 C C . TYR B 1 74 ? 32.312 46.562 33.375 1 15.21 74 TYR B C 1
ATOM 5500 O O . TYR B 1 74 ? 32.5 45.344 33.406 1 15.21 74 TYR B O 1
ATOM 5508 N N . GLY B 1 75 ? 30.859 46.656 33.688 1 15.47 75 GLY B N 1
ATOM 5509 C CA . GLY B 1 75 ? 30.078 45.688 34.469 1 15.47 75 GLY B CA 1
ATOM 5510 C C . GLY B 1 75 ? 29.281 44.75 33.594 1 15.47 75 GLY B C 1
ATOM 5511 O O . GLY B 1 75 ? 28.906 45.062 32.469 1 15.47 75 GLY B O 1
ATOM 5512 N N . LYS B 1 76 ? 29.094 43.531 34.062 1 16.19 76 LYS B N 1
ATOM 5513 C CA . LYS B 1 76 ? 28.672 42.188 33.656 1 16.19 76 LYS B CA 1
ATOM 5514 C C . LYS B 1 76 ? 27.156 42.094 33.594 1 16.19 76 LYS B C 1
ATOM 5516 O O . LYS B 1 76 ? 26.547 41.312 34.344 1 16.19 76 LYS B O 1
ATOM 5521 N N . ARG B 1 77 ? 26.344 42.969 33.156 1 17.02 77 ARG B N 1
ATOM 5522 C CA . ARG B 1 77 ? 24.969 42.625 33.5 1 17.02 77 ARG B CA 1
ATOM 5523 C C . ARG B 1 77 ? 24.547 41.312 32.812 1 17.02 77 ARG B C 1
ATOM 5525 O O . ARG B 1 77 ? 24.641 41.156 31.594 1 17.02 77 ARG B O 1
ATOM 5532 N N . ASP B 1 78 ? 24.406 40.156 33.656 1 17.34 78 ASP B N 1
ATOM 5533 C CA . ASP B 1 78 ? 24.156 38.75 33.469 1 17.34 78 ASP B CA 1
ATOM 5534 C C . ASP B 1 78 ? 22.719 38.469 33.031 1 17.34 78 ASP B C 1
ATOM 5536 O O . ASP B 1 78 ? 21.859 38.188 33.844 1 17.34 78 ASP B O 1
ATOM 5540 N N . TYR B 1 79 ? 22.062 39.219 32.219 1 17.56 79 TYR B N 1
ATOM 5541 C CA . TYR B 1 79 ? 20.641 38.875 32.062 1 17.56 79 TYR B CA 1
ATOM 5542 C C . TYR B 1 79 ? 20.453 37.438 31.656 1 17.56 79 TYR B C 1
ATOM 5544 O O . TYR B 1 79 ? 21 36.969 30.656 1 17.56 79 TYR B O 1
ATOM 5552 N N . HIS B 1 80 ? 20.125 36.531 32.656 1 19 80 HIS B N 1
ATOM 5553 C CA . HIS B 1 80 ? 19.797 35.094 32.656 1 19 80 HIS B CA 1
ATOM 5554 C C . HIS B 1 80 ? 18.531 34.844 31.844 1 19 80 HIS B C 1
ATOM 5556 O O . HIS B 1 80 ? 17.438 35.219 32.281 1 19 80 HIS B O 1
ATOM 5562 N N . HIS B 1 81 ? 18.297 35.219 30.672 1 18.97 81 HIS B N 1
ATOM 5563 C CA . HIS B 1 81 ? 17.062 34.844 29.984 1 18.97 81 HIS B CA 1
ATOM 5564 C C . HIS B 1 81 ? 16.797 33.344 30.062 1 18.97 81 HIS B C 1
ATOM 5566 O O . HIS B 1 81 ? 17.672 32.531 29.75 1 18.97 81 HIS B O 1
ATOM 5572 N N . ASN B 1 82 ? 15.812 32.906 31 1 20.53 82 ASN B N 1
ATOM 5573 C CA . ASN B 1 82 ? 15.258 31.578 31.297 1 20.53 82 ASN B CA 1
ATOM 5574 C C . ASN B 1 82 ? 14.672 30.922 30.047 1 20.53 82 ASN B C 1
ATOM 5576 O O . ASN B 1 82 ? 13.727 31.438 29.453 1 20.53 82 ASN B O 1
ATOM 5580 N N . ASN B 1 83 ? 15.391 30.297 29.188 1 20.72 83 ASN B N 1
ATOM 5581 C CA . ASN B 1 83 ? 15.117 29.469 28.016 1 20.72 83 ASN B CA 1
ATOM 5582 C C . ASN B 1 83 ? 14.312 28.219 28.391 1 20.72 83 ASN B C 1
ATOM 5584 O O . ASN B 1 83 ? 14.836 27.109 28.359 1 20.72 83 ASN B O 1
ATOM 5588 N N . ASN B 1 84 ? 13.422 28.219 29.469 1 22.41 84 ASN B N 1
ATOM 5589 C CA . ASN B 1 84 ? 12.914 26.922 29.875 1 22.41 84 ASN B CA 1
ATOM 5590 C C . ASN B 1 84 ? 12.023 26.297 28.812 1 22.41 84 ASN B C 1
ATOM 5592 O O . ASN B 1 84 ? 11.242 25.391 29.094 1 22.41 84 ASN B O 1
ATOM 5596 N N . ASN B 1 85 ? 11.664 26.844 27.734 1 23.61 85 ASN B N 1
ATOM 5597 C CA . ASN B 1 85 ? 10.617 26.188 26.969 1 23.61 85 ASN B CA 1
ATOM 5598 C C . ASN B 1 85 ? 11.023 24.766 26.562 1 23.61 85 ASN B C 1
ATOM 5600 O O . ASN B 1 85 ? 10.484 24.219 25.609 1 23.61 85 ASN B O 1
ATOM 5604 N N . HIS B 1 86 ? 12.203 24.25 27.094 1 24.8 86 HIS B N 1
ATOM 5605 C CA . HIS B 1 86 ? 12.742 23.016 26.531 1 24.8 86 HIS B CA 1
ATOM 5606 C C . HIS B 1 86 ? 11.859 21.812 26.859 1 24.8 86 HIS B C 1
ATOM 5608 O O . HIS B 1 86 ? 12.258 20.672 26.672 1 24.8 86 HIS B O 1
ATOM 5614 N N . VAL B 1 87 ? 10.914 21.984 27.812 1 24.59 87 VAL B N 1
ATOM 5615 C CA . VAL B 1 87 ? 10.586 20.734 28.5 1 24.59 87 VAL B CA 1
ATOM 5616 C C . VAL B 1 87 ? 10.148 19.688 27.484 1 24.59 87 VAL B C 1
ATOM 5618 O O . VAL B 1 87 ? 10.57 18.531 27.547 1 24.59 87 VAL B O 1
ATOM 5621 N N . VAL B 1 88 ? 8.977 19.938 26.875 1 26 88 VAL B N 1
ATOM 5622 C CA . VAL B 1 88 ? 8.195 18.75 26.516 1 26 88 VAL B CA 1
ATOM 5623 C C . VAL B 1 88 ? 8.922 17.969 25.422 1 26 88 VAL B C 1
ATOM 5625 O O . VAL B 1 88 ? 8.32 17.609 24.406 1 26 88 VAL B O 1
ATOM 5628 N N . ASP B 1 89 ? 10.094 18.391 25.094 1 25.08 89 ASP B N 1
ATOM 5629 C CA . ASP B 1 89 ? 10.727 17.672 24 1 25.08 89 ASP B CA 1
ATOM 5630 C C . ASP B 1 89 ? 11.016 16.219 24.391 1 25.08 89 ASP B C 1
ATOM 5632 O O . ASP B 1 89 ? 11.953 15.609 23.875 1 25.08 89 ASP B O 1
ATOM 5636 N N . GLN B 1 90 ? 10.742 15.836 25.641 1 24.69 90 GLN B N 1
ATOM 5637 C CA . GLN B 1 90 ? 11.203 14.477 25.922 1 24.69 90 GLN B CA 1
ATOM 5638 C C . GLN B 1 90 ? 10.844 13.531 24.781 1 24.69 90 GLN B C 1
ATOM 5640 O O . GLN B 1 90 ? 9.758 13.617 24.219 1 24.69 90 GLN B O 1
ATOM 5645 N N . GLN B 1 91 ? 11.867 12.773 24.375 1 25.25 91 GLN B N 1
ATOM 5646 C CA . GLN B 1 91 ? 12.102 11.734 23.375 1 25.25 91 GLN B CA 1
ATOM 5647 C C . GLN B 1 91 ? 11.102 10.586 23.531 1 25.25 91 GLN B C 1
ATOM 5649 O O . GLN B 1 91 ? 11.188 9.812 24.5 1 25.25 91 GLN B O 1
ATOM 5654 N N . CYS B 1 92 ? 9.891 10.82 23.531 1 27.28 92 CYS B N 1
ATOM 5655 C CA . CYS B 1 92 ? 9.062 9.641 23.312 1 27.28 92 CYS B CA 1
ATOM 5656 C C . CYS B 1 92 ? 9.781 8.617 22.438 1 27.28 92 CYS B C 1
ATOM 5658 O O . CYS B 1 92 ? 10.094 8.891 21.281 1 27.28 92 CYS B O 1
ATOM 5660 N N . GLN B 1 93 ? 10.672 7.887 23.109 1 25.8 93 GLN B N 1
ATOM 5661 C CA . GLN B 1 93 ? 11.227 6.707 22.438 1 25.8 93 GLN B CA 1
ATOM 5662 C C . GLN B 1 93 ? 10.148 5.957 21.672 1 25.8 93 GLN B C 1
ATOM 5664 O O . GLN B 1 93 ? 9.25 5.359 22.266 1 25.8 93 GLN B O 1
ATOM 5669 N N . GLN B 1 94 ? 9.797 6.484 20.609 1 29.86 94 GLN B N 1
ATOM 5670 C CA . GLN B 1 94 ? 8.844 5.953 19.656 1 29.86 94 GLN B CA 1
ATOM 5671 C C . GLN B 1 94 ? 9.211 4.531 19.234 1 29.86 94 GLN B C 1
ATOM 5673 O O . GLN B 1 94 ? 10.281 4.301 18.672 1 29.86 94 GLN B O 1
ATOM 5678 N N . ILE B 1 95 ? 8.891 3.619 20.094 1 30.05 95 ILE B N 1
ATOM 5679 C CA . ILE B 1 95 ? 9.055 2.229 19.688 1 30.05 95 ILE B CA 1
ATOM 5680 C C . ILE B 1 95 ? 8.258 1.98 18.406 1 30.05 95 ILE B C 1
ATOM 5682 O O . ILE B 1 95 ? 7.035 2.125 18.375 1 30.05 95 ILE B O 1
ATOM 5686 N N . ILE B 1 96 ? 8.922 2.115 17.328 1 30.17 96 ILE B N 1
ATOM 5687 C CA . ILE B 1 96 ? 8.359 1.887 16 1 30.17 96 ILE B CA 1
ATOM 5688 C C . ILE B 1 96 ? 8.227 0.387 15.75 1 30.17 96 ILE B C 1
ATOM 5690 O O . ILE B 1 96 ? 9.219 -0.35 15.82 1 30.17 96 ILE B O 1
ATOM 5694 N N . ARG B 1 97 ? 7.184 -0.161 16.141 1 33.31 97 ARG B N 1
ATOM 5695 C CA . ARG B 1 97 ? 7.023 -1.562 15.766 1 33.31 97 ARG B CA 1
ATOM 5696 C C . ARG B 1 97 ? 6.543 -1.694 14.32 1 33.31 97 ARG B C 1
ATOM 5698 O O . ARG B 1 97 ? 5.613 -1.002 13.906 1 33.31 97 ARG B O 1
ATOM 5705 N N . GLY B 1 98 ? 7.395 -2.033 13.508 1 34.31 98 GLY B N 1
ATOM 5706 C CA . GLY B 1 98 ? 7.16 -2.264 12.094 1 34.31 98 GLY B CA 1
ATOM 5707 C C . GLY B 1 98 ? 6.023 -3.232 11.828 1 34.31 98 GLY B C 1
ATOM 5708 O O . GLY B 1 98 ? 5.523 -3.879 12.75 1 34.31 98 GLY B O 1
ATOM 5709 N N . ARG B 1 99 ? 5.5 -3.135 10.727 1 36.53 99 ARG B N 1
ATOM 5710 C CA . ARG B 1 99 ? 4.484 -4.031 10.188 1 36.53 99 ARG B CA 1
ATOM 5711 C C . ARG B 1 99 ? 4.914 -5.488 10.32 1 36.53 99 ARG B C 1
ATOM 5713 O O . ARG B 1 99 ? 5.98 -5.871 9.836 1 36.53 99 ARG B O 1
ATOM 5720 N N . LEU B 1 100 ? 4.664 -6.109 11.344 1 33.59 100 LEU B N 1
ATOM 5721 C CA . LEU B 1 100 ? 4.973 -7.535 11.383 1 33.59 100 LEU B CA 1
ATOM 5722 C C . LEU B 1 100 ? 4.258 -8.273 10.258 1 33.59 100 LEU B C 1
ATOM 5724 O O . LEU B 1 100 ? 3.031 -8.203 10.141 1 33.59 100 LEU B O 1
ATOM 5728 N N . TYR B 1 101 ? 4.82 -8.273 9.172 1 33.62 101 TYR B N 1
ATOM 5729 C CA . TYR B 1 101 ? 4.34 -9.172 8.133 1 33.62 101 TYR B CA 1
ATOM 5730 C C . TYR B 1 101 ? 4.156 -10.586 8.672 1 33.62 101 TYR B C 1
ATOM 5732 O O . TYR B 1 101 ? 5.066 -11.141 9.289 1 33.62 101 TYR B O 1
ATOM 5740 N N . ARG B 1 102 ? 3.066 -10.875 9.32 1 36.03 102 ARG B N 1
ATOM 5741 C CA . ARG B 1 102 ? 2.832 -12.25 9.75 1 36.03 102 ARG B CA 1
ATOM 5742 C C . ARG B 1 102 ? 2.705 -13.188 8.555 1 36.03 102 ARG B C 1
ATOM 5744 O O . ARG B 1 102 ? 1.646 -13.258 7.93 1 36.03 102 ARG B O 1
ATOM 5751 N N . TRP B 1 103 ? 3.752 -13.297 7.77 1 41.12 103 TRP B N 1
ATOM 5752 C CA . TRP B 1 103 ? 3.701 -14.273 6.691 1 41.12 103 TRP B CA 1
ATOM 5753 C C . TRP B 1 103 ? 3.869 -15.688 7.23 1 41.12 103 TRP B C 1
ATOM 5755 O O . TRP B 1 103 ? 4.605 -15.914 8.195 1 41.12 103 TRP B O 1
ATOM 5765 N N . ASN B 1 104 ? 2.713 -16.438 7.289 1 48.25 104 ASN B N 1
ATOM 5766 C CA . ASN B 1 104 ? 2.812 -17.891 7.414 1 48.25 104 ASN B CA 1
ATOM 5767 C C . ASN B 1 104 ? 3.854 -18.469 6.457 1 48.25 104 ASN B C 1
ATOM 5769 O O . ASN B 1 104 ? 4.328 -17.766 5.559 1 48.25 104 ASN B O 1
ATOM 5773 N N . ASP B 1 105 ? 4.184 -19.656 6.859 1 56.66 105 ASP B N 1
ATOM 5774 C CA . ASP B 1 105 ? 5.094 -20.391 5.996 1 56.66 105 ASP B CA 1
ATOM 5775 C C . ASP B 1 105 ? 4.613 -20.375 4.547 1 56.66 105 ASP B C 1
ATOM 5777 O O . ASP B 1 105 ? 3.41 -20.438 4.289 1 56.66 105 ASP B O 1
ATOM 5781 N N . VAL B 1 106 ? 5.484 -19.859 3.797 1 67.19 106 VAL B N 1
ATOM 5782 C CA . VAL B 1 106 ? 5.191 -19.844 2.367 1 67.19 106 VAL B CA 1
ATOM 5783 C C . VAL B 1 106 ? 5.863 -21.031 1.687 1 67.19 106 VAL B C 1
ATOM 5785 O O . VAL B 1 106 ? 7.062 -21.25 1.859 1 67.19 106 VAL B O 1
ATOM 5788 N N . LEU B 1 107 ? 5.004 -21.828 1.145 1 65.81 107 LEU B N 1
ATOM 5789 C CA . LEU B 1 107 ? 5.551 -22.922 0.346 1 65.81 107 LEU B CA 1
ATOM 5790 C C . LEU B 1 107 ? 6.152 -22.406 -0.954 1 65.81 107 LEU B C 1
ATOM 5792 O O . LEU B 1 107 ? 5.504 -21.641 -1.681 1 65.81 107 LEU B O 1
ATOM 5796 N N . PHE B 1 108 ? 7.359 -22.781 -1.209 1 71.19 108 PHE B N 1
ATOM 5797 C CA . PHE B 1 108 ? 8.047 -22.328 -2.412 1 71.19 108 PHE B CA 1
ATOM 5798 C C . PHE B 1 108 ? 7.328 -22.812 -3.664 1 71.19 108 PHE B C 1
ATOM 5800 O O . PHE B 1 108 ? 7.223 -22.078 -4.648 1 71.19 108 PHE B O 1
ATOM 5807 N N . SER B 1 109 ? 6.793 -24.016 -3.531 1 68 109 SER B N 1
ATOM 5808 C CA . SER B 1 109 ? 6.098 -24.594 -4.68 1 68 109 SER B CA 1
ATOM 5809 C C . SER B 1 109 ? 4.871 -23.766 -5.051 1 68 109 SER B C 1
ATOM 5811 O O . SER B 1 109 ? 4.441 -23.766 -6.207 1 68 109 SER B O 1
ATOM 5813 N N . SER B 1 110 ? 4.422 -23.031 -4.133 1 64.12 110 SER B N 1
ATOM 5814 C CA . SER B 1 110 ? 3.209 -22.25 -4.34 1 64.12 110 SER B CA 1
ATOM 5815 C C . SER B 1 110 ? 3.539 -20.812 -4.715 1 64.12 110 SER B C 1
ATOM 5817 O O . SER B 1 110 ? 2.641 -20.016 -5.012 1 64.12 110 SER B O 1
ATOM 5819 N N . THR B 1 111 ? 4.766 -20.578 -4.656 1 67.94 111 THR B N 1
ATOM 5820 C CA . THR B 1 111 ? 5.148 -19.219 -4.996 1 67.94 111 THR B CA 1
ATOM 5821 C C . THR B 1 111 ? 5.367 -19.078 -6.5 1 67.94 111 THR B C 1
ATOM 5823 O O . THR B 1 111 ? 6.082 -19.875 -7.109 1 67.94 111 THR B O 1
ATOM 5826 N N . PHE B 1 112 ? 4.387 -18.219 -6.961 1 70.31 112 PHE B N 1
ATOM 5827 C CA . PHE B 1 112 ? 4.496 -17.969 -8.391 1 70.31 112 PHE B CA 1
ATOM 5828 C C . PHE B 1 112 ? 5.801 -17.266 -8.727 1 70.31 112 PHE B C 1
ATOM 5830 O O . PHE B 1 112 ? 5.949 -16.062 -8.477 1 70.31 112 PHE B O 1
ATOM 5837 N N . ASN B 1 113 ? 6.75 -17.984 -8.852 1 57.28 113 ASN B N 1
ATOM 5838 C CA . ASN B 1 113 ? 8.023 -17.516 -9.375 1 57.28 113 ASN B CA 1
ATOM 5839 C C . ASN B 1 113 ? 8.539 -18.406 -10.492 1 57.28 113 ASN B C 1
ATOM 5841 O O . ASN B 1 113 ? 8.445 -19.625 -10.414 1 57.28 113 ASN B O 1
ATOM 5845 N N . GLU B 1 114 ? 8.25 -17.906 -11.703 1 56.72 114 GLU B N 1
ATOM 5846 C CA . GLU B 1 114 ? 9 -18.734 -12.648 1 56.72 114 GLU B CA 1
ATOM 5847 C C . GLU B 1 114 ? 10.375 -19.109 -12.094 1 56.72 114 GLU B C 1
ATOM 5849 O O . GLU B 1 114 ? 10.938 -18.375 -11.281 1 56.72 114 GLU B O 1
ATOM 5854 N N . ILE B 1 115 ? 10.656 -20.281 -12.25 1 50.16 115 ILE B N 1
ATOM 5855 C CA . ILE B 1 115 ? 11.945 -20.766 -11.781 1 50.16 115 ILE B CA 1
ATOM 5856 C C . ILE B 1 115 ? 12.984 -19.656 -11.875 1 50.16 115 ILE B C 1
ATOM 5858 O O . ILE B 1 115 ? 13.211 -19.094 -12.945 1 50.16 115 ILE B O 1
ATOM 5862 N N . VAL B 1 116 ? 13.164 -19.156 -10.648 1 53.59 116 VAL B N 1
ATOM 5863 C CA . VAL B 1 116 ? 14.359 -18.328 -10.578 1 53.59 116 VAL B CA 1
ATOM 5864 C C . VAL B 1 116 ? 15.414 -18.844 -11.547 1 53.59 116 VAL B C 1
ATOM 5866 O O . VAL B 1 116 ? 15.766 -20.031 -11.508 1 53.59 116 VAL B O 1
ATOM 5869 N N . ARG B 1 117 ? 15.523 -18.156 -12.633 1 57.09 117 ARG B N 1
ATOM 5870 C CA . ARG B 1 117 ? 16.531 -18.578 -13.602 1 57.09 117 ARG B CA 1
ATOM 5871 C C . ARG B 1 117 ? 17.906 -18.688 -12.953 1 57.09 117 ARG B C 1
ATOM 5873 O O . ARG B 1 117 ? 18.406 -17.719 -12.383 1 57.09 117 ARG B O 1
ATOM 5880 N N . LEU B 1 118 ? 18.297 -19.938 -12.812 1 47.81 118 LEU B N 1
ATOM 5881 C CA . LEU B 1 118 ? 19.594 -20.203 -12.211 1 47.81 118 LEU B CA 1
ATOM 5882 C C . LEU B 1 118 ? 20.734 -19.922 -13.195 1 47.81 118 LEU B C 1
ATOM 5884 O O . LEU B 1 118 ? 21.859 -19.641 -12.789 1 47.81 118 LEU B O 1
ATOM 5888 N N . ASP B 1 119 ? 20.391 -20.125 -14.586 1 48.34 119 ASP B N 1
ATOM 5889 C CA . ASP B 1 119 ? 21.453 -20.031 -15.578 1 48.34 119 ASP B CA 1
ATOM 5890 C C . ASP B 1 119 ? 21.656 -18.594 -16.031 1 48.34 119 ASP B C 1
ATOM 5892 O O . ASP B 1 119 ? 20.766 -17.75 -15.883 1 48.34 119 ASP B O 1
ATOM 5896 N N . SER B 1 120 ? 22.938 -18.25 -16.156 1 45.72 120 SER B N 1
ATOM 5897 C CA . SER B 1 120 ? 23.312 -16.953 -16.703 1 45.72 120 SER B CA 1
ATOM 5898 C C . SER B 1 120 ? 22.656 -16.719 -18.062 1 45.72 120 SER B C 1
ATOM 5900 O O . SER B 1 120 ? 22.812 -17.531 -18.984 1 45.72 120 SER B O 1
ATOM 5902 N N . SER B 1 121 ? 21.438 -16.531 -18.109 1 43.78 121 SER B N 1
ATOM 5903 C CA . SER B 1 121 ? 21.078 -16.188 -19.484 1 43.78 121 SER B CA 1
ATOM 5904 C C . SER B 1 121 ? 21.828 -14.953 -19.969 1 43.78 121 SER B C 1
ATOM 5906 O O . SER B 1 121 ? 22.016 -14 -19.203 1 43.78 121 SER B O 1
ATOM 5908 N N . ILE B 1 122 ? 22.672 -15.195 -20.938 1 41.28 122 ILE B N 1
ATOM 5909 C CA . ILE B 1 122 ? 23.391 -14.133 -21.625 1 41.28 122 ILE B CA 1
ATOM 5910 C C . ILE B 1 122 ? 22.453 -12.984 -21.953 1 41.28 122 ILE B C 1
ATOM 5912 O O . ILE B 1 122 ? 21.484 -13.164 -22.719 1 41.28 122 ILE B O 1
ATOM 5916 N N . ILE B 1 123 ? 22.109 -12.289 -21 1 42.81 123 ILE B N 1
ATOM 5917 C CA . ILE B 1 123 ? 21.422 -11.078 -21.422 1 42.81 123 ILE B CA 1
ATOM 5918 C C . ILE B 1 123 ? 22.359 -10.219 -22.281 1 42.81 123 ILE B C 1
ATOM 5920 O O . ILE B 1 123 ? 23.375 -9.742 -21.781 1 42.81 123 ILE B O 1
ATOM 5924 N N . ASP B 1 124 ? 22.391 -10.484 -23.469 1 40.03 124 ASP B N 1
ATOM 5925 C CA . ASP B 1 124 ? 23.25 -9.797 -24.422 1 40.03 124 ASP B CA 1
ATOM 5926 C C . ASP B 1 124 ? 23.234 -8.289 -24.188 1 40.03 124 ASP B C 1
ATOM 5928 O O . ASP B 1 124 ? 24.25 -7.617 -24.375 1 40.03 124 ASP B O 1
ATOM 5932 N N . ASP B 1 125 ? 22.062 -7.676 -24.109 1 39.12 125 ASP B N 1
ATOM 5933 C CA . ASP B 1 125 ? 22.094 -6.219 -24.109 1 39.12 125 ASP B CA 1
ATOM 5934 C C . ASP B 1 125 ? 22.25 -5.676 -22.688 1 39.12 125 ASP B C 1
ATOM 5936 O O . ASP B 1 125 ? 21.312 -5.723 -21.891 1 39.12 125 ASP B O 1
ATOM 5940 N N . ILE B 1 126 ? 23.438 -5.48 -22.266 1 42.53 126 ILE B N 1
ATOM 5941 C CA . ILE B 1 126 ? 23.922 -4.949 -21 1 42.53 126 ILE B CA 1
ATOM 5942 C C . ILE B 1 126 ? 23.062 -3.762 -20.578 1 42.53 126 ILE B C 1
ATOM 5944 O O . ILE B 1 126 ? 22.875 -3.521 -19.375 1 42.53 126 ILE B O 1
ATOM 5948 N N . THR B 1 127 ? 22.672 -3.004 -21.625 1 43.09 127 THR B N 1
ATOM 5949 C CA . THR B 1 127 ? 21.969 -1.766 -21.328 1 43.09 127 THR B CA 1
ATOM 5950 C C . THR B 1 127 ? 20.641 -2.057 -20.641 1 43.09 127 THR B C 1
ATOM 5952 O O . THR B 1 127 ? 20.078 -1.197 -19.953 1 43.09 127 THR B O 1
ATOM 5955 N N . GLN B 1 128 ? 20.203 -3.248 -20.828 1 49.28 128 GLN B N 1
ATOM 5956 C CA . GLN B 1 128 ? 18.875 -3.574 -20.312 1 49.28 128 GLN B CA 1
ATOM 5957 C C . GLN B 1 128 ? 18.969 -4.566 -19.156 1 49.28 128 GLN B C 1
ATOM 5959 O O . GLN B 1 128 ? 17.938 -5.066 -18.688 1 49.28 128 GLN B O 1
ATOM 5964 N N . TYR B 1 129 ? 20.156 -4.641 -18.703 1 59.06 129 TYR B N 1
ATOM 5965 C CA . TYR B 1 129 ? 20.344 -5.652 -17.672 1 59.06 129 TYR B CA 1
ATOM 5966 C C . TYR B 1 129 ? 19.812 -5.164 -16.328 1 59.06 129 TYR B C 1
ATOM 5968 O O . TYR B 1 129 ? 19.938 -3.98 -16 1 59.06 129 TYR B O 1
ATOM 5976 N N . SER B 1 130 ? 18.984 -5.891 -15.797 1 75.62 130 SER B N 1
ATOM 5977 C CA . SER B 1 130 ? 18.562 -5.762 -14.398 1 75.62 130 SER B CA 1
ATOM 5978 C C . SER B 1 130 ? 18.547 -7.117 -13.703 1 75.62 130 SER B C 1
ATOM 5980 O O . SER B 1 130 ? 18.094 -8.109 -14.281 1 75.62 130 SER B O 1
ATOM 5982 N N . LEU B 1 131 ? 19.234 -7.094 -12.602 1 76.94 131 LEU B N 1
ATOM 5983 C CA . LEU B 1 131 ? 19.234 -8.328 -11.82 1 76.94 131 LEU B CA 1
ATOM 5984 C C . LEU B 1 131 ? 17.812 -8.836 -11.625 1 76.94 131 LEU B C 1
ATOM 5986 O O . LEU B 1 131 ? 17.562 -10.047 -11.68 1 76.94 131 LEU B O 1
ATOM 5990 N N . PHE B 1 132 ? 16.922 -7.926 -11.492 1 81.44 132 PHE B N 1
ATOM 5991 C CA . PHE B 1 132 ? 15.539 -8.328 -11.273 1 81.44 132 PHE B CA 1
ATOM 5992 C C . PHE B 1 132 ? 14.961 -8.977 -12.531 1 81.44 132 PHE B C 1
ATOM 5994 O O . PHE B 1 132 ? 14.195 -9.938 -12.438 1 81.44 132 PHE B O 1
ATOM 6001 N N . ARG B 1 133 ? 15.32 -8.422 -13.617 1 75.81 133 ARG B N 1
ATOM 6002 C CA . ARG B 1 133 ? 14.836 -9.008 -14.859 1 75.81 133 ARG B CA 1
ATOM 6003 C C . ARG B 1 133 ? 15.469 -10.375 -15.109 1 75.81 133 ARG B C 1
ATOM 6005 O O . ARG B 1 133 ? 14.781 -11.312 -15.508 1 75.81 133 ARG B O 1
ATOM 6012 N N . GLU B 1 134 ? 16.703 -10.461 -14.812 1 73.69 134 GLU B N 1
ATOM 6013 C CA . GLU B 1 134 ? 17.453 -11.695 -15.023 1 73.69 134 GLU B CA 1
ATOM 6014 C C . GLU B 1 134 ? 16.891 -12.836 -14.18 1 73.69 134 GLU B C 1
ATOM 6016 O O . GLU B 1 134 ? 16.875 -13.992 -14.617 1 73.69 134 GLU B O 1
ATOM 6021 N N . LYS B 1 135 ? 16.359 -12.5 -13.086 1 76.94 135 LYS B N 1
ATOM 6022 C CA . LYS B 1 135 ? 15.898 -13.523 -12.156 1 76.94 135 LYS B CA 1
ATOM 6023 C C . LYS B 1 135 ? 14.383 -13.703 -12.25 1 76.94 135 LYS B C 1
ATOM 6025 O O . LYS B 1 135 ? 13.789 -14.43 -11.453 1 76.94 135 LYS B O 1
ATOM 6030 N N . ASN B 1 136 ? 13.758 -13 -13.156 1 81.44 136 ASN B N 1
ATOM 6031 C CA . ASN B 1 136 ? 12.312 -13.047 -13.367 1 81.44 136 ASN B CA 1
ATOM 6032 C C . ASN B 1 136 ? 11.555 -12.5 -12.164 1 81.44 136 ASN B C 1
ATOM 6034 O O . ASN B 1 136 ? 10.484 -13.008 -11.812 1 81.44 136 ASN B O 1
ATOM 6038 N N . PHE B 1 137 ? 12.227 -11.578 -11.555 1 89.81 137 PHE B N 1
ATOM 6039 C CA . PHE B 1 137 ? 11.602 -10.906 -10.422 1 89.81 137 PHE B CA 1
ATOM 6040 C C . PHE B 1 137 ? 10.664 -9.805 -10.898 1 89.81 137 PHE B C 1
ATOM 6042 O O . PHE B 1 137 ? 9.812 -9.328 -10.141 1 89.81 137 PHE B O 1
ATOM 6049 N N . ILE B 1 138 ? 10.859 -9.375 -12.125 1 92.12 138 ILE B N 1
ATOM 6050 C CA . ILE B 1 138 ? 9.961 -8.414 -12.766 1 92.12 138 ILE B CA 1
ATOM 6051 C C . ILE B 1 138 ? 9.68 -8.844 -14.203 1 92.12 138 ILE B C 1
ATOM 6053 O O . ILE B 1 138 ? 10.484 -9.555 -14.812 1 92.12 138 ILE B O 1
ATOM 6057 N N . LYS B 1 139 ? 8.547 -8.469 -14.695 1 91.25 139 LYS B N 1
ATOM 6058 C CA . LYS B 1 139 ? 8.156 -8.719 -16.078 1 91.25 139 LYS B CA 1
ATOM 6059 C C . LYS B 1 139 ? 7.645 -7.445 -16.75 1 91.25 139 LYS B C 1
ATOM 6061 O O . LYS B 1 139 ? 7 -6.613 -16.109 1 91.25 139 LYS B O 1
ATOM 6066 N N . SER B 1 140 ? 7.973 -7.273 -17.984 1 92.25 140 SER B N 1
ATOM 6067 C CA . SER B 1 140 ? 7.555 -6.094 -18.734 1 92.25 140 SER B CA 1
ATOM 6068 C C . SER B 1 140 ? 7.016 -6.469 -20.109 1 92.25 140 SER B C 1
ATOM 6070 O O . SER B 1 140 ? 7.625 -7.273 -20.828 1 92.25 140 SER B O 1
ATOM 6072 N N . PHE B 1 141 ? 5.859 -5.914 -20.438 1 92.19 141 PHE B N 1
ATOM 6073 C CA . PHE B 1 141 ? 5.258 -6.184 -21.734 1 92.19 141 PHE B CA 1
ATOM 6074 C C . PHE B 1 141 ? 5.113 -4.895 -22.531 1 92.19 141 PHE B C 1
ATOM 6076 O O . PHE B 1 141 ? 4.73 -4.93 -23.703 1 92.19 141 PHE B O 1
ATOM 6083 N N . ASP B 1 142 ? 5.293 -3.783 -21.859 1 92.69 142 ASP B N 1
ATOM 6084 C CA . ASP B 1 142 ? 5.371 -2.453 -22.453 1 92.69 142 ASP B CA 1
ATOM 6085 C C . ASP B 1 142 ? 6.578 -1.683 -21.906 1 92.69 142 ASP B C 1
ATOM 6087 O O . ASP B 1 142 ? 6.988 -1.881 -20.766 1 92.69 142 ASP B O 1
ATOM 6091 N N . LYS B 1 143 ? 7.129 -0.83 -22.719 1 91.81 143 LYS B N 1
ATOM 6092 C CA . LYS B 1 143 ? 8.344 -0.113 -22.359 1 91.81 143 LYS B CA 1
ATOM 6093 C C . LYS B 1 143 ? 8.117 0.759 -21.125 1 91.81 143 LYS B C 1
ATOM 6095 O O . LYS B 1 143 ? 7.262 1.648 -21.141 1 91.81 143 LYS B O 1
ATOM 6100 N N . GLY B 1 144 ? 8.867 0.499 -20.109 1 94.12 144 GLY B N 1
ATOM 6101 C CA . GLY B 1 144 ? 8.875 1.349 -18.922 1 94.12 144 GLY B CA 1
ATOM 6102 C C . GLY B 1 144 ? 7.809 0.971 -17.922 1 94.12 144 GLY B C 1
ATOM 6103 O O . GLY B 1 144 ? 7.652 1.641 -16.891 1 94.12 144 GLY B O 1
ATOM 6104 N N . PHE B 1 145 ? 7.086 -0.066 -18.172 1 96.62 145 PHE B N 1
ATOM 6105 C CA . PHE B 1 145 ? 6.043 -0.55 -17.281 1 96.62 145 PHE B CA 1
ATOM 6106 C C . PHE B 1 145 ? 6.34 -1.975 -16.828 1 96.62 145 PHE B C 1
ATOM 6108 O O . PHE B 1 145 ? 6.516 -2.871 -17.656 1 96.62 145 PHE B O 1
ATOM 6115 N N . PHE B 1 146 ? 6.402 -2.201 -15.484 1 96.06 146 PHE B N 1
ATOM 6116 C CA . PHE B 1 146 ? 6.895 -3.477 -14.984 1 96.06 146 PHE B CA 1
ATOM 6117 C C . PHE B 1 146 ? 5.906 -4.082 -13.992 1 96.06 146 PHE B C 1
ATOM 6119 O O . PHE B 1 146 ? 5.332 -3.371 -13.164 1 96.06 146 PHE B O 1
ATOM 6126 N N . SER B 1 147 ? 5.656 -5.363 -14.133 1 96 147 SER B N 1
ATOM 6127 C CA . SER B 1 147 ? 4.988 -6.152 -13.102 1 96 147 SER B CA 1
ATOM 6128 C C . SER B 1 147 ? 5.988 -6.676 -12.078 1 96 147 SER B C 1
ATOM 6130 O O . SER B 1 147 ? 7.027 -7.23 -12.445 1 96 147 SER B O 1
ATOM 6132 N N . LEU B 1 148 ? 5.688 -6.441 -10.852 1 96.38 148 LEU B N 1
ATOM 6133 C CA . LEU B 1 148 ? 6.527 -6.938 -9.773 1 96.38 148 LEU B CA 1
ATOM 6134 C C . LEU B 1 148 ? 6.023 -8.289 -9.266 1 96.38 148 LEU B C 1
ATOM 6136 O O . LEU B 1 148 ? 4.855 -8.422 -8.906 1 96.38 148 LEU B O 1
ATOM 6140 N N . MET B 1 149 ? 6.906 -9.211 -9.234 1 93.75 149 MET B N 1
ATOM 6141 C CA . MET B 1 149 ? 6.566 -10.57 -8.82 1 93.75 149 MET B CA 1
ATOM 6142 C C . MET B 1 149 ? 6.605 -10.695 -7.301 1 93.75 149 MET B C 1
ATOM 6144 O O . MET B 1 149 ? 6.984 -9.75 -6.602 1 93.75 149 MET B O 1
ATOM 6148 N N . PRO B 1 150 ? 6.207 -11.805 -6.711 1 91.94 150 PRO B N 1
ATOM 6149 C CA . PRO B 1 150 ? 5.91 -11.906 -5.281 1 91.94 150 PRO B CA 1
ATOM 6150 C C . PRO B 1 150 ? 7.113 -11.562 -4.406 1 91.94 150 PRO B C 1
ATOM 6152 O O . PRO B 1 150 ? 6.973 -10.852 -3.404 1 91.94 150 PRO B O 1
ATOM 6155 N N . PHE B 1 151 ? 8.336 -12.031 -4.727 1 91.31 151 PHE B N 1
ATOM 6156 C CA . PHE B 1 151 ? 9.492 -11.758 -3.891 1 91.31 151 PHE B CA 1
ATOM 6157 C C . PHE B 1 151 ? 9.789 -10.266 -3.848 1 91.31 151 PHE B C 1
ATOM 6159 O O . PHE B 1 151 ? 10.109 -9.719 -2.787 1 91.31 151 PHE B O 1
ATOM 6166 N N . VAL B 1 152 ? 9.633 -9.641 -5.008 1 94.69 152 VAL B N 1
ATOM 6167 C CA . VAL B 1 152 ? 9.914 -8.211 -5.113 1 94.69 152 VAL B CA 1
ATOM 6168 C C . VAL B 1 152 ? 8.859 -7.422 -4.34 1 94.69 152 VAL B C 1
ATOM 6170 O O . VAL B 1 152 ? 9.18 -6.449 -3.656 1 94.69 152 VAL B O 1
ATOM 6173 N N . VAL B 1 153 ? 7.625 -7.863 -4.457 1 96 153 VAL B N 1
ATOM 6174 C CA . VAL B 1 153 ? 6.543 -7.168 -3.77 1 96 153 VAL B CA 1
ATOM 6175 C C . VAL B 1 153 ? 6.734 -7.277 -2.26 1 96 153 VAL B C 1
ATOM 6177 O O . VAL B 1 153 ? 6.492 -6.312 -1.526 1 96 153 VAL B O 1
ATOM 6180 N N . ARG B 1 154 ? 7.156 -8.422 -1.764 1 93.25 154 ARG B N 1
ATOM 6181 C CA . ARG B 1 154 ? 7.438 -8.586 -0.342 1 93.25 154 ARG B CA 1
ATOM 6182 C C . ARG B 1 154 ? 8.508 -7.602 0.121 1 93.25 154 ARG B C 1
ATOM 6184 O O . ARG B 1 154 ? 8.359 -6.961 1.163 1 93.25 154 ARG B O 1
ATOM 6191 N N . SER B 1 155 ? 9.547 -7.539 -0.649 1 95.75 155 SER B N 1
ATOM 6192 C CA . SER B 1 155 ? 10.617 -6.609 -0.316 1 95.75 155 SER B CA 1
ATOM 6193 C C . SER B 1 155 ? 10.141 -5.164 -0.407 1 95.75 155 SER B C 1
ATOM 6195 O O . SER B 1 155 ? 10.492 -4.336 0.435 1 95.75 155 SER B O 1
ATOM 6197 N N . LEU B 1 156 ? 9.367 -4.859 -1.406 1 97.75 156 LEU B N 1
ATOM 6198 C CA . LEU B 1 156 ? 8.805 -3.523 -1.583 1 97.75 156 LEU B CA 1
ATOM 6199 C C . LEU B 1 156 ? 7.988 -3.113 -0.365 1 97.75 156 LEU B C 1
ATOM 6201 O O . LEU B 1 156 ? 8.117 -1.989 0.125 1 97.75 156 LEU B O 1
ATOM 6205 N N . GLU B 1 157 ? 7.176 -3.98 0.064 1 95.56 157 GLU B N 1
ATOM 6206 C CA . GLU B 1 157 ? 6.328 -3.691 1.219 1 95.56 157 GLU B CA 1
ATOM 6207 C C . GLU B 1 157 ? 7.168 -3.463 2.473 1 95.56 157 GLU B C 1
ATOM 6209 O O . GLU B 1 157 ? 6.832 -2.619 3.307 1 95.56 157 GLU B O 1
ATOM 6214 N N . ARG B 1 158 ? 8.242 -4.176 2.631 1 94.31 158 ARG B N 1
ATOM 6215 C CA . ARG B 1 158 ? 9.133 -3.971 3.766 1 94.31 158 ARG B CA 1
ATOM 6216 C C . ARG B 1 158 ? 9.812 -2.607 3.688 1 94.31 158 ARG B C 1
ATOM 6218 O O . ARG B 1 158 ? 10.008 -1.943 4.707 1 94.31 158 ARG B O 1
ATOM 6225 N N . LEU B 1 159 ? 10.195 -2.271 2.514 1 98.12 159 LEU B N 1
ATOM 6226 C CA . LEU B 1 159 ? 10.789 -0.951 2.328 1 98.12 159 LEU B CA 1
ATOM 6227 C C . LEU B 1 159 ? 9.781 0.147 2.652 1 98.12 159 LEU B C 1
ATOM 6229 O O . LEU B 1 159 ? 10.125 1.134 3.309 1 98.12 159 LEU B O 1
ATOM 6233 N N . ILE B 1 160 ? 8.562 -0.014 2.172 1 97.62 160 ILE B N 1
ATOM 6234 C CA . ILE B 1 160 ? 7.504 0.946 2.457 1 97.62 160 ILE B CA 1
ATOM 6235 C C . ILE B 1 160 ? 7.305 1.061 3.967 1 97.62 160 ILE B C 1
ATOM 6237 O O . ILE B 1 160 ? 7.172 2.164 4.5 1 97.62 160 ILE B O 1
ATOM 6241 N N . ASP B 1 161 ? 7.34 -0.029 4.633 1 93.75 161 ASP B N 1
ATOM 6242 C CA . ASP B 1 161 ? 7.191 -0.033 6.086 1 93.75 161 ASP B CA 1
ATOM 6243 C C . ASP B 1 161 ? 8.32 0.747 6.758 1 93.75 161 ASP B C 1
ATOM 6245 O O . ASP B 1 161 ? 8.086 1.496 7.707 1 93.75 161 ASP B O 1
ATOM 6249 N N . LEU B 1 162 ? 9.477 0.473 6.293 1 95.06 162 LEU B N 1
ATOM 6250 C CA . LEU B 1 162 ? 10.633 1.184 6.828 1 95.06 162 LEU B CA 1
ATOM 6251 C C . LEU B 1 162 ? 10.469 2.689 6.656 1 95.06 162 LEU B C 1
ATOM 6253 O O . LEU B 1 162 ? 10.695 3.453 7.598 1 95.06 162 LEU B O 1
ATOM 6257 N N . VAL B 1 163 ? 10.062 3.111 5.508 1 97.75 163 VAL B N 1
ATOM 6258 C CA . VAL B 1 163 ? 9.898 4.527 5.207 1 97.75 163 VAL B CA 1
ATOM 6259 C C . VAL B 1 163 ? 8.758 5.105 6.043 1 97.75 163 VAL B C 1
ATOM 6261 O O . VAL B 1 163 ? 8.875 6.207 6.59 1 97.75 163 VAL B O 1
ATOM 6264 N N . ASP B 1 164 ? 7.66 4.363 6.125 1 94.69 164 ASP B N 1
ATOM 6265 C CA . ASP B 1 164 ? 6.535 4.789 6.953 1 94.69 164 ASP B CA 1
ATOM 6266 C C . ASP B 1 164 ? 6.973 5.043 8.391 1 94.69 164 ASP B C 1
ATOM 6268 O O . ASP B 1 164 ? 6.559 6.027 9.008 1 94.69 164 ASP B O 1
ATOM 6272 N N . GLN B 1 165 ? 7.812 4.184 8.906 1 91.44 165 GLN B N 1
ATOM 6273 C CA . GLN B 1 165 ? 8.289 4.324 10.281 1 91.44 165 GLN B CA 1
ATOM 6274 C C . GLN B 1 165 ? 9.109 5.598 10.453 1 91.44 165 GLN B C 1
ATOM 6276 O O . GLN B 1 165 ? 8.969 6.309 11.445 1 91.44 165 GLN B O 1
ATOM 6281 N N . GLN B 1 166 ? 9.914 5.844 9.484 1 93.69 166 GLN B N 1
ATOM 6282 C CA . GLN B 1 166 ? 10.734 7.051 9.555 1 93.69 166 GLN B CA 1
ATOM 6283 C C . GLN B 1 166 ? 9.883 8.305 9.422 1 93.69 166 GLN B C 1
ATOM 6285 O O . GLN B 1 166 ? 10.148 9.32 10.078 1 93.69 166 GLN B O 1
ATOM 6290 N N . MET B 1 167 ? 8.859 8.273 8.578 1 94.56 167 MET B N 1
ATOM 6291 C CA . MET B 1 167 ? 7.945 9.398 8.43 1 94.56 167 MET B CA 1
ATOM 6292 C C . MET B 1 167 ? 7.176 9.648 9.727 1 94.56 167 MET B C 1
ATOM 6294 O O . MET B 1 167 ? 6.988 10.797 10.133 1 94.56 167 MET B O 1
ATOM 6298 N N . PHE B 1 168 ? 6.812 8.617 10.336 1 87.94 168 PHE B N 1
ATOM 6299 C CA . PHE B 1 168 ? 6.086 8.711 11.594 1 87.94 168 PHE B CA 1
ATOM 6300 C C . PHE B 1 168 ? 6.941 9.375 12.664 1 87.94 168 PHE B C 1
ATOM 6302 O O . PHE B 1 168 ? 6.438 10.141 13.484 1 87.94 168 PHE B O 1
ATOM 6309 N N . LYS B 1 169 ? 8.219 9.102 12.672 1 87.25 169 LYS B N 1
ATOM 6310 C CA . LYS B 1 169 ? 9.141 9.625 13.68 1 87.25 169 LYS B CA 1
ATOM 6311 C C . LYS B 1 169 ? 9.195 11.148 13.625 1 87.25 169 LYS B C 1
ATOM 6313 O O . LYS B 1 169 ? 9.414 11.797 14.648 1 87.25 169 LYS B O 1
ATOM 6318 N N . ILE B 1 170 ? 8.961 11.648 12.516 1 90.19 170 ILE B N 1
ATOM 6319 C CA . ILE B 1 170 ? 9.062 13.102 12.422 1 90.19 170 ILE B CA 1
ATOM 6320 C C . ILE B 1 170 ? 7.664 13.719 12.492 1 90.19 170 ILE B C 1
ATOM 6322 O O . ILE B 1 170 ? 7.496 14.914 12.25 1 90.19 170 ILE B O 1
ATOM 6326 N N . GLY B 1 171 ? 6.664 12.906 12.68 1 86.75 171 GLY B N 1
ATOM 6327 C CA . GLY B 1 171 ? 5.309 13.406 12.867 1 86.75 171 GLY B CA 1
ATOM 6328 C C . GLY B 1 171 ? 4.562 13.609 11.562 1 86.75 171 GLY B C 1
ATOM 6329 O O . GLY B 1 171 ? 3.551 14.312 11.523 1 86.75 171 GLY B O 1
ATOM 6330 N N . ALA B 1 172 ? 5.055 13.039 10.477 1 93.75 172 ALA B N 1
ATOM 6331 C CA . ALA B 1 172 ? 4.371 13.164 9.188 1 93.75 172 ALA B CA 1
ATOM 6332 C C . ALA B 1 172 ? 3.115 12.305 9.148 1 93.75 172 ALA B C 1
ATOM 6334 O O . ALA B 1 172 ? 3.086 11.211 9.727 1 93.75 172 ALA B O 1
ATOM 6335 N N . GLN B 1 173 ? 2.08 12.805 8.523 1 92.69 173 GLN B N 1
ATOM 6336 C CA . GLN B 1 173 ? 0.81 12.094 8.414 1 92.69 173 GLN B CA 1
ATOM 6337 C C . GLN B 1 173 ? 0.596 11.578 6.992 1 92.69 173 GLN B C 1
ATOM 6339 O O . GLN B 1 173 ? 0.801 12.312 6.02 1 92.69 173 GLN B O 1
ATOM 6344 N N . LYS B 1 174 ? 0.185 10.391 6.949 1 95.5 174 LYS B N 1
ATOM 6345 C CA . LYS B 1 174 ? -0.004 9.75 5.656 1 95.5 174 LYS B CA 1
ATOM 6346 C C . LYS B 1 174 ? -1.372 10.078 5.066 1 95.5 174 LYS B C 1
ATOM 6348 O O . LYS B 1 174 ? -2.387 10.008 5.766 1 95.5 174 LYS B O 1
ATOM 6353 N N . ILE B 1 175 ? -1.411 10.523 3.863 1 96.5 175 ILE B N 1
ATOM 6354 C CA . ILE B 1 175 ? -2.627 10.766 3.094 1 96.5 175 ILE B CA 1
ATOM 6355 C C . ILE B 1 175 ? -2.533 10.047 1.746 1 96.5 175 ILE B C 1
ATOM 6357 O O . ILE B 1 175 ? -1.541 9.375 1.463 1 96.5 175 ILE B O 1
ATOM 6361 N N . GLN B 1 176 ? -3.543 10.016 1 1 97.88 176 GLN B N 1
ATOM 6362 C CA . GLN B 1 176 ? -3.561 9.477 -0.354 1 97.88 176 GLN B CA 1
ATOM 6363 C C . GLN B 1 176 ? -4.246 10.438 -1.323 1 97.88 176 GLN B C 1
ATOM 6365 O O . GLN B 1 176 ? -5.379 10.859 -1.09 1 97.88 176 GLN B O 1
ATOM 6370 N N . MET B 1 177 ? -3.543 10.828 -2.34 1 98.38 177 MET B N 1
ATOM 6371 C CA . MET B 1 177 ? -4.07 11.766 -3.328 1 98.38 177 MET B CA 1
ATOM 6372 C C . MET B 1 177 ? -4.277 11.078 -4.672 1 98.38 177 MET B C 1
ATOM 6374 O O . MET B 1 177 ? -3.615 10.078 -4.973 1 98.38 177 MET B O 1
ATOM 6378 N N . PRO B 1 178 ? -5.18 11.555 -5.465 1 98.12 178 PRO B N 1
ATOM 6379 C CA . PRO B 1 178 ? -5.449 10.922 -6.758 1 98.12 178 PRO B CA 1
ATOM 6380 C C . PRO B 1 178 ? -4.289 11.055 -7.738 1 98.12 178 PRO B C 1
ATOM 6382 O O . PRO B 1 178 ? -3.594 12.078 -7.742 1 98.12 178 PRO B O 1
ATOM 6385 N N . SER B 1 179 ? -4.152 10.031 -8.586 1 98.12 179 SER B N 1
ATOM 6386 C CA . SER B 1 179 ? -3.137 10.047 -9.633 1 98.12 179 SER B CA 1
ATOM 6387 C C . SER B 1 179 ? -3.584 10.875 -10.828 1 98.12 179 SER B C 1
ATOM 6389 O O . SER B 1 179 ? -2.756 11.453 -11.539 1 98.12 179 SER B O 1
ATOM 6391 N N . ILE B 1 180 ? -4.867 10.875 -11.109 1 98.06 180 ILE B N 1
ATOM 6392 C CA . ILE B 1 180 ? -5.426 11.719 -12.156 1 98.06 180 ILE B CA 1
ATOM 6393 C C . ILE B 1 180 ? -5.766 13.094 -11.578 1 98.06 180 ILE B C 1
ATOM 6395 O O . ILE B 1 180 ? -6.582 13.211 -10.664 1 98.06 180 ILE B O 1
ATOM 6399 N N . VAL B 1 181 ? -5.129 14.117 -12.109 1 97.94 181 VAL B N 1
ATOM 6400 C CA . VAL B 1 181 ? -5.289 15.469 -11.578 1 97.94 181 VAL B CA 1
ATOM 6401 C C . VAL B 1 181 ? -5.746 16.422 -12.68 1 97.94 181 VAL B C 1
ATOM 6403 O O . VAL B 1 181 ? -5.199 16.391 -13.789 1 97.94 181 VAL B O 1
ATOM 6406 N N . GLY B 1 182 ? -6.684 17.25 -12.375 1 97.75 182 GLY B N 1
ATOM 6407 C CA . GLY B 1 182 ? -7.246 18.156 -13.359 1 97.75 182 GLY B CA 1
ATOM 6408 C C . GLY B 1 182 ? -6.254 19.203 -13.836 1 97.75 182 GLY B C 1
ATOM 6409 O O . GLY B 1 182 ? -5.445 19.703 -13.055 1 97.75 182 GLY B O 1
ATOM 6410 N N . LYS B 1 183 ? -6.383 19.578 -15.094 1 97.25 183 LYS B N 1
ATOM 6411 C CA . LYS B 1 183 ? -5.543 20.578 -15.742 1 97.25 183 LYS B CA 1
ATOM 6412 C C . LYS B 1 183 ? -5.602 21.922 -15 1 97.25 183 LYS B C 1
ATOM 6414 O O . LYS B 1 183 ? -4.605 22.641 -14.922 1 97.25 183 LYS B O 1
ATOM 6419 N N . HIS B 1 184 ? -6.711 22.266 -14.453 1 97.31 184 HIS B N 1
ATOM 6420 C CA . HIS B 1 184 ? -6.922 23.562 -13.828 1 97.31 184 HIS B CA 1
ATOM 6421 C C . HIS B 1 184 ? -5.945 23.781 -12.68 1 97.31 184 HIS B C 1
ATOM 6423 O O . HIS B 1 184 ? -5.457 24.906 -12.477 1 97.31 184 HIS B O 1
ATOM 6429 N N . LEU B 1 185 ? -5.621 22.766 -11.922 1 97.31 185 LEU B N 1
ATOM 6430 C CA . LEU B 1 185 ? -4.66 22.906 -10.836 1 97.31 185 LEU B CA 1
ATOM 6431 C C . LEU B 1 185 ? -3.252 23.141 -11.375 1 97.31 185 LEU B C 1
ATOM 6433 O O . LEU B 1 185 ? -2.49 23.938 -10.828 1 97.31 185 LEU B O 1
ATOM 6437 N N . TRP B 1 186 ? -2.922 22.516 -12.453 1 96.06 186 TRP B N 1
ATOM 6438 C CA . TRP B 1 186 ? -1.588 22.609 -13.039 1 96.06 186 TRP B CA 1
ATOM 6439 C C . TRP B 1 186 ? -1.405 23.922 -13.773 1 96.06 186 TRP B C 1
ATOM 6441 O O . TRP B 1 186 ? -0.281 24.406 -13.922 1 96.06 186 TRP B O 1
ATOM 6451 N N . LEU B 1 187 ? -2.484 24.5 -14.297 1 96.81 187 LEU B N 1
ATOM 6452 C CA . LEU B 1 187 ? -2.42 25.844 -14.867 1 96.81 187 LEU B CA 1
ATOM 6453 C C . LEU B 1 187 ? -2.08 26.875 -13.797 1 96.81 187 LEU B C 1
ATOM 6455 O O . LEU B 1 187 ? -1.296 27.797 -14.047 1 96.81 187 LEU B O 1
ATOM 6459 N N . ARG B 1 188 ? -2.621 26.672 -12.633 1 96.06 188 ARG B N 1
ATOM 6460 C CA . ARG B 1 188 ? -2.377 27.609 -11.539 1 96.06 188 ARG B CA 1
ATOM 6461 C C . ARG B 1 188 ? -0.921 27.562 -11.086 1 96.06 188 ARG B C 1
ATOM 6463 O O . ARG B 1 188 ? -0.344 28.578 -10.719 1 96.06 188 ARG B O 1
ATOM 6470 N N . SER B 1 189 ? -0.319 26.375 -11.086 1 94.62 189 SER B N 1
ATOM 6471 C CA . SER B 1 189 ? 1.087 26.25 -10.719 1 94.62 189 SER B CA 1
ATOM 6472 C C . SER B 1 189 ? 1.999 26.641 -11.875 1 94.62 189 SER B C 1
ATOM 6474 O O . SER B 1 189 ? 3.205 26.828 -11.688 1 94.62 189 SER B O 1
ATOM 6476 N N . GLU B 1 190 ? 1.489 26.656 -13.133 1 93.94 190 GLU B N 1
ATOM 6477 C CA . GLU B 1 190 ? 2.176 26.984 -14.383 1 93.94 190 GLU B CA 1
ATOM 6478 C C . GLU B 1 190 ? 2.992 25.797 -14.891 1 93.94 190 GLU B C 1
ATOM 6480 O O . GLU B 1 190 ? 3.723 25.922 -15.875 1 93.94 190 GLU B O 1
ATOM 6485 N N . ARG B 1 191 ? 2.863 24.656 -14.281 1 94.62 191 ARG B N 1
ATOM 6486 C CA . ARG B 1 191 ? 3.695 23.516 -14.656 1 94.62 191 ARG B CA 1
ATOM 6487 C C . ARG B 1 191 ? 3.082 22.766 -15.828 1 94.62 191 ARG B C 1
ATOM 6489 O O . ARG B 1 191 ? 3.73 21.891 -16.422 1 94.62 191 ARG B O 1
ATOM 6496 N N . TRP B 1 192 ? 1.835 23.094 -16.156 1 94.44 192 TRP B N 1
ATOM 6497 C CA . TRP B 1 192 ? 1.194 22.422 -17.281 1 94.44 192 TRP B CA 1
ATOM 6498 C C . TRP B 1 192 ? 1.99 22.625 -18.562 1 94.44 192 TRP B C 1
ATOM 6500 O O . TRP B 1 192 ? 2.252 21.672 -19.297 1 94.44 192 TRP B O 1
ATOM 6510 N N . GLN B 1 193 ? 2.426 23.828 -18.766 1 91 193 GLN B N 1
ATOM 6511 C CA . GLN B 1 193 ? 3.191 24.172 -19.953 1 91 193 GLN B CA 1
ATOM 6512 C C . GLN B 1 193 ? 4.672 23.844 -19.766 1 91 193 GLN B C 1
ATOM 6514 O O . GLN B 1 193 ? 5.324 23.344 -20.688 1 91 193 GLN B O 1
ATOM 6519 N N . LEU B 1 194 ? 5.098 24 -18.578 1 87.88 194 LEU B N 1
ATOM 6520 C CA . LEU B 1 194 ? 6.516 23.828 -18.281 1 87.88 194 LEU B CA 1
ATOM 6521 C C . LEU B 1 194 ? 6.934 22.375 -18.406 1 87.88 194 LEU B C 1
ATOM 6523 O O . LEU B 1 194 ? 8.086 22.078 -18.734 1 87.88 194 LEU B O 1
ATOM 6527 N N . SER B 1 195 ? 6.039 21.453 -18.109 1 87.69 195 SER B N 1
ATOM 6528 C CA . SER B 1 195 ? 6.391 20.031 -18.062 1 87.69 195 SER B CA 1
ATOM 6529 C C . SER B 1 195 ? 6.379 19.422 -19.453 1 87.69 195 SER B C 1
ATOM 6531 O O . SER B 1 195 ? 6.961 18.359 -19.688 1 87.69 195 SER B O 1
ATOM 6533 N N . GLY B 1 196 ? 5.832 20 -20.391 1 84.12 196 GLY B N 1
ATOM 6534 C CA . GLY B 1 196 ? 5.871 19.562 -21.781 1 84.12 196 GLY B CA 1
ATOM 6535 C C . GLY B 1 196 ? 5.445 18.125 -21.969 1 84.12 196 GLY B C 1
ATOM 6536 O O . GLY B 1 196 ? 4.387 17.703 -21.469 1 84.12 196 GLY B O 1
ATOM 6537 N N . GLN B 1 197 ? 6.355 17.328 -22.594 1 84.5 197 GLN B N 1
ATOM 6538 C CA . GLN B 1 197 ? 6.031 15.961 -22.984 1 84.5 197 GLN B CA 1
ATOM 6539 C C . GLN B 1 197 ? 6.375 14.984 -21.859 1 84.5 197 GLN B C 1
ATOM 6541 O O . GLN B 1 197 ? 6.117 13.781 -21.984 1 84.5 197 GLN B O 1
ATOM 6546 N N . GLU B 1 198 ? 6.773 15.461 -20.781 1 89 198 GLU B N 1
ATOM 6547 C CA . GLU B 1 198 ? 7.199 14.578 -19.703 1 89 198 GLU B CA 1
ATOM 6548 C C . GLU B 1 198 ? 6.004 14.062 -18.906 1 89 198 GLU B C 1
ATOM 6550 O O . GLU B 1 198 ? 6.121 13.078 -18.172 1 89 198 GLU B O 1
ATOM 6555 N N . ILE B 1 199 ? 4.938 14.734 -19.094 1 94.19 199 ILE B N 1
ATOM 6556 C CA . ILE B 1 199 ? 3.771 14.328 -18.328 1 94.19 199 ILE B CA 1
ATOM 6557 C C . ILE B 1 199 ? 2.773 13.609 -19.234 1 94.19 199 ILE B C 1
ATOM 6559 O O . ILE B 1 199 ? 2.602 13.984 -20.391 1 94.19 199 ILE B O 1
ATOM 6563 N N . PHE B 1 200 ? 2.135 12.531 -18.75 1 96.5 200 PHE B N 1
ATOM 6564 C CA . PHE B 1 200 ? 1.029 11.875 -19.438 1 96.5 200 PHE B CA 1
ATOM 6565 C C . PHE B 1 200 ? -0.244 12.703 -19.344 1 96.5 200 PHE B C 1
ATOM 6567 O O . PHE B 1 200 ? -0.621 13.141 -18.25 1 96.5 200 PHE B O 1
ATOM 6574 N N . ARG B 1 201 ? -0.811 12.961 -20.406 1 95.38 201 ARG B N 1
ATOM 6575 C CA . ARG B 1 201 ? -2.084 13.672 -20.438 1 95.38 201 ARG B CA 1
ATOM 6576 C C . ARG B 1 201 ? -3.232 12.727 -20.766 1 95.38 201 ARG B C 1
ATOM 6578 O O . ARG B 1 201 ? -3.068 11.797 -21.562 1 95.38 201 ARG B O 1
ATOM 6585 N N . VAL B 1 202 ? -4.352 12.93 -20.094 1 95.19 202 VAL B N 1
ATOM 6586 C CA . VAL B 1 202 ? -5.512 12.062 -20.25 1 95.19 202 VAL B CA 1
ATOM 6587 C C . VAL B 1 202 ? -6.773 12.906 -20.406 1 95.19 202 VAL B C 1
ATOM 6589 O O . VAL B 1 202 ? -6.938 13.922 -19.734 1 95.19 202 VAL B O 1
ATOM 6592 N N . ASN B 1 203 ? -7.641 12.477 -21.312 1 94.25 203 ASN B N 1
ATOM 6593 C CA . ASN B 1 203 ? -8.961 13.078 -21.453 1 94.25 203 ASN B CA 1
ATOM 6594 C C . ASN B 1 203 ? -10.062 12.141 -21 1 94.25 203 ASN B C 1
ATOM 6596 O O . ASN B 1 203 ? -9.984 10.93 -21.219 1 94.25 203 ASN B O 1
ATOM 6600 N N . ASP B 1 204 ? -11.016 12.734 -20.391 1 93.56 204 ASP B N 1
ATOM 6601 C CA . ASP B 1 204 ? -12.164 11.898 -20.047 1 93.56 204 ASP B CA 1
ATOM 6602 C C . ASP B 1 204 ? -13.219 11.922 -21.156 1 93.56 204 ASP B C 1
ATOM 6604 O O . ASP B 1 204 ? -13 12.516 -22.203 1 93.56 204 ASP B O 1
ATOM 6608 N N . ARG B 1 205 ? -14.367 11.258 -20.875 1 92.44 205 ARG B N 1
ATOM 6609 C CA . ARG B 1 205 ? -15.414 11.094 -21.875 1 92.44 205 ARG B CA 1
ATOM 6610 C C . ARG B 1 205 ? -16.078 12.43 -22.203 1 92.44 205 ARG B C 1
ATOM 6612 O O . ARG B 1 205 ? -16.734 12.57 -23.234 1 92.44 205 ARG B O 1
ATOM 6619 N N . HIS B 1 206 ? -15.875 13.43 -21.359 1 91.44 206 HIS B N 1
ATOM 6620 C CA . HIS B 1 206 ? -16.422 14.758 -21.578 1 91.44 206 HIS B CA 1
ATOM 6621 C C . HIS B 1 206 ? -15.367 15.711 -22.141 1 91.44 206 HIS B C 1
ATOM 6623 O O . HIS B 1 206 ? -15.586 16.922 -22.188 1 91.44 206 HIS B O 1
ATOM 6629 N N . GLN B 1 207 ? -14.219 15.242 -22.344 1 91.88 207 GLN B N 1
ATOM 6630 C CA . GLN B 1 207 ? -13.109 15.953 -22.953 1 91.88 207 GLN B CA 1
ATOM 6631 C C . GLN B 1 207 ? -12.43 16.891 -21.953 1 91.88 207 GLN B C 1
ATOM 6633 O O . GLN B 1 207 ? -11.719 17.812 -22.344 1 91.88 207 GLN B O 1
ATOM 6638 N N . SER B 1 208 ? -12.781 16.656 -20.75 1 94.81 208 SER B N 1
ATOM 6639 C CA . SER B 1 208 ? -11.992 17.344 -19.719 1 94.81 208 SER B CA 1
ATOM 6640 C C . SER B 1 208 ? -10.562 16.812 -19.688 1 94.81 208 SER B C 1
ATOM 6642 O O . SER B 1 208 ? -10.336 15.609 -19.844 1 94.81 208 SER B O 1
ATOM 6644 N N . GLU B 1 209 ? -9.625 17.734 -19.469 1 96.12 209 GLU B N 1
ATOM 6645 C CA . GLU B 1 209 ? -8.211 17.375 -19.562 1 96.12 209 GLU B CA 1
ATOM 6646 C C . GLU B 1 209 ? -7.617 17.172 -18.172 1 96.12 209 GLU B C 1
ATOM 6648 O O . GLU B 1 209 ? -7.871 17.953 -17.25 1 96.12 209 GLU B O 1
ATOM 6653 N N . TYR B 1 210 ? -6.887 16.109 -18.062 1 97.38 210 TYR B N 1
ATOM 6654 C CA . TYR B 1 210 ? -6.18 15.734 -16.844 1 97.38 210 TYR B CA 1
ATOM 6655 C C . TYR B 1 210 ? -4.738 15.336 -17.156 1 97.38 210 TYR B C 1
ATOM 6657 O O . TYR B 1 210 ? -4.367 15.195 -18.312 1 97.38 210 TYR B O 1
ATOM 6665 N N . CYS B 1 211 ? -3.963 15.234 -16.203 1 96.88 211 CYS B N 1
ATOM 6666 C CA . CYS B 1 211 ? -2.666 14.578 -16.328 1 96.88 211 CYS B CA 1
ATOM 6667 C C . CYS B 1 211 ? -2.516 13.469 -15.297 1 96.88 211 CYS B C 1
ATOM 6669 O O . CYS B 1 211 ? -3.262 13.422 -14.312 1 96.88 211 CYS B O 1
ATOM 6671 N N . LEU B 1 212 ? -1.723 12.453 -15.617 1 97.88 212 LEU B N 1
ATOM 6672 C CA . LEU B 1 212 ? -1.242 11.531 -14.594 1 97.88 212 LEU B CA 1
ATOM 6673 C C . LEU B 1 212 ? -0.091 12.141 -13.805 1 97.88 212 LEU B C 1
ATOM 6675 O O . LEU B 1 212 ? 0.942 12.492 -14.375 1 97.88 212 LEU B O 1
ATOM 6679 N N . ALA B 1 213 ? -0.24 12.242 -12.523 1 97.38 213 ALA B N 1
ATOM 6680 C CA . ALA B 1 213 ? 0.612 13.086 -11.688 1 97.38 213 ALA B CA 1
ATOM 6681 C C . ALA B 1 213 ? 2.023 12.508 -11.586 1 97.38 213 ALA B C 1
ATOM 6683 O O . ALA B 1 213 ? 2.213 11.383 -11.133 1 97.38 213 ALA B O 1
ATOM 6684 N N . PRO B 1 214 ? 3.041 13.242 -12.047 1 97.44 214 PRO B N 1
ATOM 6685 C CA . PRO B 1 214 ? 4.426 12.852 -11.773 1 97.44 214 PRO B CA 1
ATOM 6686 C C . PRO B 1 214 ? 4.852 13.164 -10.344 1 97.44 214 PRO B C 1
ATOM 6688 O O . PRO B 1 214 ? 5.855 12.633 -9.859 1 97.44 214 PRO B O 1
ATOM 6691 N N . THR B 1 215 ? 4.242 14.078 -9.727 1 97.5 215 THR B N 1
ATOM 6692 C CA . THR B 1 215 ? 4.293 14.516 -8.336 1 97.5 215 THR B CA 1
ATOM 6693 C C . THR B 1 215 ? 2.996 15.219 -7.941 1 97.5 215 THR B C 1
ATOM 6695 O O . THR B 1 215 ? 2.096 15.375 -8.766 1 97.5 215 THR B O 1
ATOM 6698 N N . HIS B 1 216 ? 2.846 15.711 -6.676 1 98.56 216 HIS B N 1
ATOM 6699 C CA . HIS B 1 216 ? 1.525 16.141 -6.23 1 98.56 216 HIS B CA 1
ATOM 6700 C C . HIS B 1 216 ? 1.589 17.5 -5.539 1 98.56 216 HIS B C 1
ATOM 6702 O O . HIS B 1 216 ? 0.803 17.766 -4.629 1 98.56 216 HIS B O 1
ATOM 6708 N N . GLU B 1 217 ? 2.482 18.391 -5.914 1 98.06 217 GLU B N 1
ATOM 6709 C CA . GLU B 1 217 ? 2.545 19.719 -5.297 1 98.06 217 GLU B CA 1
ATOM 6710 C C . GLU B 1 217 ? 1.211 20.453 -5.422 1 98.06 217 GLU B C 1
ATOM 6712 O O . GLU B 1 217 ? 0.757 21.094 -4.473 1 98.06 217 GLU B O 1
ATOM 6717 N N . GLU B 1 218 ? 0.568 20.375 -6.57 1 97.88 218 GLU B N 1
ATOM 6718 C CA . GLU B 1 218 ? -0.668 21.094 -6.848 1 97.88 218 GLU B CA 1
ATOM 6719 C C . GLU B 1 218 ? -1.807 20.609 -5.957 1 97.88 218 GLU B C 1
ATOM 6721 O O . GLU B 1 218 ? -2.531 21.406 -5.367 1 97.88 218 GLU B O 1
ATOM 6726 N N . VAL B 1 219 ? -1.926 19.281 -5.836 1 98.25 219 VAL B N 1
ATOM 6727 C CA . VAL B 1 219 ? -3.057 18.703 -5.113 1 98.25 219 VAL B CA 1
ATOM 6728 C C . VAL B 1 219 ? -2.918 19 -3.621 1 98.25 219 VAL B C 1
ATOM 6730 O O . VAL B 1 219 ? -3.881 19.422 -2.975 1 98.25 219 VAL B O 1
ATOM 6733 N N . VAL B 1 220 ? -1.757 18.781 -3.037 1 97.81 220 VAL B N 1
ATOM 6734 C CA . VAL B 1 220 ? -1.568 18.969 -1.601 1 97.81 220 VAL B CA 1
ATOM 6735 C C . VAL B 1 220 ? -1.733 20.438 -1.237 1 97.81 220 VAL B C 1
ATOM 6737 O O . VAL B 1 220 ? -2.262 20.766 -0.172 1 97.81 220 VAL B O 1
ATOM 6740 N N . THR B 1 221 ? -1.214 21.359 -2.104 1 97.38 221 THR B N 1
ATOM 6741 C CA . THR B 1 221 ? -1.395 22.781 -1.86 1 97.38 221 THR B CA 1
ATOM 6742 C C . THR B 1 221 ? -2.875 23.156 -1.88 1 97.38 221 THR B C 1
ATOM 6744 O O . THR B 1 221 ? -3.334 23.938 -1.056 1 97.38 221 THR B O 1
ATOM 6747 N N . GLN B 1 222 ? -3.572 22.578 -2.809 1 96.75 222 GLN B N 1
ATOM 6748 C CA . GLN B 1 222 ? -5.008 22.812 -2.887 1 96.75 222 GLN B CA 1
ATOM 6749 C C . GLN B 1 222 ? -5.719 22.328 -1.63 1 96.75 222 GLN B C 1
ATOM 6751 O O . GLN B 1 222 ? -6.699 22.922 -1.187 1 96.75 222 GLN B O 1
ATOM 6756 N N . ILE B 1 223 ? -5.324 21.172 -1.103 1 94.56 223 ILE B N 1
ATOM 6757 C CA . ILE B 1 223 ? -5.879 20.656 0.144 1 94.56 223 ILE B CA 1
ATOM 6758 C C . ILE B 1 223 ? -5.738 21.703 1.247 1 94.56 223 ILE B C 1
ATOM 6760 O O . ILE B 1 223 ? -6.703 22 1.945 1 94.56 223 ILE B O 1
ATOM 6764 N N . LEU B 1 224 ? -4.57 22.312 1.405 1 93.5 224 LEU B N 1
ATOM 6765 C CA . LEU B 1 224 ? -4.348 23.328 2.439 1 93.5 224 LEU B CA 1
ATOM 6766 C C . LEU B 1 224 ? -5.137 24.594 2.141 1 93.5 224 LEU B C 1
ATOM 6768 O O . LEU B 1 224 ? -5.664 25.234 3.055 1 93.5 224 LEU B O 1
ATOM 6772 N N . ALA B 1 225 ? -5.164 24.938 0.871 1 93.31 225 ALA B N 1
ATOM 6773 C CA . ALA B 1 225 ? -5.902 26.141 0.48 1 93.31 225 ALA B CA 1
ATOM 6774 C C . ALA B 1 225 ? -7.387 26 0.8 1 93.31 225 ALA B C 1
ATOM 6776 O O . ALA B 1 225 ? -8.07 27 1.053 1 93.31 225 ALA B O 1
ATOM 6777 N N . SER B 1 226 ? -7.844 24.797 0.757 1 89.06 226 SER B N 1
ATOM 6778 C CA . SER B 1 226 ? -9.258 24.547 0.993 1 89.06 226 SER B CA 1
ATOM 6779 C C . SER B 1 226 ? -9.594 24.594 2.48 1 89.06 226 SER B C 1
ATOM 6781 O O . SER B 1 226 ? -10.766 24.641 2.859 1 89.06 226 SER B O 1
ATOM 6783 N N . CYS B 1 227 ? -8.555 24.516 3.268 1 82.31 227 CYS B N 1
ATOM 6784 C CA . CYS B 1 227 ? -8.758 24.594 4.711 1 82.31 227 CYS B CA 1
ATOM 6785 C C . CYS B 1 227 ? -9.039 26.031 5.137 1 82.31 227 CYS B C 1
ATOM 6787 O O . CYS B 1 227 ? -8.352 26.969 4.691 1 82.31 227 CYS B O 1
ATOM 6789 N N . ASN B 1 228 ? -10.164 26.188 5.699 1 72.38 228 ASN B N 1
ATOM 6790 C CA . ASN B 1 228 ? -10.5 27.531 6.152 1 72.38 228 ASN B CA 1
ATOM 6791 C C . ASN B 1 228 ? -9.742 27.891 7.426 1 72.38 228 ASN B C 1
ATOM 6793 O O . ASN B 1 228 ? -9.734 27.125 8.391 1 72.38 228 ASN B O 1
ATOM 6797 N N . GLN B 1 229 ? -8.992 28.953 7.449 1 72.06 229 GLN B N 1
ATOM 6798 C CA . GLN B 1 229 ? -8.406 29.625 8.602 1 72.06 229 GLN B CA 1
ATOM 6799 C C . GLN B 1 229 ? -7.363 28.734 9.281 1 72.06 229 GLN B C 1
ATOM 6801 O O . GLN B 1 229 ? -7.453 28.484 10.484 1 72.06 229 GLN B O 1
ATOM 6806 N N . LEU B 1 230 ? -6.445 28.234 8.547 1 81 230 LEU B N 1
ATOM 6807 C CA . LEU B 1 230 ? -5.328 27.562 9.188 1 81 230 LEU B CA 1
ATOM 6808 C C . LEU B 1 230 ? -4.625 28.484 10.18 1 81 230 LEU B C 1
ATOM 6810 O O . LEU B 1 230 ? -4.305 29.625 9.844 1 81 230 LEU B O 1
ATOM 6814 N N . SER B 1 231 ? -4.562 28 11.367 1 77.38 231 SER B N 1
ATOM 6815 C CA . SER B 1 231 ? -3.922 28.797 12.414 1 77.38 231 SER B CA 1
ATOM 6816 C C . SER B 1 231 ? -2.42 28.531 12.461 1 77.38 231 SER B C 1
ATOM 6818 O O . SER B 1 231 ? -1.961 27.438 12.094 1 77.38 231 SER B O 1
ATOM 6820 N N . HIS B 1 232 ? -1.666 29.562 12.93 1 80.44 232 HIS B N 1
ATOM 6821 C CA . HIS B 1 232 ? -0.224 29.422 13.094 1 80.44 232 HIS B CA 1
ATOM 6822 C C . HIS B 1 232 ? 0.109 28.297 14.07 1 80.44 232 HIS B C 1
ATOM 6824 O O . HIS B 1 232 ? 1.187 27.703 14 1 80.44 232 HIS B O 1
ATOM 6830 N N . ARG B 1 233 ? -0.819 27.891 14.922 1 75.31 233 ARG B N 1
ATOM 6831 C CA . ARG B 1 233 ? -0.598 26.875 15.938 1 75.31 233 ARG B CA 1
ATOM 6832 C C . ARG B 1 233 ? -0.564 25.484 15.328 1 75.31 233 ARG B C 1
ATOM 6834 O O . ARG B 1 233 ? -0.033 24.547 15.922 1 75.31 233 ARG B O 1
ATOM 6841 N N . GLN B 1 234 ? -1.086 25.359 14.219 1 81 234 GLN B N 1
ATOM 6842 C CA . GLN B 1 234 ? -1.157 24.062 13.562 1 81 234 GLN B CA 1
ATOM 6843 C C . GLN B 1 234 ? 0.113 23.781 12.766 1 81 234 GLN B C 1
ATOM 6845 O O . GLN B 1 234 ? 0.306 22.672 12.266 1 81 234 GLN B O 1
ATOM 6850 N N . LEU B 1 235 ? 0.981 24.797 12.727 1 88.19 235 LEU B N 1
ATOM 6851 C CA . LEU B 1 235 ? 2.178 24.672 11.906 1 88.19 235 LEU B CA 1
ATOM 6852 C C . LEU B 1 235 ? 3.375 24.25 12.75 1 88.19 235 LEU B C 1
ATOM 6854 O O . LEU B 1 235 ? 3.461 24.594 13.93 1 88.19 235 LEU B O 1
ATOM 6858 N N . PRO B 1 236 ? 4.293 23.453 12.148 1 92.75 236 PRO B N 1
ATOM 6859 C CA . PRO B 1 236 ? 4.34 23 10.766 1 92.75 236 PRO B CA 1
ATOM 6860 C C . PRO B 1 236 ? 3.451 21.781 10.516 1 92.75 236 PRO B C 1
ATOM 6862 O O . PRO B 1 236 ? 3.064 21.094 11.461 1 92.75 236 PRO B O 1
ATOM 6865 N N . ILE B 1 237 ? 3.037 21.578 9.258 1 93.19 237 ILE B N 1
ATOM 6866 C CA . ILE B 1 237 ? 2.258 20.438 8.82 1 93.19 237 ILE B CA 1
ATOM 6867 C C . ILE B 1 237 ? 3.102 19.562 7.898 1 93.19 237 ILE B C 1
ATOM 6869 O O . ILE B 1 237 ? 3.768 20.062 6.988 1 93.19 237 ILE B O 1
ATOM 6873 N N . TYR B 1 238 ? 3.18 18.281 8.172 1 95.81 238 TYR B N 1
ATOM 6874 C CA . TYR B 1 238 ? 3.869 17.297 7.355 1 95.81 238 TYR B CA 1
ATOM 6875 C C . TYR B 1 238 ? 2.889 16.266 6.789 1 95.81 238 TYR B C 1
ATOM 6877 O O . TYR B 1 238 ? 2.301 15.484 7.535 1 95.81 238 TYR B O 1
ATOM 6885 N N . LEU B 1 239 ? 2.65 16.266 5.457 1 96.44 239 LEU B N 1
ATOM 6886 C CA . LEU B 1 239 ? 1.767 15.328 4.785 1 96.44 239 LEU B CA 1
ATOM 6887 C C . LEU B 1 239 ? 2.531 14.516 3.746 1 96.44 239 LEU B C 1
ATOM 6889 O O . LEU B 1 239 ? 3.279 15.07 2.941 1 96.44 239 LEU B O 1
ATOM 6893 N N . TYR B 1 240 ? 2.359 13.203 3.811 1 97.94 240 TYR B N 1
ATOM 6894 C CA . TYR B 1 240 ? 3.078 12.398 2.83 1 97.94 240 TYR B CA 1
ATOM 6895 C C . TYR B 1 240 ? 2.191 11.281 2.289 1 97.94 240 TYR B C 1
ATOM 6897 O O . TYR B 1 240 ? 1.119 11.008 2.836 1 97.94 240 TYR B O 1
ATOM 6905 N N . GLN B 1 241 ? 2.645 10.703 1.225 1 98.62 241 GLN B N 1
ATOM 6906 C CA . GLN B 1 241 ? 2.004 9.539 0.624 1 98.62 241 GLN B CA 1
ATOM 6907 C C . GLN B 1 241 ? 3.031 8.633 -0.051 1 98.62 241 GLN B C 1
ATOM 6909 O O . GLN B 1 241 ? 4.145 9.062 -0.351 1 98.62 241 GLN B O 1
ATOM 6914 N N . ILE B 1 242 ? 2.703 7.414 -0.189 1 98.62 242 ILE B N 1
ATOM 6915 C CA . ILE B 1 242 ? 3.41 6.461 -1.036 1 98.62 242 ILE B CA 1
ATOM 6916 C C . ILE B 1 242 ? 2.461 5.91 -2.1 1 98.62 242 ILE B C 1
ATOM 6918 O O . ILE B 1 242 ? 1.502 5.207 -1.779 1 98.62 242 ILE B O 1
ATOM 6922 N N . SER B 1 243 ? 2.693 6.285 -3.322 1 98.12 243 SER B N 1
ATOM 6923 C CA . SER B 1 243 ? 1.763 5.965 -4.398 1 98.12 243 SER B CA 1
ATOM 6924 C C . SER B 1 243 ? 2.479 5.887 -5.742 1 98.12 243 SER B C 1
ATOM 6926 O O . SER B 1 243 ? 3.633 6.301 -5.863 1 98.12 243 SER B O 1
ATOM 6928 N N . PRO B 1 244 ? 1.856 5.289 -6.734 1 98.06 244 PRO B N 1
ATOM 6929 C CA . PRO B 1 244 ? 2.459 5.297 -8.07 1 98.06 244 PRO B CA 1
ATOM 6930 C C . PRO B 1 244 ? 2.527 6.695 -8.68 1 98.06 244 PRO B C 1
ATOM 6932 O O . PRO B 1 244 ? 1.631 7.512 -8.453 1 98.06 244 PRO B O 1
ATOM 6935 N N . LYS B 1 245 ? 3.59 6.945 -9.383 1 98.56 245 LYS B N 1
ATOM 6936 C CA . LYS B 1 245 ? 3.779 8.148 -10.188 1 98.56 245 LYS B CA 1
ATOM 6937 C C . LYS B 1 245 ? 4.016 7.797 -11.656 1 98.56 245 LYS B C 1
ATOM 6939 O O . LYS B 1 245 ? 4.41 6.676 -11.977 1 98.56 245 LYS B O 1
ATOM 6944 N N . TYR B 1 246 ? 3.777 8.742 -12.5 1 98.19 246 TYR B N 1
ATOM 6945 C CA . TYR B 1 246 ? 3.826 8.5 -13.938 1 98.19 246 TYR B CA 1
ATOM 6946 C C . TYR B 1 246 ? 4.641 9.578 -14.641 1 98.19 246 TYR B C 1
ATOM 6948 O O . TYR B 1 246 ? 4.375 10.773 -14.477 1 98.19 246 TYR B O 1
ATOM 6956 N N . ARG B 1 247 ? 5.613 9.242 -15.32 1 97.25 247 ARG B N 1
ATOM 6957 C CA . ARG B 1 247 ? 6.422 10.133 -16.141 1 97.25 247 ARG B CA 1
ATOM 6958 C C . ARG B 1 247 ? 6.676 9.539 -17.516 1 97.25 247 ARG B C 1
ATOM 6960 O O . ARG B 1 247 ? 7.133 8.398 -17.641 1 97.25 247 ARG B O 1
ATOM 6967 N N . ASP B 1 248 ? 6.352 10.25 -18.484 1 96.19 248 ASP B N 1
ATOM 6968 C CA . ASP B 1 248 ? 6.574 9.781 -19.844 1 96.19 248 ASP B CA 1
ATOM 6969 C C . ASP B 1 248 ? 8.039 9.922 -20.25 1 96.19 248 ASP B C 1
ATOM 6971 O O . ASP B 1 248 ? 8.367 10.672 -21.172 1 96.19 248 ASP B O 1
ATOM 6975 N N . GLU B 1 249 ? 8.859 9.094 -19.625 1 91.75 249 GLU B N 1
ATOM 6976 C CA . GLU B 1 249 ? 10.305 9.094 -19.828 1 91.75 249 GLU B CA 1
ATOM 6977 C C . GLU B 1 249 ? 10.648 8.781 -21.281 1 91.75 249 GLU B C 1
ATOM 6979 O O . GLU B 1 249 ? 10.078 7.863 -21.875 1 91.75 249 GLU B O 1
ATOM 6984 N N . LEU B 1 250 ? 11.594 9.594 -21.797 1 85.81 250 LEU B N 1
ATOM 6985 C CA . LEU B 1 250 ? 12.055 9.367 -23.156 1 85.81 250 LEU B 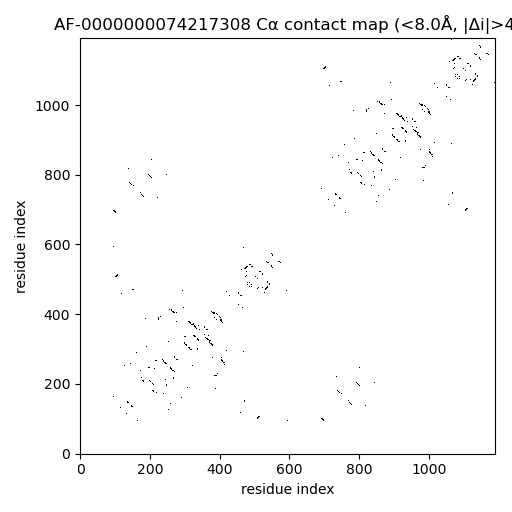CA 1
ATOM 6986 C C . LEU B 1 250 ? 12.766 8.023 -23.281 1 85.81 250 LEU B C 1
ATOM 6988 O O . LEU B 1 250 ? 12.523 7.27 -24.219 1 85.81 250 LEU B O 1
ATOM 6992 N N . ARG B 1 251 ? 13.625 7.754 -22.328 1 85.5 251 ARG B N 1
ATOM 6993 C CA . ARG B 1 251 ? 14.391 6.512 -22.297 1 85.5 251 ARG B CA 1
ATOM 6994 C C . ARG B 1 251 ? 14.25 5.801 -20.953 1 85.5 251 ARG B C 1
ATOM 6996 O O . ARG B 1 251 ? 14.438 6.414 -19.906 1 85.5 251 ARG B O 1
ATOM 7003 N N . THR B 1 252 ? 13.812 4.582 -21.078 1 88 252 THR B N 1
ATOM 7004 C CA . THR B 1 252 ? 13.773 3.738 -19.891 1 88 252 THR B CA 1
ATOM 7005 C C . THR B 1 252 ? 15.016 2.854 -19.812 1 88 252 THR B C 1
ATOM 7007 O O . THR B 1 252 ? 15.523 2.398 -20.844 1 88 252 THR B O 1
ATOM 7010 N N . LYS B 1 253 ? 15.547 2.748 -18.625 1 85 253 LYS B N 1
ATOM 7011 C CA . LYS B 1 253 ? 16.781 1.99 -18.469 1 85 253 LYS B CA 1
ATOM 7012 C C . LYS B 1 253 ? 16.766 1.121 -17.219 1 85 253 LYS B C 1
ATOM 7014 O O . LYS B 1 253 ? 16.234 1.536 -16.188 1 85 253 LYS B O 1
ATOM 7019 N N . PHE B 1 254 ? 17.281 -0.051 -17.344 1 85.56 254 PHE B N 1
ATOM 7020 C CA . PHE B 1 254 ? 17.688 -0.938 -16.266 1 85.56 254 PHE B CA 1
ATOM 7021 C C . PHE B 1 254 ? 16.516 -1.265 -15.359 1 85.56 254 PHE B C 1
ATOM 7023 O O . PHE B 1 254 ? 16.609 -1.147 -14.141 1 85.56 254 PHE B O 1
ATOM 7030 N N . GLY B 1 255 ? 15.406 -1.525 -15.992 1 90 255 GLY B N 1
ATOM 7031 C CA . GLY B 1 255 ? 14.273 -1.997 -15.211 1 90 255 GLY B CA 1
ATOM 7032 C C . GLY B 1 255 ? 13.625 -0.909 -14.375 1 90 255 GLY B C 1
ATOM 7033 O O . GLY B 1 255 ? 13.234 0.137 -14.898 1 90 255 GLY B O 1
ATOM 7034 N N . LEU B 1 256 ? 13.695 -1.076 -13.062 1 93.88 256 LEU B N 1
ATOM 7035 C CA . LEU B 1 256 ? 12.992 -0.188 -12.141 1 93.88 256 LEU B CA 1
ATOM 7036 C C . LEU B 1 256 ? 13.82 1.063 -11.859 1 93.88 256 LEU B C 1
ATOM 7038 O O . LEU B 1 256 ? 13.359 1.968 -11.156 1 93.88 256 LEU B O 1
ATOM 7042 N N . LEU B 1 257 ? 15.016 1.166 -12.406 1 94.25 257 LEU B N 1
ATOM 7043 C CA . LEU B 1 257 ? 15.859 2.326 -12.141 1 94.25 257 LEU B CA 1
ATOM 7044 C C . LEU B 1 257 ? 15.328 3.561 -12.859 1 94.25 257 LEU B C 1
ATOM 7046 O O . LEU B 1 257 ? 15.445 4.68 -12.359 1 94.25 257 LEU B O 1
ATOM 7050 N N . ARG B 1 258 ? 14.812 3.387 -14.039 1 93.75 258 ARG B N 1
ATOM 7051 C CA . ARG B 1 258 ? 14.148 4.445 -14.789 1 93.75 258 ARG B CA 1
ATOM 7052 C C . ARG B 1 258 ? 12.922 3.912 -15.523 1 93.75 258 ARG B C 1
ATOM 7054 O O . ARG B 1 258 ? 13.023 3.463 -16.672 1 93.75 258 ARG B O 1
ATOM 7061 N N . ALA B 1 259 ? 11.836 4.008 -14.883 1 95.81 259 ALA B N 1
ATOM 7062 C CA . ALA B 1 259 ? 10.57 3.498 -15.391 1 95.81 259 ALA B CA 1
ATOM 7063 C C . ALA B 1 259 ? 9.586 4.637 -15.641 1 95.81 259 ALA B C 1
ATOM 7065 O O . ALA B 1 259 ? 9.836 5.777 -15.25 1 95.81 259 ALA B O 1
ATOM 7066 N N . ARG B 1 260 ? 8.547 4.336 -16.344 1 97.56 260 ARG B N 1
ATOM 7067 C CA . ARG B 1 260 ? 7.523 5.332 -16.656 1 97.56 260 ARG B CA 1
ATOM 7068 C C . ARG B 1 260 ? 6.406 5.309 -15.625 1 97.56 260 ARG B C 1
ATOM 7070 O O . ARG B 1 260 ? 5.652 6.277 -15.492 1 97.56 260 ARG B O 1
ATOM 7077 N N . GLU B 1 261 ? 6.195 4.215 -14.984 1 98 261 GLU B N 1
ATOM 7078 C CA . GLU B 1 261 ? 5.375 4.035 -13.789 1 98 261 GLU B CA 1
ATOM 7079 C C . GLU B 1 261 ? 6.195 3.469 -12.633 1 98 261 GLU B C 1
ATOM 7081 O O . GLU B 1 261 ? 6.875 2.451 -12.797 1 98 261 GLU B O 1
ATOM 7086 N N . PHE B 1 262 ? 6.215 4.152 -11.531 1 98.06 262 PHE B N 1
ATOM 7087 C CA . PHE B 1 262 ? 7.035 3.738 -10.406 1 98.06 262 PHE B CA 1
ATOM 7088 C C . PHE B 1 262 ? 6.41 4.176 -9.086 1 98.06 262 PHE B C 1
ATOM 7090 O O . PHE B 1 262 ? 5.535 5.047 -9.07 1 98.06 262 PHE B O 1
ATOM 7097 N N . ILE B 1 263 ? 6.781 3.537 -7.984 1 98.69 263 ILE B N 1
ATOM 7098 C CA . ILE B 1 263 ? 6.277 3.873 -6.66 1 98.69 263 ILE B CA 1
ATOM 7099 C C . ILE B 1 263 ? 7.195 4.902 -6.004 1 98.69 263 ILE B C 1
ATOM 7101 O O . ILE B 1 263 ? 8.414 4.727 -5.969 1 98.69 263 ILE B O 1
ATOM 7105 N N . MET B 1 264 ? 6.59 5.961 -5.543 1 98.75 264 MET B N 1
ATOM 7106 C CA . MET B 1 264 ? 7.344 7.039 -4.914 1 98.75 264 MET B CA 1
ATOM 7107 C C . MET B 1 264 ? 6.727 7.43 -3.578 1 98.75 264 MET B C 1
ATOM 7109 O O . MET B 1 264 ? 5.512 7.332 -3.398 1 98.75 264 MET B O 1
ATOM 7113 N N . LYS B 1 265 ? 7.539 7.754 -2.625 1 98.88 265 LYS B N 1
ATOM 7114 C CA . LYS B 1 265 ? 7.102 8.484 -1.439 1 98.88 265 LYS B CA 1
ATOM 7115 C C . LYS B 1 265 ? 7.324 9.984 -1.606 1 98.88 265 LYS B C 1
ATOM 7117 O O . LYS B 1 265 ? 8.445 10.43 -1.858 1 98.88 265 LYS B O 1
ATOM 7122 N N . ASP B 1 266 ? 6.293 10.766 -1.531 1 98.69 266 ASP B N 1
ATOM 7123 C CA . ASP B 1 266 ? 6.434 12.219 -1.533 1 98.69 266 ASP B CA 1
ATOM 7124 C C . ASP B 1 266 ? 5.898 12.82 -0.238 1 98.69 266 ASP B C 1
ATOM 7126 O O . ASP B 1 266 ? 4.805 12.477 0.211 1 98.69 266 ASP B O 1
ATOM 7130 N N . LEU B 1 267 ? 6.707 13.602 0.377 1 98.75 267 LEU B N 1
ATOM 7131 C CA . LEU B 1 267 ? 6.391 14.367 1.576 1 98.75 267 LEU B CA 1
ATOM 7132 C C . LEU B 1 267 ? 6.316 15.859 1.265 1 98.75 267 LEU B C 1
ATOM 7134 O O . LEU B 1 267 ? 7.16 16.391 0.535 1 98.75 267 LEU B O 1
ATOM 7138 N N . TYR B 1 268 ? 5.305 16.5 1.771 1 98.56 268 TYR B N 1
ATOM 7139 C CA . TYR B 1 268 ? 5.137 17.953 1.662 1 98.56 268 TYR B CA 1
ATOM 7140 C C . TYR B 1 268 ? 5.051 18.594 3.041 1 98.56 268 TYR B C 1
ATOM 7142 O O . TYR B 1 268 ? 4.332 18.109 3.916 1 98.56 268 TYR B O 1
ATOM 7150 N N . THR B 1 269 ? 5.801 19.656 3.18 1 97.81 269 THR B N 1
ATOM 7151 C CA . THR B 1 269 ? 5.816 20.359 4.457 1 97.81 269 THR B CA 1
ATOM 7152 C C . THR B 1 269 ? 5.352 21.797 4.289 1 97.81 269 THR B C 1
ATOM 7154 O O . THR B 1 269 ? 5.566 22.406 3.236 1 97.81 269 THR B O 1
ATOM 7157 N N . PHE B 1 270 ? 4.715 22.312 5.293 1 96.94 270 PHE B N 1
ATOM 7158 C CA . PHE B 1 270 ? 4.199 23.688 5.332 1 96.94 270 PHE B CA 1
ATOM 7159 C C . PHE B 1 270 ? 4.613 24.375 6.621 1 96.94 270 PHE B C 1
ATOM 7161 O O . PHE B 1 270 ? 4.242 23.953 7.715 1 96.94 270 PHE B O 1
ATOM 7168 N N . ASP B 1 271 ? 5.316 25.453 6.48 1 96.38 271 ASP B N 1
ATOM 7169 C CA . ASP B 1 271 ? 5.852 26.203 7.613 1 96.38 271 ASP B CA 1
ATOM 7170 C C . ASP B 1 271 ? 5.375 27.656 7.578 1 96.38 271 ASP B C 1
ATOM 7172 O O . ASP B 1 271 ? 4.922 28.141 6.539 1 96.38 271 ASP B O 1
ATOM 7176 N N . LYS B 1 272 ? 5.504 28.312 8.719 1 93.25 272 LYS B N 1
ATOM 7177 C CA . LYS B 1 272 ? 4.992 29.672 8.852 1 93.25 272 LYS B CA 1
ATOM 7178 C C . LYS B 1 272 ? 5.926 30.688 8.188 1 93.25 272 LYS B C 1
ATOM 7180 O O . LYS B 1 272 ? 5.484 31.734 7.719 1 93.25 272 LYS B O 1
ATOM 7185 N N . ASP B 1 273 ? 7.242 30.375 8.227 1 94.31 273 ASP B N 1
ATOM 7186 C CA . ASP B 1 273 ? 8.211 31.297 7.633 1 94.31 273 ASP B CA 1
ATOM 7187 C C . ASP B 1 273 ? 9.414 30.547 7.082 1 94.31 273 ASP B C 1
ATOM 7189 O O . ASP B 1 273 ? 9.5 29.312 7.203 1 94.31 273 ASP B O 1
ATOM 7193 N N . GLU B 1 274 ? 10.305 31.219 6.465 1 95.19 274 GLU B N 1
ATOM 7194 C CA . GLU B 1 274 ? 11.438 30.609 5.777 1 95.19 274 GLU B CA 1
ATOM 7195 C C . GLU B 1 274 ? 12.391 29.953 6.766 1 95.19 274 GLU B C 1
ATOM 7197 O O . GLU B 1 274 ? 12.984 28.906 6.465 1 95.19 274 GLU B O 1
ATOM 7202 N N . ASP B 1 275 ? 12.562 30.547 7.883 1 96.12 275 ASP B N 1
ATOM 7203 C CA . ASP B 1 275 ? 13.484 30 8.875 1 96.12 275 ASP B CA 1
ATOM 7204 C C . ASP B 1 275 ? 13.016 28.641 9.375 1 96.12 275 ASP B C 1
ATOM 7206 O O . ASP B 1 275 ? 13.805 27.688 9.461 1 96.12 275 ASP B O 1
ATOM 7210 N N . THR B 1 276 ? 11.758 28.594 9.695 1 96.5 276 THR B N 1
ATOM 7211 C CA . THR B 1 276 ? 11.211 27.312 10.148 1 96.5 276 THR B CA 1
ATOM 7212 C C . THR B 1 276 ? 11.219 26.297 9.016 1 96.5 276 THR B C 1
ATOM 7214 O O . THR B 1 276 ? 11.398 25.094 9.25 1 96.5 276 THR B O 1
ATOM 7217 N N . ALA B 1 277 ? 11.039 26.75 7.832 1 97.62 277 ALA B N 1
ATOM 7218 C CA . ALA B 1 277 ? 11.086 25.875 6.672 1 97.62 277 ALA B CA 1
ATOM 7219 C C . ALA B 1 277 ? 12.484 25.281 6.492 1 97.62 277 ALA B C 1
ATOM 7221 O O . ALA B 1 277 ? 12.625 24.109 6.121 1 97.62 277 ALA B O 1
ATOM 7222 N N . LYS B 1 278 ? 13.477 26.094 6.742 1 97.31 278 LYS B N 1
ATOM 7223 C CA . LYS B 1 278 ? 14.852 25.609 6.648 1 97.31 278 LYS B CA 1
ATOM 7224 C C . LYS B 1 278 ? 15.141 24.562 7.711 1 97.31 278 LYS B C 1
ATOM 7226 O O . LYS B 1 278 ? 15.859 23.594 7.453 1 97.31 278 LYS B O 1
ATOM 7231 N N . GLN B 1 279 ? 14.625 24.75 8.859 1 97.44 279 GLN B N 1
ATOM 7232 C CA . GLN B 1 279 ? 14.773 23.766 9.914 1 97.44 279 GLN B CA 1
ATOM 7233 C C . GLN B 1 279 ? 14.109 22.438 9.531 1 97.44 279 GLN B C 1
ATOM 7235 O O . GLN B 1 279 ? 14.695 21.375 9.719 1 97.44 279 GLN B O 1
ATOM 7240 N N . THR B 1 280 ? 12.875 22.578 9.039 1 97.62 280 THR B N 1
ATOM 7241 C CA . THR B 1 280 ? 12.156 21.406 8.555 1 97.62 280 THR B CA 1
ATOM 7242 C C . THR B 1 280 ? 12.953 20.703 7.457 1 97.62 280 THR B C 1
ATOM 7244 O O . THR B 1 280 ? 13.07 19.469 7.453 1 97.62 280 THR B O 1
ATOM 7247 N N . TYR B 1 281 ? 13.531 21.5 6.566 1 97.69 281 TYR B N 1
ATOM 7248 C CA . TYR B 1 281 ? 14.336 20.984 5.469 1 97.69 281 TYR B CA 1
ATOM 7249 C C . TYR B 1 281 ? 15.5 20.141 5.988 1 97.69 281 TYR B C 1
ATOM 7251 O O . TYR B 1 281 ? 15.766 19.047 5.484 1 97.69 281 TYR B O 1
ATOM 7259 N N . GLN B 1 282 ? 16.141 20.625 6.953 1 97.19 282 GLN B N 1
ATOM 7260 C CA . GLN B 1 282 ? 17.281 19.922 7.547 1 97.19 282 GLN B CA 1
ATOM 7261 C C . GLN B 1 282 ? 16.828 18.641 8.258 1 97.19 282 GLN B C 1
ATOM 7263 O O . GLN B 1 282 ? 17.484 17.609 8.148 1 97.19 282 GLN B O 1
ATOM 7268 N N . LEU B 1 283 ? 15.75 18.75 8.93 1 97.69 283 LEU B N 1
ATOM 7269 C CA . LEU B 1 283 ? 15.203 17.594 9.641 1 97.69 283 LEU B CA 1
ATOM 7270 C C . LEU B 1 283 ? 14.898 16.453 8.68 1 97.69 283 LEU B C 1
ATOM 7272 O O . LEU B 1 283 ? 15.312 15.32 8.906 1 97.69 283 LEU B O 1
ATOM 7276 N N . VAL B 1 284 ? 14.188 16.75 7.602 1 98.12 284 VAL B N 1
ATOM 7277 C CA . VAL B 1 284 ? 13.766 15.727 6.645 1 98.12 284 VAL B CA 1
ATOM 7278 C C . VAL B 1 284 ? 14.984 15.18 5.906 1 98.12 284 VAL B C 1
ATOM 7280 O O . VAL B 1 284 ? 15.086 13.969 5.68 1 98.12 284 VAL B O 1
ATOM 7283 N N . SER B 1 285 ? 15.891 16.047 5.52 1 97.06 285 SER B N 1
ATOM 7284 C CA . SER B 1 285 ? 17.094 15.594 4.828 1 97.06 285 SER B CA 1
ATOM 7285 C C . SER B 1 285 ? 17.906 14.633 5.695 1 97.06 285 SER B C 1
ATOM 7287 O O . SER B 1 285 ? 18.422 13.633 5.203 1 97.06 285 SER B O 1
ATOM 7289 N N . SER B 1 286 ? 18.016 14.984 6.93 1 97 286 SER B N 1
ATOM 7290 C CA . SER B 1 286 ? 18.703 14.094 7.852 1 97 286 SER B CA 1
ATOM 7291 C C . SER B 1 286 ? 18 12.742 7.961 1 97 286 SER B C 1
ATOM 7293 O O . SER B 1 286 ? 18.656 11.703 8.062 1 97 286 SER B O 1
ATOM 7295 N N . MET B 1 287 ? 16.781 12.812 7.969 1 97.38 287 MET B N 1
ATOM 7296 C CA . MET B 1 287 ? 15.992 11.578 8.008 1 97.38 287 MET B CA 1
ATOM 7297 C C . MET B 1 287 ? 16.25 10.727 6.77 1 97.38 287 MET B C 1
ATOM 7299 O O . MET B 1 287 ? 16.344 9.5 6.855 1 97.38 287 MET B O 1
ATOM 7303 N N . TYR B 1 288 ? 16.312 11.359 5.566 1 98.19 288 TYR B N 1
ATOM 7304 C CA . TYR B 1 288 ? 16.641 10.633 4.344 1 98.19 288 TYR B CA 1
ATOM 7305 C C . TYR B 1 288 ? 18 9.961 4.457 1 98.19 288 TYR B C 1
ATOM 7307 O O . TYR B 1 288 ? 18.141 8.797 4.078 1 98.19 288 TYR B O 1
ATOM 7315 N N . GLU B 1 289 ? 18.938 10.68 5 1 97.56 289 GLU B N 1
ATOM 7316 C CA . GLU B 1 289 ? 20.266 10.102 5.195 1 97.56 289 GLU B CA 1
ATOM 7317 C C . GLU B 1 289 ? 20.203 8.883 6.105 1 97.56 289 GLU B C 1
ATOM 7319 O O . GLU B 1 289 ? 20.875 7.879 5.855 1 97.56 289 GLU B O 1
ATOM 7324 N N . ASN B 1 290 ? 19.406 8.977 7.082 1 96.56 290 ASN B N 1
ATOM 7325 C CA . ASN B 1 290 ? 19.25 7.855 8 1 96.56 290 ASN B CA 1
ATOM 7326 C C . ASN B 1 290 ? 18.641 6.645 7.301 1 96.56 290 ASN B C 1
ATOM 7328 O O . ASN B 1 290 ? 19.047 5.508 7.543 1 96.56 290 ASN B O 1
ATOM 7332 N N . ILE B 1 291 ? 17.641 6.902 6.512 1 97.94 291 ILE B N 1
ATOM 7333 C CA . ILE B 1 291 ? 17.016 5.82 5.766 1 97.94 291 ILE B CA 1
ATOM 7334 C C . ILE B 1 291 ? 18.047 5.102 4.914 1 97.94 291 ILE B C 1
ATOM 7336 O O . ILE B 1 291 ? 18.109 3.869 4.895 1 97.94 291 ILE B O 1
ATOM 7340 N N . PHE B 1 292 ? 18.906 5.832 4.258 1 98.62 292 PHE B N 1
ATOM 7341 C CA . PHE B 1 292 ? 19.906 5.223 3.383 1 98.62 292 PHE B CA 1
ATOM 7342 C C . PHE B 1 292 ? 20.953 4.477 4.195 1 98.62 292 PHE B C 1
ATOM 7344 O O . PHE B 1 292 ? 21.469 3.441 3.76 1 98.62 292 PHE B O 1
ATOM 7351 N N . ARG B 1 293 ? 21.281 4.965 5.363 1 97.19 293 ARG B N 1
ATOM 7352 C CA . ARG B 1 293 ? 22.188 4.246 6.254 1 97.19 293 ARG B CA 1
ATOM 7353 C C . ARG B 1 293 ? 21.578 2.906 6.676 1 97.19 293 ARG B C 1
ATOM 7355 O O . ARG B 1 293 ? 22.266 1.883 6.664 1 97.19 293 ARG B O 1
ATOM 7362 N N . LEU B 1 294 ? 20.328 2.928 6.988 1 96.5 294 LEU B N 1
ATOM 7363 C CA . LEU B 1 294 ? 19.641 1.709 7.391 1 96.5 294 LEU B CA 1
ATOM 7364 C C . LEU B 1 294 ? 19.609 0.697 6.25 1 96.5 294 LEU B C 1
ATOM 7366 O O . LEU B 1 294 ? 19.625 -0.513 6.484 1 96.5 294 LEU B O 1
ATOM 7370 N N . LEU B 1 295 ? 19.594 1.204 5.039 1 98.06 295 LEU B N 1
ATOM 7371 C CA . LEU B 1 295 ? 19.578 0.337 3.865 1 98.06 295 LEU B CA 1
ATOM 7372 C C . LEU B 1 295 ? 21 -0.037 3.439 1 98.06 295 LEU B C 1
ATOM 7374 O O . LEU B 1 295 ? 21.188 -0.677 2.404 1 98.06 295 LEU B O 1
ATOM 7378 N N . GLU B 1 296 ? 21.984 0.434 4.176 1 96.31 296 GLU B N 1
ATOM 7379 C CA . GLU B 1 296 ? 23.375 0.104 3.945 1 96.31 296 GLU B CA 1
ATOM 7380 C C . GLU B 1 296 ? 23.859 0.654 2.605 1 96.31 296 GLU B C 1
ATOM 7382 O O . GLU B 1 296 ? 24.578 -0.031 1.868 1 96.31 296 GLU B O 1
ATOM 7387 N N . LEU B 1 297 ? 23.391 1.824 2.299 1 97.94 297 LEU B N 1
ATOM 7388 C CA . LEU B 1 297 ? 23.781 2.469 1.048 1 97.94 297 LEU B CA 1
ATOM 7389 C C . LEU B 1 297 ? 24.594 3.727 1.312 1 97.94 297 LEU B C 1
ATOM 7391 O O . LEU B 1 297 ? 24.156 4.609 2.057 1 97.94 297 LEU B O 1
ATOM 7395 N N . PRO B 1 298 ? 25.766 3.811 0.721 1 97.25 298 PRO B N 1
ATOM 7396 C CA . PRO B 1 298 ? 26.578 5.02 0.878 1 97.25 298 PRO B CA 1
ATOM 7397 C C . PRO B 1 298 ? 26.094 6.172 -0.001 1 97.25 298 PRO B C 1
ATOM 7399 O O . PRO B 1 298 ? 26.797 6.582 -0.93 1 97.25 298 PRO B O 1
ATOM 7402 N N . VAL B 1 299 ? 25.016 6.754 0.327 1 98.31 299 VAL B N 1
ATOM 7403 C CA . VAL B 1 299 ? 24.391 7.82 -0.447 1 98.31 299 VAL B CA 1
ATOM 7404 C C . VAL B 1 299 ? 24.969 9.172 -0.037 1 98.31 299 VAL B C 1
ATOM 7406 O O . VAL B 1 299 ? 25.203 9.422 1.148 1 98.31 299 VAL B O 1
ATOM 7409 N N . ILE B 1 300 ? 25.203 10.016 -1.034 1 97.44 300 ILE B N 1
ATOM 7410 C CA . ILE B 1 300 ? 25.797 11.336 -0.808 1 97.44 300 ILE B CA 1
ATOM 7411 C C . ILE B 1 300 ? 24.75 12.414 -1.09 1 97.44 300 ILE B C 1
ATOM 7413 O O . ILE B 1 300 ? 24.109 12.406 -2.146 1 97.44 300 ILE B O 1
ATOM 7417 N N . LYS B 1 301 ? 24.547 13.273 -0.083 1 97.62 301 LYS B N 1
ATOM 7418 C CA . LYS B 1 301 ? 23.703 14.445 -0.301 1 97.62 301 LYS B CA 1
ATOM 7419 C C . LYS B 1 301 ? 24.422 15.484 -1.163 1 97.62 301 LYS B C 1
ATOM 7421 O O . LYS B 1 301 ? 25.5 15.945 -0.814 1 97.62 301 LYS B O 1
ATOM 7426 N N . THR B 1 302 ? 23.844 15.852 -2.307 1 97.31 302 THR B N 1
ATOM 7427 C CA . THR B 1 302 ? 24.469 16.734 -3.283 1 97.31 302 THR B CA 1
ATOM 7428 C C . THR B 1 302 ? 23.578 17.938 -3.594 1 97.31 302 THR B C 1
ATOM 7430 O O . THR B 1 302 ? 22.359 17.781 -3.705 1 97.31 302 THR B O 1
ATOM 7433 N N . VAL B 1 303 ? 24.25 19.109 -3.711 1 96.44 303 VAL B N 1
ATOM 7434 C CA . VAL B 1 303 ? 23.484 20.266 -4.137 1 96.44 303 VAL B CA 1
ATOM 7435 C C . VAL B 1 303 ? 22.984 20.078 -5.566 1 96.44 303 VAL B C 1
ATOM 7437 O O . VAL B 1 303 ? 23.766 19.672 -6.445 1 96.44 303 VAL B O 1
ATOM 7440 N N . GLY B 1 304 ? 21.703 20.25 -5.723 1 93.81 304 GLY B N 1
ATOM 7441 C CA . GLY B 1 304 ? 21.109 20.031 -7.035 1 93.81 304 GLY B CA 1
ATOM 7442 C C . GLY B 1 304 ? 20.391 21.25 -7.586 1 93.81 304 GLY B C 1
ATOM 7443 O O . GLY B 1 304 ? 20.359 22.297 -6.941 1 93.81 304 GLY B O 1
ATOM 7444 N N . SER B 1 305 ? 19.922 21.062 -8.789 1 90.19 305 SER B N 1
ATOM 7445 C CA . SER B 1 305 ? 19.109 22.094 -9.43 1 90.19 305 SER B CA 1
ATOM 7446 C C . SER B 1 305 ? 17.641 21.953 -9.047 1 90.19 305 SER B C 1
ATOM 7448 O O . SER B 1 305 ? 17.172 20.859 -8.742 1 90.19 305 SER B O 1
ATOM 7450 N N . VAL B 1 306 ? 16.922 23.031 -9.062 1 88.12 306 VAL B N 1
ATOM 7451 C CA . VAL B 1 306 ? 15.508 23 -8.672 1 88.12 306 VAL B CA 1
ATOM 7452 C C . VAL B 1 306 ? 14.648 22.609 -9.867 1 88.12 306 VAL B C 1
ATOM 7454 O O . VAL B 1 306 ? 13.508 22.172 -9.695 1 88.12 306 VAL B O 1
ATOM 7457 N N . GLY B 1 307 ? 15.086 22.734 -11.039 1 85.06 307 GLY B N 1
ATOM 7458 C CA . GLY B 1 307 ? 14.383 22.297 -12.234 1 85.06 307 GLY B CA 1
ATOM 7459 C C . GLY B 1 307 ? 12.992 22.891 -12.367 1 85.06 307 GLY B C 1
ATOM 7460 O O . GLY B 1 307 ? 12.781 24.047 -12.016 1 85.06 307 GLY B O 1
ATOM 7461 N N . THR B 1 308 ? 12.023 22.062 -12.852 1 83.81 308 THR B N 1
ATOM 7462 C CA . THR B 1 308 ? 10.672 22.516 -13.141 1 83.81 308 THR B CA 1
ATOM 7463 C C . THR B 1 308 ? 9.836 22.594 -11.859 1 83.81 308 THR B C 1
ATOM 7465 O O . THR B 1 308 ? 8.812 23.266 -11.82 1 83.81 308 THR B O 1
ATOM 7468 N N . ILE B 1 309 ? 10.219 21.859 -10.875 1 90.31 309 ILE B N 1
ATOM 7469 C CA . ILE B 1 309 ? 9.516 21.891 -9.602 1 90.31 309 ILE B CA 1
ATOM 7470 C C . ILE B 1 309 ? 9.602 23.281 -8.992 1 90.31 309 ILE B C 1
ATOM 7472 O O . ILE B 1 309 ? 8.633 23.781 -8.422 1 90.31 309 ILE B O 1
ATOM 7476 N N . GLY B 1 310 ? 10.797 23.875 -9.141 1 88 310 GLY B N 1
ATOM 7477 C CA . GLY B 1 310 ? 11.008 25.234 -8.656 1 88 310 GLY B CA 1
ATOM 7478 C C . GLY B 1 310 ? 11.484 25.281 -7.215 1 88 310 GLY B C 1
ATOM 7479 O O . GLY B 1 310 ? 11.758 24.25 -6.605 1 88 310 GLY B O 1
ATOM 7480 N N . GLY B 1 311 ? 11.625 26.562 -6.723 1 91.06 311 GLY B N 1
ATOM 7481 C CA . GLY B 1 311 ? 12.086 26.797 -5.359 1 91.06 311 GLY B CA 1
ATOM 7482 C C . GLY B 1 311 ? 13.438 27.469 -5.297 1 91.06 311 GLY B C 1
ATOM 7483 O O . GLY B 1 311 ? 13.898 28.047 -6.285 1 91.06 311 GLY B O 1
ATOM 7484 N N . LYS B 1 312 ? 13.969 27.453 -4.117 1 87.75 312 LYS B N 1
ATOM 7485 C CA . LYS B 1 312 ? 15.18 28.219 -3.877 1 87.75 312 LYS B CA 1
ATOM 7486 C C . LYS B 1 312 ? 16.406 27.312 -3.781 1 87.75 312 LYS B C 1
ATOM 7488 O O . LYS B 1 312 ? 17.5 27.688 -4.191 1 87.75 312 LYS B O 1
ATOM 7493 N N . HIS B 1 313 ? 16.125 26.188 -3.189 1 90.12 313 HIS B N 1
ATOM 7494 C CA . HIS B 1 313 ? 17.219 25.281 -2.869 1 90.12 313 HIS B CA 1
ATOM 7495 C C . HIS B 1 313 ? 16.797 23.828 -2.977 1 90.12 313 HIS B C 1
ATOM 7497 O O . HIS B 1 313 ? 15.641 23.5 -2.699 1 90.12 313 HIS B O 1
ATOM 7503 N N . SER B 1 314 ? 17.766 23.016 -3.492 1 95.88 314 SER B N 1
ATOM 7504 C CA . SER B 1 314 ? 17.438 21.594 -3.537 1 95.88 314 SER B CA 1
ATOM 7505 C C . SER B 1 314 ? 18.688 20.734 -3.305 1 95.88 314 SER B C 1
ATOM 7507 O O . SER B 1 314 ? 19.812 21.203 -3.508 1 95.88 314 SER B O 1
ATOM 7509 N N . HIS B 1 315 ? 18.516 19.594 -2.797 1 97.69 315 HIS B N 1
ATOM 7510 C CA . HIS B 1 315 ? 19.547 18.578 -2.68 1 97.69 315 HIS B CA 1
ATOM 7511 C C . HIS B 1 315 ? 19.109 17.25 -3.27 1 97.69 315 HIS B C 1
ATOM 7513 O O . HIS B 1 315 ? 17.953 16.844 -3.084 1 97.69 315 HIS B O 1
ATOM 7519 N N . GLU B 1 316 ? 19.969 16.625 -3.98 1 97.88 316 GLU B N 1
ATOM 7520 C CA . GLU B 1 316 ? 19.797 15.273 -4.484 1 97.88 316 GLU B CA 1
ATOM 7521 C C . GLU B 1 316 ? 20.594 14.266 -3.652 1 97.88 316 GLU B C 1
ATOM 7523 O O . GLU B 1 316 ? 21.672 14.586 -3.152 1 97.88 316 GLU B O 1
ATOM 7528 N N . PHE B 1 317 ? 20.016 13.148 -3.465 1 98.56 317 PHE B N 1
ATOM 7529 C CA . PHE B 1 317 ? 20.688 12.047 -2.799 1 98.56 317 PHE B CA 1
ATOM 7530 C C . PHE B 1 317 ? 21.172 11.023 -3.814 1 98.56 317 PHE B C 1
ATOM 7532 O O . PHE B 1 317 ? 20.391 10.258 -4.371 1 98.56 317 PHE B O 1
ATOM 7539 N N . LEU B 1 318 ? 22.516 11.016 -3.957 1 98.12 318 LEU B N 1
ATOM 7540 C CA . LEU B 1 318 ? 23.094 10.266 -5.062 1 98.12 318 LEU B CA 1
ATOM 7541 C C . LEU B 1 318 ? 23.891 9.07 -4.551 1 98.12 318 LEU B C 1
ATOM 7543 O O . LEU B 1 318 ? 24.625 9.18 -3.576 1 98.12 318 LEU B O 1
ATOM 7547 N N . LEU B 1 319 ? 23.641 7.945 -5.121 1 97.94 319 LEU B N 1
ATOM 7548 C CA . LEU B 1 319 ? 24.453 6.742 -4.922 1 97.94 319 LEU B CA 1
ATOM 7549 C C . LEU B 1 319 ? 25.484 6.586 -6.035 1 97.94 319 LEU B C 1
ATOM 7551 O O . LEU B 1 319 ? 25.125 6.504 -7.215 1 97.94 319 LEU B O 1
ATOM 7555 N N . GLU B 1 320 ? 26.75 6.574 -5.652 1 95.25 320 GLU B N 1
ATOM 7556 C CA . GLU B 1 320 ? 27.797 6.41 -6.66 1 95.25 320 GLU B CA 1
ATOM 7557 C C . GLU B 1 320 ? 27.766 5.012 -7.27 1 95.25 320 GLU B C 1
ATOM 7559 O O . GLU B 1 320 ? 28 4.02 -6.582 1 95.25 320 GLU B O 1
ATOM 7564 N N . THR B 1 321 ? 27.406 4.973 -8.531 1 91.81 321 THR B N 1
ATOM 7565 C CA . THR B 1 321 ? 27.312 3.715 -9.266 1 91.81 321 THR B CA 1
ATOM 7566 C C . THR B 1 321 ? 27.344 3.965 -10.766 1 91.81 321 THR B C 1
ATOM 7568 O O . THR B 1 321 ? 26.859 4.996 -11.242 1 91.81 321 THR B O 1
ATOM 7571 N N . ASN B 1 322 ? 27.781 2.99 -11.492 1 87.75 322 ASN B N 1
ATOM 7572 C CA . ASN B 1 322 ? 27.859 3.107 -12.945 1 87.75 322 ASN B CA 1
ATOM 7573 C C . ASN B 1 322 ? 26.5 2.867 -13.594 1 87.75 322 ASN B C 1
ATOM 7575 O O . ASN B 1 322 ? 26.312 3.154 -14.781 1 87.75 322 ASN B O 1
ATOM 7579 N N . LEU B 1 323 ? 25.594 2.453 -12.82 1 85.56 323 LEU B N 1
ATOM 7580 C CA . LEU B 1 323 ? 24.25 2.207 -13.336 1 85.56 323 LEU B CA 1
ATOM 7581 C C . LEU B 1 323 ? 23.484 3.514 -13.492 1 85.56 323 LEU B C 1
ATOM 7583 O O . LEU B 1 323 ? 22.453 3.555 -14.172 1 85.56 323 LEU B O 1
ATOM 7587 N N . GLY B 1 324 ? 23.953 4.496 -12.859 1 88.81 324 GLY B N 1
ATOM 7588 C CA . GLY B 1 324 ? 23.25 5.766 -12.883 1 88.81 324 GLY B CA 1
ATOM 7589 C C . GLY B 1 324 ? 23.625 6.641 -14.062 1 88.81 324 GLY B C 1
ATOM 7590 O O . GLY B 1 324 ? 24.641 6.402 -14.711 1 88.81 324 GLY B O 1
ATOM 7591 N N . GLU B 1 325 ? 22.797 7.641 -14.312 1 88.75 325 GLU B N 1
ATOM 7592 C CA . GLU B 1 325 ? 23.031 8.555 -15.422 1 88.75 325 GLU B CA 1
ATOM 7593 C C . GLU B 1 325 ? 23.406 9.945 -14.914 1 88.75 325 GLU B C 1
ATOM 7595 O O . GLU B 1 325 ? 23.781 10.82 -15.703 1 88.75 325 GLU B O 1
ATOM 7600 N N . ASP B 1 326 ? 23.297 10.148 -13.703 1 93.62 326 ASP B N 1
ATOM 7601 C CA . ASP B 1 326 ? 23.734 11.414 -13.117 1 93.62 326 ASP B CA 1
ATOM 7602 C C . ASP B 1 326 ? 25.25 11.438 -12.914 1 93.62 326 ASP B C 1
ATOM 7604 O O . ASP B 1 326 ? 25.906 10.398 -13 1 93.62 326 ASP B O 1
ATOM 7608 N N . GLU B 1 327 ? 25.734 12.633 -12.773 1 95.94 327 GLU B N 1
ATOM 7609 C CA . GLU B 1 327 ? 27.141 12.844 -12.461 1 95.94 327 GLU B CA 1
ATOM 7610 C C . GLU B 1 327 ? 27.312 13.852 -11.328 1 95.94 327 GLU B C 1
ATOM 7612 O O . GLU B 1 327 ? 26.484 14.758 -11.164 1 95.94 327 GLU B O 1
ATOM 7617 N N . MET B 1 328 ? 28.406 13.641 -10.578 1 96.69 328 MET B N 1
ATOM 7618 C CA . MET B 1 328 ? 28.578 14.547 -9.445 1 96.69 328 MET B CA 1
ATOM 7619 C C . MET B 1 328 ? 30.031 14.922 -9.266 1 96.69 328 MET B C 1
ATOM 7621 O O . MET B 1 328 ? 30.922 14.203 -9.734 1 96.69 328 MET B O 1
ATOM 7625 N N . TYR B 1 329 ? 30.297 16.109 -8.68 1 95.88 329 TYR B N 1
ATOM 7626 C CA . TYR B 1 329 ? 31.578 16.578 -8.195 1 95.88 329 TYR B CA 1
ATOM 7627 C C . TYR B 1 329 ? 31.594 16.656 -6.672 1 95.88 329 TYR B C 1
ATOM 7629 O O . TYR B 1 329 ? 30.562 16.875 -6.047 1 95.88 329 TYR B O 1
ATOM 7637 N N . THR B 1 330 ? 32.719 16.391 -6.113 1 96.81 330 THR B N 1
ATOM 7638 C CA . THR B 1 330 ? 32.938 16.641 -4.691 1 96.81 330 THR B CA 1
ATOM 7639 C C . THR B 1 330 ? 34.125 17.562 -4.473 1 96.81 330 THR B C 1
ATOM 7641 O O . THR B 1 330 ? 35.188 17.391 -5.09 1 96.81 330 THR B O 1
ATOM 7644 N N . CYS B 1 331 ? 33.875 18.562 -3.682 1 96.94 331 CYS B N 1
ATOM 7645 C CA . CYS B 1 331 ? 34.969 19.484 -3.352 1 96.94 331 CYS B CA 1
ATOM 7646 C C . CYS B 1 331 ? 35.969 18.828 -2.4 1 96.94 331 CYS B C 1
ATOM 7648 O O . CYS B 1 331 ? 35.562 18.312 -1.347 1 96.94 331 CYS B O 1
ATOM 7650 N N . LEU B 1 332 ? 37.156 18.859 -2.75 1 96.44 332 LEU B N 1
ATOM 7651 C CA . LEU B 1 332 ? 38.188 18.234 -1.943 1 96.44 332 LEU B CA 1
ATOM 7652 C C . LEU B 1 332 ? 38.625 19.141 -0.797 1 96.44 332 LEU B C 1
ATOM 7654 O O . LEU B 1 332 ? 39.312 18.703 0.135 1 96.44 332 LEU B O 1
ATOM 7658 N N . ASN B 1 333 ? 38.188 20.344 -0.872 1 96.25 333 ASN B N 1
ATOM 7659 C CA . ASN B 1 333 ? 38.5 21.312 0.181 1 96.25 333 ASN B CA 1
ATOM 7660 C C . ASN B 1 333 ? 37.469 21.25 1.315 1 96.25 333 ASN B C 1
ATOM 7662 O O . ASN B 1 333 ? 37.844 21.156 2.486 1 96.25 333 ASN B O 1
ATOM 7666 N N . CYS B 1 334 ? 36.188 21.344 1.006 1 96.25 334 CYS B N 1
ATOM 7667 C CA . CYS B 1 334 ? 35.156 21.422 2.053 1 96.25 334 CYS B CA 1
ATOM 7668 C C . CYS B 1 334 ? 34.281 20.172 2.055 1 96.25 334 CYS B C 1
ATOM 7670 O O . CYS B 1 334 ? 33.406 20.031 2.9 1 96.25 334 CYS B O 1
ATOM 7672 N N . SER B 1 335 ? 34.344 19.297 1.113 1 95.19 335 SER B N 1
ATOM 7673 C CA . SER B 1 335 ? 33.688 17.984 1.041 1 95.19 335 SER B CA 1
ATOM 7674 C C . SER B 1 335 ? 32.25 18.109 0.569 1 95.19 335 SER B C 1
ATOM 7676 O O . SER B 1 335 ? 31.516 17.125 0.542 1 95.19 335 SER B O 1
ATOM 7678 N N . GLU B 1 336 ? 31.906 19.328 0.169 1 96.06 336 GLU B N 1
ATOM 7679 C CA . GLU B 1 336 ? 30.578 19.484 -0.394 1 96.06 336 GLU B CA 1
ATOM 7680 C C . GLU B 1 336 ? 30.484 18.875 -1.79 1 96.06 336 GLU B C 1
ATOM 7682 O O . GLU B 1 336 ? 31.422 18.984 -2.58 1 96.06 336 GLU B O 1
ATOM 7687 N N . SER B 1 337 ? 29.359 18.234 -2.039 1 97 337 SER B N 1
ATOM 7688 C CA . SER B 1 337 ? 29.172 17.609 -3.342 1 97 337 SER B CA 1
ATOM 7689 C C . SER B 1 337 ? 28.094 18.328 -4.148 1 97 337 SER B C 1
ATOM 7691 O O . SER B 1 337 ? 27.188 18.938 -3.576 1 97 337 SER B O 1
ATOM 7693 N N . PHE B 1 338 ? 28.25 18.281 -5.531 1 96.75 338 PHE B N 1
ATOM 7694 C CA . PHE B 1 338 ? 27.359 18.969 -6.453 1 96.75 338 PHE B CA 1
ATOM 7695 C C . PHE B 1 338 ? 26.984 18.078 -7.625 1 96.75 338 PHE B C 1
ATOM 7697 O O . PHE B 1 338 ? 27.828 17.344 -8.148 1 96.75 338 PHE B O 1
ATOM 7704 N N . ASN B 1 339 ? 25.672 18.094 -7.949 1 95.69 339 ASN B N 1
ATOM 7705 C CA . ASN B 1 339 ? 25.328 17.516 -9.242 1 95.69 339 ASN B CA 1
ATOM 7706 C C . ASN B 1 339 ? 26.047 18.219 -10.383 1 95.69 339 ASN B C 1
ATOM 7708 O O . ASN B 1 339 ? 26.047 19.453 -10.453 1 95.69 339 ASN B O 1
ATOM 7712 N N . ALA B 1 340 ? 26.578 17.516 -11.266 1 93.56 340 ALA B N 1
ATOM 7713 C CA . ALA B 1 340 ? 27.391 18.094 -12.336 1 93.56 340 ALA B CA 1
ATOM 7714 C C . ALA B 1 340 ? 26.547 19.016 -13.219 1 93.56 340 ALA B C 1
ATOM 7716 O O . ALA B 1 340 ? 27.047 20.031 -13.711 1 93.56 340 ALA B O 1
ATOM 7717 N N . GLU B 1 341 ? 25.297 18.641 -13.391 1 89.94 341 GLU B N 1
ATOM 7718 C CA . GLU B 1 341 ? 24.406 19.453 -14.219 1 89.94 341 GLU B CA 1
ATOM 7719 C C . GLU B 1 341 ? 24.266 20.859 -13.664 1 89.94 341 GLU B C 1
ATOM 7721 O O . GLU B 1 341 ? 24.156 21.828 -14.422 1 89.94 341 GLU B O 1
ATOM 7726 N N . LEU B 1 342 ? 24.219 20.984 -12.391 1 90.75 342 LEU B N 1
ATOM 7727 C CA . LEU B 1 342 ? 24.094 22.281 -11.742 1 90.75 342 LEU B CA 1
ATOM 7728 C C . LEU B 1 342 ? 25.297 23.156 -12.023 1 90.75 342 LEU B C 1
ATOM 7730 O O . LEU B 1 342 ? 25.156 24.312 -12.445 1 90.75 342 LEU B O 1
ATOM 7734 N N . LEU B 1 343 ? 26.516 22.656 -11.805 1 89.62 343 LEU B N 1
ATOM 7735 C CA . LEU B 1 343 ? 27.734 23.422 -12 1 89.62 343 LEU B CA 1
ATOM 7736 C C . LEU B 1 343 ? 27.953 23.75 -13.477 1 89.62 343 LEU B C 1
ATOM 7738 O O . LEU B 1 343 ? 28.438 24.828 -13.812 1 89.62 343 LEU B O 1
ATOM 7742 N N . ASP B 1 344 ? 27.547 22.781 -14.242 1 86.19 344 ASP B N 1
ATOM 7743 C CA . ASP B 1 344 ? 27.688 23 -15.68 1 86.19 344 ASP B CA 1
ATOM 7744 C C . ASP B 1 344 ? 26.75 24.109 -16.156 1 86.19 344 ASP B C 1
ATOM 7746 O O . ASP B 1 344 ? 27.141 24.938 -17 1 86.19 344 ASP B O 1
ATOM 7750 N N . ASP B 1 345 ? 25.609 24.141 -15.656 1 84.81 345 ASP B N 1
ATOM 7751 C CA . ASP B 1 345 ? 24.656 25.172 -16 1 84.81 345 ASP B CA 1
ATOM 7752 C C . ASP B 1 345 ? 25.141 26.547 -15.555 1 84.81 345 ASP B C 1
ATOM 7754 O O . ASP B 1 345 ? 24.984 27.547 -16.281 1 84.81 345 ASP B O 1
ATOM 7758 N N . ILE B 1 346 ? 25.703 26.609 -14.391 1 82.5 346 ILE B N 1
ATOM 7759 C CA . ILE B 1 346 ? 26.203 27.875 -13.844 1 82.5 346 ILE B CA 1
ATOM 7760 C C . ILE B 1 346 ? 27.391 28.359 -14.672 1 82.5 346 ILE B C 1
ATOM 7762 O O . ILE B 1 346 ? 27.516 29.547 -14.953 1 82.5 346 ILE B O 1
ATOM 7766 N N . ASN B 1 347 ? 28.172 27.453 -15.047 1 80.31 347 ASN B N 1
ATOM 7767 C CA . ASN B 1 347 ? 29.328 27.797 -15.867 1 80.31 347 ASN B CA 1
ATOM 7768 C C . ASN B 1 347 ? 28.906 28.312 -17.234 1 80.31 347 ASN B C 1
ATOM 7770 O O . ASN B 1 347 ? 29.516 29.234 -17.781 1 80.31 347 ASN B O 1
ATOM 7774 N N . ASP B 1 348 ? 27.938 27.688 -17.781 1 78.31 348 ASP B N 1
ATOM 7775 C CA . ASP B 1 348 ? 27.438 28.109 -19.078 1 78.31 348 ASP B CA 1
ATOM 7776 C C . ASP B 1 348 ? 26.828 29.5 -19.016 1 78.31 348 ASP B C 1
ATOM 7778 O O . ASP B 1 348 ? 26.984 30.297 -19.938 1 78.31 348 ASP B O 1
ATOM 7782 N N . ASP B 1 349 ? 26.172 29.75 -18 1 75.44 349 ASP B N 1
ATOM 7783 C CA . ASP B 1 349 ? 25.516 31.047 -17.828 1 75.44 349 ASP B CA 1
ATOM 7784 C C . ASP B 1 349 ? 26.547 32.156 -17.672 1 75.44 349 ASP B C 1
ATOM 7786 O O . ASP B 1 349 ? 26.328 33.281 -18.141 1 75.44 349 ASP B O 1
ATOM 7790 N N . GLN B 1 350 ? 27.625 31.828 -17.062 1 71.19 350 GLN B N 1
ATOM 7791 C CA . GLN B 1 350 ? 28.641 32.844 -16.812 1 71.19 350 GLN B CA 1
ATOM 7792 C C . GLN B 1 350 ? 29.609 32.969 -17.984 1 71.19 350 GLN B C 1
ATOM 7794 O O . GLN B 1 350 ? 30.531 33.781 -17.969 1 71.19 350 GLN B O 1
ATOM 7799 N N . GLN B 1 351 ? 29.25 32.344 -19.172 1 66.94 351 GLN B N 1
ATOM 7800 C CA . GLN B 1 351 ? 30.094 32.375 -20.375 1 66.94 351 GLN B CA 1
ATOM 7801 C C . GLN B 1 351 ? 31.547 32.125 -20.016 1 66.94 351 GLN B C 1
ATOM 7803 O O . GLN B 1 351 ? 32.438 32.75 -20.609 1 66.94 351 GLN B O 1
ATOM 7808 N N . GLN B 1 352 ? 31.688 31.578 -18.891 1 61.59 352 GLN B N 1
ATOM 7809 C CA . GLN B 1 352 ? 33.062 31.328 -18.484 1 61.59 352 GLN B CA 1
ATOM 7810 C C . GLN B 1 352 ? 33.5 29.922 -18.875 1 61.59 352 GLN B C 1
ATOM 7812 O O . GLN B 1 352 ? 32.781 28.953 -18.656 1 61.59 352 GLN B O 1
ATOM 7817 N N . GLN B 1 353 ? 34.156 29.766 -19.938 1 62.28 353 GLN B N 1
ATOM 7818 C CA . GLN B 1 353 ? 34.781 28.5 -20.297 1 62.28 353 GLN B CA 1
ATOM 7819 C C . GLN B 1 353 ? 35.719 28.016 -19.172 1 62.28 353 GLN B C 1
ATOM 7821 O O . GLN B 1 353 ? 36.875 27.672 -19.422 1 62.28 353 GLN B O 1
ATOM 7826 N N . GLN B 1 354 ? 35.25 28.312 -17.875 1 66.31 354 GLN B N 1
ATOM 7827 C CA . GLN B 1 354 ? 36.156 28 -16.75 1 66.31 354 GLN B CA 1
ATOM 7828 C C . GLN B 1 354 ? 35.812 26.641 -16.141 1 66.31 354 GLN B C 1
ATOM 7830 O O . GLN B 1 354 ? 34.719 26.109 -16.391 1 66.31 354 GLN B O 1
ATOM 7835 N N . GLN B 1 355 ? 36.656 26.016 -15.547 1 81.44 355 GLN B N 1
ATOM 7836 C CA . GLN B 1 355 ? 36.562 24.797 -14.773 1 81.44 355 GLN B CA 1
ATOM 7837 C C . GLN B 1 355 ? 35.531 24.938 -13.656 1 81.44 355 GLN B C 1
ATOM 7839 O O . GLN B 1 355 ? 35.406 26 -13.047 1 81.44 355 GLN B O 1
ATOM 7844 N N . PRO B 1 356 ? 34.656 23.953 -13.508 1 89 356 PRO B N 1
ATOM 7845 C CA . PRO B 1 356 ? 33.719 23.984 -12.398 1 89 356 PRO B CA 1
ATOM 7846 C C . PRO B 1 356 ? 34.375 24.266 -11.055 1 89 356 PRO B C 1
ATOM 7848 O O . PRO B 1 356 ? 35.531 23.891 -10.852 1 89 356 PRO B O 1
ATOM 7851 N N . TYR B 1 357 ? 33.719 25.016 -10.188 1 91.69 357 TYR B N 1
ATOM 7852 C CA . TYR B 1 357 ? 34.219 25.328 -8.867 1 91.69 357 TYR B CA 1
ATOM 7853 C C . TYR B 1 357 ? 33.156 25.109 -7.793 1 91.69 357 TYR B C 1
ATOM 7855 O O . TYR B 1 357 ? 31.969 25.016 -8.102 1 91.69 357 TYR B O 1
ATOM 7863 N N . CYS B 1 358 ? 33.594 25 -6.586 1 94.75 358 CYS B N 1
ATOM 7864 C CA . CYS B 1 358 ? 32.719 24.781 -5.434 1 94.75 358 CYS B CA 1
ATOM 7865 C C . CYS B 1 358 ? 31.922 26.031 -5.113 1 94.75 358 CYS B C 1
ATOM 7867 O O . CYS B 1 358 ? 32.5 27.109 -4.902 1 94.75 358 CYS B O 1
ATOM 7869 N N . LEU B 1 359 ? 30.688 25.906 -4.996 1 92.19 359 LEU B N 1
ATOM 7870 C CA . LEU B 1 359 ? 29.797 27.047 -4.738 1 92.19 359 LEU B CA 1
ATOM 7871 C C . LEU B 1 359 ? 29.844 27.438 -3.266 1 92.19 359 LEU B C 1
ATOM 7873 O O . LEU B 1 359 ? 29.406 28.531 -2.902 1 92.19 359 LEU B O 1
ATOM 7877 N N . ASN B 1 360 ? 30.328 26.547 -2.457 1 93.44 360 ASN B N 1
ATOM 7878 C CA . ASN B 1 360 ? 30.406 26.797 -1.022 1 93.44 360 ASN B CA 1
ATOM 7879 C C . ASN B 1 360 ? 31.688 27.531 -0.652 1 93.44 360 ASN B C 1
ATOM 7881 O O . ASN B 1 360 ? 31.641 28.625 -0.093 1 93.44 360 ASN B O 1
ATOM 7885 N N . CYS B 1 361 ? 32.875 27.094 -1.037 1 95.56 361 CYS B N 1
ATOM 7886 C CA . CYS B 1 361 ? 34.156 27.688 -0.639 1 95.56 361 CYS B CA 1
ATOM 7887 C C . CYS B 1 361 ? 34.844 28.344 -1.831 1 95.56 361 CYS B C 1
ATOM 7889 O O . CYS B 1 361 ? 35.938 28.922 -1.687 1 95.56 361 CYS B O 1
ATOM 7891 N N . LYS B 1 362 ? 34.438 28.156 -2.98 1 92.62 362 LYS B N 1
ATOM 7892 C CA . LYS B 1 362 ? 34.906 28.797 -4.211 1 92.62 362 LYS B CA 1
ATOM 7893 C C . LYS B 1 362 ? 36.188 28.156 -4.715 1 92.62 362 LYS B C 1
ATOM 7895 O O . LYS B 1 362 ? 36.844 28.672 -5.625 1 92.62 362 LYS B O 1
ATOM 7900 N N . SER B 1 363 ? 36.469 27 -4.148 1 93.69 363 SER B N 1
ATOM 7901 C CA . SER B 1 363 ? 37.656 26.281 -4.594 1 93.69 363 SER B CA 1
ATOM 7902 C C . SER B 1 363 ? 37.406 25.625 -5.949 1 93.69 363 SER B C 1
ATOM 7904 O O . SER B 1 363 ? 36.312 25.203 -6.258 1 93.69 363 SER B O 1
ATOM 7906 N N . HIS B 1 364 ? 38.5 25.469 -6.727 1 92.56 364 HIS B N 1
ATOM 7907 C CA . HIS B 1 364 ? 38.469 24.75 -7.996 1 92.56 364 HIS B CA 1
ATOM 7908 C C . HIS B 1 364 ? 38.938 23.312 -7.832 1 92.56 364 HIS B C 1
ATOM 7910 O O . HIS B 1 364 ? 38.969 22.547 -8.797 1 92.56 364 HIS B O 1
ATOM 7916 N N . HIS B 1 365 ? 39.219 22.969 -6.609 1 94.88 365 HIS B N 1
ATOM 7917 C CA . HIS B 1 365 ? 39.719 21.625 -6.336 1 94.88 365 HIS B CA 1
ATOM 7918 C C . HIS B 1 365 ? 38.562 20.656 -6.152 1 94.88 365 HIS B C 1
ATOM 7920 O O . HIS B 1 365 ? 38.25 20.266 -5.027 1 94.88 365 HIS B O 1
ATOM 7926 N N . LEU B 1 366 ? 38.062 20.203 -7.293 1 94.94 366 LEU B N 1
ATOM 7927 C CA . LEU B 1 366 ? 36.969 19.25 -7.312 1 94.94 366 LEU B CA 1
ATOM 7928 C C . LEU B 1 366 ? 37.438 17.875 -7.789 1 94.94 366 LEU B C 1
ATOM 7930 O O . LEU B 1 366 ? 38.438 17.781 -8.5 1 94.94 366 LEU B O 1
ATOM 7934 N N . THR B 1 367 ? 36.781 16.859 -7.309 1 94.94 367 THR B N 1
ATOM 7935 C CA . THR B 1 367 ? 37.031 15.523 -7.863 1 94.94 367 THR B CA 1
ATOM 7936 C C . THR B 1 367 ? 36.688 15.477 -9.344 1 94.94 367 THR B C 1
ATOM 7938 O O . THR B 1 367 ? 36.031 16.406 -9.859 1 94.94 367 THR B O 1
ATOM 7941 N N . THR B 1 368 ? 37.094 14.375 -9.984 1 91.88 368 THR B N 1
ATOM 7942 C CA . THR B 1 368 ? 36.594 14.102 -11.32 1 91.88 3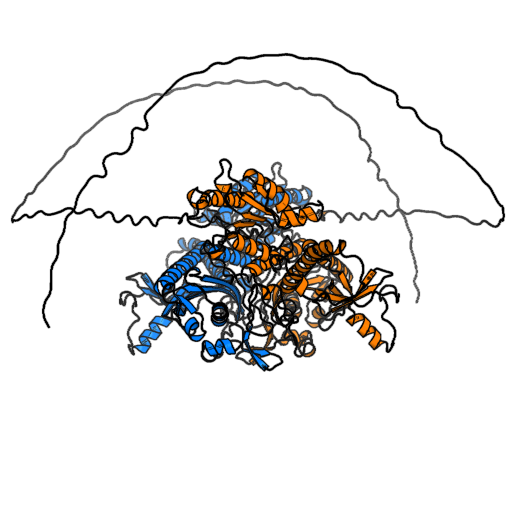68 THR B CA 1
ATOM 7943 C C . THR B 1 368 ? 35.094 13.758 -11.273 1 91.88 368 THR B C 1
ATOM 7945 O O . THR B 1 368 ? 34.562 13.422 -10.219 1 91.88 368 THR B O 1
ATOM 7948 N N . LYS B 1 369 ? 34.562 13.914 -12.398 1 93.94 369 LYS B N 1
ATOM 7949 C CA . LYS B 1 369 ? 33.156 13.555 -12.523 1 93.94 369 LYS B CA 1
ATOM 7950 C C . LYS B 1 369 ? 32.938 12.07 -12.234 1 93.94 369 LYS B C 1
ATOM 7952 O O . LYS B 1 369 ? 33.656 11.219 -12.789 1 93.94 369 LYS B O 1
ATOM 7957 N N . ARG B 1 370 ? 32.062 11.812 -11.352 1 95.5 370 ARG B N 1
ATOM 7958 C CA . ARG B 1 370 ? 31.688 10.438 -11.016 1 95.5 370 ARG B CA 1
ATOM 7959 C C . ARG B 1 370 ? 30.219 10.164 -11.32 1 95.5 370 ARG B C 1
ATOM 7961 O O . ARG B 1 370 ? 29.359 11 -11.055 1 95.5 370 ARG B O 1
ATOM 7968 N N . ARG B 1 371 ? 30 9 -11.852 1 95.06 371 ARG B N 1
ATOM 7969 C CA . ARG B 1 371 ? 28.625 8.594 -12.164 1 95.06 371 ARG B CA 1
ATOM 7970 C C . ARG B 1 371 ? 27.859 8.242 -10.891 1 95.06 371 ARG B C 1
ATOM 7972 O O . ARG B 1 371 ? 28.422 7.688 -9.953 1 95.06 371 ARG B O 1
ATOM 7979 N N . ALA B 1 372 ? 26.578 8.594 -10.969 1 96.38 372 ALA B N 1
ATOM 7980 C CA . ALA B 1 372 ? 25.75 8.359 -9.781 1 96.38 372 ALA B CA 1
ATOM 7981 C C . ALA B 1 372 ? 24.281 8.188 -10.164 1 96.38 372 ALA B C 1
ATOM 7983 O O . ALA B 1 372 ? 23.891 8.461 -11.297 1 96.38 372 ALA B O 1
ATOM 7984 N N . LEU B 1 373 ? 23.531 7.629 -9.289 1 96.5 373 LEU B N 1
ATOM 7985 C CA . LEU B 1 373 ? 22.094 7.434 -9.422 1 96.5 373 LEU B CA 1
ATOM 7986 C C . LEU B 1 373 ? 21.344 8.195 -8.344 1 96.5 373 LEU B C 1
ATOM 7988 O O . LEU B 1 373 ? 21.656 8.078 -7.156 1 96.5 373 LEU B O 1
ATOM 7992 N N . GLU B 1 374 ? 20.375 9.016 -8.75 1 97.56 374 GLU B N 1
ATOM 7993 C CA . GLU B 1 374 ? 19.578 9.781 -7.805 1 97.56 374 GLU B CA 1
ATOM 7994 C C . GLU B 1 374 ? 18.5 8.906 -7.152 1 97.56 374 GLU B C 1
ATOM 7996 O O . GLU B 1 374 ? 17.672 8.32 -7.848 1 97.56 374 GLU B O 1
ATOM 8001 N N . LEU B 1 375 ? 18.516 8.844 -5.848 1 98.38 375 LEU B N 1
ATOM 8002 C CA . LEU B 1 375 ? 17.562 8 -5.133 1 98.38 375 LEU B CA 1
ATOM 8003 C C . LEU B 1 375 ? 16.516 8.859 -4.418 1 98.38 375 LEU B C 1
ATOM 8005 O O . LEU B 1 375 ? 15.477 8.352 -4.008 1 98.38 375 LEU B O 1
ATOM 8009 N N . GLY B 1 376 ? 16.75 10.055 -4.219 1 98.31 376 GLY B N 1
ATOM 8010 C CA . GLY B 1 376 ? 15.867 11 -3.555 1 98.31 376 GLY B CA 1
ATOM 8011 C C . GLY B 1 376 ? 16.188 12.445 -3.896 1 98.31 376 GLY B C 1
ATOM 8012 O O . GLY B 1 376 ? 17.25 12.742 -4.434 1 98.31 376 GLY B O 1
ATOM 8013 N N . HIS B 1 377 ? 15.25 13.273 -3.605 1 98.25 377 HIS B N 1
ATOM 8014 C CA . HIS B 1 377 ? 15.383 14.695 -3.924 1 98.25 377 HIS B CA 1
ATOM 8015 C C . HIS B 1 377 ? 14.594 15.555 -2.947 1 98.25 377 HIS B C 1
ATOM 8017 O O . HIS B 1 377 ? 13.43 15.266 -2.654 1 98.25 377 HIS B O 1
ATOM 8023 N N . SER B 1 378 ? 15.242 16.531 -2.332 1 98.06 378 SER B N 1
ATOM 8024 C CA . SER B 1 378 ? 14.602 17.484 -1.43 1 98.06 378 SER B CA 1
ATOM 8025 C C . SER B 1 378 ? 14.578 18.891 -2.029 1 98.06 378 SER B C 1
ATOM 8027 O O . SER B 1 378 ? 15.562 19.312 -2.641 1 98.06 378 SER B O 1
ATOM 8029 N N . PHE B 1 379 ? 13.469 19.609 -1.891 1 97.94 379 PHE B N 1
ATOM 8030 C CA . PHE B 1 379 ? 13.312 20.953 -2.414 1 97.94 379 PHE B CA 1
ATOM 8031 C C . PHE B 1 379 ? 12.758 21.891 -1.343 1 97.94 379 PHE B C 1
ATOM 8033 O O . PHE B 1 379 ? 11.812 21.547 -0.638 1 97.94 379 PHE B O 1
ATOM 8040 N N . LEU B 1 380 ? 13.383 22.984 -1.215 1 97.81 380 LEU B N 1
ATOM 8041 C CA . LEU B 1 380 ? 12.75 24.125 -0.542 1 97.81 380 LEU B CA 1
ATOM 8042 C C . LEU B 1 380 ? 12.016 25 -1.542 1 97.81 380 LEU B C 1
ATOM 8044 O O . LEU B 1 380 ? 12.648 25.75 -2.295 1 97.81 380 LEU B O 1
ATOM 8048 N N . LEU B 1 381 ? 10.703 24.984 -1.483 1 97.62 381 LEU B N 1
ATOM 8049 C CA . LEU B 1 381 ? 9.875 25.578 -2.523 1 97.62 381 LEU B CA 1
ATOM 8050 C C . LEU B 1 381 ? 9.523 27.016 -2.178 1 97.62 381 LEU B C 1
ATOM 8052 O O . LEU B 1 381 ? 9.094 27.781 -3.043 1 97.62 381 LEU B O 1
ATOM 8056 N N . SER B 1 382 ? 9.758 27.391 -0.914 1 96.5 382 SER B N 1
ATOM 8057 C CA . SER B 1 382 ? 9.281 28.688 -0.429 1 96.5 382 SER B CA 1
ATOM 8058 C C . SER B 1 382 ? 7.789 28.859 -0.675 1 96.5 382 SER B C 1
ATOM 8060 O O . SER B 1 382 ? 6.996 27.984 -0.325 1 96.5 382 SER B O 1
ATOM 8062 N N . ASP B 1 383 ? 7.391 30.016 -1.158 1 96.94 383 ASP B N 1
ATOM 8063 C CA . ASP B 1 383 ? 5.957 30.234 -1.312 1 96.94 383 ASP B CA 1
ATOM 8064 C C . ASP B 1 383 ? 5.531 30.094 -2.771 1 96.94 383 ASP B C 1
ATOM 8066 O O . ASP B 1 383 ? 4.477 30.594 -3.17 1 96.94 383 ASP B O 1
ATOM 8070 N N . ARG B 1 384 ? 6.309 29.406 -3.633 1 96.12 384 ARG B N 1
ATOM 8071 C CA . ARG B 1 384 ? 6.07 29.281 -5.066 1 96.12 384 ARG B CA 1
ATOM 8072 C C . ARG B 1 384 ? 4.664 28.766 -5.348 1 96.12 384 ARG B C 1
ATOM 8074 O O . ARG B 1 384 ? 3.951 29.328 -6.188 1 96.12 384 ARG B O 1
ATOM 8081 N N . TYR B 1 385 ? 4.223 27.719 -4.699 1 97.75 385 TYR B N 1
ATOM 8082 C CA . TYR B 1 385 ? 2.922 27.109 -4.938 1 97.75 385 TYR B CA 1
ATOM 8083 C C . TYR B 1 385 ? 1.851 27.734 -4.055 1 97.75 385 TYR B C 1
ATOM 8085 O O . TYR B 1 385 ? 0.75 28.047 -4.523 1 97.75 385 TYR B O 1
ATOM 8093 N N . SER B 1 386 ? 2.201 27.969 -2.799 1 96.69 386 SER B N 1
ATOM 8094 C CA . SER B 1 386 ? 1.227 28.469 -1.832 1 96.69 386 SER B CA 1
ATOM 8095 C C . SER B 1 386 ? 0.694 29.844 -2.236 1 96.69 386 SER B C 1
ATOM 8097 O O . SER B 1 386 ? -0.506 30.109 -2.135 1 96.69 386 SER B O 1
ATOM 8099 N N . LYS B 1 387 ? 1.565 30.703 -2.705 1 95.88 387 LYS B N 1
ATOM 8100 C CA . LYS B 1 387 ? 1.164 32.062 -3.115 1 95.88 387 LYS B CA 1
ATOM 8101 C C . LYS B 1 387 ? 0.246 32 -4.332 1 95.88 387 LYS B C 1
ATOM 8103 O O . LYS B 1 387 ? -0.77 32.688 -4.379 1 95.88 387 LYS B O 1
ATOM 8108 N N . ARG B 1 388 ? 0.561 31.188 -5.23 1 95.12 388 ARG B N 1
ATOM 8109 C CA . ARG B 1 388 ? -0.179 31.109 -6.484 1 95.12 388 ARG B CA 1
ATOM 8110 C C . ARG B 1 388 ? -1.519 30.406 -6.285 1 95.12 388 ARG B C 1
ATOM 8112 O O . ARG B 1 388 ? -2.5 30.734 -6.957 1 95.12 388 ARG B O 1
ATOM 8119 N N . MET B 1 389 ? -1.563 29.469 -5.348 1 95.88 389 MET B N 1
ATOM 8120 C CA . MET B 1 389 ? -2.744 28.625 -5.227 1 95.88 389 MET B CA 1
ATOM 8121 C C . MET B 1 389 ? -3.562 29 -3.996 1 95.88 389 MET B C 1
ATOM 8123 O O . MET B 1 389 ? -4.629 28.422 -3.756 1 95.88 389 MET B O 1
ATOM 8127 N N . GLY B 1 390 ? -3.072 29.875 -3.229 1 94.12 390 GLY B N 1
ATOM 8128 C CA . GLY B 1 390 ? -3.859 30.453 -2.148 1 94.12 390 GLY B CA 1
ATOM 8129 C C . GLY B 1 390 ? -3.807 29.641 -0.873 1 94.12 390 GLY B C 1
ATOM 8130 O O . GLY B 1 390 ? -4.801 29.531 -0.151 1 94.12 390 GLY B O 1
ATOM 8131 N N . ALA B 1 391 ? -2.75 28.938 -0.62 1 95.06 391 ALA B N 1
ATOM 8132 C CA . ALA B 1 391 ? -2.561 28.281 0.669 1 95.06 391 ALA B CA 1
ATOM 8133 C C . ALA B 1 391 ? -1.924 29.219 1.682 1 95.06 391 ALA B C 1
ATOM 8135 O O . ALA B 1 391 ? -0.723 29.5 1.618 1 95.06 391 ALA B O 1
ATOM 8136 N N . ILE B 1 392 ? -2.771 29.703 2.645 1 93.06 392 ILE B N 1
ATOM 8137 C CA . ILE B 1 392 ? -2.359 30.766 3.547 1 93.06 392 ILE B CA 1
ATOM 8138 C C . ILE B 1 392 ? -2.697 30.391 4.988 1 93.06 392 ILE B C 1
ATOM 8140 O O . ILE B 1 392 ? -3.479 29.453 5.227 1 93.06 392 ILE B O 1
ATOM 8144 N N . TYR B 1 393 ? -2.006 30.984 5.906 1 89.88 393 TYR B N 1
ATOM 8145 C CA . TYR B 1 393 ? -2.377 30.906 7.316 1 89.88 393 TYR B CA 1
ATOM 8146 C C . TYR B 1 393 ? -2.553 32.312 7.91 1 89.88 393 TYR B C 1
ATOM 8148 O O . TYR B 1 393 ? -2.123 33.281 7.32 1 89.88 393 TYR B O 1
ATOM 8156 N N . LEU B 1 394 ? -3.314 32.344 8.977 1 86.5 394 LEU B N 1
ATOM 8157 C CA . LEU B 1 394 ? -3.533 33.594 9.695 1 86.5 394 LEU B CA 1
ATOM 8158 C C . LEU B 1 394 ? -2.467 33.812 10.766 1 86.5 394 LEU B C 1
ATOM 8160 O O . LEU B 1 394 ? -2.312 32.969 11.656 1 86.5 394 LEU B O 1
ATOM 8164 N N . ALA B 1 395 ? -1.783 34.969 10.586 1 83.31 395 ALA B N 1
ATOM 8165 C CA . ALA B 1 395 ? -0.728 35.281 11.547 1 83.31 395 ALA B CA 1
ATOM 8166 C C . ALA B 1 395 ? -1.312 35.594 12.922 1 83.31 395 ALA B C 1
ATOM 8168 O O . ALA B 1 395 ? -2.449 36.062 13.031 1 83.31 395 ALA B O 1
ATOM 8169 N N . GLU B 1 396 ? -0.701 35.188 13.977 1 75.44 396 GLU B N 1
ATOM 8170 C CA . GLU B 1 396 ? -1.157 35.312 15.359 1 75.44 396 GLU B CA 1
ATOM 8171 C C . GLU B 1 396 ? -1.619 36.75 15.648 1 75.44 396 GLU B C 1
ATOM 8173 O O . GLU B 1 396 ? -2.701 36.969 16.203 1 75.44 396 GLU B O 1
ATOM 8178 N N . HIS B 1 397 ? -0.902 37.812 15.461 1 73.5 397 HIS B N 1
ATOM 8179 C CA . HIS B 1 397 ? -1.165 39.156 16 1 73.5 397 HIS B CA 1
ATOM 8180 C C . HIS B 1 397 ? -1.825 40.062 14.953 1 73.5 397 HIS B C 1
ATOM 8182 O O . HIS B 1 397 ? -2.451 41.062 15.289 1 73.5 397 HIS B O 1
ATOM 8188 N N . SER B 1 398 ? -1.819 39.75 13.812 1 71.44 398 SER B N 1
ATOM 8189 C CA . SER B 1 398 ? -2.273 40.719 12.828 1 71.44 398 SER B CA 1
ATOM 8190 C C . SER B 1 398 ? -3.396 40.156 11.969 1 71.44 398 SER B C 1
ATOM 8192 O O . SER B 1 398 ? -4.059 40.875 11.242 1 71.44 398 SER B O 1
ATOM 8194 N N . ASN B 1 399 ? -3.814 39.062 12.172 1 75.94 399 ASN B N 1
ATOM 8195 C CA . ASN B 1 399 ? -4.77 38.375 11.312 1 75.94 399 ASN B CA 1
ATOM 8196 C C . ASN B 1 399 ? -4.395 38.531 9.836 1 75.94 399 ASN B C 1
ATOM 8198 O O . ASN B 1 399 ? -5.266 38.5 8.969 1 75.94 399 ASN B O 1
ATOM 8202 N N . LYS B 1 400 ? -3.184 38.875 9.57 1 86.44 400 LYS B N 1
ATOM 8203 C CA . LYS B 1 400 ? -2.688 38.938 8.203 1 86.44 400 LYS B CA 1
ATOM 8204 C C . LYS B 1 400 ? -2.592 37.562 7.574 1 86.44 400 LYS B C 1
ATOM 8206 O O . LYS B 1 400 ? -2.17 36.594 8.227 1 86.44 400 LYS B O 1
ATOM 8211 N N . GLN B 1 401 ? -3 37.562 6.34 1 89.5 401 GLN B N 1
ATOM 8212 C CA . GLN B 1 401 ? -2.906 36.312 5.559 1 89.5 401 GLN B CA 1
ATOM 8213 C C . GLN B 1 401 ? -1.523 36.188 4.93 1 89.5 401 GLN B C 1
ATOM 8215 O O . GLN B 1 401 ? -1.092 37.031 4.16 1 89.5 401 GLN B O 1
ATOM 8220 N N . ILE B 1 402 ? -0.816 35.125 5.297 1 93.44 402 ILE B N 1
ATOM 8221 C CA . ILE B 1 402 ? 0.552 34.938 4.84 1 93.44 402 ILE B CA 1
ATOM 8222 C C . ILE B 1 402 ? 0.648 33.594 4.109 1 93.44 402 ILE B C 1
ATOM 8224 O O . ILE B 1 402 ? 0.178 32.562 4.613 1 93.44 402 ILE B O 1
ATOM 8228 N N . PRO B 1 403 ? 1.237 33.594 2.934 1 95.75 403 PRO B N 1
ATOM 8229 C CA . PRO B 1 403 ? 1.424 32.312 2.244 1 95.75 403 PRO B CA 1
ATOM 8230 C C . PRO B 1 403 ? 2.32 31.359 3.02 1 95.75 403 PRO B C 1
ATOM 8232 O O . PRO B 1 403 ? 3.299 31.781 3.641 1 95.75 403 PRO B O 1
ATOM 8235 N N . LEU B 1 404 ? 1.966 30.109 2.982 1 96.44 404 LEU B N 1
ATOM 8236 C CA . LEU B 1 404 ? 2.744 29.078 3.654 1 96.44 404 LEU B CA 1
ATOM 8237 C C . LEU B 1 404 ? 4.078 28.859 2.949 1 96.44 404 LEU B C 1
ATOM 8239 O O . LEU B 1 404 ? 4.156 28.922 1.721 1 96.44 404 LEU B O 1
ATOM 8243 N N . GLN B 1 405 ? 5.137 28.641 3.727 1 97.56 405 GLN B N 1
ATOM 8244 C CA . GLN B 1 405 ? 6.426 28.219 3.176 1 97.56 405 GLN B CA 1
ATOM 8245 C C . GLN B 1 405 ? 6.496 26.703 3.012 1 97.56 405 GLN B C 1
ATOM 8247 O O . GLN B 1 405 ? 6.414 25.969 3.994 1 97.56 405 GLN B O 1
ATOM 8252 N N . MET B 1 406 ? 6.727 26.297 1.771 1 97.88 406 MET B N 1
ATOM 8253 C CA . MET B 1 406 ? 6.547 24.891 1.459 1 97.88 406 MET B CA 1
ATOM 8254 C C . MET B 1 406 ? 7.887 24.219 1.195 1 97.88 406 MET B C 1
ATOM 8256 O O . MET B 1 406 ? 8.836 24.859 0.752 1 97.88 406 MET B O 1
ATOM 8260 N N . GLY B 1 407 ? 7.992 22.953 1.548 1 98.19 407 GLY B N 1
ATOM 8261 C CA . GLY B 1 407 ? 9 22.016 1.076 1 98.19 407 GLY B CA 1
ATOM 8262 C C . GLY B 1 407 ? 8.406 20.75 0.473 1 98.19 407 GLY B C 1
ATOM 8263 O O . GLY B 1 407 ? 7.266 20.391 0.775 1 98.19 407 GLY B O 1
ATOM 8264 N N . CYS B 1 408 ? 9.078 20.156 -0.464 1 98.44 408 CYS B N 1
ATOM 8265 C CA . CYS B 1 408 ? 8.688 18.844 -0.969 1 98.44 408 CYS B CA 1
ATOM 8266 C C . CYS B 1 408 ? 9.883 17.906 -1.028 1 98.44 408 CYS B C 1
ATOM 8268 O O . CYS B 1 408 ? 11.016 18.344 -1.255 1 98.44 408 CYS B O 1
ATOM 8270 N N . TYR B 1 409 ? 9.688 16.688 -0.75 1 98.69 409 TYR B N 1
ATOM 8271 C CA . TYR B 1 409 ? 10.727 15.68 -0.542 1 98.69 409 TYR B CA 1
ATOM 8272 C C . TYR B 1 409 ? 10.328 14.344 -1.159 1 98.69 409 TYR B C 1
ATOM 8274 O O . TYR B 1 409 ? 9.336 13.734 -0.745 1 98.69 409 TYR B O 1
ATOM 8282 N N . GLY B 1 410 ? 11.07 13.867 -2.156 1 98.56 410 GLY B N 1
ATOM 8283 C CA . GLY B 1 410 ? 10.734 12.641 -2.865 1 98.56 410 GLY B CA 1
ATOM 8284 C C . GLY B 1 410 ? 11.758 11.539 -2.666 1 98.56 410 GLY B C 1
ATOM 8285 O O . GLY B 1 410 ? 12.969 11.805 -2.66 1 98.56 410 GLY B O 1
ATOM 8286 N N . LEU B 1 411 ? 11.289 10.328 -2.428 1 98.81 411 LEU B N 1
ATOM 8287 C CA . LEU B 1 411 ? 12.062 9.094 -2.473 1 98.81 411 LEU B CA 1
ATOM 8288 C C . LEU B 1 411 ? 11.492 8.133 -3.508 1 98.81 411 LEU B C 1
ATOM 8290 O O . LEU B 1 411 ? 10.305 7.805 -3.467 1 98.81 411 LEU B O 1
ATOM 8294 N N . GLY B 1 412 ? 12.32 7.723 -4.461 1 98.56 412 GLY B N 1
ATOM 8295 C CA . GLY B 1 412 ? 11.883 6.707 -5.406 1 98.56 412 GLY B CA 1
ATOM 8296 C C . GLY B 1 412 ? 11.891 5.305 -4.828 1 98.56 412 GLY B C 1
ATOM 8297 O O . GLY B 1 412 ? 12.883 4.578 -4.965 1 98.56 412 GLY B O 1
ATOM 8298 N N . ILE B 1 413 ? 10.828 4.867 -4.316 1 98.81 413 ILE B N 1
ATOM 8299 C CA . ILE B 1 413 ? 10.758 3.633 -3.541 1 98.81 413 ILE B CA 1
ATOM 8300 C C . ILE B 1 413 ? 11.148 2.447 -4.418 1 98.81 413 ILE B C 1
ATOM 8302 O O . ILE B 1 413 ? 12.023 1.653 -4.051 1 98.81 413 ILE B O 1
ATOM 8306 N N . SER B 1 414 ? 10.492 2.26 -5.594 1 98.19 414 SER B N 1
ATOM 8307 C CA . SER B 1 414 ? 10.82 1.141 -6.473 1 98.19 414 SER B CA 1
ATOM 8308 C C . SER B 1 414 ? 12.258 1.23 -6.973 1 98.19 414 SER B C 1
ATOM 8310 O O . SER B 1 414 ? 12.938 0.212 -7.102 1 98.19 414 SER B O 1
ATOM 8312 N N . ARG B 1 415 ? 12.711 2.459 -7.242 1 97.38 415 ARG B N 1
ATOM 8313 C CA . ARG B 1 415 ? 14.086 2.662 -7.672 1 97.38 415 ARG B CA 1
ATOM 8314 C C . ARG B 1 415 ? 15.07 2.299 -6.562 1 97.38 415 ARG B C 1
ATOM 8316 O O . ARG B 1 415 ? 16.078 1.647 -6.812 1 97.38 415 ARG B O 1
ATOM 8323 N N . ILE B 1 416 ? 14.781 2.777 -5.355 1 98.5 416 ILE B N 1
ATOM 8324 C CA . ILE B 1 416 ? 15.641 2.484 -4.211 1 98.5 416 ILE B CA 1
ATOM 8325 C C . ILE B 1 416 ? 15.742 0.974 -4.02 1 98.5 416 ILE B C 1
ATOM 8327 O O . ILE B 1 416 ? 16.828 0.45 -3.762 1 98.5 416 ILE B O 1
ATOM 8331 N N . LEU B 1 417 ? 14.664 0.284 -4.133 1 98.06 417 LEU B N 1
ATOM 8332 C CA . LEU B 1 417 ? 14.656 -1.169 -4 1 98.06 417 LEU B CA 1
ATOM 8333 C C . LEU B 1 417 ? 15.602 -1.812 -5.008 1 98.06 417 LEU B C 1
ATOM 8335 O O . LEU B 1 417 ? 16.484 -2.582 -4.633 1 98.06 417 LEU B O 1
ATOM 8339 N N . ALA B 1 418 ? 15.422 -1.505 -6.27 1 96.19 418 ALA B N 1
ATOM 8340 C CA . ALA B 1 418 ? 16.234 -2.098 -7.328 1 96.19 418 ALA B CA 1
ATOM 8341 C C . ALA B 1 418 ? 17.703 -1.699 -7.18 1 96.19 418 ALA B C 1
ATOM 8343 O O . ALA B 1 418 ? 18.594 -2.543 -7.293 1 96.19 418 ALA B O 1
ATOM 8344 N N . ALA B 1 419 ? 17.922 -0.426 -6.906 1 96.12 419 ALA B N 1
ATOM 8345 C CA . ALA B 1 419 ? 19.297 0.094 -6.793 1 96.12 419 ALA B CA 1
ATOM 8346 C C . ALA B 1 419 ? 20.031 -0.552 -5.625 1 96.12 419 ALA B C 1
ATOM 8348 O O . ALA B 1 419 ? 21.219 -0.857 -5.727 1 96.12 419 ALA B O 1
ATOM 8349 N N . SER B 1 420 ? 19.391 -0.701 -4.527 1 96.88 420 SER B N 1
ATOM 8350 C CA . SER B 1 420 ? 20.031 -1.267 -3.348 1 96.88 420 SER B CA 1
ATOM 8351 C C . SER B 1 420 ? 20.469 -2.705 -3.596 1 96.88 420 SER B C 1
ATOM 8353 O O . SER B 1 420 ? 21.594 -3.088 -3.24 1 96.88 420 SER B O 1
ATOM 8355 N N . VAL B 1 421 ? 19.625 -3.494 -4.191 1 94.5 421 VAL B N 1
ATOM 8356 C CA . VAL B 1 421 ? 19.953 -4.891 -4.469 1 94.5 421 VAL B CA 1
ATOM 8357 C C . VAL B 1 421 ? 21.094 -4.961 -5.492 1 94.5 421 VAL B C 1
ATOM 8359 O O . VAL B 1 421 ? 22.031 -5.746 -5.336 1 94.5 421 VAL B O 1
ATOM 8362 N N . GLU B 1 422 ? 21.016 -4.117 -6.551 1 91.44 422 GLU B N 1
ATOM 8363 C CA . GLU B 1 422 ? 22.078 -4.062 -7.551 1 91.44 422 GLU B CA 1
ATOM 8364 C C . GLU B 1 422 ? 23.422 -3.691 -6.918 1 91.44 422 GLU B C 1
ATOM 8366 O O . GLU B 1 422 ? 24.438 -4.336 -7.18 1 91.44 422 GLU B O 1
ATOM 8371 N N . TYR B 1 423 ? 23.406 -2.705 -6.098 1 93.06 423 TYR B N 1
ATOM 8372 C CA . TYR B 1 423 ? 24.625 -2.188 -5.484 1 93.06 423 TYR B CA 1
ATOM 8373 C C . TYR B 1 423 ? 25.234 -3.217 -4.547 1 93.06 423 TYR B C 1
ATOM 8375 O O . TYR B 1 423 ? 26.438 -3.514 -4.641 1 93.06 423 TYR B O 1
ATOM 8383 N N . LEU B 1 424 ? 24.453 -3.775 -3.697 1 92.62 424 LEU B N 1
ATOM 8384 C CA . LEU B 1 424 ? 24.969 -4.695 -2.688 1 92.62 424 LEU B CA 1
ATOM 8385 C C . LEU B 1 424 ? 25.391 -6.02 -3.318 1 92.62 424 LEU B C 1
ATOM 8387 O O . LEU B 1 424 ? 26.344 -6.656 -2.863 1 92.62 424 LEU B O 1
ATOM 8391 N N . SER B 1 425 ? 24.672 -6.469 -4.309 1 89.56 425 SER B N 1
ATOM 8392 C CA . SER B 1 425 ? 25.047 -7.699 -5.004 1 89.56 425 SER B CA 1
ATOM 8393 C C . SER B 1 425 ? 26.375 -7.539 -5.734 1 89.56 425 SER B C 1
ATOM 8395 O O . SER B 1 425 ? 27.203 -8.445 -5.715 1 89.56 425 SER B O 1
ATOM 8397 N N . CYS B 1 426 ? 26.5 -6.391 -6.352 1 84.44 426 CYS B N 1
ATOM 8398 C CA . CYS B 1 426 ? 27.766 -6.105 -7.023 1 84.44 426 CYS B CA 1
ATOM 8399 C C . CYS B 1 426 ? 28.906 -6.039 -6.027 1 84.44 426 CYS B C 1
ATOM 8401 O O . CYS B 1 426 ? 30 -6.566 -6.289 1 84.44 426 CYS B O 1
ATOM 8403 N N . LYS B 1 427 ? 28.688 -5.379 -4.988 1 83.38 427 LYS B N 1
ATOM 8404 C CA . LYS B 1 427 ? 29.719 -5.27 -3.949 1 83.38 427 LYS B CA 1
ATOM 8405 C C . LYS B 1 427 ? 30.094 -6.645 -3.406 1 83.38 427 LYS B C 1
ATOM 8407 O O . LYS B 1 427 ? 31.266 -6.918 -3.164 1 83.38 427 LYS B O 1
ATOM 8412 N N . TYR B 1 428 ? 29.125 -7.398 -3.244 1 82.31 428 TYR B N 1
ATOM 8413 C CA . TYR B 1 428 ? 29.359 -8.75 -2.752 1 82.31 428 TYR B CA 1
ATOM 8414 C C . TYR B 1 428 ? 30.172 -9.562 -3.754 1 82.31 428 TYR B C 1
ATOM 8416 O O . TYR B 1 428 ? 31.109 -10.273 -3.373 1 82.31 428 TYR B O 1
ATOM 8424 N N . GLN B 1 429 ? 29.875 -9.484 -4.883 1 76.88 429 GLN B N 1
ATOM 8425 C CA . GLN B 1 429 ? 30.594 -10.211 -5.926 1 76.88 429 GLN B CA 1
ATOM 8426 C C . GLN B 1 429 ? 32.062 -9.773 -5.992 1 76.88 429 GLN B C 1
ATOM 8428 O O . GLN B 1 429 ? 32.938 -10.602 -6.184 1 76.88 429 GLN B O 1
ATOM 8433 N N . GLN B 1 430 ? 32.281 -8.523 -5.875 1 74.56 430 GLN B N 1
ATOM 8434 C CA . GLN B 1 430 ? 33.656 -7.988 -5.883 1 74.56 430 GLN B CA 1
ATOM 8435 C C . GLN B 1 430 ? 34.438 -8.508 -4.699 1 74.56 430 GLN B C 1
ATOM 8437 O O . GLN B 1 430 ? 35.656 -8.75 -4.816 1 74.56 430 GLN B O 1
ATOM 8442 N N . SER B 1 431 ? 33.781 -8.672 -3.672 1 73.06 431 SER B N 1
ATOM 8443 C CA . SER B 1 431 ? 34.469 -9.156 -2.471 1 73.06 431 SER B CA 1
ATOM 8444 C C . SER B 1 431 ? 34.906 -10.609 -2.623 1 73.06 431 SER B C 1
ATOM 8446 O O . SER B 1 431 ? 35.875 -11.047 -1.994 1 73.06 431 SER B O 1
ATOM 8448 N N . LEU B 1 432 ? 34.219 -11.227 -3.484 1 66.81 432 LEU B N 1
ATOM 8449 C CA . LEU B 1 432 ? 34.562 -12.625 -3.736 1 66.81 432 LEU B CA 1
ATOM 8450 C C . LEU B 1 432 ? 35.75 -12.727 -4.699 1 66.81 432 LEU B C 1
ATOM 8452 O O . LEU B 1 432 ? 36.531 -13.664 -4.613 1 66.81 432 LEU B O 1
ATOM 8456 N N . SER B 1 433 ? 35.875 -11.781 -5.719 1 59.81 433 SER B N 1
ATOM 8457 C CA . SER B 1 433 ? 36.938 -11.797 -6.73 1 59.81 433 SER B CA 1
ATOM 8458 C C . SER B 1 433 ? 38.25 -11.273 -6.168 1 59.81 433 SER B C 1
ATOM 8460 O O . SER B 1 433 ? 39.312 -11.758 -6.531 1 59.81 433 SER B O 1
ATOM 8462 N N . SER B 1 434 ? 38.312 -10.016 -5.609 1 53.09 434 SER B N 1
ATOM 8463 C CA . SER B 1 434 ? 39.531 -9.453 -5.098 1 53.09 434 SER B CA 1
ATOM 8464 C C . SER B 1 434 ? 40.281 -10.469 -4.234 1 53.09 434 SER B C 1
ATOM 8466 O O . SER B 1 434 ? 41.531 -10.461 -4.199 1 53.09 434 SER B O 1
ATOM 8468 N N . ASP B 1 435 ? 39.562 -11.266 -3.676 1 45.97 435 ASP B N 1
ATOM 8469 C CA . ASP B 1 435 ? 40.281 -12.219 -2.83 1 45.97 435 ASP B CA 1
ATOM 8470 C C . ASP B 1 435 ? 40.969 -13.297 -3.67 1 45.97 435 ASP B C 1
ATOM 8472 O O . ASP B 1 435 ? 41.906 -13.945 -3.211 1 45.97 435 ASP B O 1
ATOM 8476 N N . SER B 1 436 ? 40.469 -13.398 -4.926 1 40.81 436 SER B N 1
ATOM 8477 C CA . SER B 1 436 ? 41.156 -14.352 -5.781 1 40.81 436 SER B CA 1
ATOM 8478 C C . SER B 1 436 ? 42.406 -13.727 -6.41 1 40.81 436 SER B C 1
ATOM 8480 O O . SER B 1 436 ? 43.375 -14.422 -6.707 1 40.81 436 SER B O 1
ATOM 8482 N N . GLU B 1 437 ? 42.312 -12.367 -6.691 1 39.84 437 GLU B N 1
ATOM 8483 C CA . GLU B 1 437 ? 43.469 -11.766 -7.355 1 39.84 437 GLU B CA 1
ATOM 8484 C C . GLU B 1 437 ? 44.562 -11.461 -6.363 1 39.84 437 GLU B C 1
ATOM 8486 O O . GLU B 1 437 ? 45.656 -11.016 -6.75 1 39.84 437 GLU B O 1
ATOM 8491 N N . SER B 1 438 ? 44.375 -11.289 -5.035 1 37.38 438 SER B N 1
ATOM 8492 C CA . SER B 1 438 ? 45.594 -10.984 -4.309 1 37.38 438 SER B CA 1
ATOM 8493 C C . SER B 1 438 ? 46.719 -11.984 -4.648 1 37.38 438 SER B C 1
ATOM 8495 O O . SER B 1 438 ? 47.844 -11.812 -4.234 1 37.38 438 SER B O 1
ATOM 8497 N N . SER B 1 439 ? 46.375 -13.172 -5.141 1 33.12 439 SER B N 1
ATOM 8498 C CA . SER B 1 439 ? 47.562 -13.93 -5.523 1 33.12 439 SER B CA 1
ATOM 8499 C C . SER B 1 439 ? 48.094 -13.469 -6.875 1 33.12 439 SER B C 1
ATOM 8501 O O . SER B 1 439 ? 49.188 -13.867 -7.281 1 33.12 439 SER B O 1
ATOM 8503 N N . ALA B 1 440 ? 47.281 -13.031 -7.945 1 31.03 440 ALA B N 1
ATOM 8504 C CA . ALA B 1 440 ? 47.938 -12.688 -9.195 1 31.03 440 ALA B CA 1
ATOM 8505 C C . ALA B 1 440 ? 48.375 -11.219 -9.203 1 31.03 440 ALA B C 1
ATOM 8507 O O . ALA B 1 440 ? 47.531 -10.328 -9.125 1 31.03 440 ALA B O 1
ATOM 8508 N N . GLN B 1 441 ? 49.625 -10.719 -8.836 1 27.78 441 GLN B N 1
ATOM 8509 C CA . GLN B 1 441 ? 50.312 -9.445 -8.703 1 27.78 441 GLN B CA 1
ATOM 8510 C C . GLN B 1 441 ? 49.906 -8.469 -9.797 1 27.78 441 GLN B C 1
ATOM 8512 O O . GLN B 1 441 ? 49.625 -7.297 -9.523 1 27.78 441 GLN B O 1
ATOM 8517 N N . SER B 1 442 ? 50.75 -8.367 -11.078 1 27.42 442 SER B N 1
ATOM 8518 C CA . SER B 1 442 ? 51.406 -7.234 -11.727 1 27.42 442 SER B CA 1
ATOM 8519 C C . SER B 1 442 ? 50.406 -6.445 -12.578 1 27.42 442 SER B C 1
ATOM 8521 O O . SER B 1 442 ? 50.562 -5.238 -12.766 1 27.42 442 SER B O 1
ATOM 8523 N N . SER B 1 443 ? 49.75 -6.922 -13.789 1 27.19 443 SER B N 1
ATOM 8524 C CA . SER B 1 443 ? 49.625 -6.023 -14.93 1 27.19 443 SER B CA 1
ATOM 8525 C C . SER B 1 443 ? 48.438 -5.07 -14.734 1 27.19 443 SER B C 1
ATOM 8527 O O . SER B 1 443 ? 47.406 -5.449 -14.164 1 27.19 443 SER B O 1
ATOM 8529 N N . SER B 1 444 ? 48.562 -3.641 -14.852 1 27.42 444 SER B N 1
ATOM 8530 C CA . SER B 1 444 ? 47.938 -2.322 -14.719 1 27.42 444 SER B CA 1
ATOM 8531 C C . SER B 1 444 ? 46.625 -2.252 -15.477 1 27.42 444 SER B C 1
ATOM 8533 O O . SER B 1 444 ? 46 -1.188 -15.555 1 27.42 444 SER B O 1
ATOM 8535 N N . SER B 1 445 ? 46.25 -3.109 -16.531 1 26.78 445 SER B N 1
ATOM 8536 C CA . SER B 1 445 ? 45.312 -2.521 -17.469 1 26.78 445 SER B CA 1
ATOM 8537 C C . SER B 1 445 ? 43.969 -2.287 -16.828 1 26.78 445 SER B C 1
ATOM 8539 O O . SER B 1 445 ? 43.469 -3.133 -16.078 1 26.78 445 SER B O 1
ATOM 8541 N N . SER B 1 446 ? 43.469 -1.047 -16.578 1 29.3 446 SER B N 1
ATOM 8542 C CA . SER B 1 446 ? 42.219 -0.356 -16.281 1 29.3 446 SER B CA 1
ATOM 8543 C C . SER B 1 446 ? 41.031 -1.019 -17 1 29.3 446 SER B C 1
ATOM 8545 O O . SER B 1 446 ? 40.438 -0.426 -17.891 1 29.3 446 SER B O 1
ATOM 8547 N N . GLN B 1 447 ? 41.094 -2.281 -17.578 1 25.78 447 GLN B N 1
ATOM 8548 C CA . GLN B 1 447 ? 40 -2.701 -18.422 1 25.78 447 GLN B CA 1
ATOM 8549 C C . GLN B 1 447 ? 38.688 -2.645 -17.672 1 25.78 447 GLN B C 1
ATOM 8551 O O . GLN B 1 447 ? 38.625 -2.842 -16.453 1 25.78 447 GLN B O 1
ATOM 8556 N N . SER B 1 448 ? 37.594 -2.141 -18.375 1 30.25 448 SER B N 1
ATOM 8557 C CA . SER B 1 448 ? 36.156 -2.072 -18.188 1 30.25 448 SER B CA 1
ATOM 8558 C C . SER B 1 448 ? 35.625 -3.348 -17.531 1 30.25 448 SER B C 1
ATOM 8560 O O . SER B 1 448 ? 35.781 -4.441 -18.078 1 30.25 448 SER B O 1
ATOM 8562 N N . GLN B 1 449 ? 35.75 -3.609 -16.312 1 31.62 449 GLN B N 1
ATOM 8563 C CA . GLN B 1 449 ? 35.219 -4.75 -15.578 1 31.62 449 GLN B CA 1
ATOM 8564 C C . GLN B 1 449 ? 33.844 -5.16 -16.109 1 31.62 449 GLN B C 1
ATOM 8566 O O . GLN B 1 449 ? 32.875 -4.422 -15.969 1 31.62 449 GLN B O 1
ATOM 8571 N N . SER B 1 450 ? 33.75 -5.871 -17.25 1 29.89 450 SER B N 1
ATOM 8572 C CA . SER B 1 450 ? 32.562 -6.477 -17.891 1 29.89 450 SER B CA 1
ATOM 8573 C C . SER B 1 450 ? 31.75 -7.262 -16.875 1 29.89 450 SER B C 1
ATOM 8575 O O . SER B 1 450 ? 32.25 -7.699 -15.844 1 29.89 450 SER B O 1
ATOM 8577 N N . ALA B 1 451 ? 30.359 -7.262 -16.922 1 35.59 451 ALA B N 1
ATOM 8578 C CA . ALA B 1 451 ? 29.281 -8.016 -16.281 1 35.59 451 ALA B CA 1
ATOM 8579 C C . ALA B 1 451 ? 29.688 -9.469 -16.062 1 35.59 451 ALA B C 1
ATOM 8581 O O . ALA B 1 451 ? 29.031 -10.195 -15.312 1 35.59 451 ALA B O 1
ATOM 8582 N N . SER B 1 452 ? 30.625 -9.984 -16.703 1 34.97 452 SER B N 1
ATOM 8583 C CA . SER B 1 452 ? 31.031 -11.391 -16.672 1 34.97 452 SER B CA 1
ATOM 8584 C C . SER B 1 452 ? 31.516 -11.805 -15.297 1 34.97 452 SER B C 1
ATOM 8586 O O . SER B 1 452 ? 31.484 -12.992 -14.953 1 34.97 452 SER B O 1
ATOM 8588 N N . THR B 1 453 ? 32 -10.922 -14.492 1 39.78 453 THR B N 1
ATOM 8589 C CA . THR B 1 453 ? 32.719 -11.367 -13.312 1 39.78 453 THR B CA 1
ATOM 8590 C C . THR B 1 453 ? 31.766 -11.586 -12.141 1 39.78 453 THR B C 1
ATOM 8592 O O . THR B 1 453 ? 32.188 -11.906 -11.031 1 39.78 453 THR B O 1
ATOM 8595 N N . LEU B 1 454 ? 30.469 -11.297 -12.336 1 44.69 454 LEU B N 1
ATOM 8596 C CA . LEU B 1 454 ? 29.562 -11.312 -11.203 1 44.69 454 LEU B CA 1
ATOM 8597 C C . LEU B 1 454 ? 29.125 -12.734 -10.875 1 44.69 454 LEU B C 1
ATOM 8599 O O . LEU B 1 454 ? 28.312 -12.953 -9.969 1 44.69 454 LEU B O 1
ATOM 8603 N N . TYR B 1 455 ? 29.562 -13.711 -11.641 1 44.28 455 TYR B N 1
ATOM 8604 C CA . TYR B 1 455 ? 29.031 -15.062 -11.5 1 44.28 455 TYR B CA 1
ATOM 8605 C C . TYR B 1 455 ? 29.984 -15.945 -10.703 1 44.28 455 TYR B C 1
ATOM 8607 O O . TYR B 1 455 ? 31.203 -15.781 -10.773 1 44.28 455 TYR B O 1
ATOM 8615 N N . ASP B 1 456 ? 29.484 -16.578 -9.648 1 46.34 456 ASP B N 1
ATOM 8616 C CA . ASP B 1 456 ? 30.234 -17.594 -8.914 1 46.34 456 ASP B CA 1
ATOM 8617 C C . ASP B 1 456 ? 30.875 -18.594 -9.867 1 46.34 456 ASP B C 1
ATOM 8619 O O . ASP B 1 456 ? 30.219 -19.109 -10.773 1 46.34 456 ASP B O 1
ATOM 8623 N N . SER B 1 457 ? 32.281 -18.625 -9.883 1 43.88 457 SER B N 1
ATOM 8624 C CA . SER B 1 457 ? 33.062 -19.469 -10.781 1 43.88 457 SER B CA 1
ATOM 8625 C C . SER B 1 457 ? 32.5 -20.891 -10.836 1 43.88 457 SER B C 1
ATOM 8627 O O . SER B 1 457 ? 32.531 -21.547 -11.883 1 43.88 457 SER B O 1
ATOM 8629 N N . ALA B 1 458 ? 32.156 -21.328 -9.711 1 42.62 458 ALA B N 1
ATOM 8630 C CA . ALA B 1 458 ? 31.734 -22.734 -9.703 1 42.62 458 ALA B CA 1
ATOM 8631 C C . ALA B 1 458 ? 30.328 -22.891 -10.281 1 42.62 458 ALA B C 1
ATOM 8633 O O . ALA B 1 458 ? 30.078 -23.812 -11.062 1 42.62 458 ALA B O 1
ATOM 8634 N N . SER B 1 459 ? 29.453 -21.984 -9.938 1 47.69 459 SER B N 1
ATOM 8635 C CA . SER B 1 459 ? 28.047 -22.141 -10.297 1 47.69 459 SER B CA 1
ATOM 8636 C C . SER B 1 459 ? 27.641 -21.125 -11.359 1 47.69 459 SER B C 1
ATOM 8638 O O . SER B 1 459 ? 26.562 -21.234 -11.945 1 47.69 459 SER B O 1
ATOM 8640 N N . ASN B 1 460 ? 28.516 -20.312 -11.852 1 53.22 460 ASN B N 1
ATOM 8641 C CA . ASN B 1 460 ? 28.203 -19.266 -12.812 1 53.22 460 ASN B CA 1
ATOM 8642 C C . ASN B 1 460 ? 26.906 -18.547 -12.445 1 53.22 460 ASN B C 1
ATOM 8644 O O . ASN B 1 460 ? 26.094 -18.25 -13.32 1 53.22 460 ASN B O 1
ATOM 8648 N N . SER B 1 461 ? 26.688 -18.625 -11.016 1 62.28 461 SER B N 1
ATOM 8649 C CA . SER B 1 461 ? 25.438 -18 -10.57 1 62.28 461 SER B CA 1
ATOM 8650 C C . SER B 1 461 ? 25.719 -16.734 -9.766 1 62.28 461 SER B C 1
ATOM 8652 O O . SER B 1 461 ? 26.766 -16.609 -9.109 1 62.28 461 SER B O 1
ATOM 8654 N N . LEU B 1 462 ? 24.906 -15.734 -9.984 1 75.38 462 LEU B N 1
ATOM 8655 C CA . LEU B 1 462 ? 24.969 -14.5 -9.203 1 75.38 462 LEU B CA 1
ATOM 8656 C C . LEU B 1 462 ? 23.984 -14.555 -8.039 1 75.38 462 LEU B C 1
ATOM 8658 O O . LEU B 1 462 ? 22.781 -14.766 -8.234 1 75.38 462 LEU B O 1
ATOM 8662 N N . PHE B 1 463 ? 24.609 -14.484 -6.793 1 82.75 463 PHE B N 1
ATOM 8663 C CA . PHE B 1 463 ? 23.781 -14.484 -5.594 1 82.75 463 PHE B CA 1
ATOM 8664 C C . PHE B 1 463 ? 23.375 -13.062 -5.215 1 82.75 463 PHE B C 1
ATOM 8666 O O . PHE B 1 463 ? 24.234 -12.195 -5.016 1 82.75 463 PHE B O 1
ATOM 8673 N N . LEU B 1 464 ? 22.109 -12.891 -5.117 1 90.06 464 LEU B N 1
ATOM 8674 C CA . LEU B 1 464 ? 21.609 -11.562 -4.781 1 90.06 464 LEU B CA 1
ATOM 8675 C C . LEU B 1 464 ? 21.891 -11.227 -3.324 1 90.06 464 LEU B C 1
ATOM 8677 O O . LEU B 1 464 ? 21.938 -12.109 -2.471 1 90.06 464 LEU B O 1
ATOM 8681 N N . ARG B 1 465 ? 22.172 -9.977 -3.094 1 92.44 465 ARG B N 1
ATOM 8682 C CA . ARG B 1 465 ? 22.297 -9.414 -1.754 1 92.44 465 ARG B CA 1
ATOM 8683 C C . ARG B 1 465 ? 21.328 -8.258 -1.552 1 92.44 465 ARG B C 1
ATOM 8685 O O . ARG B 1 465 ? 21.312 -7.305 -2.33 1 92.44 465 ARG B O 1
ATOM 8692 N N . TRP B 1 466 ? 20.469 -8.461 -0.531 1 95.81 466 TRP B N 1
ATOM 8693 C CA . TRP B 1 466 ? 19.484 -7.438 -0.177 1 95.81 466 TRP B CA 1
ATOM 8694 C C . TRP B 1 466 ? 19.953 -6.641 1.038 1 95.81 466 TRP B C 1
ATOM 8696 O O . TRP B 1 466 ? 20.734 -7.133 1.851 1 95.81 466 TRP B O 1
ATOM 8706 N N . PRO B 1 467 ? 19.5 -5.281 1.124 1 97.25 467 PRO B N 1
ATOM 8707 C CA . PRO B 1 467 ? 19.594 -4.73 2.477 1 97.25 467 PRO B CA 1
ATOM 8708 C C . PRO B 1 467 ? 18.922 -5.621 3.525 1 97.25 467 PRO B C 1
ATOM 8710 O O . PRO B 1 467 ? 17.844 -6.176 3.275 1 97.25 467 PRO B O 1
ATOM 8713 N N . LYS B 1 468 ? 19.531 -5.75 4.621 1 95.94 468 LYS B N 1
ATOM 8714 C CA . LYS B 1 468 ? 19.078 -6.688 5.641 1 95.94 468 LYS B CA 1
ATOM 8715 C C . LYS B 1 468 ? 17.641 -6.402 6.043 1 95.94 468 LYS B C 1
ATOM 8717 O O . LYS B 1 468 ? 16.844 -7.332 6.254 1 95.94 468 LYS B O 1
ATOM 8722 N N . LEU B 1 469 ? 17.25 -5.211 6.047 1 95.94 469 LEU B N 1
ATOM 8723 C CA . LEU B 1 469 ? 15.953 -4.816 6.602 1 95.94 469 LEU B CA 1
ATOM 8724 C C . LEU B 1 469 ? 14.836 -5.066 5.602 1 95.94 469 LEU B C 1
ATOM 8726 O O . LEU B 1 469 ? 13.656 -5.035 5.961 1 95.94 469 LEU B O 1
ATOM 8730 N N . ILE B 1 470 ? 15.18 -5.418 4.328 1 96.94 470 ILE B N 1
ATOM 8731 C CA . ILE B 1 470 ? 14.078 -5.504 3.377 1 96.94 470 ILE B CA 1
ATOM 8732 C C . ILE B 1 470 ? 14.195 -6.797 2.574 1 96.94 470 ILE B C 1
ATOM 8734 O O . ILE B 1 470 ? 13.609 -6.918 1.493 1 96.94 470 ILE B O 1
ATOM 8738 N N . VAL B 1 471 ? 14.977 -7.762 3.051 1 95.31 471 VAL B N 1
ATOM 8739 C CA . VAL B 1 471 ? 15.055 -9.062 2.396 1 95.31 471 VAL B CA 1
ATOM 8740 C C . VAL B 1 471 ? 13.672 -9.711 2.355 1 95.31 471 VAL B C 1
ATOM 8742 O O . VAL B 1 471 ? 12.914 -9.633 3.326 1 95.31 471 VAL B O 1
ATOM 8745 N N . PRO B 1 472 ? 13.297 -10.328 1.231 1 92.62 472 PRO B N 1
ATOM 8746 C CA . PRO B 1 472 ? 11.938 -10.859 1.125 1 92.62 472 PRO B CA 1
ATOM 8747 C C . PRO B 1 472 ? 11.648 -11.969 2.143 1 92.62 472 PRO B C 1
ATOM 8749 O O . PRO B 1 472 ? 10.539 -12.047 2.676 1 92.62 472 PRO B O 1
ATOM 8752 N N . PHE B 1 473 ? 12.586 -12.875 2.357 1 92.25 473 PHE B N 1
ATOM 8753 C CA . PHE B 1 473 ? 12.562 -13.898 3.396 1 92.25 473 PHE B CA 1
ATOM 8754 C C . PHE B 1 473 ? 13.891 -13.961 4.133 1 92.25 473 PHE B C 1
ATOM 8756 O O . PHE B 1 473 ? 14.953 -13.891 3.514 1 92.25 473 PHE B O 1
ATOM 8763 N N . LYS B 1 474 ? 13.766 -14.078 5.375 1 94.5 474 LYS B N 1
ATOM 8764 C CA . LYS B 1 474 ? 14.992 -14.148 6.164 1 94.5 474 LYS B CA 1
ATOM 8765 C C . LYS B 1 474 ? 15.484 -15.586 6.281 1 94.5 474 LYS B C 1
ATOM 8767 O O . LYS B 1 474 ? 16.688 -15.828 6.414 1 94.5 474 LYS B O 1
ATOM 8772 N N . ILE B 1 475 ? 14.547 -16.5 6.234 1 95.12 475 ILE B N 1
ATOM 8773 C CA . ILE B 1 475 ? 14.875 -17.906 6.457 1 95.12 475 ILE B CA 1
ATOM 8774 C C . ILE B 1 475 ? 14.227 -18.766 5.379 1 95.12 475 ILE B C 1
ATOM 8776 O O . ILE B 1 475 ? 13.062 -18.562 5.023 1 95.12 475 ILE B O 1
ATOM 8780 N N . CYS B 1 476 ? 14.961 -19.672 4.812 1 95.06 476 CYS B N 1
ATOM 8781 C CA . CYS B 1 476 ? 14.453 -20.719 3.922 1 95.06 476 CYS B CA 1
ATOM 8782 C C . CYS B 1 476 ? 14.727 -22.094 4.492 1 95.06 476 CYS B C 1
ATOM 8784 O O . CYS B 1 476 ? 15.859 -22.406 4.891 1 95.06 476 CYS B O 1
ATOM 8786 N N . LEU B 1 477 ? 13.695 -22.922 4.648 1 95.62 477 LEU B N 1
ATOM 8787 C CA . LEU B 1 477 ? 13.82 -24.297 5.109 1 95.62 477 LEU B CA 1
ATOM 8788 C C . LEU B 1 477 ? 13.625 -25.281 3.955 1 95.62 477 LEU B C 1
ATOM 8790 O O . LEU B 1 477 ? 12.539 -25.344 3.367 1 95.62 477 LEU B O 1
ATOM 8794 N N . ILE B 1 478 ? 14.648 -25.984 3.635 1 95 478 ILE B N 1
ATOM 8795 C CA . ILE B 1 478 ? 14.594 -26.969 2.566 1 95 478 ILE B CA 1
ATOM 8796 C C . ILE B 1 478 ? 14.273 -28.344 3.152 1 95 478 ILE B C 1
ATOM 8798 O O . ILE B 1 478 ? 15.062 -28.906 3.912 1 95 478 ILE B O 1
ATOM 8802 N N . LEU B 1 479 ? 13.148 -28.938 2.785 1 93.94 479 LEU B N 1
ATOM 8803 C CA . LEU B 1 479 ? 12.664 -30.203 3.301 1 93.94 479 LEU B CA 1
ATOM 8804 C C . LEU B 1 479 ? 13.367 -31.375 2.623 1 93.94 479 LEU B C 1
ATOM 8806 O O . LEU B 1 479 ? 13.953 -31.219 1.55 1 93.94 479 LEU B O 1
ATOM 8810 N N . PRO B 1 480 ? 13.32 -32.531 3.273 1 92.69 480 PRO B N 1
ATOM 8811 C CA . PRO B 1 480 ? 13.82 -33.719 2.578 1 92.69 480 PRO B CA 1
ATOM 8812 C C . PRO B 1 480 ? 13.047 -34.031 1.299 1 92.69 480 PRO B C 1
ATOM 8814 O O . PRO B 1 480 ? 11.906 -33.562 1.142 1 92.69 480 PRO B O 1
ATOM 8817 N N . LYS B 1 481 ? 13.805 -34.688 0.422 1 89.5 481 LYS B N 1
ATOM 8818 C CA . LYS B 1 481 ? 13.086 -35.156 -0.761 1 89.5 481 LYS B CA 1
ATOM 8819 C C . LYS B 1 481 ? 11.961 -36.125 -0.381 1 89.5 481 LYS B C 1
ATOM 8821 O O . LYS B 1 481 ? 12.141 -36.969 0.496 1 89.5 481 LYS B O 1
ATOM 8826 N N . ARG B 1 482 ? 10.875 -36 -1.076 1 87.56 482 ARG B N 1
ATOM 8827 C CA . ARG B 1 482 ? 9.742 -36.875 -0.799 1 87.56 482 ARG B CA 1
ATOM 8828 C C . ARG B 1 482 ? 10.117 -38.344 -1 1 87.56 482 ARG B C 1
ATOM 8830 O O . ARG B 1 482 ? 10.812 -38.688 -1.962 1 87.56 482 ARG B O 1
ATOM 8837 N N . ASP B 1 483 ? 9.773 -39.188 -0.157 1 88 483 ASP B N 1
ATOM 8838 C CA . ASP B 1 483 ? 9.953 -40.625 -0.196 1 88 483 ASP B CA 1
ATOM 8839 C C . ASP B 1 483 ? 11.43 -41 -0.037 1 88 483 ASP B C 1
ATOM 8841 O O . ASP B 1 483 ? 11.82 -42.156 -0.307 1 88 483 ASP B O 1
ATOM 8845 N N . SER B 1 484 ? 12.227 -40.062 0.314 1 89.81 484 SER B N 1
ATOM 8846 C CA . SER B 1 484 ? 13.609 -40.344 0.657 1 89.81 484 SER B CA 1
ATOM 8847 C C . SER B 1 484 ? 13.711 -41.031 2.023 1 89.81 484 SER B C 1
ATOM 8849 O O . SER B 1 484 ? 12.719 -41.125 2.748 1 89.81 484 SER B O 1
ATOM 8851 N N . LYS B 1 485 ? 14.852 -41.531 2.275 1 90.5 485 LYS B N 1
ATOM 8852 C CA . LYS B 1 485 ? 15.109 -42.125 3.592 1 90.5 485 LYS B CA 1
ATOM 8853 C C . LYS B 1 485 ? 14.852 -41.094 4.699 1 90.5 485 LYS B C 1
ATOM 8855 O O . LYS B 1 485 ? 14.281 -41.438 5.738 1 90.5 485 LYS B O 1
ATOM 8860 N N . GLU B 1 486 ? 15.234 -39.906 4.441 1 89.69 486 GLU B N 1
ATOM 8861 C CA . GLU B 1 486 ? 15.055 -38.812 5.398 1 89.69 486 GLU B CA 1
ATOM 8862 C C . GLU B 1 486 ? 13.578 -38.5 5.613 1 89.69 486 GLU B C 1
ATOM 8864 O O . GLU B 1 486 ? 13.156 -38.219 6.734 1 89.69 486 GLU B O 1
ATOM 8869 N N . ASP B 1 487 ? 12.781 -38.469 4.586 1 88 487 ASP B N 1
ATOM 8870 C CA . ASP B 1 487 ? 11.344 -38.219 4.656 1 88 487 ASP B CA 1
ATOM 8871 C C . ASP B 1 487 ? 10.641 -39.312 5.449 1 88 487 ASP B C 1
ATOM 8873 O O . ASP B 1 487 ? 9.812 -39.031 6.309 1 88 487 ASP B O 1
ATOM 8877 N N . HIS B 1 488 ? 11.078 -40.594 5.164 1 84 488 HIS B N 1
ATOM 8878 C CA . HIS B 1 488 ? 10.508 -41.75 5.855 1 84 488 HIS B CA 1
ATOM 8879 C C . HIS B 1 488 ? 10.898 -41.75 7.332 1 84 488 HIS B C 1
ATOM 8881 O O . HIS B 1 488 ? 10.133 -42.219 8.18 1 84 488 HIS B O 1
ATOM 8887 N N . GLY B 1 489 ? 12.039 -41.25 7.578 1 83 489 GLY B N 1
ATOM 8888 C CA . GLY B 1 489 ? 12.531 -41.156 8.945 1 83 489 GLY B CA 1
ATOM 8889 C C . GLY B 1 489 ? 11.984 -40 9.719 1 83 489 GLY B C 1
ATOM 8890 O O . GLY B 1 489 ? 12.641 -39.469 10.617 1 83 489 GLY B O 1
ATOM 8891 N N . LYS B 1 490 ? 10.961 -39.344 9.297 1 85.38 490 LYS B N 1
ATOM 8892 C CA . LYS B 1 490 ? 10.219 -38.25 9.938 1 85.38 490 LYS B CA 1
ATOM 8893 C C . LYS B 1 490 ? 10.961 -36.938 9.805 1 85.38 490 LYS B C 1
ATOM 8895 O O . LYS B 1 490 ? 10.781 -36.031 10.625 1 85.38 490 LYS B O 1
ATOM 8900 N N . GLY B 1 491 ? 11.859 -36.906 8.875 1 89.94 491 GLY B N 1
ATOM 8901 C CA . GLY B 1 491 ? 12.602 -35.656 8.641 1 89.94 491 GLY B CA 1
ATOM 8902 C C . GLY B 1 491 ? 11.711 -34.469 8.312 1 89.94 491 GLY B C 1
ATOM 8903 O O . GLY B 1 491 ? 11.969 -33.344 8.742 1 89.94 491 GLY B O 1
ATOM 8904 N N . THR B 1 492 ? 10.703 -34.75 7.551 1 90.25 492 THR B N 1
ATOM 8905 C CA . THR B 1 492 ? 9.758 -33.688 7.176 1 90.25 492 THR B CA 1
ATOM 8906 C C . THR B 1 492 ? 8.992 -33.188 8.391 1 90.25 492 THR B C 1
ATOM 8908 O O . THR B 1 492 ? 8.852 -31.984 8.586 1 90.25 492 THR B O 1
ATOM 8911 N N . GLU B 1 493 ? 8.578 -34.062 9.195 1 88.44 493 GLU B N 1
ATOM 8912 C CA . GLU B 1 493 ? 7.855 -33.688 10.406 1 88.44 493 GLU B CA 1
ATOM 8913 C C . GLU B 1 493 ? 8.734 -32.875 11.344 1 88.44 493 GLU B C 1
ATOM 8915 O O . GLU B 1 493 ? 8.281 -31.859 11.898 1 88.44 493 GLU B O 1
ATOM 8920 N N . PHE B 1 494 ? 9.922 -33.344 11.484 1 90.62 494 PHE B N 1
ATOM 8921 C CA . PHE B 1 494 ? 10.867 -32.625 12.328 1 90.62 494 PHE B CA 1
ATOM 8922 C C . PHE B 1 494 ? 11.133 -31.234 11.789 1 90.62 494 PHE B C 1
ATOM 8924 O O . PHE B 1 494 ? 11.234 -30.281 12.555 1 90.62 494 PHE B O 1
ATOM 8931 N N . SER B 1 495 ? 11.273 -31.141 10.555 1 92.31 495 SER B N 1
ATOM 8932 C CA . SER B 1 495 ? 11.523 -29.875 9.891 1 92.31 495 SER B CA 1
ATOM 8933 C C . SER B 1 495 ? 10.367 -28.906 10.094 1 92.31 495 SER B C 1
ATOM 8935 O O . SER B 1 495 ? 10.57 -27.719 10.398 1 92.31 495 SER B O 1
ATOM 8937 N N . MET B 1 496 ? 9.188 -29.375 9.961 1 88.81 496 MET B N 1
ATOM 8938 C CA . MET B 1 496 ? 8 -28.547 10.133 1 88.81 496 MET B CA 1
ATOM 8939 C C . MET B 1 496 ? 7.859 -28.094 11.586 1 88.81 496 MET B C 1
ATOM 8941 O O . MET B 1 496 ? 7.391 -26.984 11.852 1 88.81 496 MET B O 1
ATOM 8945 N N . HIS B 1 497 ? 8.258 -28.969 12.453 1 90.19 497 HIS B N 1
ATOM 8946 C CA . HIS B 1 497 ? 8.273 -28.609 13.859 1 90.19 497 HIS B CA 1
ATOM 8947 C C . HIS B 1 497 ? 9.227 -27.438 14.117 1 90.19 497 HIS B C 1
ATOM 8949 O O . HIS B 1 497 ? 8.883 -26.5 14.828 1 90.19 497 HIS B O 1
ATOM 8955 N N . LEU B 1 498 ? 10.383 -27.547 13.555 1 93 498 LEU B N 1
ATOM 8956 C CA . LEU B 1 498 ? 11.344 -26.453 13.688 1 93 498 LEU B CA 1
ATOM 8957 C C . LEU B 1 498 ? 10.781 -25.156 13.133 1 93 498 LEU B C 1
ATOM 8959 O O . LEU B 1 498 ? 10.945 -24.094 13.734 1 93 498 LEU B O 1
ATOM 8963 N N . ALA B 1 499 ? 10.141 -25.266 11.977 1 90.62 499 ALA B N 1
ATOM 8964 C CA . ALA B 1 499 ? 9.531 -24.094 11.352 1 90.62 499 ALA B CA 1
ATOM 8965 C C . ALA B 1 499 ? 8.523 -23.422 12.289 1 90.62 499 ALA B C 1
ATOM 8967 O O . ALA B 1 499 ? 8.492 -22.203 12.422 1 90.62 499 ALA B O 1
ATOM 8968 N N . ASN B 1 500 ? 7.77 -24.219 12.938 1 87.94 500 ASN B N 1
ATOM 8969 C CA . ASN B 1 500 ? 6.77 -23.719 13.875 1 87.94 500 ASN B CA 1
ATOM 8970 C C . ASN B 1 500 ? 7.414 -23 15.055 1 87.94 500 ASN B C 1
ATOM 8972 O O . ASN B 1 500 ? 6.949 -21.938 15.469 1 87.94 500 ASN B O 1
ATOM 8976 N N . ILE B 1 501 ? 8.43 -23.547 15.539 1 91.38 501 ILE B N 1
ATOM 8977 C CA . ILE B 1 501 ? 9.117 -22.953 16.688 1 91.38 501 ILE B CA 1
ATOM 8978 C C . ILE B 1 501 ? 9.719 -21.609 16.281 1 91.38 501 ILE B C 1
ATOM 8980 O O . ILE B 1 501 ? 9.633 -20.641 17.031 1 91.38 501 ILE B O 1
ATOM 8984 N N . ILE B 1 502 ? 10.305 -21.609 15.109 1 91.44 502 ILE B N 1
ATOM 8985 C CA . ILE B 1 502 ? 10.938 -20.375 14.617 1 91.44 502 ILE B CA 1
ATOM 8986 C C . ILE B 1 502 ? 9.875 -19.297 14.453 1 91.44 502 ILE B C 1
ATOM 8988 O O . ILE B 1 502 ? 10.094 -18.141 14.836 1 91.44 502 ILE B O 1
ATOM 8992 N N . ARG B 1 503 ? 8.797 -19.609 13.898 1 86.62 503 ARG B N 1
ATOM 8993 C CA . ARG B 1 503 ? 7.699 -18.672 13.703 1 86.62 503 ARG B CA 1
ATOM 8994 C C . ARG B 1 503 ? 7.211 -18.125 15.047 1 86.62 503 ARG B C 1
ATOM 8996 O O . ARG B 1 503 ? 7 -16.906 15.188 1 86.62 503 ARG B O 1
ATOM 9003 N N . ASP B 1 504 ? 7.012 -18.984 15.992 1 84 504 ASP B N 1
ATOM 9004 C CA . ASP B 1 504 ? 6.473 -18.594 17.297 1 84 504 ASP B CA 1
ATOM 9005 C C . ASP B 1 504 ? 7.465 -17.734 18.062 1 84 504 ASP B C 1
ATOM 9007 O O . ASP B 1 504 ? 7.07 -16.766 18.719 1 84 504 ASP B O 1
ATOM 9011 N N . ARG B 1 505 ? 8.664 -18.094 17.922 1 87.5 505 ARG B N 1
ATOM 9012 C CA . ARG B 1 505 ? 9.68 -17.438 18.734 1 87.5 505 ARG B CA 1
ATOM 9013 C C . ARG B 1 505 ? 10.086 -16.094 18.125 1 87.5 505 ARG B C 1
ATOM 9015 O O . ARG B 1 505 ? 10.32 -15.125 18.844 1 87.5 505 ARG B O 1
ATOM 9022 N N . PHE B 1 506 ? 10.172 -16.062 16.812 1 86.88 506 PHE B N 1
ATOM 9023 C CA . PHE B 1 506 ? 10.773 -14.891 16.203 1 86.88 506 PHE B CA 1
ATOM 9024 C C . PHE B 1 506 ? 9.742 -14.133 15.375 1 86.88 506 PHE B C 1
ATOM 9026 O O . PHE B 1 506 ? 10 -13.008 14.93 1 86.88 506 PHE B O 1
ATOM 9033 N N . GLY B 1 507 ? 8.602 -14.648 15.211 1 77.62 507 GLY B N 1
ATOM 9034 C CA . GLY B 1 507 ? 7.566 -13.969 14.445 1 77.62 507 GLY B CA 1
ATOM 9035 C C . GLY B 1 507 ? 7.945 -13.758 12.992 1 77.62 507 GLY B C 1
ATOM 9036 O O . GLY B 1 507 ? 7.582 -12.75 12.383 1 77.62 507 GLY B O 1
ATOM 9037 N N . GLU B 1 508 ? 8.789 -14.617 12.398 1 76.56 508 GLU B N 1
ATOM 9038 C CA . GLU B 1 508 ? 9.289 -14.469 11.031 1 76.56 508 GLU B CA 1
ATOM 9039 C C . GLU B 1 508 ? 8.648 -15.492 10.094 1 76.56 508 GLU B C 1
ATOM 9041 O O . GLU B 1 508 ? 8.414 -16.641 10.477 1 76.56 508 GLU B O 1
ATOM 9046 N N . ASP B 1 509 ? 8.383 -14.898 8.875 1 77.56 509 ASP B N 1
ATOM 9047 C CA . ASP B 1 509 ? 7.93 -15.82 7.844 1 77.56 509 ASP B CA 1
ATOM 9048 C C . ASP B 1 509 ? 9.094 -16.641 7.285 1 77.56 509 ASP B C 1
ATOM 9050 O O . ASP B 1 509 ? 10.195 -16.109 7.113 1 77.56 509 ASP B O 1
ATOM 9054 N N . ILE B 1 510 ? 8.766 -17.906 7.137 1 89 510 ILE B N 1
ATOM 9055 C CA . ILE B 1 510 ? 9.766 -18.828 6.621 1 89 510 ILE B CA 1
ATOM 9056 C C . ILE B 1 510 ? 9.359 -19.312 5.227 1 89 510 ILE B C 1
ATOM 9058 O O . ILE B 1 510 ? 8.18 -19.594 4.977 1 89 510 ILE B O 1
ATOM 9062 N N . LEU B 1 511 ? 10.273 -19.281 4.293 1 91.5 511 LEU B N 1
ATOM 9063 C CA . LEU B 1 511 ? 10.07 -19.906 2.998 1 91.5 511 LEU B CA 1
ATOM 9064 C C . LEU B 1 511 ? 10.367 -21.406 3.07 1 91.5 511 LEU B C 1
ATOM 9066 O O . LEU B 1 511 ? 11.523 -21.797 3.256 1 91.5 511 LEU B O 1
ATOM 9070 N N . ILE B 1 512 ? 9.375 -22.266 2.961 1 91.31 512 ILE B N 1
ATOM 9071 C CA . ILE B 1 512 ? 9.539 -23.703 3.014 1 91.31 512 ILE B CA 1
ATOM 9072 C C . ILE B 1 512 ? 9.656 -24.266 1.597 1 91.31 512 ILE B C 1
ATOM 9074 O O . ILE B 1 512 ? 8.711 -24.203 0.812 1 91.31 512 ILE B O 1
ATOM 9078 N N . ASP B 1 513 ? 10.797 -24.766 1.304 1 91.44 513 ASP B N 1
ATOM 9079 C CA . ASP B 1 513 ? 11.023 -25.312 -0.027 1 91.44 513 ASP B CA 1
ATOM 9080 C C . ASP B 1 513 ? 10.602 -26.781 -0.085 1 91.44 513 ASP B C 1
ATOM 9082 O O . ASP B 1 513 ? 11.375 -27.672 0.267 1 91.44 513 ASP B O 1
ATOM 9086 N N . ASP B 1 514 ? 9.445 -27.016 -0.572 1 86.69 514 ASP B N 1
ATOM 9087 C CA . ASP B 1 514 ? 8.867 -28.359 -0.67 1 86.69 514 ASP B CA 1
ATOM 9088 C C . ASP B 1 514 ? 8.953 -28.891 -2.098 1 86.69 514 ASP B C 1
ATOM 9090 O O . ASP B 1 514 ? 8.273 -29.859 -2.447 1 86.69 514 ASP B O 1
ATOM 9094 N N . ARG B 1 515 ? 9.773 -28.281 -2.953 1 85.69 515 ARG B N 1
ATOM 9095 C CA . ARG B 1 515 ? 9.883 -28.688 -4.352 1 85.69 515 ARG B CA 1
ATOM 9096 C C . ARG B 1 515 ? 10.672 -29.984 -4.48 1 85.69 515 ARG B C 1
ATOM 9098 O O . ARG B 1 515 ? 11.836 -29.969 -4.898 1 85.69 515 ARG B O 1
ATOM 9105 N N . SER B 1 516 ? 10.039 -31.078 -4.277 1 82.38 516 SER B N 1
ATOM 9106 C CA . SER B 1 516 ? 10.688 -32.375 -4.191 1 82.38 516 SER B CA 1
ATOM 9107 C C . SER B 1 516 ? 11.078 -32.906 -5.57 1 82.38 516 SER B C 1
ATOM 9109 O O . SER B 1 516 ? 11.812 -33.875 -5.684 1 82.38 516 SER B O 1
ATOM 9111 N N . ASN B 1 517 ? 10.609 -32.219 -6.578 1 81.06 517 ASN B N 1
ATOM 9112 C CA . ASN B 1 517 ? 11.023 -32.594 -7.93 1 81.06 517 ASN B CA 1
ATOM 9113 C C . ASN B 1 517 ? 12.445 -32.125 -8.227 1 81.06 517 ASN B C 1
ATOM 9115 O O . ASN B 1 517 ? 13.062 -32.594 -9.188 1 81.06 517 ASN B O 1
ATOM 9119 N N . LEU B 1 518 ? 13 -31.266 -7.441 1 85.56 518 LEU B N 1
ATOM 9120 C CA . LEU B 1 518 ? 14.367 -30.781 -7.57 1 85.56 518 LEU B CA 1
ATOM 9121 C C . LEU B 1 518 ? 15.273 -31.406 -6.52 1 85.56 518 LEU B C 1
ATOM 9123 O O . LEU B 1 518 ? 14.812 -31.797 -5.445 1 85.56 518 LEU B O 1
ATOM 9127 N N . THR B 1 519 ? 16.531 -31.5 -6.91 1 89.5 519 THR B N 1
ATOM 9128 C CA . THR B 1 519 ? 17.5 -31.984 -5.941 1 89.5 519 THR B CA 1
ATOM 9129 C C . THR B 1 519 ? 17.719 -30.969 -4.824 1 89.5 519 THR B C 1
ATOM 9131 O O . THR B 1 519 ? 17.406 -29.781 -4.988 1 89.5 519 THR B O 1
ATOM 9134 N N . ILE B 1 520 ? 18.219 -31.453 -3.715 1 90.88 520 ILE B N 1
ATOM 9135 C CA . ILE B 1 520 ? 18.531 -30.562 -2.596 1 90.88 520 ILE B CA 1
ATOM 9136 C C . ILE B 1 520 ? 19.531 -29.5 -3.043 1 90.88 520 ILE B C 1
ATOM 9138 O O . ILE B 1 520 ? 19.406 -28.328 -2.666 1 90.88 520 ILE B O 1
ATOM 9142 N N . GLY B 1 521 ? 20.5 -29.938 -3.832 1 89.06 521 GLY B N 1
ATOM 9143 C CA . GLY B 1 521 ? 21.5 -29.016 -4.344 1 89.06 521 GLY B CA 1
ATOM 9144 C C . GLY B 1 521 ? 20.906 -27.875 -5.16 1 89.06 521 GLY B C 1
ATOM 9145 O O . GLY B 1 521 ? 21.281 -26.719 -4.988 1 89.06 521 GLY B O 1
ATOM 9146 N N . LYS B 1 522 ? 20.016 -28.234 -6.047 1 88.25 522 LYS B N 1
ATOM 9147 C CA . LYS B 1 522 ? 19.359 -27.234 -6.879 1 88.25 522 LYS B CA 1
ATOM 9148 C C . LYS B 1 522 ? 18.516 -26.281 -6.031 1 88.25 522 LYS B C 1
ATOM 9150 O O . LYS B 1 522 ? 18.453 -25.078 -6.297 1 88.25 522 LYS B O 1
ATOM 9155 N N . ARG B 1 523 ? 17.859 -26.844 -5.047 1 90.5 523 ARG B N 1
ATOM 9156 C CA . ARG B 1 523 ? 17.031 -26.031 -4.145 1 90.5 523 ARG B CA 1
ATOM 9157 C C . ARG B 1 523 ? 17.906 -25.078 -3.328 1 90.5 523 ARG B C 1
ATOM 9159 O O . ARG B 1 523 ? 17.547 -23.922 -3.141 1 90.5 523 ARG B O 1
ATOM 9166 N N . LEU B 1 524 ? 19.016 -25.594 -2.867 1 91.25 524 LEU B N 1
ATOM 9167 C CA . LEU B 1 524 ? 19.969 -24.766 -2.135 1 91.25 524 LEU B CA 1
ATOM 9168 C C . LEU B 1 524 ? 20.5 -23.641 -3.014 1 91.25 524 LEU B C 1
ATOM 9170 O O . LEU B 1 524 ? 20.562 -22.484 -2.58 1 91.25 524 LEU B O 1
ATOM 9174 N N . LEU B 1 525 ? 20.812 -24.016 -4.234 1 87.25 525 LEU B N 1
ATOM 9175 C CA . LEU B 1 525 ? 21.328 -23.016 -5.176 1 87.25 525 LEU B CA 1
ATOM 9176 C C . LEU B 1 525 ? 20.281 -21.938 -5.441 1 87.25 525 LEU B C 1
ATOM 9178 O O . LEU B 1 525 ? 20.609 -20.75 -5.551 1 87.25 525 LEU B O 1
ATOM 9182 N N . THR B 1 526 ? 19 -22.328 -5.543 1 87.62 526 THR B N 1
ATOM 9183 C CA . THR B 1 526 ? 17.922 -21.375 -5.762 1 87.62 526 THR B CA 1
ATOM 9184 C C . THR B 1 526 ? 17.812 -20.406 -4.598 1 87.62 526 THR B C 1
ATOM 9186 O O . THR B 1 526 ? 17.703 -19.188 -4.809 1 87.62 526 THR B O 1
ATOM 9189 N N . ALA B 1 527 ? 17.859 -20.938 -3.426 1 91 527 ALA B N 1
ATOM 9190 C CA . ALA B 1 527 ? 17.766 -20.094 -2.232 1 91 527 ALA B CA 1
ATOM 9191 C C . ALA B 1 527 ? 18.922 -19.109 -2.16 1 91 527 ALA B C 1
ATOM 9193 O O . ALA B 1 527 ? 18.719 -17.938 -1.823 1 91 527 ALA B O 1
ATOM 9194 N N . LYS B 1 528 ? 20.094 -19.609 -2.51 1 88.06 528 LYS B N 1
ATOM 9195 C CA . LYS B 1 528 ? 21.266 -18.75 -2.539 1 88.06 528 LYS B CA 1
ATOM 9196 C C . LYS B 1 528 ? 21.125 -17.656 -3.594 1 88.06 528 LYS B C 1
ATOM 9198 O O . LYS B 1 528 ? 21.469 -16.5 -3.35 1 88.06 528 LYS B O 1
ATOM 9203 N N . THR B 1 529 ? 20.609 -18.062 -4.684 1 86.31 529 THR B N 1
ATOM 9204 C CA . THR B 1 529 ? 20.438 -17.141 -5.797 1 86.31 529 THR B CA 1
ATOM 9205 C C . THR B 1 529 ? 19.453 -16.031 -5.434 1 86.31 529 THR B C 1
ATOM 9207 O O . THR B 1 529 ? 19.625 -14.883 -5.809 1 86.31 529 THR B O 1
ATOM 9210 N N . ILE B 1 530 ? 18.391 -16.391 -4.715 1 89.75 530 ILE B N 1
ATOM 9211 C CA . ILE B 1 530 ? 17.391 -15.422 -4.285 1 89.75 530 ILE B CA 1
ATOM 9212 C C . ILE B 1 530 ? 18 -14.461 -3.266 1 89.75 530 ILE B C 1
ATOM 9214 O O . ILE B 1 530 ? 17.562 -13.312 -3.141 1 89.75 530 ILE B O 1
ATOM 9218 N N . GLY B 1 531 ? 18.984 -14.898 -2.588 1 91.12 531 GLY B N 1
ATOM 9219 C CA . GLY B 1 531 ? 19.641 -14.062 -1.598 1 91.12 531 GLY B CA 1
ATOM 9220 C C . GLY B 1 531 ? 19.078 -14.227 -0.2 1 91.12 531 GLY B C 1
ATOM 9221 O O . GLY B 1 531 ? 19.047 -13.273 0.583 1 91.12 531 GLY B O 1
ATOM 9222 N N . ILE B 1 532 ? 18.609 -15.391 0.177 1 93.62 532 ILE B N 1
ATOM 9223 C CA . ILE B 1 532 ? 18.047 -15.641 1.503 1 93.62 532 ILE B CA 1
ATOM 9224 C C . ILE B 1 532 ? 19.188 -15.727 2.525 1 93.62 532 ILE B C 1
ATOM 9226 O O . ILE B 1 532 ? 20.141 -16.484 2.342 1 93.62 532 ILE B O 1
ATOM 9230 N N . PRO B 1 533 ? 19.109 -15.094 3.605 1 94.88 533 PRO B N 1
ATOM 9231 C CA . PRO B 1 533 ? 20.219 -15 4.555 1 94.88 533 PRO B CA 1
ATOM 9232 C C . PRO B 1 533 ? 20.5 -16.328 5.266 1 94.88 533 PRO B C 1
ATOM 9234 O O . PRO B 1 533 ? 21.641 -16.75 5.375 1 94.88 533 PRO B O 1
ATOM 9237 N N . PHE B 1 534 ? 19.469 -16.984 5.777 1 95.75 534 PHE B N 1
ATOM 9238 C CA . PHE B 1 534 ? 19.625 -18.219 6.531 1 95.75 534 PHE B CA 1
ATOM 9239 C C . PHE B 1 534 ? 18.922 -19.375 5.824 1 95.75 534 PHE B C 1
ATOM 9241 O O . PHE B 1 534 ? 17.703 -19.406 5.715 1 95.75 534 PHE B O 1
ATOM 9248 N N . ILE B 1 535 ? 19.719 -20.344 5.402 1 96.25 535 ILE B N 1
ATOM 9249 C CA . ILE B 1 535 ? 19.172 -21.5 4.715 1 96.25 535 ILE B CA 1
ATOM 9250 C C . ILE B 1 535 ? 19.391 -22.75 5.562 1 96.25 535 ILE B C 1
ATOM 9252 O O . ILE B 1 535 ? 20.531 -23.078 5.914 1 96.25 535 ILE B O 1
ATOM 9256 N N . LEU B 1 536 ? 18.328 -23.391 5.938 1 97.12 536 LEU B N 1
ATOM 9257 C CA . LEU B 1 536 ? 18.344 -24.625 6.719 1 97.12 536 LEU B CA 1
ATOM 9258 C C . LEU B 1 536 ? 18.016 -25.828 5.844 1 97.12 536 LEU B C 1
ATOM 9260 O O . LEU B 1 536 ? 16.906 -25.922 5.309 1 97.12 536 LEU B O 1
ATOM 9264 N N . VAL B 1 537 ? 18.906 -26.734 5.73 1 96.56 537 VAL B N 1
ATOM 9265 C CA . VAL B 1 537 ? 18.719 -27.875 4.844 1 96.56 537 VAL B CA 1
ATOM 9266 C C . VAL B 1 537 ? 18.531 -29.156 5.672 1 96.56 537 VAL B C 1
ATOM 9268 O O . VAL B 1 537 ? 19.391 -29.516 6.469 1 96.56 537 VAL B O 1
ATOM 9271 N N . ALA B 1 538 ? 17.391 -29.75 5.508 1 95.25 538 ALA B N 1
ATOM 9272 C CA . ALA B 1 538 ? 17.188 -31.078 6.082 1 95.25 538 ALA B CA 1
ATOM 9273 C C . ALA B 1 538 ? 17.766 -32.156 5.18 1 95.25 538 ALA B C 1
ATOM 9275 O O . ALA B 1 538 ? 17.047 -32.781 4.387 1 95.25 538 ALA B O 1
ATOM 9276 N N . GLY B 1 539 ? 19.031 -32.438 5.367 1 91.94 539 GLY B N 1
ATOM 9277 C CA . GLY B 1 539 ? 19.719 -33.438 4.602 1 91.94 539 GLY B CA 1
ATOM 9278 C C . GLY B 1 539 ? 19.828 -34.781 5.332 1 91.94 539 GLY B C 1
ATOM 9279 O O . GLY B 1 539 ? 18.922 -35.125 6.09 1 91.94 539 GLY B O 1
ATOM 9280 N N . ARG B 1 540 ? 20.875 -35.469 5.066 1 91.62 540 ARG B N 1
ATOM 9281 C CA . ARG B 1 540 ? 21.062 -36.844 5.543 1 91.62 540 ARG B CA 1
ATOM 9282 C C . ARG B 1 540 ? 21.172 -36.906 7.062 1 91.62 540 ARG B C 1
ATOM 9284 O O . ARG B 1 540 ? 20.75 -37.875 7.691 1 91.62 540 ARG B O 1
ATOM 9291 N N . ASN B 1 541 ? 21.594 -35.875 7.703 1 92.81 541 ASN B N 1
ATOM 9292 C CA . ASN B 1 541 ? 21.875 -35.844 9.133 1 92.81 541 ASN B CA 1
ATOM 9293 C C . ASN B 1 541 ? 20.609 -35.656 9.953 1 92.81 541 ASN B C 1
ATOM 9295 O O . ASN B 1 541 ? 20.641 -35.719 11.188 1 92.81 541 ASN B O 1
ATOM 9299 N N . ILE B 1 542 ? 19.516 -35.438 9.305 1 93.19 542 ILE B N 1
ATOM 9300 C CA . ILE B 1 542 ? 18.25 -35.188 10.008 1 93.19 542 ILE B CA 1
ATOM 9301 C C . ILE B 1 542 ? 17.766 -36.469 10.672 1 93.19 542 ILE B C 1
ATOM 9303 O O . ILE B 1 542 ? 16.984 -36.438 11.625 1 93.19 542 ILE B O 1
ATOM 9307 N N . ILE B 1 543 ? 18.281 -37.656 10.172 1 90.38 543 ILE B N 1
ATOM 9308 C CA . ILE B 1 543 ? 17.812 -38.938 10.695 1 90.38 543 ILE B CA 1
ATOM 9309 C C . ILE B 1 543 ? 18.812 -39.469 11.727 1 90.38 543 ILE B C 1
ATOM 9311 O O . ILE B 1 543 ? 18.609 -40.531 12.297 1 90.38 543 ILE B O 1
ATOM 9315 N N . ASP B 1 544 ? 19.797 -38.781 12.062 1 89.81 544 ASP B N 1
ATOM 9316 C CA . ASP B 1 544 ? 20.734 -39.156 13.117 1 89.81 544 ASP B CA 1
ATOM 9317 C C . ASP B 1 544 ? 20.031 -39.25 14.477 1 89.81 544 ASP B C 1
ATOM 9319 O O . ASP B 1 544 ? 18.906 -38.781 14.617 1 89.81 544 ASP B O 1
ATOM 9323 N N . VAL B 1 545 ? 20.703 -39.844 15.523 1 88.19 545 VAL B N 1
ATOM 9324 C CA . VAL B 1 545 ? 20.172 -39.906 16.875 1 88.19 545 VAL B CA 1
ATOM 9325 C C . VAL B 1 545 ? 19.859 -38.531 17.406 1 88.19 545 VAL B C 1
ATOM 9327 O O . VAL B 1 545 ? 18.812 -38.312 18.016 1 88.19 545 VAL B O 1
ATOM 9330 N N . ARG B 1 546 ? 20.781 -37.719 17.047 1 92 546 ARG B N 1
ATOM 9331 C CA . ARG B 1 546 ? 20.516 -36.281 17.266 1 92 546 ARG B CA 1
ATOM 9332 C C . ARG B 1 546 ? 20.359 -35.562 15.938 1 92 546 ARG B C 1
ATOM 9334 O O . ARG B 1 546 ? 21.359 -35.156 15.32 1 92 546 ARG B O 1
ATOM 9341 N N . PRO B 1 547 ? 19.125 -35.344 15.578 1 93.44 547 PRO B N 1
ATOM 9342 C CA . PRO B 1 547 ? 18.891 -34.75 14.258 1 93.44 547 PRO B CA 1
ATOM 9343 C C . PRO B 1 547 ? 19.594 -33.406 14.062 1 93.44 547 PRO B C 1
ATOM 9345 O O . PRO B 1 547 ? 19.609 -32.594 14.977 1 93.44 547 PRO B O 1
ATOM 9348 N N . LYS B 1 548 ? 20.234 -33.25 12.945 1 95.62 548 LYS B N 1
ATOM 9349 C CA . LYS B 1 548 ? 20.938 -32 12.633 1 95.62 548 LYS B CA 1
ATOM 9350 C C . LYS B 1 548 ? 20.531 -31.484 11.258 1 95.62 548 LYS B C 1
ATOM 9352 O O . LYS B 1 548 ? 20.25 -32.281 10.344 1 95.62 548 LYS B O 1
ATOM 9357 N N . PHE B 1 549 ? 20.484 -30.203 11.141 1 96.62 549 PHE B N 1
ATOM 9358 C CA . PHE B 1 549 ? 20.297 -29.5 9.875 1 96.62 549 PHE B CA 1
ATOM 9359 C C . PHE B 1 549 ? 21.625 -28.938 9.367 1 96.62 549 PHE B C 1
ATOM 9361 O O . PHE B 1 549 ? 22.5 -28.609 10.164 1 96.62 549 PHE B O 1
ATOM 9368 N N . GLU B 1 550 ? 21.797 -28.906 8.117 1 95.88 550 GLU B N 1
ATOM 9369 C CA . GLU B 1 550 ? 22.875 -28.109 7.535 1 95.88 550 GLU B CA 1
ATOM 9370 C C . GLU B 1 550 ? 22.484 -26.656 7.391 1 95.88 550 GLU B C 1
ATOM 9372 O O . GLU B 1 550 ? 21.531 -26.328 6.68 1 95.88 550 GLU B O 1
ATOM 9377 N N . VAL B 1 551 ? 23.219 -25.781 8.039 1 95.94 551 VAL B N 1
ATOM 9378 C CA . VAL B 1 551 ? 22.828 -24.375 8.102 1 95.94 551 VAL B CA 1
ATOM 9379 C C . VAL B 1 551 ? 23.812 -23.516 7.305 1 95.94 551 VAL B C 1
ATOM 9381 O O . VAL B 1 551 ? 25.031 -23.609 7.5 1 95.94 551 VAL B O 1
ATOM 9384 N N . PHE B 1 552 ? 23.281 -22.766 6.371 1 93.81 552 PHE B N 1
ATOM 9385 C CA . PHE B 1 552 ? 24.062 -21.797 5.605 1 93.81 552 PHE B CA 1
ATOM 9386 C C . PHE B 1 552 ? 23.734 -20.375 6.039 1 93.81 552 PHE B C 1
ATOM 9388 O O . PHE B 1 552 ? 22.578 -19.953 5.969 1 93.81 552 PHE B O 1
ATOM 9395 N N . ASP B 1 553 ? 24.625 -19.656 6.586 1 92.69 553 ASP B N 1
ATOM 9396 C CA . ASP B 1 553 ? 24.531 -18.234 6.91 1 92.69 553 ASP B CA 1
ATOM 9397 C C . ASP B 1 553 ? 25.203 -17.375 5.836 1 92.69 553 ASP B C 1
ATOM 9399 O O . ASP B 1 553 ? 26.438 -17.297 5.785 1 92.69 553 ASP B O 1
ATOM 9403 N N . MET B 1 554 ? 24.422 -16.703 5.109 1 89.56 554 MET B N 1
ATOM 9404 C CA . MET B 1 554 ? 24.906 -16.094 3.881 1 89.56 554 MET B CA 1
ATOM 9405 C C . MET B 1 554 ? 25.406 -14.672 4.148 1 89.56 554 MET B C 1
ATOM 9407 O O . MET B 1 554 ? 26.109 -14.086 3.314 1 89.56 554 MET B O 1
ATOM 9411 N N . TYR B 1 555 ? 25.047 -14.023 5.25 1 86.94 555 TYR B N 1
ATOM 9412 C CA . TYR B 1 555 ? 25.344 -12.617 5.492 1 86.94 555 TYR B CA 1
ATOM 9413 C C . TYR B 1 555 ? 26.422 -12.477 6.555 1 86.94 555 TYR B C 1
ATOM 9415 O O . TYR B 1 555 ? 27.094 -11.438 6.637 1 86.94 555 TYR B O 1
ATOM 9423 N N . ASN B 1 556 ? 26.516 -13.289 7.605 1 73.56 556 ASN B N 1
ATOM 9424 C CA . ASN B 1 556 ? 27.484 -13.156 8.688 1 73.56 556 ASN B CA 1
ATOM 9425 C C . ASN B 1 556 ? 28.703 -14.039 8.453 1 73.56 556 ASN B C 1
ATOM 9427 O O . ASN B 1 556 ? 28.672 -15.242 8.719 1 73.56 556 ASN B O 1
ATOM 9431 N N . VAL B 1 557 ? 29.406 -13.727 7.504 1 56.84 557 VAL B N 1
ATOM 9432 C CA . VAL B 1 557 ? 30.594 -14.562 7.336 1 56.84 557 VAL B CA 1
ATOM 9433 C C . VAL B 1 557 ? 31.719 -14.055 8.242 1 56.84 557 VAL B C 1
ATOM 9435 O O . VAL B 1 557 ? 32 -12.852 8.266 1 56.84 557 VAL B O 1
ATOM 9438 N N . GLY B 1 558 ? 31.797 -14.547 9.438 1 48.12 558 GLY B N 1
ATOM 9439 C CA . GLY B 1 558 ? 32.781 -14.227 10.461 1 48.12 558 GLY B CA 1
ATOM 9440 C C . GLY B 1 558 ? 34.062 -13.617 9.891 1 48.12 558 GLY B C 1
ATOM 9441 O O . GLY B 1 558 ? 34.312 -13.695 8.688 1 48.12 558 GLY B O 1
ATOM 9442 N N . ASP B 1 559 ? 34.562 -12.602 10.633 1 43.31 559 ASP B N 1
ATOM 9443 C CA . ASP B 1 559 ? 35.844 -11.945 10.445 1 43.31 559 ASP B CA 1
ATOM 9444 C C . ASP B 1 559 ? 36.938 -12.953 10.086 1 43.31 559 ASP B C 1
ATOM 9446 O O . ASP B 1 559 ? 38.125 -12.648 10.156 1 43.31 559 ASP B O 1
ATOM 9450 N N . ASP B 1 560 ? 36.75 -14.25 10.07 1 45.16 560 ASP B N 1
ATOM 9451 C CA . ASP B 1 560 ? 37.938 -15.055 9.867 1 45.16 560 ASP B CA 1
ATOM 9452 C C . ASP B 1 560 ? 38.469 -14.883 8.445 1 45.16 560 ASP B C 1
ATOM 9454 O O . ASP B 1 560 ? 37.781 -14.367 7.57 1 45.16 560 ASP B O 1
ATOM 9458 N N . SER B 1 561 ? 39.688 -15.5 8.219 1 44.56 561 SER B N 1
ATOM 9459 C CA . SER B 1 561 ? 40.438 -15.453 6.965 1 44.56 561 SER B CA 1
ATOM 9460 C C . SER B 1 561 ? 39.562 -15.75 5.77 1 44.56 561 SER B C 1
ATOM 9462 O O . SER B 1 561 ? 38.531 -16.438 5.902 1 44.56 561 SER B O 1
ATOM 9464 N N . ILE B 1 562 ? 39.562 -14.93 4.727 1 45.75 562 ILE B N 1
ATOM 9465 C CA . ILE B 1 562 ? 38.906 -14.992 3.422 1 45.75 562 ILE B CA 1
ATOM 9466 C C . ILE B 1 562 ? 38.594 -16.453 3.066 1 45.75 562 ILE B C 1
ATOM 9468 O O . ILE B 1 562 ? 37.562 -16.75 2.471 1 45.75 562 ILE B O 1
ATOM 9472 N N . ASP B 1 563 ? 39.531 -17.219 3.432 1 48.31 563 ASP B N 1
ATOM 9473 C CA . ASP B 1 563 ? 39.406 -18.641 3.133 1 48.31 563 ASP B CA 1
ATOM 9474 C C . ASP B 1 563 ? 38.25 -19.266 3.891 1 48.31 563 ASP B C 1
ATOM 9476 O O . ASP B 1 563 ? 37.531 -20.094 3.346 1 48.31 563 ASP B O 1
ATOM 9480 N N . ALA B 1 564 ? 38.094 -18.766 5.039 1 48.22 564 ALA B N 1
ATOM 9481 C CA . ALA B 1 564 ? 37.031 -19.328 5.883 1 48.22 564 ALA B CA 1
ATOM 9482 C C . ALA B 1 564 ? 35.656 -18.875 5.41 1 48.22 564 ALA B C 1
ATOM 9484 O O . ALA B 1 564 ? 34.688 -19.625 5.496 1 48.22 564 ALA B O 1
ATOM 9485 N N . LYS B 1 565 ? 35.656 -17.797 4.734 1 53.09 565 LYS B N 1
ATOM 9486 C CA . LYS B 1 565 ? 34.406 -17.25 4.176 1 53.09 565 LYS B CA 1
ATOM 9487 C C . LYS B 1 565 ? 33.906 -18.094 3.021 1 53.09 565 LYS B C 1
ATOM 9489 O O . LYS B 1 565 ? 32.719 -18.391 2.941 1 53.09 565 LYS B O 1
ATOM 9494 N N . GLN B 1 566 ? 34.812 -18.297 2.176 1 51.69 566 GLN B N 1
ATOM 9495 C CA . GLN B 1 566 ? 34.469 -19.109 1.02 1 51.69 566 GLN B CA 1
ATOM 9496 C C . GLN B 1 566 ? 34.031 -20.516 1.444 1 51.69 566 GLN B C 1
ATOM 9498 O O . GLN B 1 566 ? 33.125 -21.094 0.853 1 51.69 566 GLN B O 1
ATOM 9503 N N . GLN B 1 567 ? 34.688 -20.906 2.445 1 50.84 567 GLN B N 1
ATOM 9504 C CA . GLN B 1 567 ? 34.406 -22.25 2.889 1 50.84 567 GLN B CA 1
ATOM 9505 C C . GLN B 1 567 ? 33.031 -22.312 3.561 1 50.84 567 GLN B C 1
ATOM 9507 O O . GLN B 1 567 ? 32.281 -23.281 3.381 1 50.84 567 GLN B O 1
ATOM 9512 N N . GLN B 1 568 ? 32.719 -21.297 4.332 1 52.09 568 GLN B N 1
ATOM 9513 C CA . GLN B 1 568 ? 31.438 -21.312 5.031 1 52.09 568 GLN B CA 1
ATOM 9514 C C . GLN B 1 568 ? 30.266 -21.109 4.059 1 52.09 568 GLN B C 1
ATOM 9516 O O . GLN B 1 568 ? 29.172 -21.625 4.281 1 52.09 568 GLN B O 1
ATOM 9521 N N . GLN B 1 569 ? 30.5 -20.281 3.006 1 56.44 569 GLN B N 1
ATOM 9522 C CA . GLN B 1 569 ? 29.453 -20.141 2.004 1 56.44 569 GLN B CA 1
ATOM 9523 C C . GLN B 1 569 ? 29.281 -21.438 1.202 1 56.44 569 GLN B C 1
ATOM 9525 O O . GLN B 1 569 ? 28.188 -21.734 0.715 1 56.44 569 GLN B O 1
ATOM 9530 N N . GLN B 1 570 ? 30.359 -22.125 1.094 1 58.66 570 GLN B N 1
ATOM 9531 C CA . GLN B 1 570 ? 30.297 -23.344 0.294 1 58.66 570 GLN B CA 1
ATOM 9532 C C . GLN B 1 570 ? 29.906 -24.547 1.149 1 58.66 570 GLN B C 1
ATOM 9534 O O . GLN B 1 570 ? 29.219 -25.453 0.678 1 58.66 570 GLN B O 1
ATOM 9539 N N . GLN B 1 571 ? 30.359 -24.406 2.512 1 72.38 571 GLN B N 1
ATOM 9540 C CA . GLN B 1 571 ? 30.031 -25.594 3.301 1 72.38 571 GLN B CA 1
ATOM 9541 C C . GLN B 1 571 ? 29.109 -25.234 4.461 1 72.38 571 GLN B C 1
ATOM 9543 O O . GLN B 1 571 ? 29.406 -24.344 5.254 1 72.38 571 GLN B O 1
ATOM 9548 N N . GLY B 1 572 ? 27.906 -25.734 4.496 1 86.06 572 GLY B N 1
ATOM 9549 C CA . GLY B 1 572 ? 26.938 -25.562 5.57 1 86.06 572 GLY B CA 1
ATOM 9550 C C . GLY B 1 572 ? 27.422 -26.109 6.898 1 86.06 572 GLY B C 1
ATOM 9551 O O . GLY B 1 572 ? 28.297 -26.969 6.938 1 86.06 572 GLY B O 1
ATOM 9552 N N . ARG B 1 573 ? 27.047 -25.578 8.008 1 92.19 573 ARG B N 1
ATOM 9553 C CA . ARG B 1 573 ? 27.312 -26.078 9.352 1 92.19 573 ARG B CA 1
ATOM 9554 C C . ARG B 1 573 ? 26.172 -26.953 9.859 1 92.19 573 ARG B C 1
ATOM 9556 O O . ARG B 1 573 ? 25 -26.594 9.695 1 92.19 573 ARG B O 1
ATOM 9563 N N . LEU B 1 574 ? 26.625 -28.031 10.398 1 94.81 574 LEU B N 1
ATOM 9564 C CA . LEU B 1 574 ? 25.609 -28.891 10.992 1 94.81 574 LEU B CA 1
ATOM 9565 C C . LEU B 1 574 ? 25.203 -28.391 12.367 1 94.81 574 LEU B C 1
ATOM 9567 O O . LEU B 1 574 ? 26.047 -28.156 13.227 1 94.81 574 LEU B O 1
ATOM 9571 N N . MET B 1 575 ? 23.906 -28.203 12.539 1 96.44 575 MET B N 1
ATOM 9572 C CA . MET B 1 575 ? 23.406 -27.656 13.805 1 96.44 575 MET B CA 1
ATOM 9573 C C . MET B 1 575 ? 22.156 -28.406 14.25 1 96.44 575 MET B C 1
ATOM 9575 O O . MET B 1 575 ? 21.312 -28.781 13.422 1 96.44 575 MET B O 1
ATOM 9579 N N . THR B 1 576 ? 22.094 -28.578 15.562 1 96.25 576 THR B N 1
ATOM 9580 C CA . THR B 1 576 ? 20.859 -29.078 16.156 1 96.25 576 THR B CA 1
ATOM 9581 C C . THR B 1 576 ? 19.797 -27.984 16.219 1 96.25 576 THR B C 1
ATOM 9583 O O . THR B 1 576 ? 20.094 -26.812 15.938 1 96.25 576 THR B O 1
ATOM 9586 N N . GLN B 1 577 ? 18.562 -28.406 16.516 1 95.81 577 GLN B N 1
ATOM 9587 C CA . GLN B 1 577 ? 17.484 -27.438 16.656 1 95.81 577 GLN B CA 1
ATOM 9588 C C . GLN B 1 577 ? 17.859 -26.344 17.656 1 95.81 577 GLN B C 1
ATOM 9590 O O . GLN B 1 577 ? 17.656 -25.156 17.391 1 95.81 577 GLN B O 1
ATOM 9595 N N . ALA B 1 578 ? 18.375 -26.719 18.797 1 96.19 578 ALA B N 1
ATOM 9596 C CA . ALA B 1 578 ? 18.75 -25.75 19.844 1 96.19 578 ALA B CA 1
ATOM 9597 C C . ALA B 1 578 ? 19.828 -24.797 19.344 1 96.19 578 ALA B C 1
ATOM 9599 O O . ALA B 1 578 ? 19.766 -23.594 19.625 1 96.19 578 ALA B O 1
ATOM 9600 N N . GLU B 1 579 ? 20.781 -25.375 18.641 1 96.5 579 GLU B N 1
ATOM 9601 C CA . GLU B 1 579 ? 21.859 -24.562 18.109 1 96.5 579 GLU B CA 1
ATOM 9602 C C . GLU B 1 579 ? 21.359 -23.578 17.062 1 96.5 579 GLU B C 1
ATOM 9604 O O . GLU B 1 579 ? 21.828 -22.438 16.984 1 96.5 579 GLU B O 1
ATOM 9609 N N . ILE B 1 580 ? 20.422 -24.016 16.281 1 96.75 580 ILE B N 1
ATOM 9610 C CA . ILE B 1 580 ? 19.844 -23.156 15.258 1 96.75 580 ILE B CA 1
ATOM 9611 C C . ILE B 1 580 ? 19.109 -22 15.914 1 96.75 580 ILE B C 1
ATOM 9613 O O . ILE B 1 580 ? 19.281 -20.844 15.523 1 96.75 580 ILE B O 1
ATOM 9617 N N . LEU B 1 581 ? 18.312 -22.281 16.906 1 96.44 581 LEU B N 1
ATOM 9618 C CA . LEU B 1 581 ? 17.547 -21.266 17.594 1 96.44 581 LEU B CA 1
ATOM 9619 C C . LEU B 1 581 ? 18.469 -20.25 18.266 1 96.44 581 LEU B C 1
ATOM 9621 O O . LEU B 1 581 ? 18.188 -19.047 18.234 1 96.44 581 LEU B O 1
ATOM 9625 N N . ASP B 1 582 ? 19.562 -20.734 18.797 1 96.06 582 ASP B N 1
ATOM 9626 C CA . ASP B 1 582 ? 20.547 -19.828 19.391 1 96.06 582 ASP B CA 1
ATOM 9627 C C . ASP B 1 582 ? 21.188 -18.938 18.328 1 96.06 582 ASP B C 1
ATOM 9629 O O . ASP B 1 582 ? 21.359 -17.734 18.531 1 96.06 582 ASP B O 1
ATOM 9633 N N . HIS B 1 583 ? 21.547 -19.594 17.266 1 94.69 583 HIS B N 1
ATOM 9634 C CA . HIS B 1 583 ? 22.172 -18.859 16.172 1 94.69 583 HIS B CA 1
ATOM 9635 C C . HIS B 1 583 ? 21.25 -17.781 15.633 1 94.69 583 HIS B C 1
ATOM 9637 O O . HIS B 1 583 ? 21.688 -16.641 15.422 1 94.69 583 HIS B O 1
ATOM 9643 N N . LEU B 1 584 ? 20 -18.094 15.406 1 94.44 584 LEU B N 1
ATOM 9644 C CA . LEU B 1 584 ? 19.031 -17.125 14.898 1 94.44 584 LEU B CA 1
ATOM 9645 C C . LEU B 1 584 ? 18.781 -16.016 15.914 1 94.44 584 LEU B C 1
ATOM 9647 O O . LEU B 1 584 ? 18.594 -14.859 15.539 1 94.44 584 LEU B O 1
ATOM 9651 N N . ASN B 1 585 ? 18.75 -16.344 17.172 1 93.69 585 ASN B N 1
ATOM 9652 C CA . ASN B 1 585 ? 18.562 -15.336 18.219 1 93.69 585 ASN B CA 1
ATOM 9653 C C . ASN B 1 585 ? 19.656 -14.266 18.172 1 93.69 585 ASN B C 1
ATOM 9655 O O . ASN B 1 585 ? 19.375 -13.094 18.422 1 93.69 585 ASN B O 1
ATOM 9659 N N . ILE B 1 586 ? 20.828 -14.648 17.812 1 92.25 586 ILE B N 1
ATOM 9660 C CA . ILE B 1 586 ? 21.969 -13.75 17.797 1 92.25 586 ILE B CA 1
ATOM 9661 C C . ILE B 1 586 ? 21.969 -12.93 16.516 1 92.25 586 ILE B C 1
ATOM 9663 O O . ILE B 1 586 ? 22.219 -11.727 16.531 1 92.25 586 ILE B O 1
ATOM 9667 N N . HIS B 1 587 ? 21.578 -13.555 15.438 1 91.69 587 HIS B N 1
ATOM 9668 C CA . HIS B 1 587 ? 21.906 -12.938 14.164 1 91.69 587 HIS B CA 1
ATOM 9669 C C . HIS B 1 587 ? 20.672 -12.336 13.508 1 91.69 587 HIS B C 1
ATOM 9671 O O . HIS B 1 587 ? 20.781 -11.453 12.648 1 91.69 587 HIS B O 1
ATOM 9677 N N . LEU B 1 588 ? 19.469 -12.727 13.844 1 91.38 588 LEU B N 1
ATOM 9678 C CA . LEU B 1 588 ? 18.25 -12.219 13.227 1 91.38 588 LEU B CA 1
ATOM 9679 C C . LEU B 1 588 ? 18 -10.773 13.641 1 91.38 588 LEU B C 1
ATOM 9681 O O . LEU B 1 588 ? 17.25 -10.055 12.977 1 91.38 588 LEU B O 1
ATOM 9685 N N . LYS B 1 589 ? 18.562 -10.312 14.727 1 87.69 589 LYS B N 1
ATOM 9686 C CA . LYS B 1 589 ? 18.344 -8.969 15.242 1 87.69 589 LYS B CA 1
ATOM 9687 C C . LYS B 1 589 ? 18.828 -7.918 14.242 1 87.69 589 LYS B C 1
ATOM 9689 O O . LYS B 1 589 ? 18.312 -6.801 14.211 1 87.69 589 LYS B O 1
ATOM 9694 N N . HIS B 1 590 ? 19.812 -8.32 13.414 1 88 590 HIS B N 1
ATOM 9695 C CA . HIS B 1 590 ? 20.391 -7.395 12.445 1 88 590 HIS B CA 1
ATOM 9696 C C . HIS B 1 590 ? 19.453 -7.211 11.25 1 88 590 HIS B C 1
ATOM 9698 O O . HIS B 1 590 ? 19.656 -6.312 10.43 1 88 590 HIS B O 1
ATOM 9704 N N . PHE B 1 591 ? 18.422 -8.047 11.195 1 90.25 591 PHE B N 1
ATOM 9705 C CA . PHE B 1 591 ? 17.469 -8 10.086 1 90.25 591 PHE B CA 1
ATOM 9706 C C . PHE B 1 591 ? 16.156 -7.363 10.523 1 90.25 591 PHE B C 1
ATOM 9708 O O . PHE B 1 591 ? 15.133 -7.5 9.844 1 90.25 591 PHE B O 1
ATOM 9715 N N . GLN B 1 592 ? 16.156 -6.801 11.688 1 84.69 592 GLN B N 1
ATOM 9716 C CA . GLN B 1 592 ? 15 -6.098 12.234 1 84.69 592 GLN B CA 1
ATOM 9717 C C . GLN B 1 592 ? 15.383 -4.691 12.688 1 84.69 592 GLN B C 1
ATOM 9719 O O . GLN B 1 592 ? 16.531 -4.434 13.031 1 84.69 592 GLN B O 1
ATOM 9724 N N . LEU B 1 593 ? 14.445 -3.844 12.484 1 77 593 LEU B N 1
ATOM 9725 C CA . LEU B 1 593 ? 14.703 -2.496 12.984 1 77 593 LEU B CA 1
ATOM 9726 C C . LEU B 1 593 ? 14.711 -2.477 14.508 1 77 593 LEU B C 1
ATOM 9728 O O . LEU B 1 593 ? 13.875 -3.117 15.148 1 77 593 LEU B O 1
ATOM 9732 N N . ASN B 1 594 ? 15.891 -2.004 15.094 1 59.16 594 ASN B N 1
ATOM 9733 C CA . ASN B 1 594 ? 16.016 -1.936 16.547 1 59.16 594 ASN B CA 1
ATOM 9734 C C . ASN B 1 594 ? 14.859 -1.151 17.172 1 59.16 594 ASN B C 1
ATOM 9736 O O . ASN B 1 594 ? 14.477 -0.096 16.672 1 59.16 594 ASN B O 1
ATOM 9740 N N . LYS B 1 595 ? 14.117 -1.827 17.984 1 50.56 595 LYS B N 1
ATOM 9741 C CA . LYS B 1 595 ? 13.062 -1.231 18.797 1 50.56 595 LYS B CA 1
ATOM 9742 C C . LYS B 1 595 ? 13.633 -0.238 19.797 1 50.56 595 LYS B C 1
ATOM 9744 O O . LYS B 1 595 ? 13.398 -0.364 21 1 50.56 595 LYS B O 1
ATOM 9749 N N . ASP B 1 596 ? 14.719 0.455 19.547 1 42.31 596 ASP B N 1
ATOM 9750 C CA . ASP B 1 596 ? 15.117 1.373 20.609 1 42.31 596 ASP B CA 1
ATOM 9751 C C . ASP B 1 596 ? 14.18 2.58 20.672 1 42.31 596 ASP B C 1
ATOM 9753 O O . ASP B 1 596 ? 13.766 3.098 19.625 1 42.31 596 ASP B O 1
#

Nearest PDB structures (foldseek):
  2i4n-assembly1_B  TM=8.416E-01  e=4.039E-37  Rhodopseudomonas palustris
  8w9i-assembly1_A  TM=7.785E-01  e=1.977E-36  Pseudomonas aeruginosa
  5znk-assembly1_A  TM=7.531E-01  e=1.187E-36  Staphylococcus aureus
  5znj-assembly1_A-2  TM=7.502E-01  e=9.147E-36  Staphylococcus aureus
  8w8j-assembly1_B  TM=7.553E-01  e=4.092E-34  Pseudomonas aeruginosa

Foldseek 3Di:
DDDDDDDDDDDDDDPDDPDDPDDDPDDDDDDDDYDDDDDDDDDDDDDDDYYDDDDYDDDDDDYDYDDDDDDDDDDDDDPPPCPPPVPDPPLPLPLQDFDLPLDAADEPVPFPQDQQDFAPDPPVPPFQDFLCVNRVQWDDDDAQDIDGGDQLVLLLVLLVRLVVSLCVSVPADEDDDDQKAFPVLCVLLPVSVVCPQFWAWDADPVRGITTRAQDCLSPVLLVLLPDPAAALVVPWHKYKYWDKGATPDPDATHHQLRGRIAIKIKMKIWHQADVVLVVVLVVVVVSVVVSCVLQVFPWDWAWEDCGSVAADTKTFTKGFDPSADWKKKAAPPPRHMYTPVVQVVVCVVVVHPDQGADPPPRHSRIDDITGIGTFKMKHFHFQSSQVSSVNWHQDDPPRDTDGIGMMMMMGRSSSCQSVSQVVVLVVVLVLLVVVVCVVVDDDPDPPDPDPQSQADVVSRGRFTAGRLQSRSFQEEEEFDQPPDPCVVLCRRVVSVVLLVVCCVVPVGHYHYHHPNVDDQVVVVSSCRNSNHQKYWYQDPQCNPPQGWTFIQGQPCQDPDDSVSSVCSNVGTDIDGSVRVVVVCVVPVVSSHDPSD/DDDDDDDDDDDDDDPDDDDDPDDYDDDDDDDDYDDDYDDDDDDDDDDDDDYYYDDDYDDDDDDDDDDDDDDDDDDDPPPPPCPPPPPPPPDPLPLLDFDLPLAAAAEPVPFPFDQQPQDPPPPVPPFADFLCVNRVQWDDDDAQDIDGGDQLVLLLVLLVRLVVSLCVSVPADEDDDDQKAFPVLCVLLVVSVVCPQFWAWDADPVRGITTGAQDCLSPVLLVLLPDPAAALVVPWHKYKYWDKGATPDPDATRHQLRGRIAIKIKMKIWHQADVVLVVVLVVVVVSVVVSCVLQVFPWDWAWEDCGSVAADTKTFTKGFDPRADWKKKAAPVPRHMYTPVVQVVVCVVVVNPDQGADPPPRHSRIDPITGIGTFKMKHFHFQSSQVSSVNWHQYDPPRDTDGIGMMMMMGRSSSCQSVSQVVVLVVVLVLLVVVVCVVVDDDPPPPDPPPQSQADPVSRGRFIAGRLQSRSFQEEEEFDQPPDPCVVLCRRVVSVVLLVVCCVVPVGHYHYHHPNVDDQVSVVSSCRNSNHQKYWYQDPQCNPPQGWTFIQGQPCQDPDDSVSSVCSNVGTDIDGSVRVVVVCVVPVVSSHDPSD